Protein AF-0000000068008153 (afdb_homodimer)

Nearest PDB structures (foldseek):
  4gxq-assembly1_A  TM=8.523E-01  e=2.388E-39  Rhodopseudomonas palustris CGA009
  4fuq-assembly3_C  TM=7.699E-01  e=9.867E-41  Rhodopseudomonas palustris CGA009
  4fuq-assembly4_D  TM=7.633E-01  e=1.380E-40  Rhodopseudomonas palustris CGA009
  4wv3-assembly1_A  TM=8.985E-01  e=2.447E-36  Stigmatella aurantiaca
  3b7w-assembly1_A  TM=7.000E-01  e=1.532E-34  Homo sapiens

Sequence (1080 aa):
MSRYDPVERIWYGPIQPPLFNPQISIGQIMFSMLERTPERVTQIDGDTGREMTCEEFRLRAIRIVQNLQANYGLKKGEMVVVACRNCENVFPLVLALLAIGAQFVLMPIYFVLNEVKHSVRKYQPKYVFCDDANYGDLSKACKDDVIEDPTIFVLESGRDGVLKFETLLEETGKEHIFSAPYLGDARSTVAVILSTSGTTSMPKGVRLSHAQVVTWSNAYLKVNRGIVFNFSPLSWGTGFGNLYHSITNGTPRLFTRSAFDEDKFFDLLAKYPIRSVALQPSYSKSILCHARCASADFFSIQTWIVFGSISSDALRDKIETMIPNGRTLNVYGLSECGIILHDATGRKPGASGQVAQQVQVRIVDERGHPLGVGEHGELQVKKGEPFLGYFDEPEAMIGLITDEGWLRTGDCGYFDEMHYFHMSERKKDLLCYRNQLIIPGSVECVIEGIEGVMYACVVGVPEEGWEASDLLTAVVVKHKHCQLTEEQVMMMTNERVPDYKQLRGGVIFRDGLPLGGTGKVLRDKVRDYVYQIKGIKTGFMSRYDPVERIWYGPIQPPLFNPQISIGQIMFSMLERTPERVTQIDGDTGREMTCEEFRLRAIRIVQNLQANYGLKKGEMVVVACRNCENVFPLVLALLAIGAQFVLMPIYFVLNEVKHSVRKYQPKYVFCDDANYGDLSKACKDDVIEDPTIFVLESGRDGVLKFETLLEETGKEHIFSAPYLGDARSTVAVILSTSGTTSMPKGVRLSHAQVVTWSNAYLKVNRGIVFNFSPLSWGTGFGNLYHSITNGTPRLFTRSAFDEDKFFDLLAKYPIRSVALQPSYSKSILCHARCASADFFSIQTWIVFGSISSDALRDKIETMIPNGRTLNVYGLSECGIILHDATGRKPGASGQVAQQVQVRIVDERGHPLGVGEHGELQVKKGEPFLGYFDEPEAMIGLITDEGWLRTGDCGYFDEMHYFHMSERKKDLLCYRNQLIIPGSVECVIEGIEGVMYACVVGVPEEGWEASDLLTAVVVKHKHCQLTEEQVMMMTNERVPDYKQLRGGVIFRDGLPLGGTGKVLRDKVRDYVYQIKGIKTGF

InterPro domains:
  IPR000873 AMP-dependent synthetase/ligase domain [PF00501] (35-391)
  IPR025110 AMP-binding enzyme, C-terminal domain [PF13193] (443-520)
  IPR042099 ANL, N-terminal domain [G3DSA:3.40.50.12780] (17-429)
  IPR045851 AMP-binding enzyme domain superfamily [G3DSA:3.30.300.30] (430-533)

Radius of gyration: 34.3 Å; Cα contacts (8 Å, |Δi|>4): 2355; chains: 2; bounding box: 69×116×74 Å

Foldseek 3Di:
DWDADPVQQKIAAAADDFPDDLQFFLLQLLLVLLVVFQAAFLAAELVPRDTDGSVRLNLQLLLLLCCCCPVVNDAAAAEEEEAAFDDPNVLSVLSNCSLRNYEYEYDHNPDDLVLLLVVCLQR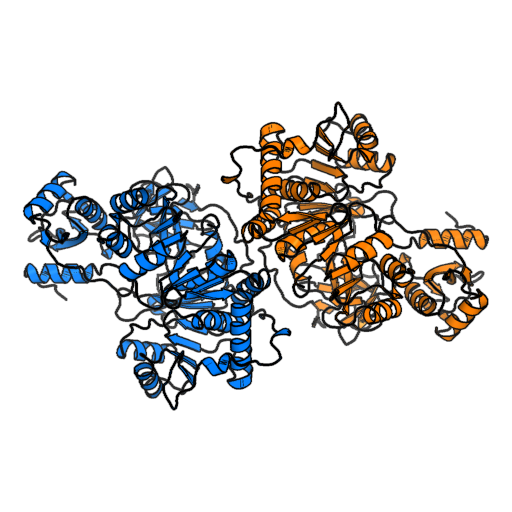QHQEYEYEPVCCVSNQVSQVPRHPDRHQYEYEPDPDPPHHHPCVSRDDDVCSVVDHRDGPGGQLQRFSYWAFDPPPDDHTWTFTDGSSLLSCLQQQDDDLPAEEEEEADGCSDPVNVSCSSNSSNSVYYYHYYRDHDDLVSVLVSQVVGLHAEYEDELLSLLVNLQDPCLVVGQQASYAEYEYEDDDHAPLSQVSVCVSHVNYHYKAFYDDPQRHTQAIASVHDDHQFRHAGGHQKMKFFAAPVRHTDHAPDKHWIWIAGPRAGNDTRPCPVVVVPQADPVGIGTPQWMFGAHPVRTTRTAARPVQWAAAQNDTHRQVVLQSQLCNDPFWSGKAWHFDDDPPDPRHGQIEIETEGRPPDPDDQVNSQVSSPVVDDPSSHNRLTYHYDNDADADPRRHGPNVVVNVVSCVVVVNDPDD/DWDADPVQQKIAAAADDFPDDLQFFLLQLLLVLLVVFQAAFLAAALVPRDTDGSVRLNLQLLLLLCCCCPVVNDAAAAEEEEAAFDDPNVLSVLSNCSLRNYEYEYDHNPDDLVLLLVVCLQRQHQEYEYEPVCCVSNQVSQVPRHPDRHQYEYEPDPDPPHHHPVVSRDDDVCSVVDHRDGPGGQLQRFSYWAFDPPPDDHTWTFTDGSSLLSCLQQQDDDLDAEEEEEADGCSDPVNVSCSSNSSNSVYYYHYYRDHDDLVSVLVSQVVGLHAEYEDELLSLLVNLQDPCLVVGQQASYAEYEYEDDDHAPLSQVSVCVSHVNYHYKAFYDDPQRHTQAIAPVHDDHQFRHAGGHQKMKFFAAPVRHTDHAPDKHWIWIAGPRAGNDTRPCPVVVVPQADPVGIGTPQWMFGAHPVRTTRTAARPVQWAAAQNDTHRQVVLQSQLCNDPFWRGKAWHFDDDPPDPRHTQIEIETEGRPPDPDDQVNSQVSSPVVDDPSNHNRLTYHYDNDADADPRRHGPNVVVNVVSCVVVVNDPPD

Solvent-accessible surface area (backbone atoms only — not comparable to full-atom values): 56676 Å² total; per-residue (Å²): 112,50,42,76,40,81,86,78,29,34,37,31,18,36,85,49,81,35,70,51,22,44,58,42,41,56,26,40,52,42,54,54,44,28,65,39,44,40,81,43,58,41,35,31,38,65,82,79,66,51,72,36,29,18,40,57,44,48,50,44,14,48,23,32,39,51,37,37,36,75,76,70,58,61,48,63,61,45,34,31,38,39,34,49,62,48,51,89,63,53,57,28,48,51,46,17,38,38,36,56,39,23,33,36,35,28,41,61,70,81,57,49,62,69,55,47,31,50,49,38,44,72,60,49,35,52,32,34,37,26,29,59,89,51,38,66,54,50,55,52,27,39,69,71,42,32,94,56,78,44,54,60,29,28,40,94,51,90,67,80,96,59,46,55,41,69,68,30,58,45,86,78,89,54,68,89,75,65,69,64,56,81,84,53,60,7,67,79,37,59,45,38,26,35,49,42,84,47,96,53,95,65,59,50,34,39,36,35,23,15,20,48,57,47,49,55,62,45,60,56,64,75,84,67,81,41,31,32,48,41,47,59,42,58,26,37,66,68,21,43,46,47,57,53,46,25,49,70,52,56,19,27,31,37,29,37,55,51,74,87,47,65,69,58,49,54,53,47,44,75,74,39,72,41,18,31,42,68,40,38,48,59,58,48,48,51,42,68,70,34,87,59,44,84,77,53,74,40,65,55,26,40,36,39,34,34,28,96,54,89,65,41,58,62,59,47,53,54,50,33,68,57,17,77,66,30,41,66,31,42,44,37,63,43,88,70,76,40,74,47,25,28,20,85,91,50,84,50,88,78,41,50,17,26,43,24,51,51,29,34,34,36,29,20,43,97,86,64,49,67,37,56,78,64,38,73,23,38,38,29,39,35,56,85,60,72,66,73,44,51,63,94,35,70,74,74,50,62,80,35,51,48,96,89,55,35,34,59,66,65,36,22,25,29,31,41,97,84,43,33,31,30,71,37,42,38,68,89,55,41,33,27,30,78,85,38,80,37,39,33,60,67,50,24,39,53,45,41,63,39,89,49,38,66,43,48,48,49,32,63,39,78,35,86,96,41,84,76,17,29,22,30,22,33,40,32,20,59,39,90,90,49,83,77,45,50,65,53,52,37,51,60,39,37,73,74,37,60,79,72,65,27,44,76,51,34,50,43,82,37,94,66,76,62,55,42,98,84,55,47,72,38,60,66,60,52,35,51,51,52,26,59,76,67,68,49,79,74,78,124,113,49,42,73,40,82,86,78,28,35,38,31,18,35,82,48,80,32,70,53,23,45,59,42,40,55,26,40,52,44,56,54,44,28,66,40,42,40,80,43,57,42,36,31,38,66,80,78,66,51,72,35,29,19,41,58,45,49,51,43,14,48,23,32,38,51,39,38,36,75,76,68,58,62,48,64,63,42,35,31,37,39,33,49,62,47,49,89,61,53,56,29,47,51,46,18,38,38,35,55,40,22,33,34,35,29,41,62,70,81,57,49,61,68,56,45,30,50,49,36,46,72,58,50,34,51,32,36,38,25,29,61,88,51,37,65,55,50,55,52,25,38,69,72,41,33,93,55,79,44,54,58,31,28,42,96,51,90,68,79,97,59,47,55,41,68,68,31,58,45,87,77,90,53,68,87,75,64,67,64,56,82,86,53,61,8,66,78,37,60,44,38,26,35,48,41,84,48,97,53,95,65,58,48,35,39,35,35,23,17,19,49,58,50,47,54,62,45,60,55,65,75,83,67,82,40,32,31,48,40,49,57,43,57,25,37,65,68,21,43,45,47,55,54,46,24,49,69,52,55,18,27,31,36,30,39,55,50,75,87,47,66,67,57,49,53,52,46,46,74,72,40,73,42,18,32,40,68,39,37,47,60,57,48,48,52,41,68,69,33,85,59,44,84,76,52,74,40,64,55,27,41,35,40,34,34,28,97,52,91,64,41,58,63,58,48,52,54,51,34,67,57,16,77,66,30,43,66,32,42,41,39,63,43,89,69,76,39,73,46,25,28,18,84,92,49,84,49,88,78,40,50,19,25,43,24,51,52,29,33,34,34,29,20,44,98,87,63,48,67,37,55,78,65,38,72,23,38,39,28,39,36,56,85,58,73,67,75,46,51,63,93,35,70,74,74,52,62,79,34,51,45,97,88,56,36,35,59,64,67,38,24,26,28,29,42,96,86,44,35,32,30,71,37,42,39,68,87,55,41,33,27,31,76,87,37,81,35,36,33,61,66,51,22,40,54,44,40,61,39,88,48,38,64,43,48,48,49,33,61,39,78,36,86,96,42,84,75,18,29,23,30,22,34,40,31,20,60,40,88,89,48,82,77,45,49,64,52,52,36,50,60,37,38,72,72,36,60,79,74,64,27,45,75,52,36,51,41,82,39,94,68,77,60,55,44,97,83,55,46,72,38,60,68,59,51,35,51,50,52,26,59,76,67,68,49,82,74,78,124

Secondary structure (DSSP, 8-state):
--EEETTTTEEE------SB-TTS-HHHHHHHHHHH-TTSEEEEETTT--EEEHHHHHHHHHHHHHHHHHHH---TT-EEEEE--S-TTHHHHHHHHHHHT-EEEE--TT--HHHHHHHHHHH--SEEEEEGGGHHHHHHHHHHH-SSPPEEEEET---TTSEEGGGGGS--S-GGG--PPP-S-TTTSEEEEEEE--SSSS-EEEEEEHHHHHTHHHHS-S---SEEEE---TTSHHHHHHHHHHHHHT--EEE-SSS--HHHHHHHHHHS-EEEEEE-HHHHHHHHHSGGGGG---TT--EEEEESSPPPHHHHHHHHHH-TT-EEEEEEEETTTEEEEE-TT---TT--BEEPTTEEEEEE-TT--B--TT--EEEEEEESSPP--BTT-HHHHTTTB-TTSPEEEEEEEEE-TT--EEEE--GGG-EEETTEEE-HHHHHHHHHTSTTEEEEEEEEEEPTTSTT-EEEEEEEEEPTT----HHHHHHHHHTTS-GGGS-TTEEEE-S---B-TTS-B-HHHHHHHHHHHHT-----/--EEETTTTEEE------SB-TTS-HHHHHHHHHHH-TTSEEEEETTT--EEEHHHHHHHHHHHHHHHHHHH---TT-EEEEE--S-TTHHHHHHHHHHHT-EEEE--TT--HHHHHHHHHHH--SEEEEEHHHHHHHHHHHHHH-SSPPEEEEET---TTSEEGGGGGS--S-GGG--PPP-S-TTTSEEEEEEE--SSSS-EEEEEEHHHHHTHHHHS-S---SEEEE---TTSHHHHHHHHHHHHHT--EEE-SSS--HHHHHHHHHHS-EEEEEE-HHHHHHHHHSTTGGG---TT--EEEEESSPPPHHHHHHHHHH-TT-EEEEEEEETTTEEEEE-TT---TT--BEEPTTEEEEEE-TTS-B--TT--EEEEEEESSPP--BTT-HHHHTTTB-TTSPEEEEEEEEE-TT--EEEE--GGG-EEETTEEE-HHHHHHHHHTSTTEEEEEEEEEEPTTSTT-EEEEEEEEEPTT----HHHHHHHHHTTS-GGGS-TTEEEE-S---B-TTS-B-HHHHHHHHHHHHT-----

Organism: Aedes aegypti (NCBI:txid7159)

Structure (mmCIF, N/CA/C/O backbone):
data_AF-0000000068008153-model_v1
#
loop_
_entity.id
_entity.type
_entity.pdbx_description
1 polymer 'AMP dependent ligase'
#
loop_
_atom_site.group_PDB
_atom_site.id
_atom_site.type_symbol
_atom_site.label_atom_id
_atom_site.label_alt_id
_atom_site.label_comp_id
_atom_site.label_asym_id
_atom_site.label_entity_id
_atom_site.label_seq_id
_atom_site.pdbx_PDB_ins_code
_atom_site.Cartn_x
_atom_site.Cartn_y
_atom_site.Cartn_z
_atom_site.occupancy
_atom_site.B_iso_or_equiv
_atom_site.auth_seq_id
_atom_site.auth_comp_id
_atom_site.auth_asym_id
_atom_site.auth_atom_id
_atom_site.pdbx_PDB_model_num
ATOM 1 N N . MET A 1 1 ? 16.312 -15.5 5.887 1 80.69 1 MET A N 1
ATOM 2 C CA . MET A 1 1 ? 16.359 -16.938 5.684 1 80.69 1 MET A CA 1
ATOM 3 C C . MET A 1 1 ? 15.383 -17.656 6.625 1 80.69 1 MET A C 1
ATOM 5 O O . MET A 1 1 ? 14.945 -17.078 7.625 1 80.69 1 MET A O 1
ATOM 9 N N . SER A 1 2 ? 15.031 -18.844 6.246 1 90.19 2 SER A N 1
ATOM 10 C CA . SER A 1 2 ? 14.156 -19.656 7.078 1 90.19 2 SER A CA 1
ATOM 11 C C . SER A 1 2 ? 14.789 -19.953 8.438 1 90.19 2 SER A C 1
ATOM 13 O O . SER A 1 2 ? 16.016 -20.062 8.547 1 90.19 2 SER A O 1
ATOM 15 N N . ARG A 1 3 ? 14.016 -19.969 9.469 1 93.06 3 ARG A N 1
ATOM 16 C CA . ARG A 1 3 ? 14.445 -20.328 10.812 1 93.06 3 ARG A CA 1
ATOM 17 C C . ARG A 1 3 ? 13.727 -21.578 11.289 1 93.06 3 ARG A C 1
ATOM 19 O O . ARG A 1 3 ? 12.594 -21.859 10.875 1 93.06 3 ARG A O 1
ATOM 26 N N . TYR A 1 4 ? 14.43 -22.375 12.102 1 96.56 4 TYR A N 1
ATOM 27 C CA . TYR A 1 4 ? 13.875 -23.609 12.641 1 96.56 4 TYR A CA 1
ATOM 28 C C . TYR A 1 4 ? 13.773 -23.547 14.164 1 96.56 4 TYR A C 1
ATOM 30 O O . TYR A 1 4 ? 14.727 -23.156 14.836 1 96.56 4 TYR A O 1
ATOM 38 N N . ASP A 1 5 ? 12.602 -23.781 14.703 1 96.38 5 ASP A N 1
ATOM 39 C CA . ASP A 1 5 ? 12.383 -23.938 16.141 1 96.38 5 ASP A CA 1
ATOM 40 C C . ASP A 1 5 ? 12.461 -25.406 16.547 1 96.38 5 ASP A C 1
ATOM 42 O O . ASP A 1 5 ? 11.539 -26.172 16.281 1 96.38 5 ASP A O 1
ATOM 46 N N . PRO A 1 6 ? 13.477 -25.812 17.25 1 94.31 6 PRO A N 1
ATOM 47 C CA . PRO A 1 6 ? 13.664 -27.219 17.562 1 94.31 6 PRO A CA 1
ATOM 48 C C . PRO A 1 6 ? 12.68 -27.734 18.609 1 94.31 6 PRO A C 1
ATOM 50 O O . PRO A 1 6 ? 12.484 -28.938 18.75 1 94.31 6 PRO A O 1
ATOM 53 N N . VAL A 1 7 ? 12.086 -26.844 19.391 1 94.75 7 VAL A N 1
ATOM 54 C CA . VAL A 1 7 ? 11.148 -27.234 20.438 1 94.75 7 VAL A CA 1
ATOM 55 C C . VAL A 1 7 ? 9.797 -27.578 19.812 1 94.75 7 VAL A C 1
ATOM 57 O O . VAL A 1 7 ? 9.273 -28.672 20.016 1 94.75 7 VAL A O 1
ATOM 60 N N . GLU A 1 8 ? 9.328 -26.719 18.953 1 94.31 8 GLU A N 1
ATOM 61 C CA . GLU A 1 8 ? 8.031 -26.922 18.312 1 94.31 8 GLU A CA 1
ATOM 62 C C . GLU A 1 8 ? 8.18 -27.703 17.016 1 94.31 8 GLU A C 1
ATOM 64 O O . GLU A 1 8 ? 7.188 -28.203 16.469 1 94.31 8 GLU A O 1
ATOM 69 N N . ARG A 1 9 ? 9.438 -27.812 16.5 1 97.12 9 ARG A N 1
ATOM 70 C CA . ARG A 1 9 ? 9.758 -28.453 15.234 1 97.12 9 ARG A CA 1
ATOM 71 C C . ARG A 1 9 ? 9 -27.812 14.078 1 97.12 9 ARG A C 1
ATOM 73 O O . ARG A 1 9 ? 8.344 -28.516 13.297 1 97.12 9 ARG A O 1
ATOM 80 N N . ILE A 1 10 ? 9.047 -26.531 14.062 1 98.06 10 ILE A N 1
ATOM 81 C CA . ILE A 1 10 ? 8.406 -25.719 13.039 1 98.06 10 ILE A CA 1
ATOM 82 C C . ILE A 1 10 ? 9.453 -24.859 12.336 1 98.06 10 ILE A C 1
ATOM 84 O O . ILE A 1 10 ? 10.344 -24.297 12.977 1 98.06 10 ILE A O 1
ATOM 88 N N . TRP A 1 11 ? 9.477 -24.906 11.023 1 98.19 11 TRP A N 1
ATOM 89 C CA . TRP A 1 11 ? 10.258 -23.953 10.242 1 98.19 11 TRP A CA 1
ATOM 90 C C . TRP A 1 11 ? 9.461 -22.672 9.977 1 98.19 11 TRP A C 1
ATOM 92 O O . TRP A 1 11 ? 8.266 -22.734 9.688 1 98.19 11 TRP A O 1
ATOM 102 N N . TYR A 1 12 ? 10.102 -21.531 10.094 1 96 12 TYR A N 1
ATOM 103 C CA . TYR A 1 12 ? 9.508 -20.219 9.883 1 96 12 TYR A CA 1
ATOM 104 C C . TYR A 1 12 ? 10.203 -19.484 8.75 1 96 12 TYR A C 1
ATOM 106 O O . TYR A 1 12 ? 11.438 -19.469 8.68 1 96 12 TYR A O 1
ATOM 114 N N . GLY A 1 13 ? 9.383 -18.922 7.812 1 93.25 13 GLY A N 1
ATOM 115 C CA . GLY A 1 13 ? 9.953 -17.938 6.898 1 93.25 13 GLY A CA 1
ATOM 116 C C . GLY A 1 13 ? 10.258 -16.609 7.559 1 93.25 13 GLY A C 1
ATOM 117 O O . GLY A 1 13 ? 9.922 -16.406 8.727 1 93.25 13 GLY A O 1
ATOM 118 N N . PRO A 1 14 ? 10.914 -15.758 6.828 1 89.62 14 PRO A N 1
ATOM 119 C CA . PRO A 1 14 ? 11.211 -14.43 7.379 1 89.62 14 PRO A CA 1
ATOM 120 C C . PRO A 1 14 ? 9.953 -13.656 7.77 1 89.62 14 PRO A C 1
ATOM 122 O O . PRO A 1 14 ? 8.914 -13.781 7.105 1 89.62 14 PRO A O 1
ATOM 125 N N . ILE A 1 15 ? 10.055 -12.906 8.828 1 88.69 15 ILE A N 1
ATOM 126 C CA . ILE A 1 15 ? 8.953 -12.039 9.242 1 88.69 15 ILE A CA 1
ATOM 127 C C . ILE A 1 15 ? 8.922 -10.789 8.359 1 88.69 15 ILE A C 1
ATOM 129 O O . ILE A 1 15 ? 9.805 -9.938 8.453 1 88.69 15 ILE A O 1
ATOM 133 N N . GLN A 1 16 ? 7.961 -10.734 7.539 1 88 16 GLN A N 1
ATOM 134 C CA . GLN A 1 16 ? 7.773 -9.602 6.633 1 88 16 GLN A CA 1
ATOM 135 C C . GLN A 1 16 ? 6.297 -9.375 6.332 1 88 16 GLN A C 1
ATOM 137 O O . GLN A 1 16 ? 5.785 -9.852 5.316 1 88 16 GLN A O 1
ATOM 142 N N . PRO A 1 17 ? 5.656 -8.609 7.211 1 90.69 17 PRO A N 1
ATOM 143 C CA . PRO A 1 17 ? 4.258 -8.297 6.91 1 90.69 17 PRO A CA 1
ATOM 144 C C . PRO A 1 17 ? 4.078 -7.676 5.523 1 90.69 17 PRO A C 1
ATOM 146 O O . PRO A 1 17 ? 5.004 -7.051 5 1 90.69 17 PRO A O 1
ATOM 149 N N . PRO A 1 18 ? 2.9 -7.914 4.934 1 91.44 18 PRO A N 1
ATOM 150 C CA . PRO A 1 18 ? 2.689 -7.379 3.586 1 91.44 18 PRO A CA 1
ATOM 151 C C . PRO A 1 18 ? 2.691 -5.852 3.551 1 91.44 18 PRO A C 1
ATOM 153 O O . PRO A 1 18 ? 2.389 -5.207 4.559 1 91.44 18 PRO A O 1
ATOM 156 N N . LEU A 1 19 ? 3.023 -5.309 2.41 1 92.12 19 LEU A N 1
ATOM 157 C CA . LEU A 1 19 ? 3.051 -3.865 2.209 1 92.12 19 LEU A CA 1
ATOM 158 C C . LEU A 1 19 ? 1.661 -3.264 2.387 1 92.12 19 LEU A C 1
ATOM 160 O O . LEU A 1 19 ? 1.503 -2.246 3.064 1 92.12 19 LEU A O 1
ATOM 164 N N . PHE A 1 20 ? 0.677 -3.904 1.763 1 93.75 20 PHE A N 1
ATOM 165 C CA . PHE A 1 20 ? -0.692 -3.404 1.808 1 93.75 20 PHE A CA 1
ATOM 166 C C . PHE A 1 20 ? -1.45 -4.008 2.982 1 93.75 20 PHE A C 1
ATOM 168 O O . PHE A 1 20 ? -1.102 -5.09 3.465 1 93.75 20 PHE A O 1
ATOM 175 N N . ASN A 1 21 ? -2.439 -3.307 3.451 1 93.44 21 ASN A N 1
ATOM 176 C CA . ASN A 1 21 ? -3.242 -3.691 4.609 1 93.44 21 ASN A CA 1
ATOM 177 C C . ASN A 1 21 ? -4.16 -4.867 4.289 1 93.44 21 ASN A C 1
ATOM 179 O O . ASN A 1 21 ? -5.023 -4.766 3.418 1 93.44 21 ASN A O 1
ATOM 183 N N . PRO A 1 22 ? -3.986 -6.004 4.965 1 93.56 22 PRO A N 1
ATOM 184 C CA . PRO A 1 22 ? -4.832 -7.168 4.68 1 93.56 22 PRO A CA 1
ATOM 185 C C . PRO A 1 22 ? -6.273 -6.977 5.145 1 93.56 22 PRO A C 1
ATOM 187 O O . PRO A 1 22 ? -7.121 -7.844 4.918 1 93.56 22 PRO A O 1
ATOM 190 N N . GLN A 1 23 ? -6.586 -5.816 5.672 1 92.81 23 GLN A N 1
ATOM 191 C CA . GLN A 1 23 ? -7.945 -5.523 6.117 1 92.81 23 GLN A CA 1
ATOM 192 C C . GLN A 1 23 ? -8.789 -4.961 4.977 1 92.81 23 GLN A C 1
ATOM 194 O O . GLN A 1 23 ? -10.008 -4.875 5.086 1 92.81 23 GLN A O 1
ATOM 199 N N . ILE A 1 24 ? -8.156 -4.574 3.928 1 93.19 24 ILE A N 1
ATOM 200 C CA . ILE A 1 24 ? -8.938 -3.982 2.846 1 93.19 24 ILE A CA 1
ATOM 201 C C . ILE A 1 24 ? -8.914 -4.906 1.63 1 93.19 24 ILE A C 1
ATOM 203 O O . ILE A 1 24 ? -8.094 -5.82 1.55 1 93.19 24 ILE A O 1
ATOM 207 N N . SER A 1 25 ? -9.812 -4.699 0.66 1 96.44 25 SER A N 1
ATOM 208 C CA . SER A 1 25 ? -9.961 -5.559 -0.51 1 96.44 25 SER A CA 1
ATOM 209 C C . SER A 1 25 ? -8.875 -5.277 -1.543 1 96.44 25 SER A C 1
ATOM 211 O O . SER A 1 25 ? -8.359 -4.156 -1.626 1 96.44 25 SER A O 1
ATOM 213 N N . ILE A 1 26 ? -8.562 -6.25 -2.309 1 96.88 26 ILE A N 1
ATOM 214 C CA . ILE A 1 26 ? -7.574 -6.059 -3.363 1 96.88 26 ILE A CA 1
ATOM 215 C C . ILE A 1 26 ? -8.141 -5.137 -4.441 1 96.88 26 ILE A C 1
ATOM 217 O O . ILE A 1 26 ? -7.391 -4.527 -5.203 1 96.88 26 ILE A O 1
ATOM 221 N N . GLY A 1 27 ? -9.539 -5.043 -4.527 1 97.38 27 GLY A N 1
ATOM 222 C CA . GLY A 1 27 ? -10.133 -4.031 -5.391 1 97.38 27 GLY A CA 1
ATOM 223 C C . GLY A 1 27 ? -9.742 -2.615 -5.004 1 97.38 27 GLY A C 1
ATOM 224 O O . GLY A 1 27 ? -9.352 -1.818 -5.859 1 97.38 27 GLY A O 1
ATOM 225 N N . GLN A 1 28 ? -9.781 -2.338 -3.701 1 95.44 28 GLN A N 1
ATOM 226 C CA . GLN A 1 28 ? -9.367 -1.033 -3.197 1 95.44 28 GLN A CA 1
ATOM 227 C C . GLN A 1 28 ? -7.887 -0.786 -3.461 1 95.44 28 GLN A C 1
ATOM 229 O O . GLN A 1 28 ? -7.5 0.304 -3.887 1 95.44 28 GLN A O 1
ATOM 234 N N . ILE A 1 29 ? -7.086 -1.79 -3.234 1 95.19 29 ILE A N 1
ATOM 235 C CA . ILE A 1 29 ? -5.641 -1.68 -3.406 1 95.19 29 ILE A CA 1
ATOM 236 C C . ILE A 1 29 ? -5.316 -1.39 -4.871 1 95.19 29 ILE A C 1
ATOM 238 O O . ILE A 1 29 ? -4.598 -0.436 -5.176 1 95.19 29 ILE A O 1
ATOM 242 N N . MET A 1 30 ? -5.883 -2.145 -5.766 1 96.69 30 MET A N 1
ATOM 243 C CA . MET A 1 30 ? -5.555 -2.016 -7.184 1 96.69 30 MET A CA 1
ATOM 244 C C . MET A 1 30 ? -6.035 -0.678 -7.734 1 96.69 30 MET A C 1
ATOM 246 O O . MET A 1 30 ? -5.309 -0.005 -8.469 1 96.69 30 MET A O 1
ATOM 250 N N . PHE A 1 31 ? -7.289 -0.275 -7.406 1 96.12 31 PHE A N 1
ATOM 251 C CA . PHE A 1 31 ? -7.77 1.026 -7.852 1 96.12 31 PHE A CA 1
ATOM 252 C C . PHE A 1 31 ? -6.863 2.143 -7.352 1 96.12 31 PHE A C 1
ATOM 254 O O . PHE A 1 31 ? -6.551 3.076 -8.094 1 96.12 31 PHE A O 1
ATOM 261 N N . SER A 1 32 ? -6.43 2.029 -6.109 1 92.5 32 SER A N 1
ATOM 262 C CA . SER A 1 32 ? -5.562 3.045 -5.523 1 92.5 32 SER A CA 1
ATOM 263 C C . SER A 1 32 ? -4.223 3.119 -6.254 1 92.5 32 SER A C 1
ATOM 265 O O . SER A 1 32 ? -3.725 4.211 -6.539 1 92.5 32 SER A O 1
ATOM 267 N N . MET A 1 33 ? -3.662 2.004 -6.57 1 92.69 33 MET A N 1
ATOM 268 C CA . MET A 1 33 ? -2.359 1.964 -7.227 1 92.69 33 MET A CA 1
ATOM 269 C C . MET A 1 33 ? -2.453 2.484 -8.656 1 92.69 33 MET A C 1
ATOM 271 O O . MET A 1 33 ? -1.565 3.203 -9.117 1 92.69 33 MET A O 1
ATOM 275 N N . LEU A 1 34 ? -3.535 2.164 -9.359 1 95.06 34 LEU A N 1
ATOM 276 C CA . LEU A 1 34 ? -3.74 2.658 -10.711 1 95.06 34 LEU A CA 1
ATOM 277 C C . LEU A 1 34 ? -3.875 4.176 -10.727 1 95.06 34 LEU A C 1
ATOM 279 O O . LEU A 1 34 ? -3.398 4.84 -11.648 1 95.06 34 LEU A O 1
ATOM 283 N N . GLU A 1 35 ? -4.469 4.668 -9.75 1 91.62 35 GLU A N 1
ATOM 284 C CA . GLU A 1 35 ? -4.738 6.102 -9.672 1 91.62 35 GLU A CA 1
ATOM 285 C C . GLU A 1 35 ? -3.449 6.898 -9.492 1 91.62 35 GLU A C 1
ATOM 287 O O . GLU A 1 35 ? -3.375 8.062 -9.875 1 91.62 35 GLU A O 1
ATOM 292 N N . ARG A 1 36 ? -2.43 6.328 -8.992 1 89.62 36 ARG A N 1
ATOM 293 C CA . ARG A 1 36 ? -1.209 7.02 -8.586 1 89.62 36 ARG A CA 1
ATOM 294 C C . ARG A 1 36 ? -0.291 7.254 -9.781 1 89.62 36 ARG A C 1
ATOM 296 O O . ARG A 1 36 ? 0.583 8.125 -9.734 1 89.62 36 ARG A O 1
ATOM 303 N N . THR A 1 37 ? -0.436 6.465 -10.82 1 88.94 37 THR A N 1
ATOM 304 C CA . THR A 1 37 ? 0.407 6.598 -12.008 1 88.94 37 THR A CA 1
ATOM 305 C C . THR A 1 37 ? -0.427 6.492 -13.281 1 88.94 37 THR A C 1
ATOM 307 O O . THR A 1 37 ? -0.23 5.578 -14.086 1 88.94 37 THR A O 1
ATOM 310 N N . PRO A 1 38 ? -1.211 7.48 -13.555 1 91.44 38 PRO A N 1
ATOM 311 C CA . PRO A 1 38 ? -2.207 7.398 -14.625 1 91.44 38 PRO A CA 1
ATOM 312 C C . PRO A 1 38 ? -1.578 7.199 -16 1 91.44 38 PRO A C 1
ATOM 314 O O . PRO A 1 38 ? -2.139 6.488 -16.844 1 91.44 38 PRO A O 1
ATOM 317 N N . GLU A 1 39 ? -0.38 7.691 -16.234 1 92.06 39 GLU A N 1
ATOM 318 C CA . GLU A 1 39 ? 0.194 7.688 -17.578 1 92.06 39 GLU A CA 1
ATOM 319 C C . GLU A 1 39 ? 1.029 6.434 -17.812 1 92.06 39 GLU A C 1
ATOM 321 O O . GLU A 1 39 ? 1.411 6.148 -18.953 1 92.06 39 GLU A O 1
ATOM 326 N N . ARG A 1 40 ? 1.285 5.703 -16.797 1 92.38 40 ARG A N 1
ATOM 327 C CA . ARG A 1 40 ? 2.105 4.504 -16.922 1 92.38 40 ARG A CA 1
ATOM 328 C C . ARG A 1 40 ? 1.35 3.402 -17.656 1 92.38 40 ARG A C 1
ATOM 330 O O . ARG A 1 40 ? 0.156 3.197 -17.422 1 92.38 40 ARG A O 1
ATOM 337 N N . VAL A 1 41 ? 2.029 2.699 -18.562 1 96 41 VAL A N 1
ATOM 338 C CA . VAL A 1 41 ? 1.447 1.534 -19.219 1 96 41 VAL A CA 1
ATOM 339 C C . VAL A 1 41 ? 1.363 0.372 -18.234 1 96 41 VAL A C 1
ATOM 341 O O . VAL A 1 41 ? 2.355 0.025 -17.578 1 96 41 VAL A O 1
ATOM 344 N N . THR A 1 42 ? 0.181 -0.238 -18.078 1 96.44 42 THR A N 1
ATOM 345 C CA . THR A 1 42 ? 0.005 -1.317 -17.125 1 96.44 42 THR A CA 1
ATOM 346 C C . THR A 1 42 ? -0.194 -2.652 -17.828 1 96.44 42 THR A C 1
ATOM 348 O O . THR A 1 42 ? 0.011 -3.715 -17.234 1 96.44 42 THR A O 1
ATOM 351 N N . GLN A 1 43 ? -0.61 -2.648 -19.047 1 97.62 43 GLN A N 1
ATOM 352 C CA . GLN A 1 43 ? -0.73 -3.916 -19.766 1 97.62 43 GLN A CA 1
ATOM 353 C C . GLN A 1 43 ? -0.51 -3.727 -21.266 1 97.62 43 GLN A C 1
ATOM 355 O O . GLN A 1 43 ? -0.801 -2.66 -21.812 1 97.62 43 GLN A O 1
ATOM 360 N N . ILE A 1 44 ? -0.004 -4.688 -21.922 1 98.31 44 ILE A N 1
ATOM 361 C CA . ILE A 1 44 ? 0.277 -4.773 -23.359 1 98.31 44 ILE A CA 1
ATOM 362 C C . ILE A 1 44 ? -0.307 -6.066 -23.922 1 98.31 44 ILE A C 1
ATOM 364 O O . ILE A 1 44 ? -0.004 -7.16 -23.438 1 98.31 44 ILE A O 1
ATOM 368 N N . ASP A 1 45 ? -1.186 -5.957 -24.891 1 98.12 45 ASP A N 1
ATOM 369 C CA . ASP A 1 45 ? -1.691 -7.121 -25.609 1 98.12 45 ASP A CA 1
ATOM 370 C C . ASP A 1 45 ? -0.681 -7.605 -26.641 1 98.12 45 ASP A C 1
ATOM 372 O O . ASP A 1 45 ? -0.493 -6.965 -27.688 1 98.12 45 ASP A O 1
ATOM 376 N N . GLY A 1 46 ? -0.098 -8.742 -26.375 1 97.56 46 GLY A N 1
ATOM 377 C CA . GLY A 1 46 ? 0.952 -9.266 -27.234 1 97.56 46 GLY A CA 1
ATOM 378 C C . GLY A 1 46 ? 0.45 -9.672 -28.594 1 97.56 46 GLY A C 1
ATOM 379 O O . GLY A 1 46 ? 1.237 -9.805 -29.547 1 97.56 46 GLY A O 1
ATOM 380 N N . ASP A 1 47 ? -0.794 -9.891 -28.75 1 96.12 47 ASP A N 1
ATOM 381 C CA . ASP A 1 47 ? -1.386 -10.297 -30.016 1 96.12 47 ASP A CA 1
ATOM 382 C C . ASP A 1 47 ? -1.687 -9.086 -30.891 1 96.12 47 ASP A C 1
ATOM 384 O O . ASP A 1 47 ? -1.506 -9.133 -32.125 1 96.12 47 ASP A O 1
ATOM 388 N N . THR A 1 48 ? -2.07 -7.977 -30.312 1 95.5 48 THR A N 1
ATOM 389 C CA . THR A 1 48 ? -2.5 -6.824 -31.094 1 95.5 48 THR A CA 1
ATOM 390 C C . THR A 1 48 ? -1.477 -5.695 -31 1 95.5 48 THR A C 1
ATOM 392 O O . THR A 1 48 ? -1.482 -4.773 -31.828 1 95.5 48 THR A O 1
ATOM 395 N N . GLY A 1 49 ? -0.677 -5.668 -29.953 1 96.81 49 GLY A N 1
ATOM 396 C CA . GLY A 1 49 ? 0.275 -4.594 -29.719 1 96.81 49 GLY A CA 1
ATOM 397 C C . GLY A 1 49 ? -0.318 -3.428 -28.953 1 96.81 49 GLY A C 1
ATOM 398 O O . GLY A 1 49 ? 0.387 -2.471 -28.625 1 96.81 49 GLY A O 1
ATOM 399 N N . ARG A 1 50 ? -1.536 -3.512 -28.625 1 96.94 50 ARG A N 1
ATOM 400 C CA . ARG A 1 50 ? -2.207 -2.416 -27.938 1 96.94 50 ARG A CA 1
ATOM 401 C C . ARG A 1 50 ? -1.688 -2.268 -26.5 1 96.94 50 ARG A C 1
ATOM 403 O O . ARG A 1 50 ? -1.577 -3.254 -25.781 1 96.94 50 ARG A O 1
ATOM 410 N N . GLU A 1 51 ? -1.314 -1.057 -26.172 1 98 51 GLU A N 1
ATOM 411 C CA . GLU A 1 51 ? -0.911 -0.702 -24.812 1 98 51 GLU A CA 1
ATOM 412 C C . GLU A 1 51 ? -2.031 0.028 -24.078 1 98 51 GLU A C 1
ATOM 414 O O . GLU A 1 51 ? -2.746 0.837 -24.672 1 98 51 GLU A O 1
ATOM 419 N N . MET A 1 52 ? -2.199 -0.302 -22.844 1 98.12 52 MET A N 1
ATOM 420 C CA . MET A 1 52 ? -3.193 0.357 -22 1 98.12 52 MET A CA 1
ATOM 421 C C . MET A 1 52 ? -2.535 1.019 -20.797 1 98.12 52 MET A C 1
ATOM 423 O O . MET A 1 52 ? -1.727 0.395 -20.109 1 98.12 52 MET A O 1
ATOM 427 N N . THR A 1 53 ? -2.855 2.307 -20.578 1 97.62 53 THR A N 1
ATOM 428 C CA . THR A 1 53 ? -2.33 3.035 -19.422 1 97.62 53 THR A CA 1
ATOM 429 C C . THR A 1 53 ? -3.129 2.709 -18.172 1 97.62 53 THR A C 1
ATOM 431 O O . THR A 1 53 ? -4.199 2.102 -18.25 1 97.62 53 THR A O 1
ATOM 434 N N . CYS A 1 54 ? -2.566 3.102 -17.047 1 96.62 54 CYS A N 1
ATOM 435 C CA . CYS A 1 54 ? -3.248 2.918 -15.766 1 96.62 54 CYS A CA 1
ATOM 436 C C . CYS A 1 54 ? -4.586 3.65 -15.75 1 96.62 54 CYS A C 1
ATOM 438 O O . CYS A 1 54 ? -5.586 3.113 -15.273 1 96.62 54 CYS A O 1
ATOM 440 N N . GLU A 1 55 ? -4.641 4.824 -16.312 1 96.5 55 GLU A N 1
ATOM 441 C CA . GLU A 1 55 ? -5.875 5.605 -16.344 1 96.5 55 GLU A CA 1
ATOM 442 C C . GLU A 1 55 ? -6.93 4.938 -17.219 1 96.5 55 GLU A C 1
ATOM 444 O O . GLU A 1 55 ? -8.102 4.863 -16.844 1 96.5 55 GLU A O 1
ATOM 449 N N . GLU A 1 56 ? -6.523 4.516 -18.359 1 98.06 56 GLU A N 1
ATOM 450 C CA . GLU A 1 56 ? -7.457 3.826 -19.25 1 98.06 56 GLU A CA 1
ATOM 451 C C . GLU A 1 56 ? -8.023 2.574 -18.594 1 98.06 56 GLU A C 1
ATOM 453 O O . GLU A 1 56 ? -9.234 2.33 -18.641 1 98.06 56 GLU A O 1
ATOM 458 N N . PHE A 1 57 ? -7.109 1.757 -18 1 98.5 57 PHE A N 1
ATOM 459 C CA . PHE A 1 57 ? -7.504 0.546 -17.297 1 98.5 57 PHE A CA 1
ATOM 460 C C . PHE A 1 57 ? -8.508 0.868 -16.188 1 98.5 57 PHE A C 1
ATOM 462 O O . PHE A 1 57 ? -9.562 0.242 -16.094 1 98.5 57 PHE A O 1
ATOM 469 N N . ARG A 1 58 ? -8.172 1.861 -15.414 1 97.88 58 ARG A N 1
ATOM 470 C CA . ARG A 1 58 ? -8.984 2.299 -14.281 1 97.88 58 ARG A CA 1
ATOM 471 C C . ARG A 1 58 ? -10.359 2.775 -14.75 1 97.88 58 ARG A C 1
ATOM 473 O O . ARG A 1 58 ? -11.383 2.389 -14.18 1 97.88 58 ARG A O 1
ATOM 480 N N . LEU A 1 59 ? -10.414 3.594 -15.789 1 98.25 59 LEU A N 1
ATOM 481 C CA . LEU A 1 59 ? -11.656 4.145 -16.312 1 98.25 59 LEU A CA 1
ATOM 482 C C . LEU A 1 59 ? -12.562 3.033 -16.844 1 98.25 59 LEU A C 1
ATOM 484 O O . LEU A 1 59 ? -13.773 3.047 -16.609 1 98.25 59 LEU A O 1
ATOM 488 N N . ARG A 1 60 ? -12.031 2.068 -17.562 1 98.5 60 ARG A N 1
ATOM 489 C CA . ARG A 1 60 ? -12.812 0.932 -18.031 1 98.5 60 ARG A CA 1
ATOM 490 C C . ARG A 1 60 ? -13.422 0.166 -16.859 1 98.5 60 ARG A C 1
ATOM 492 O O . ARG A 1 60 ? -14.609 -0.164 -16.891 1 98.5 60 ARG A O 1
ATOM 499 N N . ALA A 1 61 ? -12.617 -0.101 -15.844 1 98.75 61 ALA A N 1
ATOM 500 C CA . ALA A 1 61 ? -13.109 -0.824 -14.672 1 98.75 61 ALA A CA 1
ATOM 501 C C . ALA A 1 61 ? -14.234 -0.052 -13.984 1 98.75 61 ALA A C 1
ATOM 503 O O . ALA A 1 61 ? -15.242 -0.637 -13.586 1 98.75 61 ALA A O 1
ATOM 504 N N . ILE A 1 62 ? -14.047 1.304 -13.875 1 98.69 62 ILE A N 1
ATOM 505 C CA . ILE A 1 62 ? -15.047 2.154 -13.234 1 98.69 62 ILE A CA 1
ATOM 506 C C . ILE A 1 62 ? -16.359 2.074 -14.016 1 98.69 62 ILE A C 1
ATOM 508 O O . ILE A 1 62 ? -17.422 1.877 -13.422 1 98.69 62 ILE A O 1
ATOM 512 N N . ARG A 1 63 ? -16.297 2.201 -15.336 1 98.81 63 ARG A N 1
ATOM 513 C CA . ARG A 1 63 ? -17.484 2.15 -16.172 1 98.81 63 ARG A CA 1
ATOM 514 C C . ARG A 1 63 ? -18.188 0.795 -16.062 1 98.81 63 ARG A C 1
ATOM 516 O O . ARG A 1 63 ? -19.406 0.723 -15.984 1 98.81 63 ARG A O 1
ATOM 523 N N . ILE A 1 64 ? -17.406 -0.264 -16.047 1 98.75 64 ILE A N 1
ATOM 524 C CA . ILE A 1 64 ? -17.969 -1.599 -15.891 1 98.75 64 ILE A CA 1
ATOM 525 C C . ILE A 1 64 ? -18.703 -1.696 -14.562 1 98.75 64 ILE A C 1
ATOM 527 O O . ILE A 1 64 ? -19.844 -2.191 -14.508 1 98.75 64 ILE A O 1
ATOM 531 N N . VAL A 1 65 ? -18.078 -1.223 -13.414 1 98.75 65 VAL A N 1
ATOM 532 C CA . VAL A 1 65 ? -18.719 -1.231 -12.102 1 98.75 65 VAL A CA 1
ATOM 533 C C . VAL A 1 65 ? -20.062 -0.498 -12.172 1 98.75 65 VAL A C 1
ATOM 535 O O . VAL A 1 65 ? -21.094 -1.051 -11.812 1 98.75 65 VAL A O 1
ATOM 538 N N . GLN A 1 66 ? -19.984 0.713 -12.719 1 98.62 66 GLN A N 1
ATOM 539 C CA . GLN A 1 66 ? -21.141 1.598 -12.695 1 98.62 66 GLN A CA 1
ATOM 540 C C . GLN A 1 66 ? -22.266 1.065 -13.586 1 98.62 66 GLN A C 1
ATOM 542 O O . GLN A 1 66 ? -23.438 1.082 -13.203 1 98.62 66 GLN A O 1
ATOM 547 N N . ASN A 1 67 ? -21.938 0.571 -14.758 1 98.5 67 ASN A N 1
ATOM 548 C CA . ASN A 1 67 ? -22.953 0.041 -15.656 1 98.5 67 ASN A CA 1
ATOM 549 C C . ASN A 1 67 ? -23.531 -1.271 -15.133 1 98.5 67 ASN A C 1
ATOM 551 O O . ASN A 1 67 ? -24.734 -1.503 -15.234 1 98.5 67 ASN A O 1
ATOM 555 N N . LEU A 1 68 ? -22.688 -2.174 -14.562 1 98.44 68 LEU A N 1
ATOM 556 C CA . LEU A 1 68 ? -23.188 -3.428 -14.016 1 98.44 68 LEU A CA 1
ATOM 557 C C . LEU A 1 68 ? -24.156 -3.168 -12.867 1 98.44 68 LEU A C 1
ATOM 559 O O . LEU A 1 68 ? -25.188 -3.836 -12.758 1 98.44 68 LEU A O 1
ATOM 563 N N . GLN A 1 69 ? -23.828 -2.225 -12.016 1 97.62 69 GLN A N 1
ATOM 564 C CA . GLN A 1 69 ? -24.656 -1.949 -10.844 1 97.62 69 GLN A CA 1
ATOM 565 C C . GLN A 1 69 ? -25.906 -1.16 -11.234 1 97.62 69 GLN A C 1
ATOM 567 O O . GLN A 1 69 ? -27.016 -1.517 -10.844 1 97.62 69 GLN A O 1
ATOM 572 N N . ALA A 1 70 ? -25.812 -0.104 -12.023 1 96.81 70 ALA A N 1
ATOM 573 C CA . ALA A 1 70 ? -26.906 0.8 -12.336 1 96.81 70 ALA A CA 1
ATOM 574 C C . ALA A 1 70 ? -27.859 0.182 -13.359 1 96.81 70 ALA A C 1
ATOM 576 O O . ALA A 1 70 ? -29.078 0.27 -13.219 1 96.81 70 ALA A O 1
ATOM 577 N N . ASN A 1 71 ? -27.344 -0.494 -14.398 1 96.5 71 ASN A N 1
ATOM 578 C CA . ASN A 1 71 ? -28.156 -0.933 -15.531 1 96.5 71 ASN A CA 1
ATOM 579 C C . ASN A 1 71 ? -28.562 -2.4 -15.398 1 96.5 71 ASN A C 1
ATOM 581 O O . ASN A 1 71 ? -29.594 -2.82 -15.922 1 96.5 71 ASN A O 1
ATOM 585 N N . TYR A 1 72 ? -27.766 -3.195 -14.664 1 96.62 72 TYR A N 1
ATOM 586 C CA . TYR A 1 72 ? -28.031 -4.629 -14.641 1 96.62 72 TYR A CA 1
ATOM 587 C C . TYR A 1 72 ? -28.266 -5.113 -13.211 1 96.62 72 TYR A C 1
ATOM 589 O O . TYR A 1 72 ? -28.703 -6.242 -13 1 96.62 72 TYR A O 1
ATOM 597 N N . GLY A 1 73 ? -27.844 -4.297 -12.211 1 97.38 73 GLY A N 1
ATOM 598 C CA . GLY A 1 73 ? -28.266 -4.551 -10.844 1 97.38 73 GLY A CA 1
ATOM 599 C C . GLY A 1 73 ? -27.359 -5.527 -10.117 1 97.38 73 GLY A C 1
ATOM 600 O O . GLY A 1 73 ? -27.766 -6.125 -9.117 1 97.38 73 GLY A O 1
ATOM 601 N N . LEU A 1 74 ? -26.141 -5.773 -10.609 1 97.75 74 LEU A N 1
ATOM 602 C CA . LEU A 1 74 ? -25.219 -6.68 -9.922 1 97.75 74 LEU A CA 1
ATOM 603 C C . LEU A 1 74 ? -24.906 -6.168 -8.516 1 97.75 74 LEU A C 1
ATOM 605 O O . LEU A 1 74 ? -24.578 -4.996 -8.336 1 97.75 74 LEU A O 1
ATOM 609 N N . LYS A 1 75 ? -25.031 -7.031 -7.559 1 96.62 75 LYS A N 1
ATOM 610 C CA . LYS A 1 75 ? -24.828 -6.672 -6.156 1 96.62 75 LYS A CA 1
ATOM 611 C C . LYS A 1 75 ? -23.688 -7.465 -5.539 1 96.62 75 LYS A C 1
ATOM 613 O O . LYS A 1 75 ? -23.25 -8.477 -6.09 1 96.62 75 LYS A O 1
ATOM 618 N N . LYS A 1 76 ? -23.234 -6.945 -4.406 1 95.88 76 LYS A N 1
ATOM 619 C CA . LYS A 1 76 ? -22.234 -7.641 -3.598 1 95.88 76 LYS A CA 1
ATOM 620 C C . LYS A 1 76 ? -22.703 -9.055 -3.248 1 95.88 76 LYS A C 1
ATOM 622 O O . LYS A 1 76 ? -23.859 -9.258 -2.889 1 95.88 76 LYS A O 1
ATOM 627 N N . GLY A 1 77 ? -21.828 -9.969 -3.455 1 95.5 77 GLY A N 1
ATOM 628 C CA . GLY A 1 77 ? -22.078 -11.328 -3.027 1 95.5 77 GLY A CA 1
ATOM 629 C C . GLY A 1 77 ? -22.734 -12.18 -4.105 1 95.5 77 GLY A C 1
ATOM 630 O O . GLY A 1 77 ? -22.766 -13.406 -4 1 95.5 77 GLY A O 1
ATOM 631 N N . GLU A 1 78 ? -23.297 -11.609 -5.168 1 96.94 78 GLU A N 1
ATOM 632 C CA . GLU A 1 78 ? -23.938 -12.391 -6.234 1 96.94 78 GLU A CA 1
ATOM 633 C C . GLU A 1 78 ? -22.891 -13.125 -7.066 1 96.94 78 GLU A C 1
ATOM 635 O O . GLU A 1 78 ? -21.766 -12.633 -7.254 1 96.94 78 GLU A O 1
ATOM 640 N N . MET A 1 79 ? -23.266 -14.273 -7.586 1 97.44 79 MET A N 1
ATOM 641 C CA . MET A 1 79 ? -22.328 -15.18 -8.234 1 97.44 79 MET A CA 1
ATOM 642 C C . MET A 1 79 ? -22.188 -14.852 -9.719 1 97.44 79 MET A C 1
ATOM 644 O O . MET A 1 79 ? -23.188 -14.695 -10.422 1 97.44 79 MET A O 1
ATOM 648 N N . VAL A 1 80 ? -20.969 -14.727 -10.148 1 98.31 80 VAL A N 1
ATOM 649 C CA . VAL A 1 80 ? -20.625 -14.453 -11.539 1 98.31 80 VAL A CA 1
ATOM 650 C C . VAL A 1 80 ? -19.688 -15.531 -12.07 1 98.31 80 VAL A C 1
ATOM 652 O O . VAL A 1 80 ? -18.812 -16.016 -11.336 1 98.31 80 VAL A O 1
ATOM 655 N N . VAL A 1 81 ? -19.859 -15.984 -13.273 1 97.62 81 VAL A N 1
ATOM 656 C CA . VAL A 1 81 ? -18.906 -16.844 -13.969 1 97.62 81 VAL A CA 1
ATOM 657 C C . VAL A 1 81 ? -18.188 -16.047 -15.055 1 97.62 81 VAL A C 1
ATOM 659 O O . VAL A 1 81 ? -18.828 -15.375 -15.859 1 97.62 81 VAL A O 1
ATOM 662 N N . VAL A 1 82 ? -16.906 -16.062 -15.039 1 98 82 VAL A N 1
ATOM 663 C CA . VAL A 1 82 ? -16.078 -15.469 -16.078 1 98 82 VAL A CA 1
ATOM 664 C C . VAL A 1 82 ? -15.328 -16.562 -16.844 1 98 82 VAL A C 1
ATOM 666 O O . VAL A 1 82 ? -14.383 -17.141 -16.312 1 98 82 VAL A O 1
ATOM 669 N N . ALA A 1 83 ? -15.75 -16.859 -18.016 1 96.06 83 ALA A N 1
ATOM 670 C CA . ALA A 1 83 ? -15.148 -17.859 -18.891 1 96.06 83 ALA A CA 1
ATOM 671 C C . ALA A 1 83 ? -14.586 -17.219 -20.156 1 96.06 83 ALA A C 1
ATOM 673 O O . ALA A 1 83 ? -15.078 -17.469 -21.25 1 96.06 83 ALA A O 1
ATOM 674 N N . CYS A 1 84 ? -13.547 -16.453 -19.938 1 96.25 84 CYS A N 1
ATOM 675 C CA . CYS A 1 84 ? -12.977 -15.672 -21.031 1 96.25 84 CYS A CA 1
ATOM 676 C C . CYS A 1 84 ? -11.484 -15.938 -21.172 1 96.25 84 CYS A C 1
ATOM 678 O O . CYS A 1 84 ? -10.797 -16.172 -20.172 1 96.25 84 CYS A O 1
ATOM 680 N N . ARG A 1 85 ? -11.008 -15.875 -22.375 1 92.88 85 ARG A N 1
ATOM 681 C CA . ARG A 1 85 ? -9.57 -15.828 -22.609 1 92.88 85 ARG A CA 1
ATOM 682 C C . ARG A 1 85 ? -8.984 -14.492 -22.172 1 92.88 85 ARG A C 1
ATOM 684 O O . ARG A 1 85 ? -9.727 -13.516 -21.984 1 92.88 85 ARG A O 1
ATOM 691 N N . ASN A 1 86 ? -7.641 -14.484 -22.047 1 95.62 86 ASN A N 1
ATOM 692 C CA . ASN A 1 86 ? -7 -13.195 -21.812 1 95.62 86 ASN A CA 1
ATOM 693 C C . ASN A 1 86 ? -7.316 -12.203 -22.922 1 95.62 86 ASN A C 1
ATOM 695 O O . ASN A 1 86 ? -7.203 -12.531 -24.109 1 95.62 86 ASN A O 1
ATOM 699 N N . CYS A 1 87 ? -7.711 -11.133 -22.562 1 95.19 87 CYS A N 1
ATOM 700 C CA . CYS A 1 87 ? -7.891 -10.016 -23.484 1 95.19 87 CYS A CA 1
ATOM 701 C C . CYS A 1 87 ? -7.867 -8.688 -22.75 1 95.19 87 CYS A C 1
ATOM 703 O O . CYS A 1 87 ? -7.883 -8.656 -21.516 1 95.19 87 CYS A O 1
ATOM 705 N N . GLU A 1 88 ? -7.805 -7.621 -23.422 1 94.31 88 GLU A N 1
ATOM 706 C CA . GLU A 1 88 ? -7.559 -6.312 -22.828 1 94.31 88 GLU A CA 1
ATOM 707 C C . GLU A 1 88 ? -8.711 -5.898 -21.906 1 94.31 88 GLU A C 1
ATOM 709 O O . GLU A 1 88 ? -8.516 -5.137 -20.969 1 94.31 88 GLU A O 1
ATOM 714 N N . ASN A 1 89 ? -9.914 -6.457 -22.109 1 95.69 89 ASN A N 1
ATOM 715 C CA . ASN A 1 89 ? -11.07 -5.969 -21.359 1 95.69 89 ASN A CA 1
ATOM 716 C C . ASN A 1 89 ? -11.438 -6.91 -20.219 1 95.69 89 ASN A C 1
ATOM 718 O O . ASN A 1 89 ? -12.18 -6.531 -19.312 1 95.69 89 ASN A O 1
ATOM 722 N N . VAL A 1 90 ? -10.969 -8.141 -20.234 1 97.5 90 VAL A N 1
ATOM 723 C CA . VAL A 1 90 ? -11.336 -9.078 -19.188 1 97.5 90 VAL A CA 1
ATOM 724 C C . VAL A 1 90 ? -10.672 -8.664 -17.875 1 97.5 90 VAL A C 1
ATOM 726 O O . VAL A 1 90 ? -11.227 -8.883 -16.797 1 97.5 90 VAL A O 1
ATOM 729 N N . PHE A 1 91 ? -9.516 -8.047 -17.953 1 97.94 91 PHE A N 1
ATOM 730 C CA . PHE A 1 91 ? -8.773 -7.668 -16.75 1 97.94 91 PHE A CA 1
ATOM 731 C C . PHE A 1 91 ? -9.477 -6.527 -16.031 1 97.94 91 PHE A C 1
ATOM 733 O O . PHE A 1 91 ? -9.758 -6.633 -14.828 1 97.94 91 PHE A O 1
ATOM 740 N N . PRO A 1 92 ? -9.914 -5.453 -16.719 1 98.5 92 PRO A N 1
ATOM 741 C CA . PRO A 1 92 ? -10.742 -4.445 -16.062 1 98.5 92 PRO A CA 1
ATOM 742 C C . PRO A 1 92 ? -12.047 -5.02 -15.508 1 98.5 92 PRO A C 1
ATOM 744 O O . PRO A 1 92 ? -12.562 -4.547 -14.492 1 98.5 92 PRO A O 1
ATOM 747 N N . LEU A 1 93 ? -12.594 -6.031 -16.188 1 98.75 93 LEU A N 1
ATOM 748 C CA . LEU A 1 93 ? -13.797 -6.695 -15.695 1 98.75 93 LEU A CA 1
ATOM 749 C C . LEU A 1 93 ? -13.547 -7.332 -14.328 1 98.75 93 LEU A C 1
ATOM 751 O O . LEU A 1 93 ? -14.328 -7.141 -13.398 1 98.75 93 LEU A O 1
ATOM 755 N N . VAL A 1 94 ? -12.469 -8.031 -14.219 1 98.69 94 VAL A N 1
ATOM 756 C CA . VAL A 1 94 ? -12.133 -8.703 -12.969 1 98.69 94 VAL A CA 1
ATOM 757 C C . VAL A 1 94 ? -11.938 -7.668 -11.859 1 98.69 94 VAL A C 1
ATOM 759 O O . VAL A 1 94 ? -12.445 -7.84 -10.75 1 98.69 94 VAL A O 1
ATOM 762 N N . LEU A 1 95 ? -11.242 -6.582 -12.172 1 98.69 95 LEU A N 1
ATOM 763 C CA . LEU A 1 95 ? -11.078 -5.516 -11.188 1 98.69 95 LEU A CA 1
ATOM 764 C C . LEU A 1 95 ? -12.43 -4.953 -10.766 1 98.69 95 LEU A C 1
ATOM 766 O O . LEU A 1 95 ? -12.656 -4.672 -9.586 1 98.69 95 LEU A O 1
ATOM 770 N N . ALA A 1 96 ? -13.344 -4.758 -11.75 1 98.81 96 ALA A N 1
ATOM 771 C CA . ALA A 1 96 ? -14.68 -4.254 -11.453 1 98.81 96 ALA A CA 1
ATOM 772 C C . ALA A 1 96 ? -15.422 -5.188 -10.5 1 98.81 96 ALA A C 1
ATOM 774 O O . ALA A 1 96 ? -16.047 -4.73 -9.547 1 98.81 96 ALA A O 1
ATOM 775 N N . LEU A 1 97 ? -15.352 -6.488 -10.742 1 98.75 97 LEU A N 1
ATOM 776 C CA . LEU A 1 97 ? -16.031 -7.469 -9.898 1 98.75 97 LEU A CA 1
ATOM 777 C C . LEU A 1 97 ? -15.453 -7.453 -8.484 1 98.75 97 LEU A C 1
ATOM 779 O O . LEU A 1 97 ? -16.188 -7.586 -7.512 1 98.75 97 LEU A O 1
ATOM 783 N N . LEU A 1 98 ? -14.164 -7.285 -8.383 1 98.56 98 LEU A N 1
ATOM 784 C CA . LEU A 1 98 ? -13.5 -7.18 -7.09 1 98.56 98 LEU A CA 1
ATOM 785 C C . LEU A 1 98 ? -13.992 -5.957 -6.324 1 98.56 98 LEU A C 1
ATOM 787 O O . LEU A 1 98 ? -14.195 -6.02 -5.109 1 98.56 98 LEU A O 1
ATOM 791 N N . ALA A 1 99 ? -14.18 -4.859 -7.055 1 97.94 99 ALA A N 1
ATOM 792 C CA . ALA A 1 99 ? -14.633 -3.621 -6.43 1 97.94 99 ALA A CA 1
ATOM 793 C C . ALA A 1 99 ? -16.094 -3.732 -5.988 1 97.94 99 ALA A C 1
ATOM 795 O O . ALA A 1 99 ? -16.469 -3.205 -4.938 1 97.94 99 ALA A O 1
ATOM 796 N N . ILE A 1 100 ? -16.859 -4.391 -6.773 1 97.88 100 ILE A N 1
ATOM 797 C CA . ILE A 1 100 ? -18.281 -4.566 -6.461 1 97.88 100 ILE A CA 1
ATOM 798 C C . ILE A 1 100 ? -18.422 -5.5 -5.262 1 97.88 100 ILE A C 1
ATOM 800 O O . ILE A 1 100 ? -19.359 -5.359 -4.469 1 97.88 100 ILE A O 1
ATOM 804 N N . GLY A 1 101 ? -17.469 -6.418 -5.078 1 97.62 101 GLY A N 1
ATOM 805 C CA . GLY A 1 101 ? -17.578 -7.465 -4.074 1 97.62 101 GLY A CA 1
ATOM 806 C C . GLY A 1 101 ? -18.406 -8.648 -4.535 1 97.62 101 GLY A C 1
ATOM 807 O O . GLY A 1 101 ? -18.984 -9.367 -3.717 1 97.62 101 GLY A O 1
ATOM 808 N N . ALA A 1 102 ? -18.516 -8.805 -5.84 1 97.56 102 ALA A N 1
ATOM 809 C CA . ALA A 1 102 ? -19.172 -9.992 -6.383 1 97.56 102 ALA A CA 1
ATOM 810 C C . ALA A 1 102 ? -18.359 -11.25 -6.086 1 97.56 102 ALA A C 1
ATOM 812 O O . ALA A 1 102 ? -17.141 -11.172 -5.867 1 97.56 102 ALA A O 1
ATOM 813 N N . GLN A 1 103 ? -19.062 -12.32 -5.941 1 95.56 103 GLN A N 1
ATOM 814 C CA . GLN A 1 103 ? -18.375 -13.609 -5.973 1 95.56 103 GLN A CA 1
ATOM 815 C C . GLN A 1 103 ? -18.234 -14.125 -7.402 1 95.56 103 GLN A C 1
ATOM 817 O O . GLN A 1 103 ? -19.203 -14.148 -8.156 1 95.56 103 GLN A O 1
ATOM 822 N N . PHE A 1 104 ? -17.031 -14.445 -7.773 1 97.88 104 PHE A N 1
ATOM 823 C CA . PHE A 1 104 ? -16.922 -14.898 -9.156 1 97.88 104 PHE A CA 1
ATOM 824 C C . PHE A 1 104 ? -15.922 -16.047 -9.266 1 97.88 104 PHE A C 1
ATOM 826 O O . PHE A 1 104 ? -14.953 -16.109 -8.508 1 97.88 104 PHE A O 1
ATOM 833 N N . VAL A 1 105 ? -16.266 -16.922 -10.164 1 96.69 105 VAL A N 1
ATOM 834 C CA . VAL A 1 105 ? -15.383 -18.031 -10.516 1 96.69 105 VAL A CA 1
ATOM 835 C C . VAL A 1 105 ? -14.758 -17.766 -11.883 1 96.69 105 VAL A C 1
ATOM 837 O O . VAL A 1 105 ? -15.422 -17.281 -12.797 1 96.69 105 VAL A O 1
ATOM 840 N N . LEU A 1 106 ? -13.539 -17.922 -11.922 1 96 106 LEU A N 1
ATOM 841 C CA . LEU A 1 106 ? -12.82 -17.922 -13.195 1 96 106 LEU A CA 1
ATOM 842 C C . LEU A 1 106 ? -12.789 -19.328 -13.797 1 96 106 LEU A C 1
ATOM 844 O O . LEU A 1 106 ? -12.055 -20.188 -13.312 1 96 106 LEU A O 1
ATOM 848 N N . MET A 1 107 ? -13.555 -19.5 -14.812 1 92.38 107 MET A N 1
ATOM 849 C CA . MET A 1 107 ? -13.727 -20.828 -15.414 1 92.38 107 MET A CA 1
ATOM 850 C C . MET A 1 107 ? -12.781 -21.016 -16.594 1 92.38 107 MET A C 1
ATOM 852 O O . MET A 1 107 ? -12.68 -20.141 -17.469 1 92.38 107 MET A O 1
ATOM 856 N N . PRO A 1 108 ? -12.109 -22.156 -16.641 1 86.12 108 PRO A N 1
ATOM 857 C CA . PRO A 1 108 ? -11.25 -22.422 -17.797 1 86.12 108 PRO A CA 1
ATOM 858 C C . PRO A 1 108 ? -12.023 -22.469 -19.109 1 86.12 108 PRO A C 1
ATOM 860 O O . PRO A 1 108 ? -13.094 -23.078 -19.172 1 86.12 108 PRO A O 1
ATOM 863 N N . ILE A 1 109 ? -11.5 -21.891 -20.094 1 85.88 109 ILE A N 1
ATOM 864 C CA . ILE A 1 109 ? -12.195 -21.797 -21.375 1 85.88 109 ILE A CA 1
ATOM 865 C C . ILE A 1 109 ? -12.102 -23.125 -22.109 1 85.88 109 ILE A C 1
ATOM 867 O O . ILE A 1 109 ? -12.812 -23.344 -23.094 1 85.88 109 ILE A O 1
ATOM 871 N N . TYR A 1 110 ? -11.188 -24 -21.641 1 76.81 110 TYR A N 1
ATOM 872 C CA . TYR A 1 110 ? -11.008 -25.266 -22.328 1 76.81 110 TYR A CA 1
ATOM 873 C C . TYR A 1 110 ? -11.977 -26.328 -21.812 1 76.81 110 TYR A C 1
ATOM 875 O O . TYR A 1 110 ? -11.961 -27.469 -22.25 1 76.81 110 TYR A O 1
ATOM 883 N N . PHE A 1 111 ? -12.805 -25.984 -20.875 1 82.75 111 PHE A N 1
ATOM 884 C CA . PHE A 1 111 ? -13.805 -26.922 -20.359 1 82.75 111 PHE A CA 1
ATOM 885 C C . PHE A 1 111 ? -14.711 -27.406 -21.484 1 82.75 111 PHE A C 1
ATOM 887 O O . PHE A 1 111 ? -15.133 -26.609 -22.344 1 82.75 111 PHE A O 1
ATOM 894 N N . VAL A 1 112 ? -14.945 -28.672 -21.422 1 80 112 VAL A N 1
ATOM 895 C CA . VAL A 1 112 ? -15.914 -29.25 -22.359 1 80 112 VAL A CA 1
ATOM 896 C C . VAL A 1 112 ? -17.328 -29.094 -21.797 1 80 112 VAL A C 1
ATOM 898 O O . VAL A 1 112 ? -17.5 -28.703 -20.641 1 80 112 VAL A O 1
ATOM 901 N N . LEU A 1 113 ? -18.344 -29.391 -22.594 1 85.69 113 LEU A N 1
ATOM 902 C CA . LEU A 1 113 ? -19.734 -29.125 -22.266 1 85.69 113 LEU A CA 1
ATOM 903 C C . LEU A 1 113 ? -20.125 -29.703 -20.922 1 85.69 113 LEU A C 1
ATOM 905 O O . LEU A 1 113 ? -20.766 -29.031 -20.109 1 85.69 113 LEU A O 1
ATOM 909 N N . ASN A 1 114 ? -19.719 -30.938 -20.656 1 82.19 114 ASN A N 1
ATOM 910 C CA . ASN A 1 114 ? -20.078 -31.578 -19.391 1 82.19 114 ASN A CA 1
ATOM 911 C C . ASN A 1 114 ? -19.469 -30.844 -18.203 1 82.19 114 ASN A C 1
ATOM 913 O O . ASN A 1 114 ? -20.109 -30.734 -17.141 1 82.19 114 ASN A O 1
ATOM 917 N N . GLU A 1 115 ? -18.266 -30.391 -18.375 1 82.25 115 GLU A N 1
ATOM 918 C CA . GLU A 1 115 ? -17.609 -29.625 -17.312 1 82.25 115 GLU A CA 1
ATOM 919 C C . GLU A 1 115 ? -18.266 -28.266 -17.125 1 82.25 115 GLU A C 1
ATOM 921 O O . GLU A 1 115 ? -18.422 -27.797 -16 1 82.25 115 GLU A O 1
ATOM 926 N N . VAL A 1 116 ? -18.688 -27.688 -18.234 1 90 116 VAL A N 1
ATOM 927 C CA . VAL A 1 116 ? -19.391 -26.422 -18.188 1 90 116 VAL A CA 1
ATOM 928 C C . VAL A 1 116 ? -20.719 -26.594 -17.453 1 90 116 VAL A C 1
ATOM 930 O O . VAL A 1 116 ? -21.047 -25.812 -16.562 1 90 116 VAL A O 1
ATOM 933 N N . LYS A 1 117 ? -21.406 -27.625 -17.797 1 90.69 117 LYS A N 1
ATOM 934 C CA . LYS A 1 117 ? -22.688 -27.906 -17.156 1 90.69 117 LYS A CA 1
ATOM 935 C C . LYS A 1 117 ? -22.516 -28.125 -15.656 1 90.69 117 LYS A C 1
ATOM 937 O O . LYS A 1 117 ? -23.297 -27.594 -14.859 1 90.69 117 LYS A O 1
ATOM 942 N N . HIS A 1 118 ? -21.562 -28.906 -15.375 1 87.38 118 HIS A N 1
ATOM 943 C CA . HIS A 1 118 ? -21.281 -29.156 -13.969 1 87.38 118 HIS A CA 1
ATOM 944 C C . HIS A 1 118 ? -21 -27.859 -13.219 1 87.38 118 HIS A C 1
ATOM 946 O O . HIS A 1 118 ? -21.516 -27.656 -12.117 1 87.38 118 HIS A O 1
ATOM 952 N N . SER A 1 119 ? -20.203 -27.047 -13.75 1 90.38 119 SER A N 1
ATOM 953 C CA . SER A 1 119 ? -19.828 -25.781 -13.125 1 90.38 119 SER A CA 1
ATOM 954 C C . SER A 1 119 ? -21.031 -24.875 -12.961 1 90.38 119 SER A C 1
ATOM 956 O O . SER A 1 119 ? -21.25 -24.297 -11.891 1 90.38 119 SER A O 1
ATOM 958 N N . VAL A 1 120 ? -21.812 -24.75 -13.969 1 93.5 120 VAL A N 1
ATOM 959 C CA . VAL A 1 120 ? -22.984 -23.875 -13.953 1 93.5 120 VAL A CA 1
ATOM 960 C C . VAL A 1 120 ? -23.969 -24.375 -12.906 1 93.5 120 VAL A C 1
ATOM 962 O O . VAL A 1 120 ? -24.578 -23.578 -12.195 1 93.5 120 VAL A O 1
ATOM 965 N N . ARG A 1 121 ? -24.094 -25.656 -12.82 1 92.81 121 ARG A N 1
ATOM 966 C CA . ARG A 1 121 ? -24.984 -26.234 -11.82 1 92.81 121 ARG A CA 1
ATOM 967 C C . ARG A 1 121 ? -24.469 -25.953 -10.414 1 92.81 121 ARG A C 1
ATOM 969 O O . ARG A 1 121 ? -25.25 -25.703 -9.5 1 92.81 121 ARG A O 1
ATOM 976 N N . LYS A 1 122 ? -23.25 -26.062 -10.289 1 91.88 122 LYS A N 1
ATOM 977 C CA . LYS A 1 122 ? -22.609 -25.891 -8.992 1 91.88 122 LYS A CA 1
ATOM 978 C C . LYS A 1 122 ? -22.688 -24.438 -8.523 1 91.88 122 LYS A C 1
ATOM 980 O O . LYS A 1 122 ? -23.047 -24.172 -7.371 1 91.88 122 LYS A O 1
ATOM 985 N N . TYR A 1 123 ? -22.422 -23.484 -9.391 1 94.94 123 TYR A N 1
ATOM 986 C CA . TYR A 1 123 ? -22.219 -22.094 -8.984 1 94.94 123 TYR A CA 1
ATOM 987 C C . TYR A 1 123 ? -23.5 -21.281 -9.109 1 94.94 123 TYR A C 1
ATOM 989 O O . TYR A 1 123 ? -23.641 -20.234 -8.492 1 94.94 123 TYR A O 1
ATOM 997 N N . GLN A 1 124 ? -24.422 -21.75 -9.961 1 96.38 124 GLN A N 1
ATOM 998 C CA . GLN A 1 124 ? -25.688 -21.062 -10.141 1 96.38 124 GLN A CA 1
ATOM 999 C C . GLN A 1 124 ? -25.484 -19.562 -10.367 1 96.38 124 GLN A C 1
ATOM 1001 O O . GLN A 1 124 ? -25.969 -18.734 -9.578 1 96.38 124 GLN A O 1
ATOM 1006 N N . PRO A 1 125 ? -24.797 -19.219 -11.453 1 97.25 125 PRO A N 1
ATOM 1007 C CA . PRO A 1 125 ? -24.438 -17.812 -11.648 1 97.25 125 PRO A CA 1
ATOM 1008 C C . PRO A 1 125 ? -25.656 -16.938 -12.016 1 97.25 125 PRO A C 1
ATOM 1010 O O . PRO A 1 125 ? -26.562 -17.406 -12.703 1 97.25 125 PRO A O 1
ATOM 1013 N N . LYS A 1 126 ? -25.609 -15.711 -11.57 1 97 126 LYS A N 1
ATOM 1014 C CA . LYS A 1 126 ? -26.578 -14.703 -11.992 1 97 126 LYS A CA 1
ATOM 1015 C C . LYS A 1 126 ? -26.094 -13.977 -13.25 1 97 126 LYS A C 1
ATOM 1017 O O . LYS A 1 126 ? -26.906 -13.477 -14.031 1 97 126 LYS A O 1
ATOM 1022 N N . TYR A 1 127 ? -24.812 -13.914 -13.422 1 97.88 127 TYR A N 1
ATOM 1023 C CA . TYR A 1 127 ? -24.188 -13.312 -14.594 1 97.88 127 TYR A CA 1
ATOM 1024 C C . TYR A 1 127 ? -23.094 -14.219 -15.148 1 97.88 127 TYR A C 1
ATOM 1026 O O . TYR A 1 127 ? -22.406 -14.922 -14.398 1 97.88 127 TYR A O 1
ATOM 1034 N N . VAL A 1 128 ? -22.969 -14.219 -16.469 1 98.12 128 VAL A N 1
ATOM 1035 C CA . VAL A 1 128 ? -21.922 -14.969 -17.141 1 98.12 128 VAL A CA 1
ATOM 1036 C C . VAL A 1 128 ? -21.219 -14.062 -18.172 1 98.12 128 VAL A C 1
ATOM 1038 O O . VAL A 1 128 ? -21.891 -13.352 -18.922 1 98.12 128 VAL A O 1
ATOM 1041 N N . PHE A 1 129 ? -19.969 -14.016 -18.109 1 98.5 129 PHE A N 1
ATOM 1042 C CA . PHE A 1 129 ? -19.141 -13.398 -19.141 1 98.5 129 PHE A CA 1
ATOM 1043 C C . PHE A 1 129 ? -18.391 -14.453 -19.938 1 98.5 129 PHE A C 1
ATOM 1045 O O . PHE A 1 129 ? -17.719 -15.312 -19.359 1 98.5 129 PHE A O 1
ATOM 1052 N N . CYS A 1 130 ? -18.484 -14.477 -21.25 1 97.25 130 CYS A N 1
ATOM 1053 C CA . CYS A 1 130 ? -17.828 -15.508 -22.047 1 97.25 130 CYS A CA 1
ATOM 1054 C C . CYS A 1 130 ? -17.375 -14.945 -23.391 1 97.25 130 CYS A C 1
ATOM 1056 O O . CYS A 1 130 ? -17.641 -13.781 -23.703 1 97.25 130 CYS A O 1
ATOM 1058 N N . ASP A 1 131 ? -16.562 -15.711 -24.047 1 95.12 131 ASP A N 1
ATOM 1059 C CA . ASP A 1 131 ? -16.156 -15.422 -25.422 1 95.12 131 ASP A CA 1
ATOM 1060 C C . ASP A 1 131 ? -17.188 -15.938 -26.422 1 95.12 131 ASP A C 1
ATOM 1062 O O . ASP A 1 131 ? -18.062 -16.75 -26.062 1 95.12 131 ASP A O 1
ATOM 1066 N N . ASP A 1 132 ? -17.047 -15.414 -27.609 1 93.88 132 ASP A N 1
ATOM 1067 C CA . ASP A 1 132 ? -17.922 -15.891 -28.672 1 93.88 132 ASP A CA 1
ATOM 1068 C C . ASP A 1 132 ? -17.781 -17.391 -28.875 1 93.88 132 ASP A C 1
ATOM 1070 O O . ASP A 1 132 ? -18.766 -18.094 -29.078 1 93.88 132 ASP A O 1
ATOM 1074 N N . ALA A 1 133 ? -16.625 -17.922 -28.734 1 89.38 133 ALA A N 1
ATOM 1075 C CA . ALA A 1 133 ? -16.297 -19.312 -29.047 1 89.38 133 ALA A CA 1
ATOM 1076 C C . ALA A 1 133 ? -16.984 -20.25 -28.062 1 89.38 133 ALA A C 1
ATOM 1078 O O . ALA A 1 133 ? -17.312 -21.391 -28.422 1 89.38 133 ALA A O 1
ATOM 1079 N N . ASN A 1 134 ? -17.203 -19.859 -26.828 1 92.38 134 ASN A N 1
ATOM 1080 C CA . ASN A 1 134 ? -17.766 -20.781 -25.859 1 92.38 134 ASN A CA 1
ATOM 1081 C C . ASN A 1 134 ? -19.188 -20.359 -25.469 1 92.38 134 ASN A C 1
ATOM 1083 O O . ASN A 1 134 ? -19.766 -20.938 -24.531 1 92.38 134 ASN A O 1
ATOM 1087 N N . TYR A 1 135 ? -19.75 -19.375 -26.125 1 95.44 135 TYR A N 1
ATOM 1088 C CA . TYR A 1 135 ? -21.094 -18.891 -25.844 1 95.44 135 TYR A CA 1
ATOM 1089 C C . TYR A 1 135 ? -22.109 -20.016 -25.953 1 95.44 135 TYR A C 1
ATOM 1091 O O . TYR A 1 135 ? -23 -20.156 -25.125 1 95.44 135 TYR A O 1
ATOM 1099 N N . GLY A 1 136 ? -22.047 -20.797 -27.016 1 93 136 GLY A N 1
ATOM 1100 C CA . GLY A 1 136 ? -22.984 -21.875 -27.234 1 93 136 GLY A CA 1
ATOM 1101 C C . GLY A 1 136 ? -23.094 -22.844 -26.078 1 93 136 GLY A C 1
ATOM 1102 O O . GLY A 1 136 ? -24.188 -23.141 -25.594 1 93 136 GLY A O 1
ATOM 1103 N N . ASP A 1 137 ? -21.984 -23.328 -25.609 1 92 137 ASP A N 1
ATOM 1104 C CA . ASP A 1 137 ? -21.953 -24.281 -24.5 1 92 137 ASP A CA 1
ATOM 1105 C C . ASP A 1 137 ? -22.484 -23.656 -23.219 1 92 137 ASP A C 1
ATOM 1107 O O . ASP A 1 137 ? -23.25 -24.281 -22.484 1 92 137 ASP A O 1
ATOM 1111 N N . LEU A 1 138 ? -22.109 -22.453 -22.953 1 94.81 138 LEU A N 1
ATOM 1112 C CA . LEU A 1 138 ? -22.531 -21.781 -21.734 1 94.81 138 LEU A CA 1
ATOM 1113 C C . LEU A 1 138 ? -24.016 -21.469 -21.766 1 94.81 138 LEU A C 1
ATOM 1115 O O . LEU A 1 138 ? -24.719 -21.641 -20.766 1 94.81 138 LEU A O 1
ATOM 1119 N N . SER A 1 139 ? -24.469 -20.953 -22.906 1 94.94 139 SER A N 1
ATOM 1120 C CA . SER A 1 139 ? -25.891 -20.656 -23.062 1 94.94 139 SER A CA 1
ATOM 1121 C C . SER A 1 139 ? -26.734 -21.922 -22.859 1 94.94 139 SER A C 1
ATOM 1123 O O . SER A 1 139 ? -27.75 -21.875 -22.172 1 94.94 139 SER A O 1
ATOM 1125 N N . LYS A 1 140 ? -26.312 -22.984 -23.422 1 93.06 140 LYS A N 1
ATOM 1126 C CA . LYS A 1 140 ? -27.016 -24.266 -23.281 1 93.06 140 LYS A CA 1
ATOM 1127 C C . LYS A 1 140 ? -27.016 -24.734 -21.828 1 93.06 140 LYS A C 1
ATOM 1129 O O . LYS A 1 140 ? -28.062 -25.125 -21.297 1 93.06 140 LYS A O 1
ATOM 1134 N N . ALA A 1 141 ? -25.844 -24.703 -21.25 1 94 141 ALA A N 1
ATOM 1135 C CA . ALA A 1 141 ? -25.719 -25.141 -19.859 1 94 141 ALA A CA 1
ATOM 1136 C C . ALA A 1 141 ? -26.594 -24.297 -18.938 1 94 141 ALA A C 1
ATOM 1138 O O . ALA A 1 141 ? -27.203 -24.828 -18 1 94 141 ALA A O 1
ATOM 1139 N N . CYS A 1 142 ? -26.641 -23 -19.172 1 94.19 142 CYS A N 1
ATOM 1140 C CA . CYS A 1 142 ? -27.406 -22.094 -18.328 1 94.19 142 CYS A CA 1
ATOM 1141 C C . CYS A 1 142 ? -28.906 -22.344 -18.484 1 94.19 142 CYS A C 1
ATOM 1143 O O . CYS A 1 142 ? -29.672 -22.141 -17.531 1 94.19 142 CYS A O 1
ATOM 1145 N N . LYS A 1 143 ? -29.344 -22.703 -19.562 1 91.19 143 LYS A N 1
ATOM 1146 C CA . LYS A 1 143 ? -30.75 -23 -19.797 1 91.19 143 LYS A CA 1
ATOM 1147 C C . LYS A 1 143 ? -31.172 -24.281 -19.078 1 91.19 143 LYS A C 1
ATOM 1149 O O . LYS A 1 143 ? -32.25 -24.359 -18.516 1 91.19 143 LYS A O 1
ATOM 1154 N N . ASP A 1 144 ? -30.297 -25.188 -18.969 1 88.56 144 ASP A N 1
ATOM 1155 C CA . ASP A 1 144 ? -30.625 -26.516 -18.484 1 88.56 144 ASP A CA 1
ATOM 1156 C C . ASP A 1 144 ? -30.344 -26.672 -17 1 88.56 144 ASP A C 1
ATOM 1158 O O . ASP A 1 144 ? -30.984 -27.453 -16.312 1 88.56 144 ASP A O 1
ATOM 1162 N N . ASP A 1 145 ? -29.391 -25.953 -16.547 1 86.31 145 ASP A N 1
ATOM 1163 C CA . ASP A 1 145 ? -28.781 -26.391 -15.305 1 86.31 145 ASP A CA 1
ATOM 1164 C C . ASP A 1 145 ? -28.812 -25.281 -14.258 1 86.31 145 ASP A C 1
ATOM 1166 O O . ASP A 1 145 ? -28.141 -25.375 -13.227 1 86.31 145 ASP A O 1
ATOM 1170 N N . VAL A 1 146 ? -29.484 -24.219 -14.516 1 89.44 146 VAL A N 1
ATOM 1171 C CA . VAL A 1 146 ? -29.562 -23.141 -13.523 1 89.44 146 VAL A CA 1
ATOM 1172 C C . VAL A 1 146 ? -31.016 -22.922 -13.117 1 89.44 146 VAL A C 1
ATOM 1174 O O . VAL A 1 146 ? -31.938 -23.203 -13.898 1 89.44 146 VAL A O 1
ATOM 1177 N N . ILE A 1 147 ? -31.188 -22.438 -11.945 1 88.19 147 ILE A N 1
ATOM 1178 C CA . ILE A 1 147 ? -32.531 -22.172 -11.406 1 88.19 147 ILE A CA 1
ATOM 1179 C C . ILE A 1 147 ? -33.094 -20.891 -12.016 1 88.19 147 ILE A C 1
ATOM 1181 O O . ILE A 1 147 ? -34.25 -20.844 -12.43 1 88.19 147 ILE A O 1
ATOM 1185 N N . GLU A 1 148 ? -32.219 -19.844 -12.125 1 90.69 148 GLU A N 1
ATOM 1186 C CA . GLU A 1 148 ? -32.562 -18.578 -12.742 1 90.69 148 GLU A CA 1
ATOM 1187 C C . GLU A 1 148 ? -31.656 -18.281 -13.93 1 90.69 148 GLU A C 1
ATOM 1189 O O . GLU A 1 148 ? -30.438 -18.391 -13.82 1 90.69 148 GLU A O 1
ATOM 1194 N N . ASP A 1 149 ? -32.281 -17.922 -14.992 1 91.5 149 ASP A N 1
ATOM 1195 C CA . ASP A 1 149 ? -31.516 -17.625 -16.188 1 91.5 149 ASP A CA 1
ATOM 1196 C C . ASP A 1 149 ? -30.562 -16.453 -15.969 1 91.5 149 ASP A C 1
ATOM 1198 O O . ASP A 1 149 ? -31.016 -15.336 -15.656 1 91.5 149 ASP A O 1
ATOM 1202 N N . PRO A 1 150 ? -29.344 -16.672 -16.156 1 96.12 150 PRO A N 1
ATOM 1203 C CA . PRO A 1 150 ? -28.406 -15.578 -15.945 1 96.12 150 PRO A CA 1
ATOM 1204 C C . PRO A 1 150 ? -28.359 -14.594 -17.109 1 96.12 150 PRO A C 1
ATOM 1206 O O . PRO A 1 150 ? -28.766 -14.93 -18.219 1 96.12 150 PRO A O 1
ATOM 1209 N N . THR A 1 151 ? -27.953 -13.383 -16.828 1 96.88 151 THR A N 1
ATOM 1210 C CA . THR A 1 151 ? -27.547 -12.445 -17.891 1 96.88 151 THR A CA 1
ATOM 1211 C C . THR A 1 151 ? -26.188 -12.82 -18.453 1 96.88 151 THR A C 1
ATOM 1213 O O . THR A 1 151 ? -25.203 -12.914 -17.719 1 96.88 151 THR A O 1
ATOM 1216 N N . ILE A 1 152 ? -26.109 -13.117 -19.797 1 97.56 152 ILE A N 1
ATOM 1217 C CA . ILE A 1 152 ? -24.875 -13.562 -20.422 1 97.56 152 ILE A CA 1
ATOM 1218 C C . ILE A 1 152 ? -24.297 -12.445 -21.297 1 97.56 152 ILE A C 1
ATOM 1220 O O . ILE A 1 152 ? -24.953 -12 -22.25 1 97.56 152 ILE A O 1
ATOM 1224 N N . PHE A 1 153 ? -23.109 -11.969 -20.938 1 98.25 153 PHE A N 1
ATOM 1225 C CA . PHE A 1 153 ? -22.375 -11.008 -21.75 1 98.25 153 PHE A CA 1
ATOM 1226 C C . PHE A 1 153 ? -21.328 -11.711 -22.594 1 98.25 153 PHE A C 1
ATOM 1228 O O . PHE A 1 153 ? -20.594 -12.586 -22.109 1 98.25 153 PHE A O 1
ATOM 1235 N N . VAL A 1 154 ? -21.219 -11.383 -23.828 1 97.75 154 VAL A N 1
ATOM 1236 C CA . VAL A 1 154 ? -20.219 -11.961 -24.734 1 97.75 154 VAL A CA 1
ATOM 1237 C C . VAL A 1 154 ? -19.188 -10.914 -25.109 1 97.75 154 VAL A C 1
ATOM 1239 O O . VAL A 1 154 ? -19.531 -9.828 -25.594 1 97.75 154 VAL A O 1
ATOM 1242 N N . LEU A 1 155 ? -17.922 -11.242 -24.828 1 95.88 155 LEU A N 1
ATOM 1243 C CA . LEU A 1 155 ? -16.844 -10.305 -25.094 1 95.88 155 LEU A CA 1
ATOM 1244 C C . LEU A 1 155 ? -16.438 -10.352 -26.562 1 95.88 155 LEU A C 1
ATOM 1246 O O . LEU A 1 155 ? -16.344 -11.43 -27.156 1 95.88 155 LEU A O 1
ATOM 1250 N N . GLU A 1 156 ? -16.156 -9.172 -27.094 1 91 156 GLU A N 1
ATOM 1251 C CA . GLU A 1 156 ? -15.609 -8.984 -28.438 1 91 156 GLU A CA 1
ATOM 1252 C C . GLU A 1 156 ? -16.344 -9.844 -29.469 1 91 156 GLU A C 1
ATOM 1254 O O . GLU A 1 156 ? -15.719 -10.547 -30.25 1 91 156 GLU A O 1
ATOM 1259 N N . SER A 1 157 ? -17.594 -9.82 -29.438 1 91.38 157 SER A N 1
ATOM 1260 C CA . SER A 1 157 ? -18.391 -10.703 -30.297 1 91.38 157 SER A CA 1
ATOM 1261 C C . SER A 1 157 ? -19.094 -9.914 -31.391 1 91.38 157 SER A C 1
ATOM 1263 O O . SER A 1 157 ? -19.594 -8.805 -31.156 1 91.38 157 SER A O 1
ATOM 1265 N N . GLY A 1 158 ? -19.094 -10.562 -32.625 1 89.5 158 GLY A N 1
ATOM 1266 C CA . GLY A 1 158 ? -19.922 -10.047 -33.719 1 89.5 158 GLY A CA 1
ATOM 1267 C C . GLY A 1 158 ? -21.266 -10.719 -33.812 1 89.5 158 GLY A C 1
ATOM 1268 O O . GLY A 1 158 ? -22.047 -10.438 -34.719 1 89.5 158 GLY A O 1
ATOM 1269 N N . ARG A 1 159 ? -21.531 -11.641 -32.812 1 91.62 159 ARG A N 1
ATOM 1270 C CA . ARG A 1 159 ? -22.781 -12.398 -32.812 1 91.62 159 ARG A CA 1
ATOM 1271 C C . ARG A 1 159 ? -23.984 -11.484 -32.625 1 91.62 159 ARG A C 1
ATOM 1273 O O . ARG A 1 159 ? -23.938 -10.562 -31.797 1 91.62 159 ARG A O 1
ATOM 1280 N N . ASP A 1 160 ? -25.016 -11.75 -33.344 1 91.5 160 ASP A N 1
ATOM 1281 C CA . ASP A 1 160 ? -26.266 -11 -33.188 1 91.5 160 ASP A CA 1
ATOM 1282 C C . ASP A 1 160 ? -27.109 -11.602 -32.062 1 91.5 160 ASP A C 1
ATOM 1284 O O . ASP A 1 160 ? -27.016 -12.797 -31.766 1 91.5 160 ASP A O 1
ATOM 1288 N N . GLY A 1 161 ? -27.938 -10.812 -31.406 1 91.75 161 GLY A N 1
ATOM 1289 C CA . GLY A 1 161 ? -28.922 -11.297 -30.438 1 91.75 161 GLY A CA 1
ATOM 1290 C C . GLY A 1 161 ? -28.312 -11.602 -29.094 1 91.75 161 GLY A C 1
ATOM 1291 O O . GLY A 1 161 ? -28.938 -12.273 -28.266 1 91.75 161 GLY A O 1
ATOM 1292 N N . VAL A 1 162 ? -27.047 -11.305 -28.938 1 93.62 162 VAL A N 1
ATOM 1293 C CA . VAL A 1 162 ? -26.422 -11.523 -27.625 1 93.62 162 VAL A CA 1
ATOM 1294 C C . VAL A 1 162 ? -26.141 -10.18 -26.953 1 93.62 162 VAL A C 1
ATOM 1296 O O . VAL A 1 162 ? -26.078 -9.148 -27.625 1 93.62 162 VAL A O 1
ATOM 1299 N N . LEU A 1 163 ? -26.094 -10.156 -25.703 1 96.25 163 LEU A N 1
ATOM 1300 C CA . LEU A 1 163 ? -25.688 -8.969 -24.969 1 96.25 163 LEU A CA 1
ATOM 1301 C C . LEU A 1 163 ? -24.172 -8.773 -25.031 1 96.25 163 LEU A C 1
ATOM 1303 O O . LEU A 1 163 ? -23.406 -9.617 -24.562 1 96.25 163 LEU A O 1
ATOM 1307 N N . LYS A 1 164 ? -23.781 -7.664 -25.625 1 97.38 164 LYS A N 1
ATOM 1308 C CA . LYS A 1 164 ? -22.359 -7.383 -25.844 1 97.38 164 LYS A CA 1
ATOM 1309 C C . LYS A 1 164 ? -21.719 -6.793 -24.594 1 97.38 164 LYS A C 1
ATOM 1311 O O . LYS A 1 164 ? -22.281 -5.879 -23.969 1 97.38 164 LYS A O 1
ATOM 1316 N N . PHE A 1 165 ? -20.547 -7.27 -24.266 1 97.5 165 PHE A N 1
ATOM 1317 C CA . PHE A 1 165 ? -19.781 -6.773 -23.141 1 97.5 165 PHE A CA 1
ATOM 1318 C C . PHE A 1 165 ? -19.5 -5.281 -23.281 1 97.5 165 PHE A C 1
ATOM 1320 O O . PHE A 1 165 ? -19.484 -4.543 -22.297 1 97.5 165 PHE A O 1
ATOM 1327 N N . GLU A 1 166 ? -19.281 -4.82 -24.5 1 96.81 166 GLU A N 1
ATOM 1328 C CA . GLU A 1 166 ? -18.844 -3.467 -24.828 1 96.81 166 GLU A CA 1
ATOM 1329 C C . GLU A 1 166 ? -19.859 -2.43 -24.359 1 96.81 166 GLU A C 1
ATOM 1331 O O . GLU A 1 166 ? -19.531 -1.259 -24.172 1 96.81 166 GLU A O 1
ATOM 1336 N N . THR A 1 167 ? -21.125 -2.863 -24.094 1 97 167 THR A N 1
ATOM 1337 C CA . THR A 1 167 ? -22.125 -1.96 -23.547 1 97 167 THR A CA 1
ATOM 1338 C C . THR A 1 167 ? -21.734 -1.495 -22.156 1 97 167 THR A C 1
ATOM 1340 O O . THR A 1 167 ? -22.125 -0.408 -21.719 1 97 167 THR A O 1
ATOM 1343 N N . LEU A 1 168 ? -20.922 -2.299 -21.469 1 98.38 168 LEU A N 1
ATOM 1344 C CA . LEU A 1 168 ? -20.5 -1.993 -20.094 1 98.38 168 LEU A CA 1
ATOM 1345 C C . LEU A 1 168 ? -19.375 -0.959 -20.094 1 98.38 168 LEU A C 1
ATOM 1347 O O . LEU A 1 168 ? -19.031 -0.42 -19.047 1 98.38 168 LEU A O 1
ATOM 1351 N N . LEU A 1 169 ? -18.797 -0.644 -21.25 1 98.19 169 LEU A N 1
ATOM 1352 C CA . LEU A 1 169 ? -17.688 0.296 -21.344 1 98.19 169 LEU A CA 1
ATOM 1353 C C . LEU A 1 169 ? -18.188 1.7 -21.672 1 98.19 169 LEU A C 1
ATOM 1355 O O . LEU A 1 169 ? -17.406 2.652 -21.703 1 98.19 169 LEU A O 1
ATOM 1359 N N . GLU A 1 170 ? -19.453 1.827 -21.859 1 98 170 GLU A N 1
ATOM 1360 C CA . GLU A 1 170 ? -20.047 3.119 -22.219 1 98 170 GLU A CA 1
ATOM 1361 C C . GLU A 1 170 ? -19.891 4.121 -21.062 1 98 170 GLU A C 1
ATOM 1363 O O . GLU A 1 170 ? -19.938 3.74 -19.891 1 98 170 GLU A O 1
ATOM 1368 N N . GLU A 1 171 ? -19.734 5.383 -21.406 1 97.75 171 GLU A N 1
ATOM 1369 C CA . GLU A 1 171 ? -19.594 6.457 -20.422 1 97.75 171 GLU A CA 1
ATOM 1370 C C . GLU A 1 171 ? -20.844 6.578 -19.547 1 97.75 171 GLU A C 1
ATOM 1372 O O . GLU A 1 171 ? -21.969 6.453 -20.047 1 97.75 171 GLU A O 1
ATOM 1377 N N . THR A 1 172 ? -20.594 6.793 -18.266 1 97.31 172 THR A N 1
ATOM 1378 C CA . THR A 1 172 ? -21.703 6.895 -17.328 1 97.31 172 THR A CA 1
ATOM 1379 C C . THR A 1 172 ? -21.938 8.344 -16.922 1 97.31 172 THR A C 1
ATOM 1381 O O . THR A 1 172 ? -23 8.688 -16.391 1 97.31 172 THR A O 1
ATOM 1384 N N . GLY A 1 173 ? -20.953 9.234 -17.109 1 95.94 173 GLY A N 1
ATOM 1385 C CA . GLY A 1 173 ? -21.016 10.609 -16.656 1 95.94 173 GLY A CA 1
ATOM 1386 C C . GLY A 1 173 ? -20.719 10.773 -15.172 1 95.94 173 GLY A C 1
ATOM 1387 O O . GLY A 1 173 ? -20.672 11.891 -14.664 1 95.94 173 GLY A O 1
ATOM 1388 N N . LYS A 1 174 ? -20.484 9.711 -14.492 1 95.12 174 LYS A N 1
ATOM 1389 C CA . LYS A 1 174 ? -20.266 9.75 -13.047 1 95.12 174 LYS A CA 1
ATOM 1390 C C . LYS A 1 174 ? -18.938 9.078 -12.68 1 95.12 174 LYS A C 1
ATOM 1392 O O . LYS A 1 174 ? -18.75 8.672 -11.531 1 95.12 174 LYS A O 1
ATOM 1397 N N . GLU A 1 175 ? -18.062 8.914 -13.648 1 95.75 175 GLU A N 1
ATOM 1398 C CA . GLU A 1 175 ? -16.797 8.219 -13.406 1 95.75 175 GLU A CA 1
ATOM 1399 C C . GLU A 1 175 ? -15.961 8.953 -12.359 1 95.75 175 GLU A C 1
ATOM 1401 O O . GLU A 1 175 ? -15.273 8.32 -11.547 1 95.75 175 GLU A O 1
ATOM 1406 N N . HIS A 1 176 ? -16.062 10.266 -12.281 1 87.19 176 HIS A N 1
ATOM 1407 C CA . HIS A 1 176 ? -15.211 11.109 -11.453 1 87.19 176 HIS A CA 1
ATOM 1408 C C . HIS A 1 176 ? -15.547 10.945 -9.969 1 87.19 176 HIS A C 1
ATOM 1410 O O . HIS A 1 176 ? -14.742 11.281 -9.102 1 87.19 176 HIS A O 1
ATOM 1416 N N . ILE A 1 177 ? -16.688 10.422 -9.672 1 87.31 177 ILE A N 1
ATOM 1417 C CA . ILE A 1 177 ? -17.078 10.328 -8.273 1 87.31 177 ILE A CA 1
ATOM 1418 C C . ILE A 1 177 ? -16.875 8.906 -7.766 1 87.31 177 ILE A C 1
ATOM 1420 O O . ILE A 1 177 ? -17.156 8.602 -6.605 1 87.31 177 ILE A O 1
ATOM 1424 N N . PHE A 1 178 ? -16.328 8.062 -8.562 1 92.5 178 PHE A N 1
ATOM 1425 C CA . PHE A 1 178 ? -16.156 6.668 -8.18 1 92.5 178 PHE A CA 1
ATOM 1426 C C . PHE A 1 178 ? -15.016 6.523 -7.184 1 92.5 178 PHE A C 1
ATOM 1428 O O . PHE A 1 178 ? -13.953 7.137 -7.344 1 92.5 178 PHE A O 1
ATOM 1435 N N . SER A 1 179 ? -15.281 5.727 -6.168 1 89.19 179 SER A N 1
ATOM 1436 C CA . SER A 1 179 ? -14.289 5.195 -5.242 1 89.19 179 SER A CA 1
ATOM 1437 C C . SER A 1 179 ? -14.594 3.748 -4.875 1 89.19 179 SER A C 1
ATOM 1439 O O . SER A 1 179 ? -15.742 3.404 -4.59 1 89.19 179 SER A O 1
ATOM 1441 N N . ALA A 1 180 ? -13.547 2.939 -4.988 1 93.12 180 ALA A N 1
ATOM 1442 C CA . ALA A 1 180 ? -13.773 1.549 -4.605 1 93.12 180 ALA A CA 1
ATOM 1443 C C . ALA A 1 180 ? -14.242 1.445 -3.158 1 93.12 180 ALA A C 1
ATOM 1445 O O . ALA A 1 180 ? -13.57 1.934 -2.246 1 93.12 180 ALA A O 1
ATOM 1446 N N . PRO A 1 181 ? -15.32 0.813 -2.914 1 91.81 181 PRO A N 1
ATOM 1447 C CA . PRO A 1 181 ? -15.898 0.789 -1.567 1 91.81 181 PRO A CA 1
ATOM 1448 C C . PRO A 1 181 ? -15.172 -0.173 -0.633 1 91.81 181 PRO A C 1
ATOM 1450 O O . PRO A 1 181 ? -14.539 -1.13 -1.094 1 91.81 181 PRO A O 1
ATOM 1453 N N . TYR A 1 182 ? -15.25 0.099 0.65 1 91.81 182 TYR A N 1
ATOM 1454 C CA . TYR A 1 182 ? -14.867 -0.868 1.673 1 91.81 182 TYR A CA 1
ATOM 1455 C C . TYR A 1 182 ? -15.875 -2.01 1.747 1 91.81 182 TYR A C 1
ATOM 1457 O O . TYR A 1 182 ? -17.062 -1.78 1.98 1 91.81 182 TYR A O 1
ATOM 1465 N N . LEU A 1 183 ? -15.492 -3.213 1.565 1 94.5 183 LEU A N 1
ATOM 1466 C CA . LEU A 1 183 ? -16.391 -4.355 1.418 1 94.5 183 LEU A CA 1
ATOM 1467 C C . LEU A 1 183 ? -16.562 -5.086 2.746 1 94.5 183 LEU A C 1
ATOM 1469 O O . LEU A 1 183 ? -17.297 -6.066 2.828 1 94.5 183 LEU A O 1
ATOM 1473 N N . GLY A 1 184 ? -15.914 -4.641 3.795 1 91.56 184 GLY A N 1
ATOM 1474 C CA . GLY A 1 184 ? -15.875 -5.371 5.051 1 91.56 184 GLY A CA 1
ATOM 1475 C C . GLY A 1 184 ? -14.547 -6.062 5.301 1 91.56 184 GLY A C 1
ATOM 1476 O O . GLY A 1 184 ? -13.562 -5.785 4.617 1 91.56 184 GLY A O 1
ATOM 1477 N N . ASP A 1 185 ? -14.508 -6.949 6.246 1 88.88 185 ASP A N 1
ATOM 1478 C CA . ASP A 1 185 ? -13.273 -7.617 6.629 1 88.88 185 ASP A CA 1
ATOM 1479 C C . ASP A 1 185 ? -12.727 -8.469 5.488 1 88.88 185 ASP A C 1
ATOM 1481 O O . ASP A 1 185 ? -13.312 -9.5 5.148 1 88.88 185 ASP A O 1
ATOM 1485 N N . ALA A 1 186 ? -11.648 -8.086 4.898 1 94.06 186 ALA A N 1
ATOM 1486 C CA . ALA A 1 186 ? -11.016 -8.734 3.752 1 94.06 186 ALA A CA 1
ATOM 1487 C C . ALA A 1 186 ? -10.625 -10.172 4.078 1 94.06 186 ALA A C 1
ATOM 1489 O O . ALA A 1 186 ? -10.391 -10.977 3.176 1 94.06 186 ALA A O 1
ATOM 1490 N N . ARG A 1 187 ? -10.609 -10.578 5.355 1 90.88 187 ARG A N 1
ATOM 1491 C CA . ARG A 1 187 ? -10.227 -11.922 5.773 1 90.88 187 ARG A CA 1
ATOM 1492 C C . ARG A 1 187 ? -11.367 -12.906 5.562 1 90.88 187 ARG A C 1
ATOM 1494 O O . ARG A 1 187 ? -11.133 -14.102 5.379 1 90.88 187 ARG A O 1
ATOM 1501 N N . SER A 1 188 ? -12.531 -12.375 5.586 1 92 188 SER A N 1
ATOM 1502 C CA . SER A 1 188 ? -13.695 -13.258 5.5 1 92 188 SER A CA 1
ATOM 1503 C C . SER A 1 188 ? -14.422 -13.078 4.172 1 92 188 SER A C 1
ATOM 1505 O O . SER A 1 188 ? -15.359 -13.82 3.871 1 92 188 SER A O 1
ATOM 1507 N N . THR A 1 189 ? -14.016 -12.102 3.398 1 94.62 189 THR A N 1
ATOM 1508 C CA . THR A 1 189 ? -14.672 -11.844 2.121 1 94.62 189 THR A CA 1
ATOM 1509 C C . THR A 1 189 ? -13.93 -12.539 0.982 1 94.62 189 THR A C 1
ATOM 1511 O O . THR A 1 189 ? -12.719 -12.367 0.828 1 94.62 189 THR A O 1
ATOM 1514 N N . VAL A 1 190 ? -14.625 -13.344 0.162 1 96.31 190 VAL A N 1
ATOM 1515 C CA . VAL A 1 190 ? -14.031 -14.062 -0.959 1 96.31 190 VAL A CA 1
ATOM 1516 C C . VAL A 1 190 ? -13.672 -13.086 -2.072 1 96.31 190 VAL A C 1
ATOM 1518 O O . VAL A 1 190 ? -14.5 -12.266 -2.48 1 96.31 190 VAL A O 1
ATOM 1521 N N . ALA A 1 191 ? -12.484 -13.133 -2.512 1 96.75 191 ALA A N 1
ATOM 1522 C CA . ALA A 1 191 ? -12.031 -12.32 -3.639 1 96.75 191 ALA A CA 1
ATOM 1523 C C . ALA A 1 191 ? -12.305 -13.023 -4.965 1 96.75 191 ALA A C 1
ATOM 1525 O O . ALA A 1 191 ? -12.828 -12.414 -5.902 1 96.75 191 ALA A O 1
ATOM 1526 N N . VAL A 1 192 ? -12.008 -14.289 -4.977 1 97 192 VAL A N 1
ATOM 1527 C CA . VAL A 1 192 ? -12.086 -15.031 -6.23 1 97 192 VAL A CA 1
ATOM 1528 C C . VAL A 1 192 ? -12.18 -16.531 -5.938 1 97 192 VAL A C 1
ATOM 1530 O O . VAL A 1 192 ? -11.711 -17 -4.895 1 97 192 VAL A O 1
ATOM 1533 N N . ILE A 1 193 ? -12.852 -17.234 -6.777 1 96.56 193 ILE A N 1
ATOM 1534 C CA . ILE A 1 193 ? -12.875 -18.703 -6.781 1 96.56 193 ILE A CA 1
ATOM 1535 C C . ILE A 1 193 ? -12.086 -19.219 -7.977 1 96.56 193 ILE A C 1
ATOM 1537 O O . ILE A 1 193 ? -12.461 -18.984 -9.125 1 96.56 193 ILE A O 1
ATOM 1541 N N . LEU A 1 194 ? -10.984 -19.891 -7.715 1 92.5 194 LEU A N 1
ATOM 1542 C CA . LEU A 1 194 ? -10.148 -20.469 -8.758 1 92.5 194 LEU A CA 1
ATOM 1543 C C . LEU A 1 194 ? -10.461 -21.938 -8.953 1 92.5 194 LEU A C 1
ATOM 1545 O O . LEU A 1 194 ? -10.781 -22.641 -7.988 1 92.5 194 LEU A O 1
ATOM 1549 N N . SER A 1 195 ? -10.383 -22.359 -10.211 1 79.75 195 SER A N 1
ATOM 1550 C CA . SER A 1 195 ? -10.648 -23.766 -10.531 1 79.75 195 SER A CA 1
ATOM 1551 C C . SER A 1 195 ? -9.359 -24.578 -10.547 1 79.75 195 SER A C 1
ATOM 1553 O O . SER A 1 195 ? -8.398 -24.219 -11.234 1 79.75 195 SER A O 1
ATOM 1555 N N . THR A 1 196 ? -9.211 -25.531 -9.609 1 73.94 196 THR A N 1
ATOM 1556 C CA . THR A 1 196 ? -7.984 -26.328 -9.594 1 73.94 196 THR A CA 1
ATOM 1557 C C . THR A 1 196 ? -8.219 -27.688 -10.234 1 73.94 196 THR A C 1
ATOM 1559 O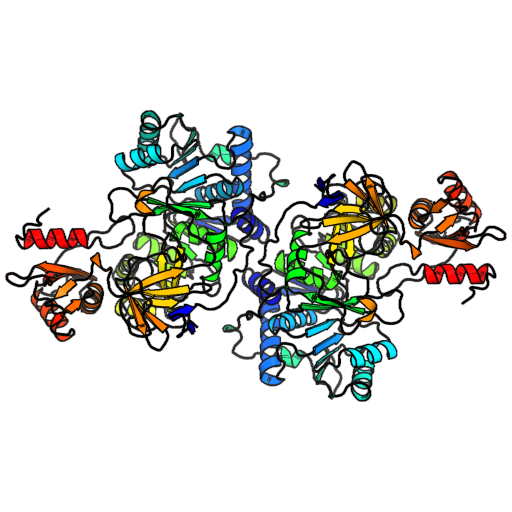 O . THR A 1 196 ? -9.328 -28.234 -10.18 1 73.94 196 THR A O 1
ATOM 1562 N N . SER A 1 197 ? -7.426 -28.172 -11.227 1 54.62 197 SER A N 1
ATOM 1563 C CA . SER A 1 197 ? -7.555 -29.438 -11.953 1 54.62 197 SER A CA 1
ATOM 1564 C C . SER A 1 197 ? -7.254 -30.625 -11.047 1 54.62 197 SER A C 1
ATOM 1566 O O . SER A 1 197 ? -6.109 -30.812 -10.617 1 54.62 197 SER A O 1
ATOM 1568 N N . GLY A 1 198 ? -7.945 -30.766 -9.906 1 48.94 198 GLY A N 1
ATOM 1569 C CA . GLY A 1 198 ? -7.605 -31.906 -9.07 1 48.94 198 GLY A CA 1
ATOM 1570 C C . GLY A 1 198 ? -7.652 -33.219 -9.82 1 48.94 198 GLY A C 1
ATOM 1571 O O . GLY A 1 198 ? -8.031 -33.281 -10.992 1 48.94 198 GLY A O 1
ATOM 1572 N N . THR A 1 199 ? -6.82 -34.219 -9.367 1 41.28 199 THR A N 1
ATOM 1573 C CA . THR A 1 199 ? -6.746 -35.594 -9.875 1 41.28 199 THR A CA 1
ATOM 1574 C C . THR A 1 199 ? -8.141 -36.188 -10.016 1 41.28 199 THR A C 1
ATOM 1576 O O . THR A 1 199 ? -8.312 -37.25 -10.648 1 41.28 199 THR A O 1
ATOM 1579 N N . THR A 1 200 ? -8.953 -35.531 -9.273 1 44.72 200 THR A N 1
ATOM 1580 C CA . THR A 1 200 ? -10.305 -36.094 -9.391 1 44.72 200 THR A CA 1
ATOM 1581 C C . THR A 1 200 ? -11.023 -35.5 -10.602 1 44.72 200 THR A C 1
ATOM 1583 O O . THR A 1 200 ? -10.555 -34.531 -11.188 1 44.72 200 THR A O 1
ATOM 1586 N N . SER A 1 201 ? -12.148 -36 -11.039 1 53.62 201 SER A N 1
ATOM 1587 C CA . SER A 1 201 ? -12.891 -35.812 -12.281 1 53.62 201 SER A CA 1
ATOM 1588 C C . SER A 1 201 ? -13.336 -34.344 -12.438 1 53.62 201 SER A C 1
ATOM 1590 O O . SER A 1 201 ? -13.273 -33.781 -13.539 1 53.62 201 SER A O 1
ATOM 1592 N N . MET A 1 202 ? -13.805 -33.656 -11.297 1 64.69 202 MET A N 1
ATOM 1593 C CA . MET A 1 202 ? -14.258 -32.281 -11.516 1 64.69 202 MET A CA 1
ATOM 1594 C C . MET A 1 202 ? -13.438 -31.297 -10.688 1 64.69 202 MET A C 1
ATOM 1596 O O . MET A 1 202 ? -13.148 -31.547 -9.523 1 64.69 202 MET A O 1
ATOM 1600 N N . PRO A 1 203 ? -13.008 -30.219 -11.328 1 74.56 203 PRO A N 1
ATOM 1601 C CA . PRO A 1 203 ? -12.18 -29.234 -10.617 1 74.56 203 PRO A CA 1
ATOM 1602 C C . PRO A 1 203 ? -12.883 -28.656 -9.391 1 74.56 203 PRO A C 1
ATOM 1604 O O . PRO A 1 203 ? -14.102 -28.469 -9.406 1 74.56 203 PRO A O 1
ATOM 1607 N N . LYS A 1 204 ? -12.141 -28.547 -8.258 1 84.62 204 LYS A N 1
ATOM 1608 C CA . LYS A 1 204 ? -12.641 -27.906 -7.043 1 84.62 204 LYS A CA 1
ATOM 1609 C C . LYS A 1 204 ? -12.547 -26.391 -7.148 1 84.62 204 LYS A C 1
ATOM 1611 O O . LYS A 1 204 ? -11.648 -25.859 -7.809 1 84.62 204 LYS A O 1
ATOM 1616 N N . GLY A 1 205 ? -13.531 -25.672 -6.59 1 92.69 205 GLY A N 1
ATOM 1617 C CA . GLY A 1 205 ? -13.5 -24.219 -6.516 1 92.69 205 GLY A CA 1
ATOM 1618 C C . GLY A 1 205 ? -12.797 -23.703 -5.273 1 92.69 205 GLY A C 1
ATOM 1619 O O . GLY A 1 205 ? -13.375 -23.688 -4.188 1 92.69 205 GLY A O 1
ATOM 1620 N N . VAL A 1 206 ? -11.547 -23.234 -5.395 1 94.5 206 VAL A N 1
ATOM 1621 C CA . VAL A 1 206 ? -10.742 -22.734 -4.289 1 94.5 206 VAL A CA 1
ATOM 1622 C C . VAL A 1 206 ? -11.164 -21.297 -3.959 1 94.5 206 VAL A C 1
ATOM 1624 O O . VAL A 1 206 ? -10.945 -20.391 -4.754 1 94.5 206 VAL A O 1
ATOM 1627 N N . ARG A 1 207 ? -11.758 -21.094 -2.783 1 96.12 207 ARG A N 1
ATOM 1628 C CA . ARG A 1 207 ? -12.156 -19.75 -2.359 1 96.12 207 ARG A CA 1
ATOM 1629 C C . ARG A 1 207 ? -10.992 -19.016 -1.716 1 96.12 207 ARG A C 1
ATOM 1631 O O . ARG A 1 207 ? -10.484 -19.438 -0.677 1 96.12 207 ARG A O 1
ATOM 1638 N N . LEU A 1 208 ? -10.602 -17.969 -2.35 1 95.94 208 LEU A N 1
ATOM 1639 C CA . LEU A 1 208 ? -9.531 -17.141 -1.813 1 95.94 208 LEU A CA 1
ATOM 1640 C C . LEU A 1 208 ? -10.094 -15.828 -1.268 1 95.94 208 LEU A C 1
ATOM 1642 O O . LEU A 1 208 ? -10.875 -15.148 -1.94 1 95.94 208 LEU A O 1
ATOM 1646 N N . SER A 1 209 ? -9.695 -15.5 -0.058 1 96.44 209 SER A N 1
ATOM 1647 C CA . SER A 1 209 ? -10.102 -14.219 0.517 1 96.44 209 SER A CA 1
ATOM 1648 C C . SER A 1 209 ? -9.266 -13.078 -0.037 1 96.44 209 SER A C 1
ATOM 1650 O O . SER A 1 209 ? -8.172 -13.297 -0.569 1 96.44 209 SER A O 1
ATOM 1652 N N . HIS A 1 210 ? -9.781 -11.852 0.071 1 97 210 HIS A N 1
ATOM 1653 C CA . HIS A 1 210 ? -8.992 -10.672 -0.273 1 97 210 HIS A CA 1
ATOM 1654 C C . HIS A 1 210 ? -7.688 -10.633 0.511 1 97 210 HIS A C 1
ATOM 1656 O O . HIS A 1 210 ? -6.621 -10.383 -0.059 1 97 210 HIS A O 1
ATOM 1662 N N . ALA A 1 211 ? -7.742 -10.938 1.774 1 96.06 211 ALA A N 1
ATOM 1663 C CA . ALA A 1 211 ? -6.57 -10.875 2.646 1 96.06 211 ALA A CA 1
ATOM 1664 C C . ALA A 1 211 ? -5.504 -11.875 2.205 1 96.06 211 ALA A C 1
ATOM 1666 O O . ALA A 1 211 ? -4.309 -11.57 2.232 1 96.06 211 ALA A O 1
ATOM 1667 N N . GLN A 1 212 ? -5.887 -13.047 1.81 1 94.25 212 GLN A N 1
ATOM 1668 C CA . GLN A 1 212 ? -4.934 -14.039 1.324 1 94.25 212 GLN A CA 1
ATOM 1669 C C . GLN A 1 212 ? -4.184 -13.523 0.097 1 94.25 212 GLN A C 1
ATOM 1671 O O . GLN A 1 212 ? -2.963 -13.672 0.005 1 94.25 212 GLN A O 1
ATOM 1676 N N . VAL A 1 213 ? -4.941 -12.938 -0.792 1 94.38 213 VAL A N 1
ATOM 1677 C CA . VAL A 1 213 ? -4.324 -12.461 -2.027 1 94.38 213 VAL A CA 1
ATOM 1678 C C . VAL A 1 213 ? -3.379 -11.305 -1.726 1 94.38 213 VAL A C 1
ATOM 1680 O O . VAL A 1 213 ? -2.324 -11.172 -2.354 1 94.38 213 VAL A O 1
ATOM 1683 N N . VAL A 1 214 ? -3.707 -10.461 -0.756 1 93.56 214 VAL A N 1
ATOM 1684 C CA . VAL A 1 214 ? -2.844 -9.359 -0.354 1 93.56 214 VAL A CA 1
ATOM 1685 C C . VAL A 1 214 ? -1.474 -9.891 0.057 1 93.56 214 VAL A C 1
ATOM 1687 O O . VAL A 1 214 ? -0.446 -9.273 -0.229 1 93.56 214 VAL A O 1
ATOM 1690 N N . THR A 1 215 ? -1.432 -11.023 0.663 1 88.81 215 THR A N 1
ATOM 1691 C CA . THR A 1 215 ? -0.198 -11.578 1.206 1 88.81 215 THR A CA 1
ATOM 1692 C C . THR A 1 215 ? 0.658 -12.18 0.098 1 88.81 215 THR A C 1
ATOM 1694 O O . THR A 1 215 ? 1.822 -12.523 0.319 1 88.81 215 THR A O 1
ATOM 1697 N N . TRP A 1 216 ? 0.016 -12.297 -1.113 1 83 216 TRP A N 1
ATOM 1698 C CA . TRP A 1 216 ? 0.789 -12.852 -2.223 1 83 216 TRP A CA 1
ATOM 1699 C C . TRP A 1 216 ? 1.924 -11.906 -2.613 1 83 216 TRP A C 1
ATOM 1701 O O . TRP A 1 216 ? 2.908 -12.336 -3.223 1 83 216 TRP A O 1
ATOM 1711 N N . SER A 1 217 ? 1.713 -10.609 -2.301 1 66.81 217 SER A N 1
ATOM 1712 C CA . SER A 1 217 ? 2.688 -9.594 -2.691 1 66.81 217 SER A CA 1
ATOM 1713 C C . SER A 1 217 ? 3.969 -9.719 -1.876 1 66.81 217 SER A C 1
ATOM 1715 O O . SER A 1 217 ? 5.016 -9.211 -2.277 1 66.81 217 SER A O 1
ATOM 1717 N N . ASN A 1 218 ? 3.939 -10.258 -0.684 1 60.22 218 ASN A N 1
ATOM 1718 C CA . ASN A 1 218 ? 5.094 -10.406 0.192 1 60.22 218 ASN A CA 1
ATOM 1719 C C . ASN A 1 218 ? 6.113 -11.383 -0.386 1 60.22 218 ASN A C 1
ATOM 1721 O O . ASN A 1 218 ? 7.301 -11.312 -0.071 1 60.22 218 ASN A O 1
ATOM 1725 N N . ALA A 1 219 ? 5.508 -12.328 -1.098 1 51.38 219 ALA A N 1
ATOM 1726 C CA . ALA A 1 219 ? 6.355 -13.445 -1.52 1 51.38 219 ALA A CA 1
ATOM 1727 C C . ALA A 1 219 ? 7.34 -13 -2.6 1 51.38 219 ALA A C 1
ATOM 1729 O O . ALA A 1 219 ? 8.43 -13.562 -2.719 1 51.38 219 ALA A O 1
ATOM 1730 N N . TYR A 1 220 ? 6.676 -12.039 -3.348 1 52.41 220 TYR A N 1
ATOM 1731 C CA . TYR A 1 220 ? 7.414 -11.781 -4.578 1 52.41 220 TYR A CA 1
ATOM 1732 C C . TYR A 1 220 ? 8.633 -10.906 -4.312 1 52.41 220 TYR A C 1
ATOM 1734 O O . TYR A 1 220 ? 8.633 -10.086 -3.389 1 52.41 220 TYR A O 1
ATOM 1742 N N . LEU A 1 221 ? 9.758 -11.383 -4.836 1 54.12 221 LEU A N 1
ATOM 1743 C CA . LEU A 1 221 ? 11.109 -10.906 -5.086 1 54.12 221 LEU A CA 1
ATOM 1744 C C . LEU A 1 221 ? 11.117 -9.406 -5.367 1 54.12 221 LEU A C 1
ATOM 1746 O O . LEU A 1 221 ? 10.07 -8.82 -5.664 1 54.12 221 LEU A O 1
ATOM 1750 N N . LYS A 1 222 ? 12.062 -8.883 -5.203 1 57.88 222 LYS A N 1
ATOM 1751 C CA . LYS A 1 222 ? 12.445 -7.539 -5.625 1 57.88 222 LYS A CA 1
ATOM 1752 C C . LYS A 1 222 ? 11.688 -7.125 -6.887 1 57.88 222 LYS A C 1
ATOM 1754 O O . LYS A 1 222 ? 11.523 -7.926 -7.809 1 57.88 222 LYS A O 1
ATOM 1759 N N . VAL A 1 223 ? 10.922 -6.094 -6.648 1 56.06 223 VAL A N 1
ATOM 1760 C CA . VAL A 1 223 ? 10.281 -5.512 -7.824 1 56.06 223 VAL A CA 1
ATOM 1761 C C . VAL A 1 223 ? 11.266 -5.516 -9 1 56.06 223 VAL A C 1
ATOM 1763 O O . VAL A 1 223 ? 12.32 -4.883 -8.938 1 56.06 223 VAL A O 1
ATOM 1766 N N . ASN A 1 224 ? 11.078 -6.512 -9.781 1 63.97 224 ASN A N 1
ATOM 1767 C CA . ASN A 1 224 ? 11.781 -6.422 -11.047 1 63.97 224 ASN A CA 1
ATOM 1768 C C . ASN A 1 224 ? 11.102 -5.445 -12 1 63.97 224 ASN A C 1
ATOM 1770 O O . ASN A 1 224 ? 10.039 -5.746 -12.555 1 63.97 224 ASN A O 1
ATOM 1774 N N . ARG A 1 225 ? 11.711 -4.348 -12.109 1 78.12 225 ARG A N 1
ATOM 1775 C CA . ARG A 1 225 ? 11.156 -3.289 -12.945 1 78.12 225 ARG A CA 1
ATOM 1776 C C . ARG A 1 225 ? 11.195 -3.686 -14.422 1 78.12 225 ARG A C 1
ATOM 1778 O O . ARG A 1 225 ? 12.18 -4.254 -14.891 1 78.12 225 ARG A O 1
ATOM 1785 N N . GLY A 1 226 ? 10.031 -3.725 -14.969 1 89.94 226 GLY A N 1
ATOM 1786 C CA . GLY A 1 226 ? 9.977 -4.012 -16.391 1 89.94 226 GLY A CA 1
ATOM 1787 C C . GLY A 1 226 ? 8.789 -4.879 -16.781 1 89.94 226 GLY A C 1
ATOM 1788 O O . GLY A 1 226 ? 7.953 -5.203 -15.938 1 89.94 226 GLY A O 1
ATOM 1789 N N . ILE A 1 227 ? 8.844 -5.273 -18 1 95.81 227 ILE A N 1
ATOM 1790 C CA . ILE A 1 227 ? 7.711 -5.984 -18.578 1 95.81 227 ILE A CA 1
ATOM 1791 C C . ILE A 1 227 ? 7.684 -7.422 -18.062 1 95.81 227 ILE A C 1
ATOM 1793 O O . ILE A 1 227 ? 8.703 -8.117 -18.094 1 95.81 227 ILE A O 1
ATOM 1797 N N . VAL A 1 228 ? 6.559 -7.848 -17.578 1 95.25 228 VAL A N 1
ATOM 1798 C CA . VAL A 1 228 ? 6.332 -9.219 -17.125 1 95.25 228 VAL A CA 1
ATOM 1799 C C . VAL A 1 228 ? 5.496 -9.969 -18.156 1 95.25 228 VAL A C 1
ATOM 1801 O O . VAL A 1 228 ? 4.383 -9.547 -18.484 1 95.25 228 VAL A O 1
ATOM 1804 N N . PHE A 1 229 ? 6.031 -11.062 -18.625 1 96.31 229 PHE A N 1
ATOM 1805 C CA . PHE A 1 229 ? 5.316 -11.867 -19.609 1 96.31 229 PHE A CA 1
ATOM 1806 C C . PHE A 1 229 ? 4.312 -12.789 -18.938 1 96.31 229 PHE A C 1
ATOM 1808 O O . PHE A 1 229 ? 4.645 -13.461 -17.953 1 96.31 229 PHE A O 1
ATOM 1815 N N . ASN A 1 230 ? 3.084 -12.773 -19.469 1 92.5 230 ASN A N 1
ATOM 1816 C CA . ASN A 1 230 ? 2.025 -13.609 -18.922 1 92.5 230 ASN A CA 1
ATOM 1817 C C . ASN A 1 230 ? 1.193 -14.258 -20.016 1 92.5 230 ASN A C 1
ATOM 1819 O O . ASN A 1 230 ? 0.461 -13.57 -20.734 1 92.5 230 ASN A O 1
ATOM 1823 N N . PHE A 1 231 ? 1.242 -15.555 -20.109 1 91.56 231 PHE A N 1
ATOM 1824 C CA . PHE A 1 231 ? 0.354 -16.281 -21 1 91.56 231 PHE A CA 1
ATOM 1825 C C . PHE A 1 231 ? -0.762 -16.969 -20.234 1 91.56 231 PHE A C 1
ATOM 1827 O O . PHE A 1 231 ? -1.747 -17.422 -20.812 1 91.56 231 PHE A O 1
ATOM 1834 N N . SER A 1 232 ? -0.604 -17.078 -18.875 1 90.88 232 SER A N 1
ATOM 1835 C CA . SER A 1 232 ? -1.512 -17.859 -18.031 1 90.88 232 SER A CA 1
ATOM 1836 C C . SER A 1 232 ? -2.908 -17.234 -18.016 1 90.88 232 SER A C 1
ATOM 1838 O O . SER A 1 232 ? -3.061 -16.031 -17.797 1 90.88 232 SER A O 1
ATOM 1840 N N . PRO A 1 233 ? -3.891 -18.078 -18.266 1 90.12 233 PRO A N 1
ATOM 1841 C CA . PRO A 1 233 ? -5.254 -17.562 -18.125 1 90.12 233 PRO A CA 1
ATOM 1842 C C . PRO A 1 233 ? -5.582 -17.141 -16.703 1 90.12 233 PRO A C 1
ATOM 1844 O O . PRO A 1 233 ? -4.898 -17.547 -15.758 1 90.12 233 PRO A O 1
ATOM 1847 N N . LEU A 1 234 ? -6.617 -16.359 -16.547 1 93.12 234 LEU A N 1
ATOM 1848 C CA . LEU A 1 234 ? -7.023 -15.859 -15.234 1 93.12 234 LEU A CA 1
ATOM 1849 C C . LEU A 1 234 ? -7.531 -17 -14.359 1 93.12 234 LEU A C 1
ATOM 1851 O O . LEU A 1 234 ? -7.57 -16.875 -13.133 1 93.12 234 LEU A O 1
ATOM 1855 N N . SER A 1 235 ? -7.938 -18.109 -14.969 1 89.56 235 SER A N 1
ATOM 1856 C CA . SER A 1 235 ? -8.461 -19.234 -14.203 1 89.56 235 SER A CA 1
ATOM 1857 C C . SER A 1 235 ? -7.355 -19.922 -13.414 1 89.56 235 SER A C 1
ATOM 1859 O O . SER A 1 235 ? -7.637 -20.734 -12.523 1 89.56 235 SER A O 1
ATOM 1861 N N . TRP A 1 236 ? -6.105 -19.625 -13.789 1 86.44 236 TRP A N 1
ATOM 1862 C CA . TRP A 1 236 ? -4.957 -20.125 -13.039 1 86.44 236 TRP A CA 1
ATOM 1863 C C . TRP A 1 236 ? -4.508 -19.109 -11.992 1 86.44 236 TRP A C 1
ATOM 1865 O O . TRP A 1 236 ? -4.574 -17.906 -12.211 1 86.44 236 TRP A O 1
ATOM 1875 N N . GLY A 1 237 ? -4.023 -19.641 -10.859 1 89.38 237 GLY A N 1
ATOM 1876 C CA . GLY A 1 237 ? -3.479 -18.766 -9.836 1 89.38 237 GLY A CA 1
ATOM 1877 C C . GLY A 1 237 ? -2.381 -17.844 -10.359 1 89.38 237 GLY A C 1
ATOM 1878 O O . GLY A 1 237 ? -2.27 -16.703 -9.93 1 89.38 237 GLY A O 1
ATOM 1879 N N . THR A 1 238 ? -1.58 -18.344 -11.305 1 87.88 238 THR A N 1
ATOM 1880 C CA . THR A 1 238 ? -0.485 -17.547 -11.859 1 87.88 238 THR A CA 1
ATOM 1881 C C . THR A 1 238 ? -1.021 -16.406 -12.711 1 87.88 238 THR A C 1
ATOM 1883 O O . THR A 1 238 ? -0.45 -15.305 -12.711 1 87.88 238 THR A O 1
ATOM 1886 N N . GLY A 1 239 ? -2.121 -16.656 -13.43 1 91.44 239 GLY A N 1
ATOM 1887 C CA . GLY A 1 239 ? -2.73 -15.602 -14.219 1 91.44 239 GLY A CA 1
ATOM 1888 C C . GLY A 1 239 ? -3.348 -14.508 -13.359 1 91.44 239 GLY A C 1
ATOM 1889 O O . GLY A 1 239 ? -3.076 -13.32 -13.57 1 91.44 239 GLY A O 1
ATOM 1890 N N . PHE A 1 240 ? -4.145 -14.953 -12.344 1 94.38 240 PHE A N 1
ATOM 1891 C CA . PHE A 1 240 ? -4.785 -14.008 -11.438 1 94.38 240 PHE A CA 1
ATOM 1892 C C . PHE A 1 240 ? -3.746 -13.266 -10.609 1 94.38 240 PHE A C 1
ATOM 1894 O O . PHE A 1 240 ? -3.832 -12.047 -10.438 1 94.38 240 PHE A O 1
ATOM 1901 N N . GLY A 1 241 ? -2.764 -13.969 -10.164 1 92.56 241 GLY A N 1
ATOM 1902 C CA . GLY A 1 241 ? -1.685 -13.367 -9.398 1 92.56 241 GLY A CA 1
ATOM 1903 C C . GLY A 1 241 ? -0.895 -12.344 -10.188 1 92.56 241 GLY A C 1
ATOM 1904 O O . GLY A 1 241 ? -0.503 -11.305 -9.648 1 92.56 241 GLY A O 1
ATOM 1905 N N . ASN A 1 242 ? -0.653 -12.633 -11.438 1 92 242 ASN A N 1
ATOM 1906 C CA . ASN A 1 242 ? 0.077 -11.695 -12.289 1 92 242 ASN A CA 1
ATOM 1907 C C . ASN A 1 242 ? -0.693 -10.398 -12.477 1 92 242 ASN A C 1
ATOM 1909 O O . ASN A 1 242 ? -0.096 -9.32 -12.523 1 92 242 ASN A O 1
ATOM 1913 N N . LEU A 1 243 ? -2.02 -10.547 -12.617 1 95 243 LEU A N 1
ATOM 1914 C CA . LEU A 1 243 ? -2.848 -9.352 -12.711 1 95 243 LEU A CA 1
ATOM 1915 C C . LEU A 1 243 ? -2.684 -8.484 -11.461 1 95 243 LEU A C 1
ATOM 1917 O O . LEU A 1 243 ? -2.4 -7.285 -11.57 1 95 243 LEU A O 1
ATOM 1921 N N . TYR A 1 244 ? -2.777 -9.062 -10.312 1 95.06 244 TYR A N 1
ATOM 1922 C CA . TYR A 1 244 ? -2.662 -8.359 -9.047 1 95.06 244 TYR A CA 1
ATOM 1923 C C . TYR A 1 244 ? -1.27 -7.758 -8.883 1 95.06 244 TYR A C 1
ATOM 1925 O O . TYR A 1 244 ? -1.13 -6.566 -8.594 1 95.06 244 TYR A O 1
ATOM 1933 N N . HIS A 1 245 ? -0.26 -8.523 -9.195 1 91.81 245 HIS A N 1
ATOM 1934 C CA . HIS A 1 245 ? 1.12 -8.117 -8.945 1 91.81 245 HIS A CA 1
ATOM 1935 C C . HIS A 1 245 ? 1.558 -7.027 -9.922 1 91.81 245 HIS A C 1
ATOM 1937 O O . HIS A 1 245 ? 2.305 -6.121 -9.547 1 91.81 245 HIS A O 1
ATOM 1943 N N . SER A 1 246 ? 1.185 -7.168 -11.156 1 92.19 246 SER A N 1
ATOM 1944 C CA . SER A 1 246 ? 1.597 -6.16 -12.133 1 92.19 246 SER A CA 1
ATOM 1945 C C . SER A 1 246 ? 1.07 -4.781 -11.758 1 92.19 246 SER A C 1
ATOM 1947 O O . SER A 1 246 ? 1.802 -3.791 -11.836 1 92.19 246 SER A O 1
ATOM 1949 N N . ILE A 1 247 ? -0.161 -4.758 -11.25 1 93.94 247 ILE A N 1
ATOM 1950 C CA . ILE A 1 247 ? -0.765 -3.48 -10.875 1 93.94 247 ILE A CA 1
ATOM 1951 C C . ILE A 1 247 ? -0.131 -2.965 -9.586 1 93.94 247 ILE A C 1
ATOM 1953 O O . ILE A 1 247 ? 0.275 -1.803 -9.516 1 93.94 247 ILE A O 1
ATOM 1957 N N . THR A 1 248 ? 0.042 -3.771 -8.609 1 92.56 248 THR A N 1
ATOM 1958 C CA . THR A 1 248 ? 0.503 -3.334 -7.297 1 92.56 248 THR A CA 1
ATOM 1959 C C . THR A 1 248 ? 1.994 -3.01 -7.328 1 92.56 248 THR A C 1
ATOM 1961 O O . THR A 1 248 ? 2.465 -2.162 -6.566 1 92.56 248 THR A O 1
ATOM 1964 N N . ASN A 1 249 ? 2.746 -3.639 -8.242 1 90.5 249 ASN A N 1
ATOM 1965 C CA . ASN A 1 249 ? 4.18 -3.393 -8.352 1 90.5 249 ASN A CA 1
ATOM 1966 C C . ASN A 1 249 ? 4.488 -2.309 -9.375 1 90.5 249 ASN A C 1
ATOM 1968 O O . ASN A 1 249 ? 5.637 -1.877 -9.508 1 90.5 249 ASN A O 1
ATOM 1972 N N . GLY A 1 250 ? 3.525 -1.936 -10.148 1 89.75 250 GLY A N 1
ATOM 1973 C CA . GLY A 1 250 ? 3.719 -0.891 -11.141 1 89.75 250 GLY A CA 1
ATOM 1974 C C . GLY A 1 250 ? 4.477 -1.364 -12.367 1 89.75 250 GLY A C 1
ATOM 1975 O O . GLY A 1 250 ? 5.285 -0.622 -12.93 1 89.75 250 GLY A O 1
ATOM 1976 N N . THR A 1 251 ? 4.309 -2.627 -12.766 1 91.25 251 THR A N 1
ATOM 1977 C CA . THR A 1 251 ? 4.992 -3.184 -13.922 1 91.25 251 THR A CA 1
ATOM 1978 C C . THR A 1 251 ? 4 -3.486 -15.047 1 91.25 251 THR A C 1
ATOM 1980 O O . THR A 1 251 ? 2.871 -3.904 -14.781 1 91.25 251 THR A O 1
ATOM 1983 N N . PRO A 1 252 ? 4.41 -3.277 -16.266 1 95 252 PRO A N 1
ATOM 1984 C CA . PRO A 1 252 ? 3.514 -3.637 -17.375 1 95 252 PRO A CA 1
ATOM 1985 C C . PRO A 1 252 ? 3.396 -5.145 -17.578 1 95 252 PRO A C 1
ATOM 1987 O O . PRO A 1 252 ? 4.402 -5.859 -17.531 1 95 252 PRO A O 1
ATOM 1990 N N . ARG A 1 253 ? 2.266 -5.586 -17.719 1 95.88 253 ARG A N 1
ATOM 1991 C CA . ARG A 1 253 ? 2.004 -6.984 -18.047 1 95.88 253 ARG A CA 1
ATOM 1992 C C . ARG A 1 253 ? 1.857 -7.18 -19.547 1 95.88 253 ARG A C 1
ATOM 1994 O O . ARG A 1 253 ? 1 -6.559 -20.172 1 95.88 253 ARG A O 1
ATOM 2001 N N . LEU A 1 254 ? 2.707 -7.93 -20.141 1 98 254 LEU A N 1
ATOM 2002 C CA . LEU A 1 254 ? 2.604 -8.383 -21.531 1 98 254 LEU A CA 1
ATOM 2003 C C . LEU A 1 254 ? 1.913 -9.742 -21.594 1 98 254 LEU A C 1
ATOM 2005 O O . LEU A 1 254 ? 2.48 -10.758 -21.188 1 98 254 LEU A O 1
ATOM 2009 N N . PHE A 1 255 ? 0.688 -9.75 -22.125 1 97.62 255 PHE A N 1
ATOM 2010 C CA . PHE A 1 255 ? -0.062 -11 -22.094 1 97.62 255 PHE A CA 1
ATOM 2011 C C . PHE A 1 255 ? -0.377 -11.484 -23.5 1 97.62 255 PHE A C 1
ATOM 2013 O O . PHE A 1 255 ? -0.284 -10.711 -24.469 1 97.62 255 PHE A O 1
ATOM 2020 N N . THR A 1 256 ? -0.634 -12.773 -23.641 1 96.69 256 THR A N 1
ATOM 2021 C CA . THR A 1 256 ? -1.145 -13.359 -24.875 1 96.69 256 THR A CA 1
ATOM 2022 C C . THR A 1 256 ? -2.578 -13.852 -24.688 1 96.69 256 THR A C 1
ATOM 2024 O O . THR A 1 256 ? -2.994 -14.156 -23.578 1 96.69 256 THR A O 1
ATOM 2027 N N . ARG A 1 257 ? -3.289 -13.961 -25.703 1 94.06 257 ARG A N 1
ATOM 2028 C CA . ARG A 1 257 ? -4.703 -14.32 -25.672 1 94.06 257 ARG A CA 1
ATOM 2029 C C . ARG A 1 257 ? -4.891 -15.828 -25.797 1 94.06 257 ARG A C 1
ATOM 2031 O O . ARG A 1 257 ? -5.949 -16.359 -25.469 1 94.06 257 ARG A O 1
ATOM 2038 N N . SER A 1 258 ? -3.842 -16.453 -26.359 1 87.44 258 SER A N 1
ATOM 2039 C CA . SER A 1 258 ? -3.904 -17.875 -26.625 1 87.44 258 SER A CA 1
ATOM 2040 C C . SER A 1 258 ? -3.049 -18.656 -25.641 1 87.44 258 SER A C 1
ATOM 2042 O O . SER A 1 258 ? -2.348 -18.078 -24.812 1 87.44 258 SER A O 1
ATOM 2044 N N . ALA A 1 259 ? -3.238 -20.016 -25.641 1 82.19 259 ALA A N 1
ATOM 2045 C CA . ALA A 1 259 ? -2.361 -20.891 -24.875 1 82.19 259 ALA A CA 1
ATOM 2046 C C . ALA A 1 259 ? -0.897 -20.656 -25.234 1 82.19 259 ALA A C 1
ATOM 2048 O O . ALA A 1 259 ? -0.594 -20.016 -26.234 1 82.19 259 ALA A O 1
ATOM 2049 N N . PHE A 1 260 ? -0.078 -21.141 -24.438 1 87.56 260 PHE A N 1
ATOM 2050 C CA . PHE A 1 260 ? 1.351 -20.922 -24.641 1 87.56 260 PHE A CA 1
ATOM 2051 C C . PHE A 1 260 ? 1.786 -21.453 -26 1 87.56 260 PHE A C 1
ATOM 2053 O O . PHE A 1 260 ? 1.399 -22.547 -26.406 1 87.56 260 PHE A O 1
ATOM 2060 N N . ASP A 1 261 ? 2.459 -20.625 -26.688 1 86 261 ASP A N 1
ATOM 2061 C CA . ASP A 1 261 ? 3.014 -20.906 -28.016 1 86 261 ASP A CA 1
ATOM 2062 C C . ASP A 1 261 ? 4.453 -20.406 -28.125 1 86 261 ASP A C 1
ATOM 2064 O O . ASP A 1 261 ? 4.723 -19.219 -27.922 1 86 261 ASP A O 1
ATOM 2068 N N . GLU A 1 262 ? 5.383 -21.359 -28.438 1 88.81 262 GLU A N 1
ATOM 2069 C CA . GLU A 1 262 ? 6.805 -21.031 -28.453 1 88.81 262 GLU A CA 1
ATOM 2070 C C . GLU A 1 262 ? 7.117 -19.938 -29.469 1 88.81 262 GLU A C 1
ATOM 2072 O O . GLU A 1 262 ? 7.867 -19 -29.188 1 88.81 262 GLU A O 1
ATOM 2077 N N . ASP A 1 263 ? 6.57 -20.125 -30.656 1 92.25 263 ASP A N 1
ATOM 2078 C CA . ASP A 1 263 ? 6.836 -19.141 -31.719 1 92.25 263 ASP A CA 1
ATOM 2079 C C . ASP A 1 263 ? 6.371 -17.75 -31.297 1 92.25 263 ASP A C 1
ATOM 2081 O O . ASP A 1 263 ? 7.082 -16.766 -31.5 1 92.25 263 ASP A O 1
ATOM 2085 N N . LYS A 1 264 ? 5.238 -17.703 -30.734 1 94.25 264 LYS A N 1
ATOM 2086 C CA . LYS A 1 264 ? 4.719 -16.422 -30.234 1 94.25 264 LYS A CA 1
ATOM 2087 C C . LYS A 1 264 ? 5.621 -15.844 -29.156 1 94.25 264 LYS A C 1
ATOM 2089 O O . LYS A 1 264 ? 5.871 -14.641 -29.125 1 94.25 264 LYS A O 1
ATOM 2094 N N . PHE A 1 265 ? 6.051 -16.641 -28.344 1 96.31 265 PHE A N 1
ATOM 2095 C CA . PHE A 1 265 ? 6.965 -16.203 -27.297 1 96.31 265 PHE A CA 1
ATOM 2096 C C . PHE A 1 265 ? 8.211 -15.562 -27.891 1 96.31 265 PHE A C 1
ATOM 2098 O O . PHE A 1 265 ? 8.617 -14.477 -27.5 1 96.31 265 PHE A O 1
ATOM 2105 N N . PHE A 1 266 ? 8.781 -16.25 -28.844 1 96.62 266 PHE A N 1
ATOM 2106 C CA . PHE A 1 266 ? 9.992 -15.734 -29.469 1 96.62 266 PHE A CA 1
ATOM 2107 C C . PHE A 1 266 ? 9.711 -14.438 -30.219 1 96.62 266 PHE A C 1
ATOM 2109 O O . PHE A 1 266 ? 10.547 -13.523 -30.234 1 96.62 266 PHE A O 1
ATOM 2116 N N . ASP A 1 267 ? 8.539 -14.328 -30.844 1 97.5 267 ASP A N 1
ATOM 2117 C CA . ASP A 1 267 ? 8.148 -13.078 -31.484 1 97.5 267 ASP A CA 1
ATOM 2118 C C . ASP A 1 267 ? 8.102 -11.93 -30.484 1 97.5 267 ASP A C 1
ATOM 2120 O O . ASP A 1 267 ? 8.609 -10.844 -30.75 1 97.5 267 ASP A O 1
ATOM 2124 N N . LEU A 1 268 ? 7.512 -12.172 -29.359 1 98.06 268 LEU A N 1
ATOM 2125 C CA . LEU A 1 268 ? 7.355 -11.148 -28.344 1 98.06 268 LEU A CA 1
ATOM 2126 C C . LEU A 1 268 ? 8.703 -10.805 -27.703 1 98.06 268 LEU A C 1
ATOM 2128 O O . LEU A 1 268 ? 8.961 -9.641 -27.391 1 98.06 268 LEU A O 1
ATOM 2132 N N . LEU A 1 269 ? 9.516 -11.812 -27.5 1 97.38 269 LEU A N 1
ATOM 2133 C CA . LEU A 1 269 ? 10.859 -11.602 -26.969 1 97.38 269 LEU A CA 1
ATOM 2134 C C . LEU A 1 269 ? 11.656 -10.656 -27.859 1 97.38 269 LEU A C 1
ATOM 2136 O O . LEU A 1 269 ? 12.438 -9.836 -27.375 1 97.38 269 LEU A O 1
ATOM 2140 N N . ALA A 1 270 ? 11.508 -10.766 -29.141 1 97.12 270 ALA A N 1
ATOM 2141 C CA . ALA A 1 270 ? 12.211 -9.93 -30.125 1 97.12 270 ALA A CA 1
ATOM 2142 C C . ALA A 1 270 ? 11.664 -8.508 -30.109 1 97.12 270 ALA A C 1
ATOM 2144 O O . ALA A 1 270 ? 12.406 -7.555 -30.375 1 97.12 270 ALA A O 1
ATOM 2145 N N . LYS A 1 271 ? 10.438 -8.375 -29.781 1 97.56 271 LYS A N 1
ATOM 2146 C CA . LYS A 1 271 ? 9.75 -7.098 -29.922 1 97.56 271 LYS A CA 1
ATOM 2147 C C . LYS A 1 271 ? 9.82 -6.293 -28.625 1 97.56 271 LYS A C 1
ATOM 2149 O O . LYS A 1 271 ? 9.836 -5.059 -28.656 1 97.56 271 LYS A O 1
ATOM 2154 N N . TYR A 1 272 ? 9.773 -6.934 -27.469 1 97.44 272 TYR A N 1
ATOM 2155 C CA . TYR A 1 272 ? 9.688 -6.262 -26.172 1 97.44 272 TYR A CA 1
ATOM 2156 C C . TYR A 1 272 ? 10.844 -6.664 -25.266 1 97.44 272 TYR A C 1
ATOM 2158 O O . TYR A 1 272 ? 11.266 -7.824 -25.266 1 97.44 272 TYR A O 1
ATOM 2166 N N . PRO A 1 273 ? 11.352 -5.75 -24.484 1 96.38 273 PRO A N 1
ATOM 2167 C CA . PRO A 1 273 ? 12.359 -6.102 -23.484 1 96.38 273 PRO A CA 1
ATOM 2168 C C . PRO A 1 273 ? 11.75 -6.773 -22.25 1 96.38 273 PRO A C 1
ATOM 2170 O O . PRO A 1 273 ? 11.664 -6.16 -21.188 1 96.38 273 PRO A O 1
ATOM 2173 N N . ILE A 1 274 ? 11.422 -8.031 -22.375 1 96.56 274 ILE A N 1
ATOM 2174 C CA . ILE A 1 274 ? 10.805 -8.805 -21.297 1 96.56 274 ILE A CA 1
ATOM 2175 C C . ILE A 1 274 ? 11.805 -8.984 -20.156 1 96.56 274 ILE A C 1
ATOM 2177 O O . ILE A 1 274 ? 12.945 -9.391 -20.391 1 96.56 274 ILE A O 1
ATOM 2181 N N . ARG A 1 275 ? 11.344 -8.625 -19 1 95.06 275 ARG A N 1
ATOM 2182 C CA . ARG A 1 275 ? 12.227 -8.664 -17.844 1 95.06 275 ARG A CA 1
ATOM 2183 C C . ARG A 1 275 ? 12.023 -9.945 -17.031 1 95.06 275 ARG A C 1
ATOM 2185 O O . ARG A 1 275 ? 12.977 -10.5 -16.484 1 95.06 275 ARG A O 1
ATOM 2192 N N . SER A 1 276 ? 10.797 -10.344 -16.938 1 94.31 276 SER A N 1
ATOM 2193 C CA . SER A 1 276 ? 10.453 -11.508 -16.141 1 94.31 276 SER A CA 1
ATOM 2194 C C . SER A 1 276 ? 9.523 -12.453 -16.891 1 94.31 276 SER A C 1
ATOM 2196 O O . SER A 1 276 ? 8.617 -12.008 -17.594 1 94.31 276 SER A O 1
ATOM 2198 N N . VAL A 1 277 ? 9.797 -13.742 -16.719 1 93.88 277 VAL A N 1
ATOM 2199 C CA . VAL A 1 277 ? 8.969 -14.797 -17.297 1 93.88 277 VAL A CA 1
ATOM 2200 C C . VAL A 1 277 ? 8.656 -15.852 -16.25 1 93.88 277 VAL A C 1
ATOM 2202 O O . VAL A 1 277 ? 9.484 -16.141 -15.375 1 93.88 277 VAL A O 1
ATOM 2205 N N . ALA A 1 278 ? 7.457 -16.312 -16.219 1 91.5 278 ALA A N 1
ATOM 2206 C CA . ALA A 1 278 ? 7.039 -17.422 -15.367 1 91.5 278 ALA A CA 1
ATOM 2207 C C . ALA A 1 278 ? 6.48 -18.578 -16.203 1 91.5 278 ALA A C 1
ATOM 2209 O O . ALA A 1 278 ? 5.43 -18.438 -16.844 1 91.5 278 ALA A O 1
ATOM 2210 N N . LEU A 1 279 ? 7.23 -19.688 -16.203 1 88.44 279 LEU A N 1
ATOM 2211 C CA . LEU A 1 279 ? 6.84 -20.828 -17.016 1 88.44 279 LEU A CA 1
ATOM 2212 C C . LEU A 1 279 ? 7.02 -22.125 -16.25 1 88.44 279 LEU A C 1
ATOM 2214 O O . LEU A 1 279 ? 7.992 -22.281 -15.508 1 88.44 279 LEU A O 1
ATOM 2218 N N . GLN A 1 280 ? 6.121 -22.969 -16.484 1 83.88 280 GLN A N 1
ATOM 2219 C CA . GLN A 1 280 ? 6.301 -24.328 -15.977 1 83.88 280 GLN A CA 1
ATOM 2220 C C . GLN A 1 280 ? 7.508 -25 -16.625 1 83.88 280 GLN A C 1
ATOM 2222 O O . GLN A 1 280 ? 7.934 -24.609 -17.719 1 83.88 280 GLN A O 1
ATOM 2227 N N . PRO A 1 281 ? 8.07 -26 -15.984 1 80.88 281 PRO A N 1
ATOM 2228 C CA . PRO A 1 281 ? 9.234 -26.703 -16.531 1 80.88 281 PRO A CA 1
ATOM 2229 C C . PRO A 1 281 ? 8.984 -27.234 -17.938 1 80.88 281 PRO A C 1
ATOM 2231 O O . PRO A 1 281 ? 9.859 -27.156 -18.797 1 80.88 281 PRO A O 1
ATOM 2234 N N . SER A 1 282 ? 7.758 -27.703 -18.203 1 74.38 282 SER A N 1
ATOM 2235 C CA . SER A 1 282 ? 7.445 -28.25 -19.516 1 74.38 282 SER A CA 1
ATOM 2236 C C . SER A 1 282 ? 7.535 -27.188 -20.594 1 74.38 282 SER A C 1
ATOM 2238 O O . SER A 1 282 ? 8.109 -27.422 -21.656 1 74.38 282 SER A O 1
ATOM 2240 N N . TYR A 1 283 ? 7.016 -26.016 -20.328 1 81.62 283 TYR A N 1
ATOM 2241 C CA . TYR A 1 283 ? 7.074 -24.922 -21.281 1 81.62 283 TYR A CA 1
ATOM 2242 C C . TYR A 1 283 ? 8.5 -24.391 -21.422 1 81.62 283 TYR A C 1
ATOM 2244 O O . TYR A 1 283 ? 8.93 -24.047 -22.516 1 81.62 283 TYR A O 1
ATOM 2252 N N . SER A 1 284 ? 9.227 -24.359 -20.359 1 87.06 284 SER A N 1
ATOM 2253 C CA . SER A 1 284 ? 10.617 -23.938 -20.391 1 87.06 284 SER A CA 1
ATOM 2254 C C . SER A 1 284 ? 11.461 -24.859 -21.266 1 87.06 284 SER A C 1
ATOM 2256 O O . SER A 1 284 ? 12.266 -24.406 -22.062 1 87.06 284 SER A O 1
ATOM 2258 N N . LYS A 1 285 ? 11.203 -26.078 -21.094 1 77.81 285 LYS A N 1
ATOM 2259 C CA . LYS A 1 285 ? 11.914 -27.078 -21.891 1 77.81 285 LYS A CA 1
ATOM 2260 C C . LYS A 1 285 ? 11.594 -26.922 -23.375 1 77.81 285 LYS A C 1
ATOM 2262 O O . LYS A 1 285 ? 12.477 -27.031 -24.234 1 77.81 285 LYS A O 1
ATOM 2267 N N . SER A 1 286 ? 10.32 -26.688 -23.625 1 78.25 286 SER A N 1
ATOM 2268 C CA . SER A 1 286 ? 9.898 -26.516 -25 1 78.25 286 SER A CA 1
ATOM 2269 C C . SER A 1 286 ? 10.602 -25.328 -25.656 1 78.25 286 SER A C 1
ATOM 2271 O O . SER A 1 286 ? 10.938 -25.359 -26.844 1 78.25 286 SER A O 1
ATOM 2273 N N . ILE A 1 287 ? 10.859 -24.297 -24.922 1 87.56 287 ILE A N 1
ATOM 2274 C CA . ILE A 1 287 ? 11.57 -23.125 -25.406 1 87.56 287 ILE A CA 1
ATOM 2275 C C . ILE A 1 287 ? 13.031 -23.484 -25.703 1 87.56 287 ILE A C 1
ATOM 2277 O O . ILE A 1 287 ? 13.562 -23.141 -26.766 1 87.56 287 ILE A O 1
ATOM 2281 N N . LEU A 1 288 ? 13.633 -24.203 -24.844 1 81.56 288 LEU A N 1
ATOM 2282 C CA . LEU A 1 288 ? 15.039 -24.562 -24.953 1 81.56 288 LEU A CA 1
ATOM 2283 C C . LEU A 1 288 ? 15.281 -25.453 -26.172 1 81.56 288 LEU A C 1
ATOM 2285 O O . LEU A 1 288 ? 16.344 -25.391 -26.797 1 81.56 288 LEU A O 1
ATOM 2289 N N . CYS A 1 289 ? 14.281 -26.203 -26.484 1 76.31 289 CYS A N 1
ATOM 2290 C CA . CYS A 1 289 ? 14.422 -27.172 -27.562 1 76.31 289 CYS A CA 1
ATOM 2291 C C . CYS A 1 289 ? 14 -26.562 -28.891 1 76.31 289 CYS A C 1
ATOM 2293 O O . CYS A 1 289 ? 14.195 -27.156 -29.953 1 76.31 289 CYS A O 1
ATOM 2295 N N . HIS A 1 290 ? 13.422 -25.453 -28.844 1 82.56 290 HIS A N 1
ATOM 2296 C CA . HIS A 1 290 ? 12.914 -24.812 -30.047 1 82.56 290 HIS A CA 1
ATOM 2297 C C . HIS A 1 290 ? 14.055 -24.312 -30.922 1 82.56 290 HIS A C 1
ATOM 2299 O O . HIS A 1 290 ? 15.062 -23.812 -30.406 1 82.56 290 HIS A O 1
ATOM 2305 N N . ALA A 1 291 ? 13.891 -24.359 -32.219 1 84.56 291 ALA A N 1
ATOM 2306 C CA . ALA A 1 291 ? 14.93 -24 -33.188 1 84.56 291 ALA A CA 1
ATOM 2307 C C . ALA A 1 291 ? 15.352 -22.547 -33.031 1 84.56 291 ALA A C 1
ATOM 2309 O O . ALA A 1 291 ? 16.516 -22.203 -33.25 1 84.56 291 ALA A O 1
ATOM 2310 N N . ARG A 1 292 ? 14.508 -21.766 -32.531 1 92.44 292 ARG A N 1
ATOM 2311 C CA . ARG A 1 292 ? 14.758 -20.328 -32.469 1 92.44 292 ARG A CA 1
ATOM 2312 C C . ARG A 1 292 ? 15.523 -19.969 -31.188 1 92.44 292 ARG A C 1
ATOM 2314 O O . ARG A 1 292 ? 16.016 -18.859 -31.047 1 92.44 292 ARG A O 1
ATOM 2321 N N . CYS A 1 293 ? 15.656 -20.875 -30.344 1 90.38 293 CYS A N 1
ATOM 2322 C CA . CYS A 1 293 ? 16.266 -20.625 -29.047 1 90.38 293 CYS A CA 1
ATOM 2323 C C . CYS A 1 293 ? 17.703 -20.156 -29.203 1 90.38 293 CYS A C 1
ATOM 2325 O O . CYS A 1 293 ? 18.109 -19.172 -28.562 1 90.38 293 CYS A O 1
ATOM 2327 N N . ALA A 1 294 ? 18.422 -20.734 -30.062 1 87 294 ALA A N 1
ATOM 2328 C CA . ALA A 1 294 ? 19.859 -20.484 -30.219 1 87 294 ALA A CA 1
ATOM 2329 C C . ALA A 1 294 ? 20.125 -19.078 -30.719 1 87 294 ALA A C 1
ATOM 2331 O O . ALA A 1 294 ? 21.172 -18.484 -30.438 1 87 294 ALA A O 1
ATOM 2332 N N . SER A 1 295 ? 19.219 -18.516 -31.438 1 92.62 295 SER A N 1
ATOM 2333 C CA . SER A 1 295 ? 19.453 -17.219 -32.062 1 92.62 295 SER A CA 1
ATOM 2334 C C . SER A 1 295 ? 18.656 -16.125 -31.328 1 92.62 295 SER A C 1
ATOM 2336 O O . SER A 1 295 ? 18.797 -14.945 -31.641 1 92.62 295 SER A O 1
ATOM 2338 N N . ALA A 1 296 ? 17.875 -16.484 -30.406 1 95.25 296 ALA A N 1
ATOM 2339 C CA . ALA A 1 296 ? 17.031 -15.516 -29.719 1 95.25 296 ALA A CA 1
ATOM 2340 C C . ALA A 1 296 ? 17.859 -14.695 -28.719 1 95.25 296 ALA A C 1
ATOM 2342 O O . ALA A 1 296 ? 18.891 -15.156 -28.219 1 95.25 296 ALA A O 1
ATOM 2343 N N . ASP A 1 297 ? 17.438 -13.461 -28.469 1 95.31 297 ASP A N 1
ATOM 2344 C CA . ASP A 1 297 ? 18.094 -12.562 -27.516 1 95.31 297 ASP A CA 1
ATOM 2345 C C . ASP A 1 297 ? 17.375 -12.57 -26.172 1 95.31 297 ASP A C 1
ATOM 2347 O O . ASP A 1 297 ? 16.359 -11.891 -26 1 95.31 297 ASP A O 1
ATOM 2351 N N . PHE A 1 298 ? 17.953 -13.211 -25.219 1 96.31 298 PHE A N 1
ATOM 2352 C CA . PHE A 1 298 ? 17.359 -13.336 -23.891 1 96.31 298 PHE A CA 1
ATOM 2353 C C . PHE A 1 298 ? 17.984 -12.32 -22.938 1 96.31 298 PHE A C 1
ATOM 2355 O O . PHE A 1 298 ? 17.781 -12.414 -21.719 1 96.31 298 PHE A O 1
ATOM 2362 N N . PHE A 1 299 ? 18.672 -11.328 -23.359 1 94.12 299 PHE A N 1
ATOM 2363 C CA . PHE A 1 299 ? 19.516 -10.445 -22.562 1 94.12 299 PHE A CA 1
ATOM 2364 C C . PHE A 1 299 ? 18.688 -9.664 -21.547 1 94.12 299 PHE A C 1
ATOM 2366 O O . PHE A 1 299 ? 19.156 -9.391 -20.438 1 94.12 299 PHE A O 1
ATOM 2373 N N . SER A 1 300 ? 17.453 -9.305 -21.906 1 94.75 300 SER A N 1
ATOM 2374 C CA . SER A 1 300 ? 16.641 -8.438 -21.078 1 94.75 300 SER A CA 1
ATOM 2375 C C . SER A 1 300 ? 16.047 -9.211 -19.891 1 94.75 300 SER A C 1
ATOM 2377 O O . SER A 1 300 ? 15.57 -8.617 -18.922 1 94.75 300 SER A O 1
ATOM 2379 N N . ILE A 1 301 ? 16.016 -10.516 -19.938 1 95.5 301 ILE A N 1
ATOM 2380 C CA . ILE A 1 301 ? 15.367 -11.328 -18.906 1 95.5 301 ILE A CA 1
ATOM 2381 C C . ILE A 1 301 ? 16.266 -11.391 -17.672 1 95.5 301 ILE A C 1
ATOM 2383 O O . ILE A 1 301 ? 17.406 -11.844 -17.75 1 95.5 301 ILE A O 1
ATOM 2387 N N . GLN A 1 302 ? 15.734 -10.961 -16.578 1 92.56 302 GLN A N 1
ATOM 2388 C CA . GLN A 1 302 ? 16.484 -10.961 -15.32 1 92.56 302 GLN A CA 1
ATOM 2389 C C . GLN A 1 302 ? 15.969 -12.055 -14.391 1 92.56 302 GLN A C 1
ATOM 2391 O O . GLN A 1 302 ? 16.688 -12.508 -13.5 1 92.56 302 GLN A O 1
ATOM 2396 N N . THR A 1 303 ? 14.727 -12.438 -14.586 1 93.19 303 THR A N 1
ATOM 2397 C CA . THR A 1 303 ? 14.141 -13.453 -13.711 1 93.19 303 THR A CA 1
ATOM 2398 C C . THR A 1 303 ? 13.305 -14.445 -14.516 1 93.19 303 THR A C 1
ATOM 2400 O O . THR A 1 303 ? 12.414 -14.039 -15.266 1 93.19 303 THR A O 1
ATOM 2403 N N . TRP A 1 304 ? 13.586 -15.672 -14.367 1 94.38 304 TRP A N 1
ATOM 2404 C CA . TRP A 1 304 ? 12.812 -16.766 -14.945 1 94.38 304 TRP A CA 1
ATOM 2405 C C . TRP A 1 304 ? 12.234 -17.656 -13.852 1 94.38 304 TRP A C 1
ATOM 2407 O O . TRP A 1 304 ? 12.945 -18.484 -13.273 1 94.38 304 TRP A O 1
ATOM 2417 N N . ILE A 1 305 ? 11 -17.516 -13.633 1 92.75 305 ILE A N 1
ATOM 2418 C CA . ILE A 1 305 ? 10.344 -18.25 -12.547 1 92.75 305 ILE A CA 1
ATOM 2419 C C . ILE A 1 305 ? 9.859 -19.609 -13.062 1 92.75 305 ILE A C 1
ATOM 2421 O O . ILE A 1 305 ? 9.164 -19.672 -14.078 1 92.75 305 ILE A O 1
ATOM 2425 N N . VAL A 1 306 ? 10.25 -20.609 -12.422 1 89.69 306 VAL A N 1
ATOM 2426 C CA . VAL A 1 306 ? 9.75 -21.953 -12.68 1 89.69 306 VAL A CA 1
ATOM 2427 C C . VAL A 1 306 ? 8.828 -22.391 -11.539 1 89.69 306 VAL A C 1
ATOM 2429 O O . VAL A 1 306 ? 9.156 -22.219 -10.367 1 89.69 306 VAL A O 1
ATOM 2432 N N . PHE A 1 307 ? 7.68 -22.906 -11.922 1 85.06 307 PHE A N 1
ATOM 2433 C CA . PHE A 1 307 ? 6.684 -23.281 -10.922 1 85.06 307 PHE A CA 1
ATOM 2434 C C . PHE A 1 307 ? 5.805 -24.422 -11.43 1 85.06 307 PHE A C 1
ATOM 2436 O O . PHE A 1 307 ? 5.945 -24.859 -12.57 1 85.06 307 PHE A O 1
ATOM 2443 N N . GLY A 1 308 ? 4.91 -24.891 -10.555 1 78.62 308 GLY A N 1
ATOM 2444 C CA . GLY A 1 308 ? 3.873 -25.828 -10.969 1 78.62 308 GLY A CA 1
ATOM 2445 C C . GLY A 1 308 ? 4.281 -27.266 -10.805 1 78.62 308 GLY A C 1
ATOM 2446 O O . GLY A 1 308 ? 3.453 -28.125 -10.477 1 78.62 308 GLY A O 1
ATOM 2447 N N . SER A 1 309 ? 5.516 -27.562 -11.219 1 75.06 309 SER A N 1
ATOM 2448 C CA . SER A 1 309 ? 6.09 -28.891 -11.039 1 75.06 309 SER A CA 1
ATOM 2449 C C . SER A 1 309 ? 7.57 -28.812 -10.688 1 75.06 309 SER A C 1
ATOM 2451 O O . SER A 1 309 ? 8.172 -27.734 -10.734 1 75.06 309 SER A O 1
ATOM 2453 N N . ILE A 1 310 ? 8.07 -29.922 -10.258 1 73.88 310 ILE A N 1
ATOM 2454 C CA . ILE A 1 310 ? 9.477 -29.969 -9.875 1 73.88 310 ILE A CA 1
ATOM 2455 C C . ILE A 1 310 ? 10.352 -29.703 -11.094 1 73.88 310 ILE A C 1
ATOM 2457 O O . ILE A 1 310 ? 10.133 -30.281 -12.164 1 73.88 310 ILE A O 1
ATOM 2461 N N . SER A 1 311 ? 11.195 -28.766 -10.953 1 77.12 311 SER A N 1
ATOM 2462 C CA . SER A 1 311 ? 12.156 -28.438 -12.008 1 77.12 311 SER A CA 1
ATOM 2463 C C . SER A 1 311 ? 13.508 -29.094 -11.727 1 77.12 311 SER A C 1
ATOM 2465 O O . SER A 1 311 ? 14.023 -29.016 -10.609 1 77.12 311 SER A O 1
ATOM 2467 N N . SER A 1 312 ? 14.031 -29.719 -12.758 1 75.12 312 SER A N 1
ATOM 2468 C CA . SER A 1 312 ? 15.367 -30.297 -12.602 1 75.12 312 SER A CA 1
ATOM 2469 C C . SER A 1 312 ? 16.438 -29.219 -12.578 1 75.12 312 SER A C 1
ATOM 2471 O O . SER A 1 312 ? 16.266 -28.141 -13.164 1 75.12 312 SER A O 1
ATOM 2473 N N . ASP A 1 313 ? 17.5 -29.516 -11.891 1 81.38 313 ASP A N 1
ATOM 2474 C CA . ASP A 1 313 ? 18.641 -28.609 -11.875 1 81.38 313 ASP A CA 1
ATOM 2475 C C . ASP A 1 313 ? 19.219 -28.406 -13.281 1 81.38 313 ASP A C 1
ATOM 2477 O O . ASP A 1 313 ? 19.641 -27.312 -13.641 1 81.38 313 ASP A O 1
ATOM 2481 N N . ALA A 1 314 ? 19.156 -29.469 -14.039 1 78.62 314 ALA A N 1
ATOM 2482 C CA . ALA A 1 314 ? 19.672 -29.406 -15.406 1 78.62 314 ALA A CA 1
ATOM 2483 C C . ALA A 1 314 ? 18.891 -28.391 -16.234 1 78.62 314 ALA A C 1
ATOM 2485 O O . ALA A 1 314 ? 19.469 -27.625 -17 1 78.62 314 ALA A O 1
ATOM 2486 N N . LEU A 1 315 ? 17.594 -28.484 -16.094 1 81.81 315 LEU A N 1
ATOM 2487 C CA . LEU A 1 315 ? 16.75 -27.531 -16.797 1 81.81 315 LEU A CA 1
ATOM 2488 C C . LEU A 1 315 ? 17.094 -26.094 -16.391 1 81.81 315 LEU A C 1
ATOM 2490 O O . LEU A 1 315 ? 17.266 -25.219 -17.234 1 81.81 315 LEU A O 1
ATOM 2494 N N . ARG A 1 316 ? 17.219 -25.859 -15.141 1 91.56 316 ARG A N 1
ATOM 2495 C CA . ARG A 1 316 ? 17.469 -24.516 -14.625 1 91.56 316 ARG A CA 1
ATOM 2496 C C . ARG A 1 316 ? 18.859 -24.031 -15.039 1 91.56 316 ARG A C 1
ATOM 2498 O O . ARG A 1 316 ? 19.031 -22.859 -15.375 1 91.56 316 ARG A O 1
ATOM 2505 N N . ASP A 1 317 ? 19.859 -24.938 -15.031 1 89.25 317 ASP A N 1
ATOM 2506 C CA . ASP A 1 317 ? 21.203 -24.594 -15.5 1 89.25 317 ASP A CA 1
ATOM 2507 C C . ASP A 1 317 ? 21.172 -24.125 -16.953 1 89.25 317 ASP A C 1
ATOM 2509 O O . ASP A 1 317 ? 21.797 -23.109 -17.297 1 89.25 317 ASP A O 1
ATOM 2513 N N . LYS A 1 318 ? 20.469 -24.875 -17.734 1 87.38 318 LYS A N 1
ATOM 2514 C CA . LYS A 1 318 ? 20.359 -24.531 -19.156 1 87.38 318 LYS A CA 1
ATOM 2515 C C . LYS A 1 318 ? 19.688 -23.188 -19.344 1 87.38 318 LYS A C 1
ATOM 2517 O O . LYS A 1 318 ? 20.125 -22.375 -20.156 1 87.38 318 LYS A O 1
ATOM 2522 N N . ILE A 1 319 ? 18.625 -22.938 -18.609 1 94.06 319 ILE A N 1
ATOM 2523 C CA . ILE A 1 319 ? 17.953 -21.656 -18.688 1 94.06 319 ILE A CA 1
ATOM 2524 C C . ILE A 1 319 ? 18.906 -20.531 -18.312 1 94.06 319 ILE A C 1
ATOM 2526 O O . ILE A 1 319 ? 18.984 -19.516 -19.016 1 94.06 319 ILE A O 1
ATOM 2530 N N . GLU A 1 320 ? 19.641 -20.688 -17.266 1 94.62 320 GLU A N 1
ATOM 2531 C CA . GLU A 1 320 ? 20.531 -19.656 -16.75 1 94.62 320 GLU A CA 1
ATOM 2532 C C . GLU A 1 320 ? 21.656 -19.359 -17.734 1 94.62 320 GLU A C 1
ATOM 2534 O O . GLU A 1 320 ? 22.156 -18.234 -17.812 1 94.62 320 GLU A O 1
ATOM 2539 N N . THR A 1 321 ? 22.062 -20.344 -18.5 1 92.81 321 THR A N 1
ATOM 2540 C CA . THR A 1 321 ? 23.047 -20.125 -19.547 1 92.81 321 THR A CA 1
ATOM 2541 C C . THR A 1 321 ? 22.5 -19.203 -20.625 1 92.81 321 THR A C 1
ATOM 2543 O O . THR A 1 321 ? 23.25 -18.406 -21.219 1 92.81 321 THR A O 1
ATOM 2546 N N . MET A 1 322 ? 21.234 -19.312 -20.812 1 92.5 322 MET A N 1
ATOM 2547 C CA . MET A 1 322 ? 20.578 -18.547 -21.875 1 92.5 322 MET A CA 1
ATOM 2548 C C . MET A 1 322 ? 20.312 -17.125 -21.422 1 92.5 322 MET A C 1
ATOM 2550 O O . MET A 1 322 ? 20.203 -16.219 -22.25 1 92.5 322 MET A O 1
ATOM 2554 N N . ILE A 1 323 ? 20.156 -16.906 -20.125 1 94.44 323 ILE A N 1
ATOM 2555 C CA . ILE A 1 323 ? 19.828 -15.57 -19.625 1 94.44 323 ILE A CA 1
ATOM 2556 C C . ILE A 1 323 ? 21.016 -15.016 -18.828 1 94.44 323 ILE A C 1
ATOM 2558 O O . ILE A 1 323 ? 20.938 -14.914 -17.594 1 94.44 323 ILE A O 1
ATOM 2562 N N . PRO A 1 324 ? 22 -14.508 -19.484 1 90.06 324 PRO A N 1
ATOM 2563 C CA . PRO A 1 324 ? 23.266 -14.141 -18.844 1 90.06 324 PRO A CA 1
ATOM 2564 C C . PRO A 1 324 ? 23.094 -13.062 -17.781 1 90.06 324 PRO A C 1
ATOM 2566 O O . PRO A 1 324 ? 23.906 -12.977 -16.844 1 90.06 324 PRO A O 1
ATOM 2569 N N . ASN A 1 325 ? 22.094 -12.289 -17.797 1 89.94 325 ASN A N 1
ATOM 2570 C CA . ASN A 1 325 ? 21.891 -11.211 -16.828 1 89.94 325 ASN A CA 1
ATOM 2571 C C . ASN A 1 325 ? 20.844 -11.586 -15.781 1 89.94 325 ASN A C 1
ATOM 2573 O O . ASN A 1 325 ? 20.375 -10.719 -15.047 1 89.94 325 ASN A O 1
ATOM 2577 N N . GLY A 1 326 ? 20.453 -12.812 -15.828 1 91.94 326 GLY A N 1
ATOM 2578 C CA . GLY A 1 326 ? 19.344 -13.203 -14.953 1 91.94 326 GLY A CA 1
ATOM 2579 C C . GLY A 1 326 ? 19.594 -14.516 -14.234 1 91.94 326 GLY A C 1
ATOM 2580 O O . GLY A 1 326 ? 20.719 -15.031 -14.25 1 91.94 326 GLY A O 1
ATOM 2581 N N . ARG A 1 327 ? 18.531 -14.898 -13.516 1 92.88 327 ARG A N 1
ATOM 2582 C CA . ARG A 1 327 ? 18.578 -16.172 -12.812 1 92.88 327 ARG A CA 1
ATOM 2583 C C . ARG A 1 327 ? 17.203 -16.844 -12.781 1 92.88 327 ARG A C 1
ATOM 2585 O O . ARG A 1 327 ? 16.188 -16.172 -13.016 1 92.88 327 ARG A O 1
ATOM 2592 N N . THR A 1 328 ? 17.234 -18.125 -12.531 1 93.62 328 THR A N 1
ATOM 2593 C CA . THR A 1 328 ? 15.984 -18.828 -12.328 1 93.62 328 THR A CA 1
ATOM 2594 C C . THR A 1 328 ? 15.531 -18.719 -10.875 1 93.62 328 THR A C 1
ATOM 2596 O O . THR A 1 328 ? 16.344 -18.516 -9.977 1 93.62 328 THR A O 1
ATOM 2599 N N . LEU A 1 329 ? 14.297 -18.75 -10.711 1 92.75 329 LEU A N 1
ATOM 2600 C CA . LEU A 1 329 ? 13.672 -18.797 -9.398 1 92.75 329 LEU A CA 1
ATOM 2601 C C . LEU A 1 329 ? 12.648 -19.922 -9.32 1 92.75 329 LEU A C 1
ATOM 2603 O O . LEU A 1 329 ? 11.719 -19.984 -10.125 1 92.75 329 LEU A O 1
ATOM 2607 N N . ASN A 1 330 ? 12.836 -20.797 -8.406 1 91.94 330 ASN A N 1
ATOM 2608 C CA . ASN A 1 330 ? 11.859 -21.859 -8.164 1 91.94 330 ASN A CA 1
ATOM 2609 C C . ASN A 1 330 ? 10.82 -21.438 -7.125 1 91.94 330 ASN A C 1
ATOM 2611 O O . ASN A 1 330 ? 11.172 -20.875 -6.082 1 91.94 330 ASN A O 1
ATOM 2615 N N . VAL A 1 331 ? 9.594 -21.703 -7.488 1 91.31 331 VAL A N 1
ATOM 2616 C CA . VAL A 1 331 ? 8.508 -21.359 -6.574 1 91.31 331 VAL A CA 1
ATOM 2617 C C . VAL A 1 331 ? 7.582 -22.562 -6.402 1 91.31 331 VAL A C 1
ATOM 2619 O O . VAL A 1 331 ? 7.16 -23.172 -7.383 1 91.31 331 VAL A O 1
ATOM 2622 N N . TYR A 1 332 ? 7.371 -22.938 -5.125 1 90.69 332 TYR A N 1
ATOM 2623 C CA . TYR A 1 332 ? 6.402 -23.969 -4.766 1 90.69 332 TYR A CA 1
ATOM 2624 C C . TYR A 1 332 ? 5.242 -23.359 -3.979 1 90.69 332 TYR A C 1
ATOM 2626 O O . TYR A 1 332 ? 5.453 -22.594 -3.039 1 90.69 332 TYR A O 1
ATOM 2634 N N . GLY A 1 333 ? 4.094 -23.656 -4.434 1 90.75 333 GLY A N 1
ATOM 2635 C CA . GLY A 1 333 ? 2.893 -23.188 -3.764 1 90.75 333 GLY A CA 1
ATOM 2636 C C . GLY A 1 333 ? 1.65 -23.969 -4.145 1 90.75 333 GLY A C 1
ATOM 2637 O O . GLY A 1 333 ? 1.719 -24.891 -4.965 1 90.75 333 GLY A O 1
ATOM 2638 N N . LEU A 1 334 ? 0.572 -23.672 -3.494 1 88.5 334 LEU A N 1
ATOM 2639 C CA . LEU A 1 334 ? -0.742 -24.25 -3.74 1 88.5 334 LEU A CA 1
ATOM 2640 C C . LEU A 1 334 ? -1.782 -23.156 -3.982 1 88.5 334 LEU A C 1
ATOM 2642 O O . LEU A 1 334 ? -1.655 -22.047 -3.467 1 88.5 334 LEU A O 1
ATOM 2646 N N . SER A 1 335 ? -2.771 -23.484 -4.793 1 87.69 335 SER A N 1
ATOM 2647 C CA . SER A 1 335 ? -3.859 -22.531 -5.004 1 87.69 335 SER A CA 1
ATOM 2648 C C . SER A 1 335 ? -4.539 -22.188 -3.686 1 87.69 335 SER A C 1
ATOM 2650 O O . SER A 1 335 ? -5.02 -21.062 -3.512 1 87.69 335 SER A O 1
ATOM 2652 N N . GLU A 1 336 ? -4.539 -23.156 -2.727 1 90.38 336 GLU A N 1
ATOM 2653 C CA . GLU A 1 336 ? -5.242 -23.016 -1.456 1 90.38 336 GLU A CA 1
ATOM 2654 C C . GLU A 1 336 ? -4.57 -21.969 -0.562 1 90.38 336 GLU A C 1
ATOM 2656 O O . GLU A 1 336 ? -5.23 -21.344 0.265 1 90.38 336 GLU A O 1
ATOM 2661 N N . CYS A 1 337 ? -3.219 -21.797 -0.778 1 89.38 337 CYS A N 1
ATOM 2662 C CA . CYS A 1 337 ? -2.615 -20.922 0.216 1 89.38 337 CYS A CA 1
ATOM 2663 C C . CYS A 1 337 ? -1.523 -20.047 -0.408 1 89.38 337 CYS A C 1
ATOM 2665 O O . CYS A 1 337 ? -0.975 -19.172 0.248 1 89.38 337 CYS A O 1
ATOM 2667 N N . GLY A 1 338 ? -1.23 -20.281 -1.645 1 89.81 338 GLY A N 1
ATOM 2668 C CA . GLY A 1 338 ? -0.226 -19.453 -2.287 1 89.81 338 GLY A CA 1
ATOM 2669 C C . GLY A 1 338 ? 1.18 -20 -2.16 1 89.81 338 GLY A C 1
ATOM 2670 O O . GLY A 1 338 ? 1.365 -21.219 -2.049 1 89.81 338 GLY A O 1
ATOM 2671 N N . ILE A 1 339 ? 2.184 -19.172 -2.197 1 91.5 339 ILE A N 1
ATOM 2672 C CA . ILE A 1 339 ? 3.588 -19.562 -2.229 1 91.5 339 ILE A CA 1
ATOM 2673 C C . ILE A 1 339 ? 4.008 -20.078 -0.857 1 91.5 339 ILE A C 1
ATOM 2675 O O . ILE A 1 339 ? 3.73 -19.453 0.166 1 91.5 339 ILE A O 1
ATOM 2679 N N . ILE A 1 340 ? 4.676 -21.172 -0.839 1 93.62 340 ILE A N 1
ATOM 2680 C CA . ILE A 1 340 ? 5.137 -21.812 0.389 1 93.62 340 ILE A CA 1
ATOM 2681 C C . ILE A 1 340 ? 6.66 -21.766 0.453 1 93.62 340 ILE A C 1
ATOM 2683 O O . ILE A 1 340 ? 7.238 -21.469 1.502 1 93.62 340 ILE A O 1
ATOM 2687 N N . LEU A 1 341 ? 7.289 -22.094 -0.705 1 93.38 341 LEU A N 1
ATOM 2688 C CA . LEU A 1 341 ? 8.742 -22.141 -0.8 1 93.38 341 LEU A CA 1
ATOM 2689 C C . LEU A 1 341 ? 9.234 -21.375 -2.021 1 93.38 341 LEU A C 1
ATOM 2691 O O . LEU A 1 341 ? 8.539 -21.297 -3.035 1 93.38 341 LEU A O 1
ATOM 2695 N N . HIS A 1 342 ? 10.375 -20.812 -1.867 1 91.69 342 HIS A N 1
ATOM 2696 C CA . HIS A 1 342 ? 11.086 -20.266 -3.016 1 91.69 342 HIS A CA 1
ATOM 2697 C C . HIS A 1 342 ? 12.586 -20.25 -2.779 1 91.69 342 HIS A C 1
ATOM 2699 O O . HIS A 1 342 ? 13.047 -20.438 -1.648 1 91.69 342 HIS A O 1
ATOM 2705 N N . ASP A 1 343 ? 13.359 -20.094 -3.768 1 91.44 343 ASP A N 1
ATOM 2706 C CA . ASP A 1 343 ? 14.805 -20.062 -3.588 1 91.44 343 ASP A CA 1
ATOM 2707 C C . ASP A 1 343 ? 15.383 -18.703 -3.994 1 91.44 343 ASP A C 1
ATOM 2709 O O . ASP A 1 343 ? 16.484 -18.625 -4.551 1 91.44 343 ASP A O 1
ATOM 2713 N N . ALA A 1 344 ? 14.625 -17.656 -3.795 1 85.81 344 ALA A N 1
ATOM 2714 C CA . ALA A 1 344 ? 15.07 -16.297 -4.082 1 85.81 344 ALA A CA 1
ATOM 2715 C C . ALA A 1 344 ? 16.328 -15.953 -3.289 1 85.81 344 ALA A C 1
ATOM 2717 O O . ALA A 1 344 ? 17.156 -15.141 -3.73 1 85.81 344 ALA A O 1
ATOM 2718 N N . THR A 1 345 ? 16.484 -16.531 -2.15 1 81.88 345 THR A N 1
ATOM 2719 C CA . THR A 1 345 ? 17.625 -16.266 -1.29 1 81.88 345 THR A CA 1
ATOM 2720 C C . THR A 1 345 ? 18.859 -17.031 -1.778 1 81.88 345 THR A C 1
ATOM 2722 O O . THR A 1 345 ? 19.984 -16.734 -1.352 1 81.88 345 THR A O 1
ATOM 2725 N N . GLY A 1 346 ? 18.641 -17.984 -2.58 1 87.94 346 GLY A N 1
ATOM 2726 C CA . GLY A 1 346 ? 19.719 -18.812 -3.117 1 87.94 346 GLY A CA 1
ATOM 2727 C C . GLY A 1 346 ? 19.25 -20.156 -3.621 1 87.94 346 GLY A C 1
ATOM 2728 O O . GLY A 1 346 ? 18.375 -20.781 -3.016 1 87.94 346 GLY A O 1
ATOM 2729 N N . ARG A 1 347 ? 19.812 -20.5 -4.652 1 91 347 ARG A N 1
ATOM 2730 C CA . ARG A 1 347 ? 19.516 -21.812 -5.223 1 91 347 ARG A CA 1
ATOM 2731 C C . ARG A 1 347 ? 20.406 -22.891 -4.605 1 91 347 ARG A C 1
ATOM 2733 O O . ARG A 1 347 ? 21.609 -22.688 -4.43 1 91 347 ARG A O 1
ATOM 2740 N N . LYS A 1 348 ? 19.766 -24 -4.219 1 89.69 348 LYS A N 1
ATOM 2741 C CA . LYS A 1 348 ? 20.469 -25.219 -3.805 1 89.69 348 LYS A CA 1
ATOM 2742 C C . LYS A 1 348 ? 20.047 -26.406 -4.656 1 89.69 348 LYS A C 1
ATOM 2744 O O . LYS A 1 348 ? 18.875 -26.75 -4.715 1 89.69 348 LYS A O 1
ATOM 2749 N N . PRO A 1 349 ? 21.047 -26.938 -5.324 1 83.31 349 PRO A N 1
ATOM 2750 C CA . PRO A 1 349 ? 20.703 -28.078 -6.188 1 83.31 349 PRO A CA 1
ATOM 2751 C C . PRO A 1 349 ? 19.891 -29.141 -5.465 1 83.31 349 PRO A C 1
ATOM 2753 O O . PRO A 1 349 ? 20.203 -29.5 -4.328 1 83.31 349 PRO A O 1
ATOM 2756 N N . GLY A 1 350 ? 18.812 -29.531 -6.129 1 79.38 350 GLY A N 1
ATOM 2757 C CA . GLY A 1 350 ? 17.969 -30.594 -5.609 1 79.38 350 GLY A CA 1
ATOM 2758 C C . GLY A 1 350 ? 16.875 -30.094 -4.676 1 79.38 350 GLY A C 1
ATOM 2759 O O . GLY A 1 350 ? 15.953 -30.844 -4.344 1 79.38 350 GLY A O 1
ATOM 2760 N N . ALA A 1 351 ? 17.031 -28.891 -4.23 1 89.62 351 ALA A N 1
ATOM 2761 C CA . ALA A 1 351 ? 16.078 -28.359 -3.252 1 89.62 351 ALA A CA 1
ATOM 2762 C C . ALA A 1 351 ? 15.016 -27.5 -3.928 1 89.62 351 ALA A C 1
ATOM 2764 O O . ALA A 1 351 ? 15.258 -26.938 -4.996 1 89.62 351 ALA A O 1
ATOM 2765 N N . SER A 1 352 ? 13.891 -27.484 -3.301 1 91.62 352 SER A N 1
ATOM 2766 C CA . SER A 1 352 ? 12.781 -26.672 -3.803 1 91.62 352 SER A CA 1
ATOM 2767 C C . SER A 1 352 ? 12.875 -25.234 -3.285 1 91.62 352 SER A C 1
ATOM 2769 O O . SER A 1 352 ? 12.227 -24.328 -3.822 1 91.62 352 SER A O 1
ATOM 2771 N N . GLY A 1 353 ? 13.625 -24.984 -2.279 1 93.94 353 GLY A N 1
ATOM 2772 C CA . GLY A 1 353 ? 13.797 -23.641 -1.738 1 93.94 353 GLY A CA 1
ATOM 2773 C C . GLY A 1 353 ? 13.633 -23.578 -0.232 1 93.94 353 GLY A C 1
ATOM 2774 O O . GLY A 1 353 ? 13.703 -24.609 0.449 1 93.94 353 GLY A O 1
ATOM 2775 N N . GLN A 1 354 ? 13.578 -22.406 0.263 1 95.31 354 GLN A N 1
ATOM 2776 C CA . GLN A 1 354 ? 13.359 -22.141 1.679 1 95.31 354 GLN A CA 1
ATOM 2777 C C . GLN A 1 354 ? 11.945 -21.625 1.924 1 95.31 354 GLN A C 1
ATOM 2779 O O . GLN A 1 354 ? 11.219 -21.297 0.977 1 95.31 354 GLN A O 1
ATOM 2784 N N . VAL A 1 355 ? 11.555 -21.609 3.189 1 95.31 355 VAL A N 1
ATOM 2785 C CA . VAL A 1 355 ? 10.203 -21.203 3.564 1 95.31 355 VAL A CA 1
ATOM 2786 C C . VAL A 1 355 ? 9.992 -19.734 3.221 1 95.31 355 VAL A C 1
ATOM 2788 O O . VAL A 1 355 ? 10.836 -18.891 3.533 1 95.31 355 VAL A O 1
ATOM 2791 N N . ALA A 1 356 ? 8.914 -19.438 2.512 1 92.62 356 ALA A N 1
ATOM 2792 C CA . ALA A 1 356 ? 8.594 -18.078 2.078 1 92.62 356 ALA A CA 1
ATOM 2793 C C . ALA A 1 356 ? 8.258 -17.188 3.27 1 92.62 356 ALA A C 1
ATOM 2795 O O . ALA A 1 356 ? 8.094 -17.672 4.391 1 92.62 356 ALA A O 1
ATOM 2796 N N . GLN A 1 357 ? 8.148 -15.93 3 1 89.25 357 GLN A N 1
ATOM 2797 C CA . GLN A 1 357 ? 7.887 -14.93 4.035 1 89.25 357 GLN A CA 1
ATOM 2798 C C . GLN A 1 357 ? 6.523 -15.156 4.684 1 89.25 357 GLN A C 1
ATOM 2800 O O . GLN A 1 357 ? 5.539 -15.43 3.996 1 89.25 357 GLN A O 1
ATOM 2805 N N . GLN A 1 358 ? 6.496 -15.07 5.941 1 89.81 358 GLN A N 1
ATOM 2806 C CA . GLN A 1 358 ? 5.277 -15.125 6.738 1 89.81 358 GLN A CA 1
ATOM 2807 C C . GLN A 1 358 ? 4.605 -16.484 6.633 1 89.81 358 GLN A C 1
ATOM 2809 O O . GLN A 1 358 ? 3.381 -16.594 6.699 1 89.81 358 GLN A O 1
ATOM 2814 N N . VAL A 1 359 ? 5.414 -17.531 6.391 1 94.12 359 VAL A N 1
ATOM 2815 C CA . VAL A 1 359 ? 4.906 -18.891 6.266 1 94.12 359 VAL A CA 1
ATOM 2816 C C . VAL A 1 359 ? 5.527 -19.781 7.34 1 94.12 359 VAL A C 1
ATOM 2818 O O . VAL A 1 359 ? 6.707 -19.641 7.664 1 94.12 359 VAL A O 1
ATOM 2821 N N . GLN A 1 360 ? 4.734 -20.609 7.934 1 96.88 360 GLN A N 1
ATOM 2822 C CA . GLN A 1 360 ? 5.184 -21.688 8.82 1 96.88 360 GLN A CA 1
ATOM 2823 C C . GLN A 1 360 ? 4.98 -23.047 8.172 1 96.88 360 GLN A C 1
ATOM 2825 O O . GLN A 1 360 ? 3.963 -23.281 7.516 1 96.88 360 GLN A O 1
ATOM 2830 N N . VAL A 1 361 ? 5.965 -23.828 8.336 1 98.06 361 VAL A N 1
ATOM 2831 C CA . VAL A 1 361 ? 5.809 -25.188 7.82 1 98.06 361 VAL A CA 1
ATOM 2832 C C . VAL A 1 361 ? 6.332 -26.188 8.844 1 98.06 361 VAL A C 1
ATOM 2834 O O . VAL A 1 361 ? 7.125 -25.844 9.719 1 98.06 361 VAL A O 1
ATOM 2837 N N . ARG A 1 362 ? 5.844 -27.375 8.75 1 98.25 362 ARG A N 1
ATOM 2838 C CA . ARG A 1 362 ? 6.375 -28.5 9.516 1 98.25 362 ARG A CA 1
ATOM 2839 C C . ARG A 1 362 ? 6.316 -29.797 8.711 1 98.25 362 ARG A C 1
ATOM 2841 O O . ARG A 1 362 ? 5.598 -29.875 7.719 1 98.25 362 ARG A O 1
ATOM 2848 N N . ILE A 1 363 ? 7.18 -30.688 9.047 1 97.38 363 ILE A N 1
ATOM 2849 C CA . ILE A 1 363 ? 7.172 -32.031 8.508 1 97.38 363 ILE A CA 1
ATOM 2850 C C . ILE A 1 363 ? 6.574 -33 9.531 1 97.38 363 ILE A C 1
ATOM 2852 O O . ILE A 1 363 ? 6.945 -32.969 10.711 1 97.38 363 ILE A O 1
ATOM 2856 N N . VAL A 1 364 ? 5.652 -33.812 9.07 1 97 364 VAL A N 1
ATOM 2857 C CA . VAL A 1 364 ? 5.016 -34.719 10.023 1 97 364 VAL A CA 1
ATOM 2858 C C . VAL A 1 364 ? 5.105 -36.156 9.516 1 97 364 VAL A C 1
ATOM 2860 O O . VAL A 1 364 ? 5.164 -36.406 8.305 1 97 364 VAL A O 1
ATOM 2863 N N . ASP A 1 365 ? 5.059 -37.062 10.438 1 93.5 365 ASP A N 1
ATOM 2864 C CA . ASP A 1 365 ? 5.02 -38.469 10.07 1 93.5 365 ASP A CA 1
ATOM 2865 C C . ASP A 1 365 ? 3.586 -38.938 9.836 1 93.5 365 ASP A C 1
ATOM 2867 O O . ASP A 1 365 ? 2.662 -38.125 9.789 1 93.5 365 ASP A O 1
ATOM 2871 N N . GLU A 1 366 ? 3.359 -40.188 9.633 1 86.38 366 GLU A N 1
ATOM 2872 C CA . GLU A 1 366 ? 2.059 -40.75 9.305 1 86.38 366 GLU A CA 1
ATOM 2873 C C . GLU A 1 366 ? 1.068 -40.562 10.453 1 86.38 366 GLU A C 1
ATOM 2875 O O . GLU A 1 366 ? -0.146 -40.562 10.242 1 86.38 366 GLU A O 1
ATOM 2880 N N . ARG A 1 367 ? 1.605 -40.438 11.695 1 91.06 367 ARG A N 1
ATOM 2881 C CA . ARG A 1 367 ? 0.761 -40.281 12.875 1 91.06 367 ARG A CA 1
ATOM 2882 C C . ARG A 1 367 ? 0.505 -38.781 13.172 1 91.06 367 ARG A C 1
ATOM 2884 O O . ARG A 1 367 ? -0.171 -38.469 14.148 1 91.06 367 ARG A O 1
ATOM 2891 N N . GLY A 1 368 ? 1.11 -37.938 12.352 1 92.38 368 GLY A N 1
ATOM 2892 C CA . GLY A 1 368 ? 0.882 -36.5 12.539 1 92.38 368 GLY A CA 1
ATOM 2893 C C . GLY A 1 368 ? 1.884 -35.844 13.477 1 92.38 368 GLY A C 1
ATOM 2894 O O . GLY A 1 368 ? 1.729 -34.688 13.852 1 92.38 368 GLY A O 1
ATOM 2895 N N . HIS A 1 369 ? 2.863 -36.594 13.938 1 94.75 369 HIS A N 1
ATOM 2896 C CA . HIS A 1 369 ? 3.867 -36.031 14.836 1 94.75 369 HIS A CA 1
ATOM 2897 C C . HIS A 1 369 ? 4.91 -35.219 14.062 1 94.75 369 HIS A C 1
ATOM 2899 O O . HIS A 1 369 ? 5.438 -35.688 13.047 1 94.75 369 HIS A O 1
ATOM 2905 N N . PRO A 1 370 ? 5.219 -34.031 14.57 1 97.31 370 PRO A N 1
ATOM 2906 C CA . PRO A 1 370 ? 6.23 -33.219 13.898 1 97.31 370 PRO A CA 1
ATOM 2907 C C . PRO A 1 370 ? 7.609 -33.875 13.898 1 97.31 370 PRO A C 1
ATOM 2909 O O . PRO A 1 370 ? 8 -34.5 14.883 1 97.31 370 PRO A O 1
ATOM 2912 N N . LEU A 1 371 ? 8.312 -33.781 12.82 1 96.44 371 LEU A N 1
ATOM 2913 C CA . LEU A 1 371 ? 9.641 -34.344 12.625 1 96.44 371 LEU A CA 1
ATOM 2914 C C . LEU A 1 371 ? 10.703 -33.25 12.578 1 96.44 371 LEU A C 1
ATOM 2916 O O . LEU A 1 371 ? 10.375 -32.062 12.445 1 96.44 371 LEU A O 1
ATOM 2920 N N . GLY A 1 372 ? 11.992 -33.656 12.711 1 95.12 372 GLY A N 1
ATOM 2921 C CA . GLY A 1 372 ? 13.094 -32.719 12.75 1 95.12 372 GLY A CA 1
ATOM 2922 C C . GLY A 1 372 ? 13.836 -32.594 11.43 1 95.12 372 GLY A C 1
ATOM 2923 O O . GLY A 1 372 ? 13.375 -33.125 10.414 1 95.12 372 GLY A O 1
ATOM 2924 N N . VAL A 1 373 ? 14.961 -31.891 11.508 1 95.38 373 VAL A N 1
ATOM 2925 C CA . VAL A 1 373 ? 15.82 -31.656 10.359 1 95.38 373 VAL A CA 1
ATOM 2926 C C . VAL A 1 373 ? 16.297 -33 9.789 1 95.38 373 VAL A C 1
ATOM 2928 O O . VAL A 1 373 ? 16.719 -33.875 10.539 1 95.38 373 VAL A O 1
ATOM 2931 N N . GLY A 1 374 ? 16.109 -33.156 8.477 1 92.06 374 GLY A N 1
ATOM 2932 C CA . GLY A 1 374 ? 16.594 -34.375 7.805 1 92.06 374 GLY A CA 1
ATOM 2933 C C . GLY A 1 374 ? 15.578 -35.5 7.793 1 92.06 374 GLY A C 1
ATOM 2934 O O . GLY A 1 374 ? 15.758 -36.469 7.09 1 92.06 374 GLY A O 1
ATOM 2935 N N . GLU A 1 375 ? 14.516 -35.344 8.492 1 92 375 GLU A N 1
ATOM 2936 C CA . GLU A 1 375 ? 13.516 -36.406 8.602 1 92 375 GLU A CA 1
ATOM 2937 C C . GLU A 1 375 ? 12.43 -36.25 7.547 1 92 375 GLU A C 1
ATOM 2939 O O . GLU A 1 375 ? 11.953 -35.125 7.297 1 92 375 GLU A O 1
ATOM 2944 N N . HIS A 1 376 ? 12.062 -37.344 6.957 1 88.94 376 HIS A N 1
ATOM 2945 C CA . HIS A 1 376 ? 11.164 -37.375 5.809 1 88.94 376 HIS A CA 1
ATOM 2946 C C . HIS A 1 376 ? 9.711 -37.531 6.25 1 88.94 376 HIS A C 1
ATOM 2948 O O . HIS A 1 376 ? 9.406 -38.406 7.086 1 88.94 376 HIS A O 1
ATOM 2954 N N . GLY A 1 377 ? 8.859 -36.719 5.711 1 93 377 GLY A N 1
ATOM 2955 C CA . GLY A 1 377 ? 7.438 -36.781 6 1 93 377 GLY A CA 1
ATOM 2956 C C . GLY A 1 377 ? 6.621 -35.812 5.156 1 93 377 GLY A C 1
ATOM 2957 O O . GLY A 1 377 ? 7.086 -35.344 4.113 1 93 377 GLY A O 1
ATOM 2958 N N . GLU A 1 378 ? 5.348 -35.625 5.516 1 94.38 378 GLU A N 1
ATOM 2959 C CA . GLU A 1 378 ? 4.449 -34.75 4.789 1 94.38 378 GLU A CA 1
ATOM 2960 C C . GLU A 1 378 ? 4.688 -33.281 5.176 1 94.38 378 GLU A C 1
ATOM 2962 O O . GLU A 1 378 ? 4.859 -32.969 6.355 1 94.38 378 GLU A O 1
ATOM 2967 N N . LEU A 1 379 ? 4.719 -32.469 4.172 1 96.56 379 LEU A N 1
ATOM 2968 C CA . LEU A 1 379 ? 4.812 -31.031 4.391 1 96.56 379 LEU A CA 1
ATOM 2969 C C . LEU A 1 379 ? 3.449 -30.453 4.746 1 96.56 379 LEU A C 1
ATOM 2971 O O . LEU A 1 379 ? 2.477 -30.641 4.012 1 96.56 379 LEU A O 1
ATOM 2975 N N . GLN A 1 380 ? 3.33 -29.844 5.918 1 97.56 380 GLN A N 1
ATOM 2976 C CA . GLN A 1 380 ? 2.148 -29.078 6.305 1 97.56 380 GLN A CA 1
ATOM 2977 C C . GLN A 1 380 ? 2.467 -27.594 6.41 1 97.56 380 GLN A C 1
ATOM 2979 O O . GLN A 1 380 ? 3.596 -27.219 6.734 1 97.56 380 GLN A O 1
ATOM 2984 N N . VAL A 1 381 ? 1.527 -26.797 6.105 1 97.31 381 VAL A N 1
ATOM 2985 C CA . VAL A 1 381 ? 1.786 -25.375 6.016 1 97.31 381 VAL A CA 1
ATOM 2986 C C . VAL A 1 381 ? 0.729 -24.609 6.809 1 97.31 381 VAL A C 1
ATOM 2988 O O . VAL A 1 381 ? -0.429 -25.016 6.875 1 97.31 381 VAL A O 1
ATOM 2991 N N . LYS A 1 382 ? 1.109 -23.625 7.477 1 96.06 382 LYS A N 1
ATOM 2992 C CA . LYS A 1 382 ? 0.237 -22.688 8.172 1 96.06 382 LYS A CA 1
ATOM 2993 C C . LYS A 1 382 ? 0.604 -21.234 7.844 1 96.06 382 LYS A C 1
ATOM 2995 O O . LYS A 1 382 ? 1.766 -20.844 7.965 1 96.06 382 LYS A O 1
ATOM 3000 N N . LYS A 1 383 ? -0.32 -20.469 7.348 1 92.75 383 LYS A N 1
ATOM 3001 C CA . LYS A 1 383 ? -0.128 -19.062 7.008 1 92.75 383 LYS A CA 1
ATOM 3002 C C . LYS A 1 383 ? -1.002 -18.172 7.875 1 92.75 383 LYS A C 1
ATOM 3004 O O . LYS A 1 383 ? -1.831 -18.656 8.648 1 92.75 383 LYS A O 1
ATOM 3009 N N . GLY A 1 384 ? -0.722 -16.891 7.82 1 87 384 GLY A N 1
ATOM 3010 C CA . GLY A 1 384 ? -1.435 -15.914 8.633 1 87 384 GLY A CA 1
ATOM 3011 C C . GLY A 1 384 ? -2.912 -15.828 8.297 1 87 384 GLY A C 1
ATOM 3012 O O . GLY A 1 384 ? -3.75 -15.711 9.195 1 87 384 GLY A O 1
ATOM 3013 N N . GLU A 1 385 ? -3.238 -15.875 7.008 1 90.69 385 GLU A N 1
ATOM 3014 C CA . GLU A 1 385 ? -4.633 -15.828 6.574 1 90.69 385 GLU A CA 1
ATOM 3015 C C . GLU A 1 385 ? -5.172 -17.234 6.297 1 90.69 385 GLU A C 1
ATOM 3017 O O . GLU A 1 385 ? -4.57 -17.984 5.539 1 90.69 385 GLU A O 1
ATOM 3022 N N . PRO A 1 386 ? -6.258 -17.562 6.848 1 87 386 PRO A N 1
ATOM 3023 C CA . PRO A 1 386 ? -6.789 -18.922 6.711 1 87 386 PRO A CA 1
ATOM 3024 C C . PRO A 1 386 ? -7.398 -19.188 5.336 1 87 386 PRO A C 1
ATOM 3026 O O . PRO A 1 386 ? -7.922 -18.266 4.703 1 87 386 PRO A O 1
ATOM 3029 N N . PHE A 1 387 ? -7.312 -20.453 4.926 1 92.44 387 PHE A N 1
ATOM 3030 C CA . PHE A 1 387 ? -8.008 -20.922 3.736 1 92.44 387 PHE A CA 1
ATOM 3031 C C . PHE A 1 387 ? -9.516 -20.953 3.973 1 92.44 387 PHE A C 1
ATOM 3033 O O . PHE A 1 387 ? -9.977 -21.531 4.957 1 92.44 387 PHE A O 1
ATOM 3040 N N . LEU A 1 388 ? -10.312 -20.312 3.084 1 93.5 388 LEU A N 1
ATOM 3041 C CA . LEU A 1 388 ? -11.75 -20.188 3.275 1 93.5 388 LEU A CA 1
ATOM 3042 C C . LEU A 1 388 ? -12.469 -21.469 2.869 1 93.5 388 LEU A C 1
ATOM 3044 O O . LEU A 1 388 ? -13.68 -21.594 3.08 1 93.5 388 LEU A O 1
ATOM 3048 N N . GLY A 1 389 ? -11.758 -22.422 2.262 1 94.25 389 GLY A N 1
ATOM 3049 C CA . GLY A 1 389 ? -12.352 -23.688 1.881 1 94.25 389 GLY A CA 1
ATOM 3050 C C . GLY A 1 389 ? -12.742 -23.75 0.417 1 94.25 389 GLY A C 1
ATOM 3051 O O . GLY A 1 389 ? -12.586 -22.766 -0.315 1 94.25 389 GLY A O 1
ATOM 3052 N N . TYR A 1 390 ? -13.188 -24.984 0.012 1 94.12 390 TYR A N 1
ATOM 3053 C CA . TYR A 1 390 ? -13.688 -25.188 -1.341 1 94.12 390 TYR A CA 1
ATOM 3054 C C . TYR A 1 390 ? -15.164 -24.812 -1.442 1 94.12 390 TYR A C 1
ATOM 3056 O O . TYR A 1 390 ? -15.922 -25 -0.489 1 94.12 390 TYR A O 1
ATOM 3064 N N . PHE A 1 391 ? -15.508 -24.266 -2.559 1 94.56 391 PHE A N 1
ATOM 3065 C CA . PHE A 1 391 ? -16.906 -23.922 -2.779 1 94.56 391 PHE A CA 1
ATOM 3066 C C . PHE A 1 391 ? -17.766 -25.172 -2.846 1 94.56 391 PHE A C 1
ATOM 3068 O O . PHE A 1 391 ? -17.578 -26.016 -3.725 1 94.56 391 PHE A O 1
ATOM 3075 N N . ASP A 1 392 ? -18.656 -25.406 -1.933 1 91.25 392 ASP A N 1
ATOM 3076 C CA . ASP A 1 392 ? -19.688 -26.438 -1.905 1 91.25 392 ASP A CA 1
ATOM 3077 C C . ASP A 1 392 ? -19.062 -27.828 -1.99 1 91.25 392 ASP A C 1
ATOM 3079 O O . ASP A 1 392 ? -19.5 -28.672 -2.771 1 91.25 392 ASP A O 1
ATOM 3083 N N . GLU A 1 393 ? -17.922 -28.031 -1.297 1 88.81 393 GLU A N 1
ATOM 3084 C CA . GLU A 1 393 ? -17.234 -29.328 -1.235 1 88.81 393 GLU A CA 1
ATOM 3085 C C . GLU A 1 393 ? -16.859 -29.688 0.2 1 88.81 393 GLU A C 1
ATOM 3087 O O . GLU A 1 393 ? -15.68 -29.812 0.52 1 88.81 393 GLU A O 1
ATOM 3092 N N . PRO A 1 394 ? -17.875 -29.969 0.965 1 90.38 394 PRO A N 1
ATOM 3093 C CA . PRO A 1 394 ? -17.578 -30.25 2.373 1 90.38 394 PRO A CA 1
ATOM 3094 C C . PRO A 1 394 ? -16.734 -31.5 2.557 1 90.38 394 PRO A C 1
ATOM 3096 O O . PRO A 1 394 ? -15.898 -31.562 3.463 1 90.38 394 PRO A O 1
ATOM 3099 N N . GLU A 1 395 ? -16.969 -32.438 1.73 1 89.69 395 GLU A N 1
ATOM 3100 C CA . GLU A 1 395 ? -16.219 -33.719 1.859 1 89.69 395 GLU A CA 1
ATOM 3101 C C . GLU A 1 395 ? -14.742 -33.5 1.585 1 89.69 395 GLU A C 1
ATOM 3103 O O . GLU A 1 395 ? -13.891 -34.094 2.258 1 89.69 395 GLU A O 1
ATOM 3108 N N . ALA A 1 396 ? -14.438 -32.656 0.625 1 86.88 396 ALA A N 1
ATOM 3109 C CA . ALA A 1 396 ? -13.047 -32.375 0.271 1 86.88 396 ALA A CA 1
ATOM 3110 C C . ALA A 1 396 ? -12.328 -31.641 1.4 1 86.88 396 ALA A C 1
ATOM 3112 O O . ALA A 1 396 ? -11.094 -31.625 1.456 1 86.88 396 ALA A O 1
ATOM 3113 N N . MET A 1 397 ? -13.086 -31.062 2.328 1 91.25 397 MET A N 1
ATOM 3114 C CA . MET A 1 397 ? -12.5 -30.281 3.422 1 91.25 397 MET A CA 1
ATOM 3115 C C . MET A 1 397 ? -12.117 -31.188 4.586 1 91.25 397 MET A C 1
ATOM 3117 O O . MET A 1 397 ? -11.32 -30.812 5.441 1 91.25 397 MET A O 1
ATOM 3121 N N . ILE A 1 398 ? -12.719 -32.344 4.559 1 90.75 398 ILE A N 1
ATOM 3122 C CA . ILE A 1 398 ? -12.5 -33.25 5.684 1 90.75 398 ILE A CA 1
ATOM 3123 C C . ILE A 1 398 ? -11.031 -33.688 5.723 1 90.75 398 ILE A C 1
ATOM 3125 O O . ILE A 1 398 ? -10.516 -34.25 4.754 1 90.75 398 ILE A O 1
ATOM 3129 N N . GLY A 1 399 ? -10.359 -33.375 6.789 1 91.44 399 GLY A N 1
ATOM 3130 C CA . GLY A 1 399 ? -8.984 -33.812 7 1 91.44 399 GLY A CA 1
ATOM 3131 C C . GLY A 1 399 ? -7.973 -32.906 6.324 1 91.44 399 GLY A C 1
ATOM 3132 O O . GLY A 1 399 ? -6.766 -33.125 6.465 1 91.44 399 GLY A O 1
ATOM 3133 N N . LEU A 1 400 ? -8.414 -31.984 5.57 1 92.75 400 LEU A N 1
ATOM 3134 C CA . LEU A 1 400 ? -7.52 -31.094 4.828 1 92.75 400 LEU A CA 1
ATOM 3135 C C . LEU A 1 400 ? -6.746 -30.188 5.777 1 92.75 400 LEU A C 1
ATOM 3137 O O . LEU A 1 400 ? -5.555 -29.938 5.574 1 92.75 400 LEU A O 1
ATOM 3141 N N . ILE A 1 401 ? -7.387 -29.672 6.812 1 95.31 401 ILE A N 1
ATOM 3142 C CA . ILE A 1 401 ? -6.793 -28.781 7.805 1 95.31 401 ILE A CA 1
ATOM 3143 C C . ILE A 1 401 ? -6.859 -29.422 9.188 1 95.31 401 ILE A C 1
ATOM 3145 O O . ILE A 1 401 ? -7.914 -29.922 9.594 1 95.31 401 ILE A O 1
ATOM 3149 N N . THR A 1 402 ? -5.77 -29.453 9.852 1 95.25 402 THR A N 1
ATOM 3150 C CA . THR A 1 402 ? -5.738 -30.062 11.188 1 95.25 402 THR A CA 1
ATOM 3151 C C . THR A 1 402 ? -6.441 -29.156 12.195 1 95.25 402 THR A C 1
ATOM 3153 O O . THR A 1 402 ? -6.754 -28 11.898 1 95.25 402 THR A O 1
ATOM 3156 N N . ASP A 1 403 ? -6.633 -29.641 13.336 1 93.25 403 ASP A N 1
ATOM 3157 C CA . ASP A 1 403 ? -7.27 -28.891 14.414 1 93.25 403 ASP A CA 1
ATOM 3158 C C . ASP A 1 403 ? -6.414 -27.688 14.828 1 93.25 403 ASP A C 1
ATOM 3160 O O . ASP A 1 403 ? -6.938 -26.688 15.297 1 93.25 403 ASP A O 1
ATOM 3164 N N . GLU A 1 404 ? -5.133 -27.844 14.578 1 93.69 404 GLU A N 1
ATOM 3165 C CA . GLU A 1 404 ? -4.219 -26.766 14.953 1 93.69 404 GLU A CA 1
ATOM 3166 C C . GLU A 1 404 ? -4.074 -25.75 13.82 1 93.69 404 GLU A C 1
ATOM 3168 O O . GLU A 1 404 ? -3.332 -24.781 13.945 1 93.69 404 GLU A O 1
ATOM 3173 N N . GLY A 1 405 ? -4.723 -26.016 12.688 1 94.25 405 GLY A N 1
ATOM 3174 C CA . GLY A 1 405 ? -4.762 -25.031 11.617 1 94.25 405 GLY A CA 1
ATOM 3175 C C . GLY A 1 405 ? -3.729 -25.281 10.539 1 94.25 405 GLY A C 1
ATOM 3176 O O . GLY A 1 405 ? -3.455 -24.406 9.719 1 94.25 405 GLY A O 1
ATOM 3177 N N . TRP A 1 406 ? -3.121 -26.469 10.523 1 96.81 406 TRP A N 1
ATOM 3178 C CA . TRP A 1 406 ? -2.139 -26.812 9.5 1 96.81 406 TRP A CA 1
ATOM 3179 C C . TRP A 1 406 ? -2.822 -27.375 8.258 1 96.81 406 TRP A C 1
ATOM 3181 O O . TRP A 1 406 ? -3.611 -28.312 8.352 1 96.81 406 TRP A O 1
ATOM 3191 N N . LEU A 1 407 ? -2.568 -26.828 7.117 1 96.62 407 LEU A N 1
ATOM 3192 C CA . LEU A 1 407 ? -3.025 -27.375 5.844 1 96.62 407 LEU A CA 1
ATOM 3193 C C . LEU A 1 407 ? -2.148 -28.547 5.406 1 96.62 407 LEU A C 1
ATOM 3195 O O . LEU A 1 407 ? -0.924 -28.406 5.332 1 96.62 407 LEU A O 1
ATOM 3199 N N . ARG A 1 408 ? -2.75 -29.625 5.152 1 94.62 408 ARG A N 1
ATOM 3200 C CA . ARG A 1 408 ? -2.045 -30.781 4.609 1 94.62 408 ARG A CA 1
ATOM 3201 C C . ARG A 1 408 ? -1.828 -30.625 3.107 1 94.62 408 ARG A C 1
ATOM 3203 O O . ARG A 1 408 ? -2.789 -30.547 2.342 1 94.62 408 ARG A O 1
ATOM 3210 N N . THR A 1 409 ? -0.582 -30.625 2.691 1 92.62 409 THR A N 1
ATOM 3211 C CA . THR A 1 409 ? -0.289 -30.359 1.286 1 92.62 409 THR A CA 1
ATOM 3212 C C . THR A 1 409 ? -0.362 -31.656 0.468 1 92.62 409 THR A C 1
ATOM 3214 O O . THR A 1 409 ? -0.548 -31.609 -0.75 1 92.62 409 THR A O 1
ATOM 3217 N N . GLY A 1 410 ? -0.173 -32.75 1.12 1 88.12 410 GLY A N 1
ATOM 3218 C CA . GLY A 1 410 ? -0.055 -34.031 0.422 1 88.12 410 GLY A CA 1
ATOM 3219 C C . GLY A 1 410 ? 1.319 -34.25 -0.178 1 88.12 410 GLY A C 1
ATOM 3220 O O . GLY A 1 410 ? 1.626 -35.344 -0.645 1 88.12 410 GLY A O 1
ATOM 3221 N N . ASP A 1 411 ? 2.199 -33.25 -0.128 1 87.38 411 ASP A N 1
ATOM 3222 C CA . ASP A 1 411 ? 3.562 -33.375 -0.639 1 87.38 411 ASP A CA 1
ATOM 3223 C C . ASP A 1 411 ? 4.535 -33.75 0.468 1 87.38 411 ASP A C 1
ATOM 3225 O O . ASP A 1 411 ? 4.402 -33.312 1.609 1 87.38 411 ASP A O 1
ATOM 3229 N N . CYS A 1 412 ? 5.477 -34.594 0.069 1 88.5 412 CYS A N 1
ATOM 3230 C CA . CYS A 1 412 ? 6.402 -35.094 1.069 1 88.5 412 CYS A CA 1
ATOM 3231 C C . CYS A 1 412 ? 7.832 -34.688 0.756 1 88.5 412 CYS A C 1
ATOM 3233 O O . CYS A 1 412 ? 8.156 -34.375 -0.39 1 88.5 412 CYS A O 1
ATOM 3235 N N . GLY A 1 413 ? 8.609 -34.625 1.81 1 92.31 413 GLY A N 1
ATOM 3236 C CA . GLY A 1 413 ? 10.016 -34.281 1.704 1 92.31 413 GLY A CA 1
ATOM 3237 C C . GLY A 1 413 ? 10.68 -34.094 3.051 1 92.31 413 GLY A C 1
ATOM 3238 O O . GLY A 1 413 ? 10.266 -34.656 4.055 1 92.31 413 GLY A O 1
ATOM 3239 N N . TYR A 1 414 ? 11.797 -33.406 3.037 1 93.12 414 TYR A N 1
ATOM 3240 C CA . TYR A 1 414 ? 12.531 -33.094 4.258 1 93.12 414 TYR A CA 1
ATOM 3241 C C . TYR A 1 414 ? 13.273 -31.75 4.125 1 93.12 414 TYR A C 1
ATOM 3243 O O . TYR A 1 414 ? 13.477 -31.266 3.012 1 93.12 414 TYR A O 1
ATOM 3251 N N . PHE A 1 415 ? 13.57 -31.141 5.246 1 96.25 415 PHE A N 1
ATOM 3252 C CA . PHE A 1 415 ? 14.438 -29.969 5.293 1 96.25 415 PHE A CA 1
ATOM 3253 C C . PHE A 1 415 ? 15.859 -30.359 5.668 1 96.25 415 PHE A C 1
ATOM 3255 O O . PHE A 1 415 ? 16.062 -31.188 6.566 1 96.25 415 PHE A O 1
ATOM 3262 N N . ASP A 1 416 ? 16.828 -29.828 4.965 1 94 416 ASP A N 1
ATOM 3263 C CA . ASP A 1 416 ? 18.219 -30.125 5.289 1 94 416 ASP A CA 1
ATOM 3264 C C . ASP A 1 416 ? 18.734 -29.188 6.371 1 94 416 ASP A C 1
ATOM 3266 O O . ASP A 1 416 ? 17.984 -28.422 6.957 1 94 416 ASP A O 1
ATOM 3270 N N . GLU A 1 417 ? 20.031 -29.219 6.691 1 93.69 417 GLU A N 1
ATOM 3271 C CA . GLU A 1 417 ? 20.641 -28.484 7.785 1 93.69 417 GLU A CA 1
ATOM 3272 C C . GLU A 1 417 ? 20.609 -26.969 7.52 1 93.69 417 GLU A C 1
ATOM 3274 O O . GLU A 1 417 ? 20.688 -26.172 8.453 1 93.69 417 GLU A O 1
ATOM 3279 N N . MET A 1 418 ? 20.516 -26.672 6.246 1 93.88 418 MET A N 1
ATOM 3280 C CA . MET A 1 418 ? 20.453 -25.266 5.879 1 93.88 418 MET A CA 1
ATOM 3281 C C . MET A 1 418 ? 19.016 -24.812 5.668 1 93.88 418 MET A C 1
ATOM 3283 O O . MET A 1 418 ? 18.781 -23.703 5.172 1 93.88 418 MET A O 1
ATOM 3287 N N . HIS A 1 419 ? 18.016 -25.672 5.93 1 95.75 419 HIS A N 1
ATOM 3288 C CA . HIS A 1 419 ? 16.578 -25.406 5.941 1 95.75 419 HIS A CA 1
ATOM 3289 C C . HIS A 1 419 ? 16.047 -25.219 4.527 1 95.75 419 HIS A C 1
ATOM 3291 O O . HIS A 1 419 ? 15.156 -24.391 4.297 1 95.75 419 HIS A O 1
ATOM 3297 N N . TYR A 1 420 ? 16.766 -25.891 3.604 1 95.25 420 TYR A N 1
ATOM 3298 C CA . TYR A 1 420 ? 16.188 -26.062 2.275 1 95.25 420 TYR A CA 1
ATOM 3299 C C . TYR A 1 420 ? 15.281 -27.297 2.23 1 95.25 420 TYR A C 1
ATOM 3301 O O . TYR A 1 420 ? 15.625 -28.344 2.783 1 95.25 420 TYR A O 1
ATOM 3309 N N . PHE A 1 421 ? 14.156 -27.141 1.604 1 95.69 421 PHE A N 1
ATOM 3310 C CA . PHE A 1 421 ? 13.219 -28.25 1.467 1 95.69 421 PHE A CA 1
ATOM 3311 C C . PHE A 1 421 ? 13.531 -29.062 0.222 1 95.69 421 PHE A C 1
ATOM 3313 O O . PHE A 1 421 ? 13.695 -28.516 -0.869 1 95.69 421 PHE A O 1
ATOM 3320 N N . HIS A 1 422 ? 13.688 -30.281 0.447 1 89.75 422 HIS A N 1
ATOM 3321 C CA . HIS A 1 422 ? 13.859 -31.234 -0.635 1 89.75 422 HIS A CA 1
ATOM 3322 C C . HIS A 1 422 ? 12.609 -32.094 -0.834 1 89.75 422 HIS A C 1
ATOM 3324 O O . HIS A 1 422 ? 12.273 -32.906 0.009 1 89.75 422 HIS A O 1
ATOM 3330 N N . MET A 1 423 ? 11.891 -31.734 -1.89 1 87.12 423 MET A N 1
ATOM 3331 C CA . MET A 1 423 ? 10.633 -32.406 -2.168 1 87.12 423 MET A CA 1
ATOM 3332 C C . MET A 1 423 ? 10.891 -33.844 -2.662 1 87.12 423 MET A C 1
ATOM 3334 O O . MET A 1 423 ? 11.773 -34.062 -3.498 1 87.12 423 MET A O 1
ATOM 3338 N N . SER A 1 424 ? 10.211 -34.594 -1.973 1 70 424 SER A N 1
ATOM 3339 C CA . SER A 1 424 ? 10.203 -35.969 -2.449 1 70 424 SER A CA 1
ATOM 3340 C C . SER A 1 424 ? 8.891 -36.312 -3.158 1 70 424 SER A C 1
ATOM 3342 O O . SER A 1 424 ? 7.91 -35.562 -3.037 1 70 424 SER A O 1
ATOM 3344 N N . GLU A 1 425 ? 8.742 -36.812 -4.332 1 57.34 425 GLU A N 1
ATOM 3345 C CA . GLU A 1 425 ? 7.516 -37.031 -5.09 1 57.34 425 GLU A CA 1
ATOM 3346 C C . GLU A 1 425 ? 6.316 -37.219 -4.16 1 57.34 425 GLU A C 1
ATOM 3348 O O . GLU A 1 425 ? 6.484 -37.375 -2.947 1 57.34 425 GLU A O 1
ATOM 3353 N N . ARG A 1 426 ? 4.977 -36.75 -4.656 1 55.22 426 ARG A N 1
ATOM 3354 C CA . ARG A 1 426 ? 3.715 -37 -3.977 1 55.22 426 ARG A CA 1
ATOM 3355 C C . ARG A 1 426 ? 3.652 -38.469 -3.488 1 55.22 426 ARG A C 1
ATOM 3357 O O . ARG A 1 426 ? 4.148 -39.375 -4.156 1 55.22 426 ARG A O 1
ATOM 3364 N N . LYS A 1 427 ? 3.244 -38.5 -2.205 1 50.47 427 LYS A N 1
ATOM 3365 C CA . LYS A 1 427 ? 3.072 -39.844 -1.663 1 50.47 427 LYS A CA 1
ATOM 3366 C C . LYS A 1 427 ? 2.48 -40.781 -2.707 1 50.47 427 LYS A C 1
ATOM 3368 O O . LYS A 1 427 ? 2.916 -41.938 -2.832 1 50.47 427 LYS A O 1
ATOM 3373 N N . LYS A 1 428 ? 1.535 -40.25 -3.516 1 52.41 428 LYS A N 1
ATOM 3374 C CA . LYS A 1 428 ? 0.827 -41.094 -4.465 1 52.41 428 LYS A CA 1
ATOM 3375 C C . LYS A 1 428 ? 1.687 -41.406 -5.691 1 52.41 428 LYS A C 1
ATOM 3377 O O . LYS A 1 428 ? 1.444 -42.375 -6.41 1 52.41 428 LYS A O 1
ATOM 3382 N N . ASP A 1 429 ? 2.76 -40.594 -5.824 1 60.75 429 ASP A N 1
ATOM 3383 C CA . ASP A 1 429 ? 3.568 -40.75 -7.027 1 60.75 429 ASP A CA 1
ATOM 3384 C C . ASP A 1 429 ? 4.914 -41.375 -6.703 1 60.75 429 ASP A C 1
ATOM 3386 O O . ASP A 1 429 ? 5.711 -41.656 -7.605 1 60.75 429 ASP A O 1
ATOM 3390 N N . LEU A 1 430 ? 4.941 -41.594 -5.441 1 65.5 430 LEU A N 1
ATOM 3391 C CA . LEU A 1 430 ? 6.195 -42.219 -5.047 1 65.5 430 LEU A CA 1
ATOM 3392 C C . LEU A 1 430 ? 6.242 -43.688 -5.531 1 65.5 430 LEU A C 1
ATOM 3394 O O . LEU A 1 430 ? 5.215 -44.344 -5.578 1 65.5 430 LEU A O 1
ATOM 3398 N N . LEU A 1 431 ? 7.344 -44.031 -6.113 1 75.25 431 LEU A N 1
ATOM 3399 C CA . LEU A 1 431 ? 7.578 -45.438 -6.496 1 75.25 431 LEU A CA 1
ATOM 3400 C C . LEU A 1 431 ? 8.383 -46.156 -5.426 1 75.25 431 LEU A C 1
ATOM 3402 O O . LEU A 1 431 ? 8.977 -45.531 -4.551 1 75.25 431 LEU A O 1
ATOM 3406 N N . CYS A 1 432 ? 8.133 -47.375 -5.262 1 75.19 432 CYS A N 1
ATOM 3407 C CA . CYS A 1 432 ? 8.867 -48.219 -4.312 1 75.19 432 CYS A CA 1
ATOM 3408 C C . CYS A 1 432 ? 9.516 -49.406 -5.016 1 75.19 432 CYS A C 1
ATOM 3410 O O . CYS A 1 432 ? 8.844 -50.156 -5.734 1 75.19 432 CYS A O 1
ATOM 3412 N N . TYR A 1 433 ? 10.828 -49.5 -4.969 1 79.88 433 TYR A N 1
ATOM 3413 C CA . TYR A 1 433 ? 11.531 -50.719 -5.434 1 79.88 433 TYR A CA 1
ATOM 3414 C C . TYR A 1 433 ? 12.133 -51.469 -4.266 1 79.88 433 TYR A C 1
ATOM 3416 O O . TYR A 1 433 ? 13.141 -51.062 -3.689 1 79.88 433 TYR A O 1
ATOM 3424 N N . ARG A 1 434 ? 11.5 -52.531 -3.863 1 71.75 434 ARG A N 1
ATOM 3425 C CA . ARG A 1 434 ? 11.945 -53.438 -2.807 1 71.75 434 ARG A CA 1
ATOM 3426 C C . ARG A 1 434 ? 12.242 -52.656 -1.521 1 71.75 434 ARG A C 1
ATOM 3428 O O . ARG A 1 434 ? 13.336 -52.781 -0.96 1 71.75 434 ARG A O 1
ATOM 3435 N N . ASN A 1 435 ? 11.312 -51.938 -1.045 1 62.5 435 ASN A N 1
ATOM 3436 C CA . ASN A 1 435 ? 11.242 -51.25 0.226 1 62.5 435 ASN A CA 1
ATOM 3437 C C . ASN A 1 435 ? 12.039 -49.938 0.182 1 62.5 435 ASN A C 1
ATOM 3439 O O . ASN A 1 435 ? 12.336 -49.344 1.226 1 62.5 435 ASN A O 1
ATOM 3443 N N . GLN A 1 436 ? 12.523 -49.562 -1.034 1 66.56 436 GLN A N 1
ATOM 3444 C CA . GLN A 1 436 ? 13.18 -48.281 -1.221 1 66.56 436 GLN A CA 1
ATOM 3445 C C . GLN A 1 436 ? 12.266 -47.281 -1.952 1 66.56 436 GLN A C 1
ATOM 3447 O O . GLN A 1 436 ? 11.828 -47.562 -3.076 1 66.56 436 GLN A O 1
ATOM 3452 N N . LEU A 1 437 ? 12 -46.281 -1.245 1 64.5 437 LEU A N 1
ATOM 3453 C CA . LEU A 1 437 ? 11.141 -45.25 -1.829 1 64.5 437 LEU A CA 1
ATOM 3454 C C . LEU A 1 437 ? 11.891 -44.438 -2.873 1 64.5 437 LEU A C 1
ATOM 3456 O O . LEU A 1 437 ? 13.055 -44.094 -2.678 1 64.5 437 LEU A O 1
ATOM 3460 N N . ILE A 1 438 ? 11.227 -44.312 -4.059 1 71.44 438 ILE A N 1
ATOM 3461 C CA . ILE A 1 438 ? 11.844 -43.594 -5.172 1 71.44 438 ILE A CA 1
ATOM 3462 C C . ILE A 1 438 ? 10.945 -42.438 -5.617 1 71.44 438 ILE A C 1
ATOM 3464 O O . ILE A 1 438 ? 9.742 -42.625 -5.816 1 71.44 438 ILE A O 1
ATOM 3468 N N . ILE A 1 439 ? 11.516 -41.344 -5.629 1 69.19 439 ILE A N 1
ATOM 3469 C CA . ILE A 1 439 ? 10.859 -40.188 -6.234 1 69.19 439 ILE A CA 1
ATOM 3470 C C . ILE A 1 439 ? 11.086 -40.188 -7.746 1 69.19 439 ILE A C 1
ATOM 3472 O O . ILE A 1 439 ? 12.211 -40 -8.211 1 69.19 439 ILE A O 1
ATOM 3476 N N . PRO A 1 440 ? 10.023 -40.406 -8.531 1 79.69 440 PRO A N 1
ATOM 3477 C CA . PRO A 1 440 ? 10.219 -40.531 -9.977 1 79.69 440 PRO A CA 1
ATOM 3478 C C . PRO A 1 440 ? 10.93 -39.344 -10.594 1 79.69 440 PRO A C 1
ATOM 3480 O O . PRO A 1 440 ? 11.758 -39.5 -11.492 1 79.69 440 PRO A O 1
ATOM 3483 N N . GLY A 1 441 ? 10.648 -38.219 -10.07 1 74.44 441 GLY A N 1
ATOM 3484 C CA . GLY A 1 441 ? 11.234 -37 -10.617 1 74.44 441 GLY A CA 1
ATOM 3485 C C . GLY A 1 441 ? 12.75 -37 -10.555 1 74.44 441 GLY A C 1
ATOM 3486 O O . GLY A 1 441 ? 13.406 -36.469 -11.453 1 74.44 441 GLY A O 1
ATOM 3487 N N . SER A 1 442 ? 13.289 -37.531 -9.5 1 71.88 442 SER A N 1
ATOM 3488 C CA . SER A 1 442 ? 14.742 -37.594 -9.359 1 71.88 442 SER A CA 1
ATOM 3489 C C . SER A 1 442 ? 15.375 -38.406 -10.477 1 71.88 442 SER A C 1
ATOM 3491 O O . SER A 1 442 ? 16.469 -38.094 -10.93 1 71.88 442 SER A O 1
ATOM 3493 N N . VAL A 1 443 ? 14.695 -39.406 -10.891 1 81.5 443 VAL A N 1
ATOM 3494 C CA . VAL A 1 443 ? 15.18 -40.219 -11.992 1 81.5 443 VAL A CA 1
ATOM 3495 C C . VAL A 1 443 ? 14.961 -39.5 -13.32 1 81.5 443 VAL A C 1
ATOM 3497 O O . VAL A 1 443 ? 15.82 -39.531 -14.203 1 81.5 443 VAL A O 1
ATOM 3500 N N . GLU A 1 444 ? 13.812 -38.844 -13.312 1 85 444 GLU A N 1
ATOM 3501 C CA . GLU A 1 444 ? 13.484 -38.094 -14.531 1 85 444 GLU A CA 1
ATOM 3502 C C . GLU A 1 444 ? 14.531 -37.031 -14.812 1 85 444 GLU A C 1
ATOM 3504 O O . GLU A 1 444 ? 14.938 -36.844 -15.961 1 85 444 GLU A O 1
ATOM 3509 N N . CYS A 1 445 ? 14.977 -36.469 -13.766 1 76.12 445 CYS A N 1
ATOM 3510 C CA . CYS A 1 445 ? 16 -35.438 -13.891 1 76.12 445 CYS A CA 1
ATOM 3511 C C . CYS A 1 445 ? 17.266 -36 -14.508 1 76.12 445 CYS A C 1
ATOM 3513 O O . CYS A 1 445 ? 17.906 -35.344 -15.336 1 76.12 445 CYS A O 1
ATOM 3515 N N . VAL A 1 446 ? 17.656 -37.125 -14.125 1 79.38 446 VAL A N 1
ATOM 3516 C CA . VAL A 1 446 ? 18.859 -37.812 -14.633 1 79.38 446 VAL A CA 1
ATOM 3517 C C . VAL A 1 446 ? 18.656 -38.125 -16.109 1 79.38 446 VAL A C 1
ATOM 3519 O O . VAL A 1 446 ? 19.547 -37.906 -16.938 1 79.38 446 VAL A O 1
ATOM 3522 N N . ILE A 1 447 ? 17.5 -38.594 -16.406 1 88.31 447 ILE A N 1
ATOM 3523 C CA . ILE A 1 447 ? 17.203 -38.969 -17.766 1 88.31 447 ILE A CA 1
ATOM 3524 C C . ILE A 1 447 ? 17.234 -37.75 -18.688 1 88.31 447 ILE A C 1
ATOM 3526 O O . ILE A 1 447 ? 17.797 -37.812 -19.766 1 88.31 447 ILE A O 1
ATOM 3530 N N . GLU A 1 448 ? 16.688 -36.719 -18.141 1 83.69 448 GLU A N 1
ATOM 3531 C CA . GLU A 1 448 ? 16.562 -35.531 -18.938 1 83.69 448 GLU A CA 1
ATOM 3532 C C . GLU A 1 448 ? 17.906 -34.844 -19.125 1 83.69 448 GLU A C 1
ATOM 3534 O O . GLU A 1 448 ? 18.062 -33.969 -20 1 83.69 448 GLU A O 1
ATOM 3539 N N . GLY A 1 449 ? 18.875 -35.219 -18.359 1 79.25 449 GLY A N 1
ATOM 3540 C CA . GLY A 1 449 ? 20.25 -34.75 -18.531 1 79.25 449 GLY A CA 1
ATOM 3541 C C . GLY A 1 449 ? 20.969 -35.438 -19.688 1 79.25 449 GLY A C 1
ATOM 3542 O O . GLY A 1 449 ? 22.016 -34.969 -20.109 1 79.25 449 GLY A O 1
ATOM 3543 N N . ILE A 1 450 ? 20.438 -36.5 -20.219 1 84.62 450 ILE A N 1
ATOM 3544 C CA . ILE A 1 450 ? 21.016 -37.25 -21.328 1 84.62 450 ILE A CA 1
ATOM 3545 C C . ILE A 1 450 ? 20.797 -36.469 -22.625 1 84.62 450 ILE A C 1
ATOM 3547 O O . ILE A 1 450 ? 19.672 -36.031 -22.922 1 84.62 450 ILE A O 1
ATOM 3551 N N . GLU A 1 451 ? 21.891 -36.188 -23.266 1 84.5 451 GLU A N 1
ATOM 3552 C CA . GLU A 1 451 ? 21.797 -35.469 -24.547 1 84.5 451 GLU A CA 1
ATOM 3553 C C . GLU A 1 451 ? 20.812 -36.156 -25.484 1 84.5 451 GLU A C 1
ATOM 3555 O O . GLU A 1 451 ? 20.875 -37.375 -25.672 1 84.5 451 GLU A O 1
ATOM 3560 N N . GLY A 1 452 ? 19.922 -35.438 -26.016 1 85.88 452 GLY A N 1
ATOM 3561 C CA . GLY A 1 452 ? 18.938 -35.969 -26.969 1 85.88 452 GLY A CA 1
ATOM 3562 C C . GLY A 1 452 ? 17.578 -36.219 -26.344 1 85.88 452 GLY A C 1
ATOM 3563 O O . GLY A 1 452 ? 16.609 -36.438 -27.047 1 85.88 452 GLY A O 1
ATOM 3564 N N . VAL A 1 453 ? 17.5 -36.25 -25.016 1 87.44 453 VAL A N 1
ATOM 3565 C CA . VAL A 1 453 ? 16.234 -36.469 -24.328 1 87.44 453 VAL A CA 1
ATOM 3566 C C . VAL A 1 453 ? 15.539 -35.125 -24.078 1 87.44 453 VAL A C 1
ATOM 3568 O O . VAL A 1 453 ? 16.156 -34.188 -23.578 1 87.44 453 VAL A O 1
ATOM 3571 N N . MET A 1 454 ? 14.305 -35.062 -24.5 1 80.62 454 MET A N 1
ATOM 3572 C CA . MET A 1 454 ? 13.516 -33.844 -24.281 1 80.62 454 MET A CA 1
ATOM 3573 C C . MET A 1 454 ? 12.766 -33.906 -22.953 1 80.62 454 MET A C 1
ATOM 3575 O O . MET A 1 454 ? 12.844 -33 -22.156 1 80.62 454 MET A O 1
ATOM 3579 N N . TYR A 1 455 ? 11.938 -35.031 -22.812 1 83.38 455 TYR A N 1
ATOM 3580 C CA . TYR A 1 455 ? 11.141 -35.25 -21.609 1 83.38 455 TYR A CA 1
ATOM 3581 C C . TYR A 1 455 ? 11.203 -36.688 -21.156 1 83.38 455 TYR A C 1
ATOM 3583 O O . TYR A 1 455 ? 11.453 -37.594 -21.969 1 83.38 455 TYR A O 1
ATOM 3591 N N . ALA A 1 456 ? 11.125 -36.844 -19.922 1 88.06 456 ALA A N 1
ATOM 3592 C CA . ALA A 1 456 ? 10.992 -38.188 -19.391 1 88.06 456 ALA A CA 1
ATOM 3593 C C . ALA A 1 456 ? 9.945 -38.25 -18.297 1 88.06 456 ALA A C 1
ATOM 3595 O O . ALA A 1 456 ? 9.781 -37.281 -17.531 1 88.06 456 ALA A O 1
ATOM 3596 N N . CYS A 1 457 ? 9.195 -39.156 -18.297 1 88.81 457 CYS A N 1
ATOM 3597 C CA . CYS A 1 457 ? 8.281 -39.469 -17.219 1 88.81 457 CYS A CA 1
ATOM 3598 C C . CYS A 1 457 ? 8.516 -40.906 -16.719 1 88.81 457 CYS A C 1
ATOM 3600 O O . CYS A 1 457 ? 8.484 -41.844 -17.5 1 88.81 457 CYS A O 1
ATOM 3602 N N . VAL A 1 458 ? 8.836 -41.031 -15.484 1 89.12 458 VAL A N 1
ATOM 3603 C CA . VAL A 1 458 ? 9.109 -42.344 -14.914 1 89.12 458 VAL A CA 1
ATOM 3604 C C . VAL A 1 458 ? 7.883 -42.844 -14.156 1 89.12 458 VAL A C 1
ATOM 3606 O O . VAL A 1 458 ? 7.293 -42.125 -13.359 1 89.12 458 VAL A O 1
ATOM 3609 N N . VAL A 1 459 ? 7.504 -44 -14.516 1 89.19 459 VAL A N 1
ATOM 3610 C CA . VAL A 1 459 ? 6.383 -44.625 -13.844 1 89.19 459 VAL A CA 1
ATOM 3611 C C . VAL A 1 459 ? 6.816 -46 -13.305 1 89.19 459 VAL A C 1
ATOM 3613 O O . VAL A 1 459 ? 7.883 -46.5 -13.672 1 89.19 459 VAL A O 1
ATOM 3616 N N . GLY A 1 460 ? 6.02 -46.469 -12.391 1 87.06 460 GLY A N 1
ATOM 3617 C CA . GLY A 1 460 ? 6.312 -47.781 -11.82 1 87.06 460 GLY A CA 1
ATOM 3618 C C . GLY A 1 460 ? 5.477 -48.906 -12.422 1 87.06 460 GLY A C 1
ATOM 3619 O O . GLY A 1 460 ? 4.254 -48.781 -12.531 1 87.06 460 GLY A O 1
ATOM 3620 N N . VAL A 1 461 ? 6.156 -49.938 -12.906 1 87.31 461 VAL A N 1
ATOM 3621 C CA . VAL A 1 461 ? 5.512 -51.188 -13.281 1 87.31 461 VAL A CA 1
ATOM 3622 C C . VAL A 1 461 ? 5.668 -52.219 -12.164 1 87.31 461 VAL A C 1
ATOM 3624 O O . VAL A 1 461 ? 6.77 -52.438 -11.648 1 87.31 461 VAL A O 1
ATOM 3627 N N . PRO A 1 462 ? 4.543 -52.812 -11.75 1 86.12 462 PRO A N 1
ATOM 3628 C CA . PRO A 1 462 ? 4.656 -53.781 -10.656 1 86.12 462 PRO A CA 1
ATOM 3629 C C . PRO A 1 462 ? 5.621 -54.938 -10.977 1 86.12 462 PRO A C 1
ATOM 3631 O O . PRO A 1 462 ? 5.586 -55.469 -12.078 1 86.12 462 PRO A O 1
ATOM 3634 N N . GLU A 1 463 ? 6.5 -55.219 -10 1 80.88 463 GLU A N 1
ATOM 3635 C CA . GLU A 1 463 ? 7.43 -56.312 -10.133 1 80.88 463 GLU A CA 1
ATOM 3636 C C . GLU A 1 463 ? 6.742 -57.656 -9.836 1 80.88 463 GLU A C 1
ATOM 3638 O O . GLU A 1 463 ? 6.156 -57.844 -8.766 1 80.88 463 GLU A O 1
ATOM 3643 N N . GLU A 1 464 ? 6.805 -58.469 -10.797 1 77.38 464 GLU A N 1
ATOM 3644 C CA . GLU A 1 464 ? 6.207 -59.781 -10.586 1 77.38 464 GLU A CA 1
ATOM 3645 C C . GLU A 1 464 ? 6.895 -60.531 -9.453 1 77.38 464 GLU A C 1
ATOM 3647 O O . GLU A 1 464 ? 8.125 -60.562 -9.391 1 77.38 464 GLU A O 1
ATOM 3652 N N . GLY A 1 465 ? 6.156 -61.031 -8.453 1 69.44 465 GLY A N 1
ATOM 3653 C CA . GLY A 1 465 ? 6.68 -61.844 -7.367 1 69.44 465 GLY A CA 1
ATOM 3654 C C . GLY A 1 465 ? 7.137 -61.031 -6.172 1 69.44 465 GLY A C 1
ATOM 3655 O O . GLY A 1 465 ? 7.676 -61.594 -5.211 1 69.44 465 GLY A O 1
ATOM 3656 N N . TRP A 1 466 ? 7.168 -59.781 -6.367 1 67.19 466 TRP A N 1
ATOM 3657 C CA . TRP A 1 466 ? 7.543 -58.906 -5.25 1 67.19 466 TRP A CA 1
ATOM 3658 C C . TRP A 1 466 ? 6.402 -57.969 -4.883 1 67.19 466 TRP A C 1
ATOM 3660 O O . TRP A 1 466 ? 5.871 -57.281 -5.742 1 67.19 466 TRP A O 1
ATOM 3670 N N . GLU A 1 467 ? 5.992 -58.125 -3.625 1 63.78 467 GLU A N 1
ATOM 3671 C CA . GLU A 1 467 ? 4.898 -57.281 -3.162 1 63.78 467 GLU A CA 1
ATOM 3672 C C . GLU A 1 467 ? 5.359 -55.812 -2.992 1 63.78 467 GLU A C 1
ATOM 3674 O O . GLU A 1 467 ? 6.449 -55.562 -2.484 1 63.78 467 GLU A O 1
ATOM 3679 N N . ALA A 1 468 ? 4.738 -54.875 -3.551 1 66.69 468 ALA A N 1
ATOM 3680 C CA . ALA A 1 468 ? 4.918 -53.438 -3.344 1 66.69 468 ALA A CA 1
ATOM 3681 C C . ALA A 1 468 ? 6.23 -52.969 -3.955 1 66.69 468 ALA A C 1
ATOM 3683 O O . ALA A 1 468 ? 6.98 -52.219 -3.324 1 66.69 468 ALA A O 1
ATOM 3684 N N . SER A 1 469 ? 6.715 -53.594 -5.027 1 78.69 469 SER A N 1
ATOM 3685 C CA . SER A 1 469 ? 7.914 -53.156 -5.723 1 78.69 469 SER A CA 1
ATOM 3686 C C . SER A 1 469 ? 7.59 -52.688 -7.137 1 78.69 469 SER A C 1
ATOM 3688 O O . SER A 1 469 ? 6.836 -53.344 -7.859 1 78.69 469 SER A O 1
ATOM 3690 N N . ASP A 1 470 ? 8.094 -51.562 -7.48 1 86.25 470 ASP A N 1
ATOM 3691 C CA . ASP A 1 470 ? 7.906 -50.938 -8.797 1 86.25 470 ASP A CA 1
ATOM 3692 C C . ASP A 1 470 ? 9.164 -51.062 -9.648 1 86.25 470 ASP A C 1
ATOM 3694 O O . ASP A 1 470 ? 10.266 -50.75 -9.18 1 86.25 470 ASP A O 1
ATOM 3698 N N . LEU A 1 471 ? 8.969 -51.688 -10.797 1 89.75 471 LEU A N 1
ATOM 3699 C CA . LEU A 1 471 ? 10.023 -51.594 -11.797 1 89.75 471 LEU A CA 1
ATOM 3700 C C . LEU A 1 471 ? 9.93 -50.25 -12.539 1 89.75 471 LEU A C 1
ATOM 3702 O O . LEU A 1 471 ? 8.953 -50 -13.25 1 89.75 471 LEU A O 1
ATOM 3706 N N . LEU A 1 472 ? 10.914 -49.438 -12.32 1 92.06 472 LEU A N 1
ATOM 3707 C CA . LEU A 1 472 ? 10.898 -48.094 -12.922 1 92.06 472 LEU A CA 1
ATOM 3708 C C . LEU A 1 472 ? 10.953 -48.188 -14.438 1 92.06 472 LEU A C 1
ATOM 3710 O O . LEU A 1 472 ? 11.836 -48.844 -14.992 1 92.06 472 LEU A O 1
ATOM 3714 N N . THR A 1 473 ? 10.016 -47.625 -15.023 1 93.62 473 THR A N 1
ATOM 3715 C CA . THR A 1 473 ? 9.906 -47.531 -16.469 1 93.62 473 THR A CA 1
ATOM 3716 C C . THR A 1 473 ? 9.867 -46.094 -16.922 1 93.62 473 THR A C 1
ATOM 3718 O O . THR A 1 473 ? 9.078 -45.281 -16.406 1 93.62 473 THR A O 1
ATOM 3721 N N . ALA A 1 474 ? 10.734 -45.75 -17.797 1 93.75 474 ALA A N 1
ATOM 3722 C CA . ALA A 1 474 ? 10.781 -44.375 -18.281 1 93.75 474 ALA A CA 1
ATOM 3723 C C . ALA A 1 474 ? 10.102 -44.25 -19.641 1 93.75 474 ALA A C 1
ATOM 3725 O O . ALA A 1 474 ? 10.359 -45.031 -20.547 1 93.75 474 ALA A O 1
ATOM 3726 N N . VAL A 1 475 ? 9.258 -43.375 -19.703 1 93.62 475 VAL A N 1
ATOM 3727 C CA . VAL A 1 475 ? 8.75 -42.938 -21 1 93.62 475 VAL A CA 1
ATOM 3728 C C . VAL A 1 475 ? 9.469 -41.656 -21.422 1 93.62 475 VAL A C 1
ATOM 3730 O O . VAL A 1 475 ? 9.422 -40.656 -20.719 1 93.62 475 VAL A O 1
ATOM 3733 N N . VAL A 1 476 ? 10.164 -41.75 -22.531 1 92.56 476 VAL A N 1
ATOM 3734 C CA . VAL A 1 476 ? 11.094 -40.719 -22.906 1 92.56 476 VAL A CA 1
ATOM 3735 C C . VAL A 1 476 ? 10.688 -40.125 -24.266 1 92.56 476 VAL A C 1
ATOM 3737 O O . VAL A 1 476 ? 10.32 -40.844 -25.188 1 92.56 476 VAL A O 1
ATOM 3740 N N . VAL A 1 477 ? 10.641 -38.812 -24.266 1 88.19 477 VAL A N 1
ATOM 3741 C CA . VAL A 1 477 ? 10.5 -38.094 -25.531 1 88.19 477 VAL A CA 1
ATOM 3742 C C . VAL A 1 477 ? 11.867 -37.594 -26 1 88.19 477 VAL A C 1
ATOM 3744 O O . VAL A 1 477 ? 12.531 -36.844 -25.281 1 88.19 477 VAL A O 1
ATOM 3747 N N . LYS A 1 478 ? 12.344 -38.094 -27.125 1 87.88 478 LYS A N 1
ATOM 3748 C CA . LYS A 1 478 ? 13.656 -37.688 -27.641 1 87.88 478 LYS A CA 1
ATOM 3749 C C . LYS A 1 478 ? 13.531 -36.562 -28.625 1 87.88 478 LYS A C 1
ATOM 3751 O O . LYS A 1 478 ? 12.461 -36.312 -29.203 1 87.88 478 LYS A O 1
ATOM 3756 N N . HIS A 1 479 ? 14.609 -35.688 -28.672 1 82.12 479 HIS A N 1
ATOM 3757 C CA . HIS A 1 479 ? 14.68 -34.688 -29.719 1 82.12 479 HIS A CA 1
ATOM 3758 C C . HIS A 1 479 ? 14.547 -35.312 -31.109 1 82.12 479 HIS A C 1
ATOM 3760 O O . HIS A 1 479 ? 14.922 -36.469 -31.297 1 82.12 479 HIS A O 1
ATOM 3766 N N . LYS A 1 480 ? 14.039 -34.438 -31.984 1 76.88 480 LYS A N 1
ATOM 3767 C CA . LYS A 1 480 ? 13.906 -34.938 -33.344 1 76.88 480 LYS A CA 1
ATOM 3768 C C . LYS A 1 480 ? 15.266 -35.344 -33.938 1 76.88 480 LYS A C 1
ATOM 3770 O O . LYS A 1 480 ? 16.266 -34.656 -33.719 1 76.88 480 LYS A O 1
ATOM 3775 N N . HIS A 1 481 ? 15.453 -36.469 -34.531 1 78.25 481 HIS A N 1
ATOM 3776 C CA . HIS A 1 481 ? 16.609 -37 -35.25 1 78.25 481 HIS A CA 1
ATOM 3777 C C . HIS A 1 481 ? 17.656 -37.562 -34.312 1 78.25 481 HIS A C 1
ATOM 3779 O O . HIS A 1 481 ? 18.781 -37.844 -34.719 1 78.25 481 HIS A O 1
ATOM 3785 N N . CYS A 1 482 ? 17.266 -37.531 -32.969 1 81.06 482 CYS A N 1
ATOM 3786 C CA . CYS A 1 482 ? 18.203 -38.125 -32.031 1 81.06 482 CYS A CA 1
ATOM 3787 C C . CYS A 1 482 ? 18.234 -39.625 -32.156 1 81.06 482 CYS A C 1
ATOM 3789 O O . CYS A 1 482 ? 17.188 -40.281 -32.344 1 81.06 482 CYS A O 1
ATOM 3791 N N . GLN A 1 483 ? 19.422 -40.25 -32.281 1 86.81 483 GLN A N 1
ATOM 3792 C CA . GLN A 1 483 ? 19.594 -41.688 -32.5 1 86.81 483 GLN A CA 1
ATOM 3793 C C . GLN A 1 483 ? 19.703 -42.438 -31.188 1 86.81 483 GLN A C 1
ATOM 3795 O O . GLN A 1 483 ? 20.078 -43.625 -31.172 1 86.81 483 GLN A O 1
ATOM 3800 N N . LEU A 1 484 ? 19.25 -41.844 -30.219 1 89.44 484 LEU A N 1
ATOM 3801 C CA . LEU A 1 484 ? 19.297 -42.469 -28.906 1 89.44 484 LEU A CA 1
ATOM 3802 C C . LEU A 1 484 ? 18.391 -43.688 -28.859 1 89.44 484 LEU A C 1
ATOM 3804 O O . LEU A 1 484 ? 17.266 -43.656 -29.359 1 89.44 484 LEU A O 1
ATOM 3808 N N . THR A 1 485 ? 18.922 -44.875 -28.438 1 92.62 485 THR A N 1
ATOM 3809 C CA . THR A 1 485 ? 18.094 -46.062 -28.281 1 92.62 485 THR A CA 1
ATOM 3810 C C . THR A 1 485 ? 17.625 -46.219 -26.828 1 92.62 485 THR A C 1
ATOM 3812 O O . THR A 1 485 ? 18.203 -45.594 -25.922 1 92.62 485 THR A O 1
ATOM 3815 N N . GLU A 1 486 ? 16.562 -47 -26.656 1 94.31 486 GLU A N 1
ATOM 3816 C CA . GLU A 1 486 ? 16.047 -47.25 -25.312 1 94.31 486 GLU A CA 1
ATOM 3817 C C . GLU A 1 486 ? 17.125 -47.844 -24.422 1 94.31 486 GLU A C 1
ATOM 3819 O O . GLU A 1 486 ? 17.25 -47.469 -23.25 1 94.31 486 GLU A O 1
ATOM 3824 N N . GLU A 1 487 ? 17.938 -48.688 -25.016 1 93.62 487 GLU A N 1
ATOM 3825 C CA . GLU A 1 487 ? 19 -49.344 -24.266 1 93.62 487 GLU A CA 1
ATOM 3826 C C . GLU A 1 487 ? 20.062 -48.344 -23.828 1 93.62 487 GLU A C 1
ATOM 3828 O O . GLU A 1 487 ? 20.594 -48.438 -22.719 1 93.62 487 GLU A O 1
ATOM 3833 N N . GLN A 1 488 ? 20.281 -47.469 -24.672 1 93.62 488 GLN A N 1
ATOM 3834 C CA . GLN A 1 488 ? 21.281 -46.438 -24.328 1 93.62 488 GLN A CA 1
ATOM 3835 C C . GLN A 1 488 ? 20.797 -45.562 -23.172 1 93.62 488 GLN A C 1
ATOM 3837 O O . GLN A 1 488 ? 21.562 -45.281 -22.25 1 93.62 488 GLN A O 1
ATOM 3842 N N . VAL A 1 489 ? 19.562 -45.156 -23.25 1 94.19 489 VAL A N 1
ATOM 3843 C CA . VAL A 1 489 ? 19.016 -44.344 -22.188 1 94.19 489 VAL A CA 1
ATOM 3844 C C . VAL A 1 489 ? 19.047 -45.094 -20.875 1 94.19 489 VAL A C 1
ATOM 3846 O O . VAL A 1 489 ? 19.422 -44.531 -19.844 1 94.19 489 VAL A O 1
ATOM 3849 N N . MET A 1 490 ? 18.625 -46.344 -21 1 94.75 490 MET A N 1
ATOM 3850 C CA . MET A 1 490 ? 18.609 -47.188 -19.812 1 94.75 490 MET A CA 1
ATOM 3851 C C . MET A 1 490 ? 20 -47.312 -19.203 1 94.75 490 MET A C 1
ATOM 3853 O O . MET A 1 490 ? 20.188 -47.125 -18 1 94.75 490 MET A O 1
ATOM 3857 N N . MET A 1 491 ? 20.938 -47.594 -20.016 1 93.19 491 MET A N 1
ATOM 3858 C CA . MET A 1 491 ? 22.312 -47.781 -19.562 1 93.19 491 MET A CA 1
ATOM 3859 C C . MET A 1 491 ? 22.875 -46.469 -18.969 1 93.19 491 MET A C 1
ATOM 3861 O O . MET A 1 491 ? 23.453 -46.5 -17.875 1 93.19 491 MET A O 1
ATOM 3865 N N . MET A 1 492 ? 22.703 -45.438 -19.656 1 92.75 492 MET A N 1
ATOM 3866 C CA . MET A 1 492 ? 23.219 -44.156 -19.219 1 92.75 492 MET A CA 1
ATOM 3867 C C . MET A 1 492 ? 22.594 -43.719 -17.906 1 92.75 492 MET A C 1
ATOM 3869 O O . MET A 1 492 ? 23.25 -43.125 -17.062 1 92.75 492 MET A O 1
ATOM 3873 N N . THR A 1 493 ? 21.297 -44 -17.797 1 92.69 493 THR A N 1
ATOM 3874 C CA . THR A 1 493 ? 20.594 -43.656 -16.562 1 92.69 493 THR A CA 1
ATOM 3875 C C . THR A 1 493 ? 21.062 -44.531 -15.414 1 92.69 493 THR A C 1
ATOM 3877 O O . THR A 1 493 ? 21.391 -44.062 -14.336 1 92.69 493 THR A O 1
ATOM 3880 N N . ASN A 1 494 ? 21.125 -45.844 -15.68 1 90.62 494 ASN A N 1
ATOM 3881 C CA . ASN A 1 494 ? 21.453 -46.812 -14.648 1 90.62 494 ASN A CA 1
ATOM 3882 C C . ASN A 1 494 ? 22.859 -46.625 -14.102 1 90.62 494 ASN A C 1
ATOM 3884 O O . ASN A 1 494 ? 23.141 -46.906 -12.938 1 90.62 494 ASN A O 1
ATOM 3888 N N . GLU A 1 495 ? 23.641 -46 -14.867 1 85.88 495 GLU A N 1
ATOM 3889 C CA . GLU A 1 495 ? 25.016 -45.719 -14.445 1 85.88 495 GLU A CA 1
ATOM 3890 C C . GLU A 1 495 ? 25.062 -44.5 -13.5 1 85.88 495 GLU A C 1
ATOM 3892 O O . GLU A 1 495 ? 26.016 -44.344 -12.734 1 85.88 495 GLU A O 1
ATOM 3897 N N . ARG A 1 496 ? 24.078 -43.781 -13.492 1 84.25 496 ARG A N 1
ATOM 3898 C CA . ARG A 1 496 ? 24.094 -42.5 -12.773 1 84.25 496 ARG A CA 1
ATOM 3899 C C . ARG A 1 496 ? 23.203 -42.562 -11.547 1 84.25 496 ARG A C 1
ATOM 3901 O O . ARG A 1 496 ? 23.125 -41.562 -10.789 1 84.25 496 ARG A O 1
ATOM 3908 N N . VAL A 1 497 ? 22.516 -43.688 -11.461 1 82.19 497 VAL A N 1
ATOM 3909 C CA . VAL A 1 497 ? 21.594 -43.781 -10.336 1 82.19 497 VAL A CA 1
ATOM 3910 C C . VAL A 1 497 ? 21.891 -45.031 -9.508 1 82.19 497 VAL A C 1
ATOM 3912 O O . VAL A 1 497 ? 22.469 -46 -10.016 1 82.19 497 VAL A O 1
ATOM 3915 N N . PRO A 1 498 ? 21.609 -44.938 -8.242 1 77.75 498 PRO A N 1
ATOM 3916 C CA . PRO A 1 498 ? 21.781 -46.156 -7.441 1 77.75 498 PRO A CA 1
ATOM 3917 C C . PRO A 1 498 ? 20.891 -47.312 -7.918 1 77.75 498 PRO A C 1
ATOM 3919 O O . PRO A 1 498 ? 19.953 -47.094 -8.688 1 77.75 498 PRO A O 1
ATOM 3922 N N . ASP A 1 499 ? 21.188 -48.5 -7.473 1 81.38 499 ASP A N 1
ATOM 3923 C CA . ASP A 1 499 ? 20.547 -49.719 -7.902 1 81.38 499 ASP A CA 1
ATOM 3924 C C . ASP A 1 499 ? 19.031 -49.625 -7.805 1 81.38 499 ASP A C 1
ATOM 3926 O O . ASP A 1 499 ? 18.312 -50 -8.734 1 81.38 499 ASP A O 1
ATOM 3930 N N . TYR A 1 500 ? 18.562 -49.062 -6.73 1 78.88 500 TYR A N 1
ATOM 3931 C CA . TYR A 1 500 ? 17.125 -49.094 -6.473 1 78.88 500 TYR A CA 1
ATOM 3932 C C . TYR A 1 500 ? 16.391 -48.094 -7.367 1 78.88 500 TYR A C 1
ATOM 3934 O O . TYR A 1 500 ? 15.164 -48.125 -7.457 1 78.88 500 TYR A O 1
ATOM 3942 N N . LYS A 1 501 ? 17.078 -47.25 -8.141 1 83.88 501 LYS A N 1
ATOM 3943 C CA . LYS A 1 501 ? 16.484 -46.25 -9.023 1 83.88 501 LYS A CA 1
ATOM 3944 C C . LYS A 1 501 ? 16.656 -46.625 -10.484 1 83.88 501 LYS A C 1
ATOM 3946 O O . LYS A 1 501 ? 16.281 -45.875 -11.383 1 83.88 501 LYS A O 1
ATOM 3951 N N . GLN A 1 502 ? 17.266 -47.781 -10.688 1 89.5 502 GLN A N 1
ATOM 3952 C CA . GLN A 1 502 ? 17.562 -48.188 -12.062 1 89.5 502 GLN A CA 1
ATOM 3953 C C . GLN A 1 502 ? 16.281 -48.5 -12.836 1 89.5 502 GLN A C 1
ATOM 3955 O O . GLN A 1 502 ? 15.32 -49 -12.266 1 89.5 502 GLN A O 1
ATOM 3960 N N . LEU A 1 503 ? 16.281 -48.25 -14.133 1 94.06 503 LEU A N 1
ATOM 3961 C CA . LEU A 1 503 ? 15.133 -48.406 -15.023 1 94.06 503 LEU A CA 1
ATOM 3962 C C . LEU A 1 503 ? 14.922 -49.875 -15.391 1 94.06 503 LEU A C 1
ATOM 3964 O O . LEU A 1 503 ? 14.938 -50.219 -16.578 1 94.06 503 LEU A O 1
ATOM 3968 N N . ARG A 1 504 ? 14.523 -50.688 -14.367 1 91.19 504 ARG A N 1
ATOM 3969 C CA . ARG A 1 504 ? 14.352 -52.125 -14.555 1 91.19 504 ARG A CA 1
ATOM 3970 C C . ARG A 1 504 ? 13.109 -52.406 -15.383 1 91.19 504 ARG A C 1
ATOM 3972 O O . ARG A 1 504 ? 12.977 -53.531 -15.922 1 91.19 504 ARG A O 1
ATOM 3979 N N . GLY A 1 505 ? 12.172 -51.438 -15.422 1 92.06 505 GLY A N 1
ATOM 3980 C CA . GLY A 1 505 ? 10.992 -51.594 -16.266 1 92.06 505 GLY A CA 1
ATOM 3981 C C . GLY A 1 505 ? 11.234 -51.188 -17.703 1 92.06 505 GLY A C 1
ATOM 3982 O O . GLY A 1 505 ? 10.352 -51.344 -18.547 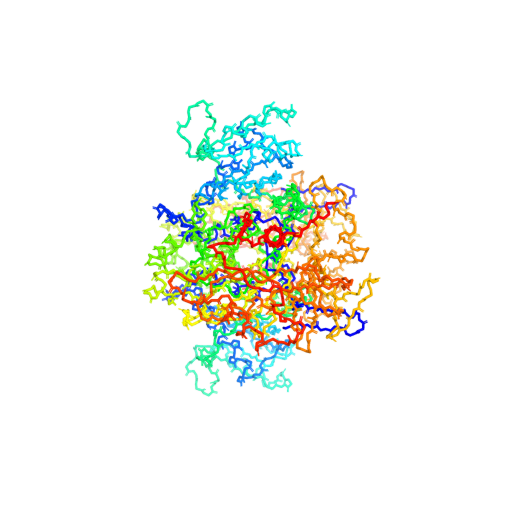1 92.06 505 GLY A O 1
ATOM 3983 N N . GLY A 1 506 ? 12.391 -50.656 -17.953 1 93.5 506 GLY A N 1
ATOM 3984 C CA . GLY A 1 506 ? 12.766 -50.312 -19.328 1 93.5 506 GLY A CA 1
ATOM 3985 C C . GLY A 1 506 ? 12.484 -48.875 -19.672 1 93.5 506 GLY A C 1
ATOM 3986 O O . GLY A 1 506 ? 12.188 -48.062 -18.797 1 93.5 506 GLY A O 1
ATOM 3987 N N . VAL A 1 507 ? 12.781 -48.594 -20.938 1 94.81 507 VAL A N 1
ATOM 3988 C CA . VAL A 1 507 ? 12.562 -47.281 -21.516 1 94.81 507 VAL A CA 1
ATOM 3989 C C . VAL A 1 507 ? 11.648 -47.375 -22.75 1 94.81 507 VAL A C 1
ATOM 3991 O O . VAL A 1 507 ? 11.789 -48.312 -23.547 1 94.81 507 VAL A O 1
ATOM 3994 N N . ILE A 1 508 ? 10.672 -46.562 -22.781 1 94.06 508 ILE A N 1
ATOM 3995 C CA . ILE A 1 508 ? 9.766 -46.5 -23.906 1 94.06 508 ILE A CA 1
ATOM 3996 C C . ILE A 1 508 ? 9.828 -45.094 -24.547 1 94.06 508 ILE A C 1
ATOM 3998 O O . ILE A 1 508 ? 9.68 -44.094 -23.859 1 94.06 508 ILE A O 1
ATOM 4002 N N . PHE A 1 509 ? 10.133 -45 -25.828 1 93.06 509 PHE A N 1
ATOM 4003 C CA . PHE A 1 509 ? 10.141 -43.719 -26.516 1 93.06 509 PHE A CA 1
ATOM 4004 C C . PHE A 1 509 ? 8.742 -43.375 -27.016 1 93.06 509 PHE A C 1
ATOM 4006 O O . PHE A 1 509 ? 8.008 -44.25 -27.484 1 93.06 509 PHE A O 1
ATOM 4013 N N . ARG A 1 510 ? 8.43 -42.125 -26.719 1 89.81 510 ARG A N 1
ATOM 4014 C CA . ARG A 1 510 ? 7.184 -41.562 -27.25 1 89.81 510 ARG A CA 1
ATOM 4015 C C . ARG A 1 510 ? 7.418 -40.188 -27.859 1 89.81 510 ARG A C 1
ATOM 4017 O O . ARG A 1 510 ? 8.398 -39.531 -27.531 1 89.81 510 ARG A O 1
ATOM 4024 N N . ASP A 1 511 ? 6.512 -39.812 -28.734 1 86.69 511 ASP A N 1
ATOM 4025 C CA . ASP A 1 511 ? 6.629 -38.5 -29.391 1 86.69 511 ASP A CA 1
ATOM 4026 C C . ASP A 1 511 ? 6.203 -37.375 -28.469 1 86.69 511 ASP A C 1
ATOM 4028 O O . ASP A 1 511 ? 6.609 -36.219 -28.641 1 86.69 511 ASP A O 1
ATOM 4032 N N . GLY A 1 512 ? 5.461 -37.688 -27.469 1 86.5 512 GLY A N 1
ATOM 4033 C CA . GLY A 1 512 ? 4.988 -36.688 -26.516 1 86.5 512 GLY A CA 1
ATOM 4034 C C . GLY A 1 512 ? 4.418 -37.312 -25.25 1 86.5 512 GLY A C 1
ATOM 4035 O O . GLY A 1 512 ? 4.16 -38.5 -25.203 1 86.5 512 GLY A O 1
ATOM 4036 N N . LEU A 1 513 ? 4.332 -36.5 -24.219 1 85.12 513 LEU A N 1
ATOM 4037 C CA . LEU A 1 513 ? 3.723 -36.906 -22.969 1 85.12 513 LEU A CA 1
ATOM 4038 C C . LEU A 1 513 ? 2.371 -36.25 -22.766 1 85.12 513 LEU A C 1
ATOM 4040 O O . LEU A 1 513 ? 2.176 -35.094 -23.188 1 85.12 513 LEU A O 1
ATOM 4044 N N . PRO A 1 514 ? 1.451 -36.969 -22.188 1 80.5 514 PRO A N 1
ATOM 4045 C CA . PRO A 1 514 ? 0.153 -36.375 -21.906 1 80.5 514 PRO A CA 1
ATOM 4046 C C . PRO A 1 514 ? 0.246 -35.219 -20.875 1 80.5 514 PRO A C 1
ATOM 4048 O O . PRO A 1 514 ? 0.805 -35.406 -19.797 1 80.5 514 PRO A O 1
ATOM 4051 N N . LEU A 1 515 ? -0.236 -34.094 -21.297 1 74.31 515 LEU A N 1
ATOM 4052 C CA . LEU A 1 515 ? -0.231 -32.938 -20.422 1 74.31 515 LEU A CA 1
ATOM 4053 C C . LEU A 1 515 ? -1.644 -32.594 -19.953 1 74.31 515 LEU A C 1
ATOM 4055 O O . LEU A 1 515 ? -2.605 -32.781 -20.703 1 74.31 515 LEU A O 1
ATOM 4059 N N . GLY A 1 516 ? -1.712 -32.219 -18.75 1 66.12 516 GLY A N 1
ATOM 4060 C CA . GLY A 1 516 ? -2.977 -31.688 -18.25 1 66.12 516 GLY A CA 1
ATOM 4061 C C . GLY A 1 516 ? -3.254 -30.281 -18.719 1 66.12 516 GLY A C 1
ATOM 4062 O O . GLY A 1 516 ? -2.484 -29.719 -19.5 1 66.12 516 GLY A O 1
ATOM 4063 N N . GLY A 1 517 ? -4.387 -29.766 -18.281 1 58.62 517 GLY A N 1
ATOM 4064 C CA . GLY A 1 517 ? -4.812 -28.422 -18.672 1 58.62 517 GLY A CA 1
ATOM 4065 C C . GLY A 1 517 ? -3.818 -27.344 -18.281 1 58.62 517 GLY A C 1
ATOM 4066 O O . GLY A 1 517 ? -3.732 -26.312 -18.938 1 58.62 517 GLY A O 1
ATOM 4067 N N . THR A 1 518 ? -3.055 -27.719 -17.266 1 56.72 518 THR A N 1
ATOM 4068 C CA . THR A 1 518 ? -2.105 -26.719 -16.781 1 56.72 518 THR A CA 1
ATOM 4069 C C . THR A 1 518 ? -0.715 -26.969 -17.359 1 56.72 518 THR A C 1
ATOM 4071 O O . THR A 1 518 ? 0.256 -26.328 -16.953 1 56.72 518 THR A O 1
ATOM 4074 N N . GLY A 1 519 ? -0.569 -27.984 -18.188 1 58.88 519 GLY A N 1
ATOM 4075 C CA . GLY A 1 519 ? 0.717 -28.266 -18.797 1 58.88 519 GLY A CA 1
ATOM 4076 C C . GLY A 1 519 ? 1.547 -29.266 -18 1 58.88 519 GLY A C 1
ATOM 4077 O O . GLY A 1 519 ? 2.684 -29.562 -18.375 1 58.88 519 GLY A O 1
ATOM 4078 N N . LYS A 1 520 ? 1.02 -29.703 -16.938 1 67.88 520 LYS A N 1
ATOM 4079 C CA . LYS A 1 520 ? 1.732 -30.703 -16.156 1 67.88 520 LYS A CA 1
ATOM 4080 C C . LYS A 1 520 ? 1.577 -32.094 -16.75 1 67.88 520 LYS A C 1
ATOM 4082 O O . LYS A 1 520 ? 0.507 -32.438 -17.25 1 67.88 520 LYS A O 1
ATOM 4087 N N . VAL A 1 521 ? 2.613 -32.875 -16.766 1 72.12 521 VAL A N 1
ATOM 4088 C CA . VAL A 1 521 ? 2.564 -34.25 -17.234 1 72.12 521 VAL A CA 1
ATOM 4089 C C . VAL A 1 521 ? 1.588 -35.062 -16.391 1 72.12 521 VAL A C 1
ATOM 4091 O O . VAL A 1 521 ? 1.616 -34.969 -15.164 1 72.12 521 VAL A O 1
ATOM 4094 N N . LEU A 1 522 ? 0.643 -35.656 -17.016 1 76.75 522 LEU A N 1
ATOM 4095 C CA . LEU A 1 522 ? -0.286 -36.562 -16.344 1 76.75 522 LEU A CA 1
ATOM 4096 C C . LEU A 1 522 ? 0.342 -37.938 -16.156 1 76.75 522 LEU A C 1
ATOM 4098 O O . LEU A 1 522 ? 0.189 -38.812 -17 1 76.75 522 LEU A O 1
ATOM 4102 N N . ARG A 1 523 ? 1.029 -38.156 -15.016 1 81.19 523 ARG A N 1
ATOM 4103 C CA . ARG A 1 523 ? 1.806 -39.344 -14.766 1 81.19 523 ARG A CA 1
ATOM 4104 C C . ARG A 1 523 ? 0.909 -40.594 -14.742 1 81.19 523 ARG A C 1
ATOM 4106 O O . ARG A 1 523 ? 1.32 -41.656 -15.172 1 81.19 523 ARG A O 1
ATOM 4113 N N . ASP A 1 524 ? -0.339 -40.406 -14.312 1 80 524 ASP A N 1
ATOM 4114 C CA . ASP A 1 524 ? -1.267 -41.531 -14.266 1 80 524 ASP A CA 1
ATOM 4115 C C . ASP A 1 524 ? -1.559 -42.062 -15.664 1 80 524 ASP A C 1
ATOM 4117 O O . ASP A 1 524 ? -1.604 -43.281 -15.875 1 80 524 ASP A O 1
ATOM 4121 N N . LYS A 1 525 ? -1.699 -41.094 -16.469 1 84.62 525 LYS A N 1
ATOM 4122 C CA . LYS A 1 525 ? -1.957 -41.5 -17.844 1 84.62 525 LYS A CA 1
ATOM 4123 C C . LYS A 1 525 ? -0.73 -42.188 -18.469 1 84.62 525 LYS A C 1
ATOM 4125 O O . LYS A 1 525 ? -0.858 -43.125 -19.266 1 84.62 525 LYS A O 1
ATOM 4130 N N . VAL A 1 526 ? 0.403 -41.719 -18.141 1 88.44 526 VAL A N 1
ATOM 4131 C CA . VAL A 1 526 ? 1.638 -42.312 -18.625 1 88.44 526 VAL A CA 1
ATOM 4132 C C . VAL A 1 526 ? 1.756 -43.75 -18.078 1 88.44 526 VAL A C 1
A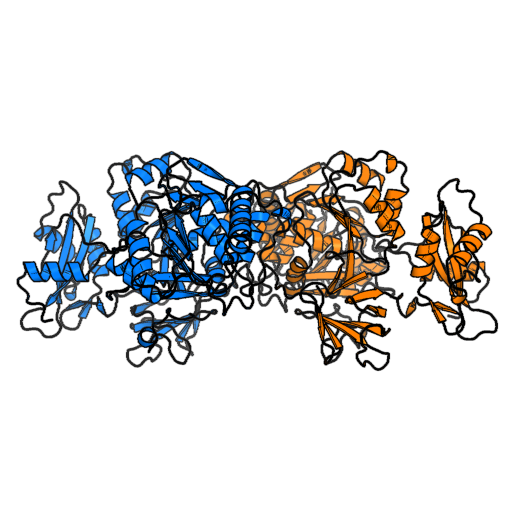TOM 4134 O O . VAL A 1 526 ? 2.113 -44.656 -18.812 1 88.44 526 VAL A O 1
ATOM 4137 N N . ARG A 1 527 ? 1.438 -43.875 -16.844 1 86.94 527 ARG A N 1
ATOM 4138 C CA . ARG A 1 527 ? 1.468 -45.188 -16.219 1 86.94 527 ARG A CA 1
ATOM 4139 C C . ARG A 1 527 ? 0.527 -46.156 -16.922 1 86.94 527 ARG A C 1
ATOM 4141 O O . ARG A 1 527 ? 0.913 -47.281 -17.25 1 86.94 527 ARG A O 1
ATOM 4148 N N . ASP A 1 528 ? -0.708 -45.625 -17.188 1 86.75 528 ASP A N 1
ATOM 4149 C CA . ASP A 1 528 ? -1.688 -46.469 -17.875 1 86.75 528 ASP A CA 1
ATOM 4150 C C . ASP A 1 528 ? -1.171 -46.906 -19.25 1 86.75 528 ASP A C 1
ATOM 4152 O O . ASP A 1 528 ? -1.35 -48.062 -19.641 1 86.75 528 ASP A O 1
ATOM 4156 N N . TYR A 1 529 ? -0.63 -46.031 -19.875 1 88.81 529 TYR A N 1
ATOM 4157 C CA . TYR A 1 529 ? -0.041 -46.344 -21.172 1 88.81 529 TYR A CA 1
ATOM 4158 C C . TYR A 1 529 ? 1.026 -47.406 -21.047 1 88.81 529 TYR A C 1
ATOM 4160 O O . TYR A 1 529 ? 1.049 -48.375 -21.844 1 88.81 529 TYR A O 1
ATOM 4168 N N . VAL A 1 530 ? 1.903 -47.312 -20.109 1 91.25 530 VAL A N 1
ATOM 4169 C CA . VAL A 1 530 ? 2.979 -48.281 -19.906 1 91.25 530 VAL A CA 1
ATOM 4170 C C . VAL A 1 530 ? 2.391 -49.625 -19.547 1 91.25 530 VAL A C 1
ATOM 4172 O O . VAL A 1 530 ? 2.863 -50.656 -20.031 1 91.25 530 VAL A O 1
ATOM 4175 N N . TYR A 1 531 ? 1.329 -49.594 -18.781 1 87.38 531 TYR A N 1
ATOM 4176 C CA . TYR A 1 531 ? 0.669 -50.844 -18.422 1 87.38 531 TYR A CA 1
ATOM 4177 C C . TYR A 1 531 ? 0.083 -51.531 -19.656 1 87.38 531 TYR A C 1
ATOM 4179 O O . TYR A 1 531 ? 0.189 -52.75 -19.797 1 87.38 531 TYR A O 1
ATOM 4187 N N . GLN A 1 532 ? -0.502 -50.719 -20.469 1 87.12 532 GLN A N 1
ATOM 4188 C CA . GLN A 1 532 ? -1.071 -51.281 -21.703 1 87.12 532 GLN A CA 1
ATOM 4189 C C . GLN A 1 532 ? 0.007 -51.906 -22.578 1 87.12 532 GLN A C 1
ATOM 4191 O O . GLN A 1 532 ? -0.171 -53 -23.094 1 87.12 532 GLN A O 1
ATOM 4196 N N . ILE A 1 533 ? 1.041 -51.25 -22.719 1 86.69 533 ILE A N 1
ATOM 4197 C CA . ILE A 1 533 ? 2.133 -51.719 -23.578 1 86.69 533 ILE A CA 1
ATOM 4198 C C . ILE A 1 533 ? 2.744 -52.969 -22.984 1 86.69 533 ILE A C 1
ATOM 4200 O O . ILE A 1 533 ? 3.123 -53.906 -23.703 1 86.69 533 ILE A O 1
ATOM 4204 N N . LYS A 1 534 ? 2.725 -53 -21.656 1 86.12 534 LYS A N 1
ATOM 4205 C CA . LYS A 1 534 ? 3.383 -54.125 -20.984 1 86.12 534 LYS A CA 1
ATOM 4206 C C . LYS A 1 534 ? 2.383 -55.25 -20.656 1 86.12 534 LYS A C 1
ATOM 4208 O O . LYS A 1 534 ? 2.748 -56.25 -20.062 1 86.12 534 LYS A O 1
ATOM 4213 N N . GLY A 1 535 ? 1.149 -55.031 -20.984 1 79.75 535 GLY A N 1
ATOM 4214 C CA . GLY A 1 535 ? 0.122 -56.031 -20.766 1 79.75 535 GLY A CA 1
ATOM 4215 C C . GLY A 1 535 ? -0.257 -56.188 -19.312 1 79.75 535 GLY A C 1
ATOM 4216 O O . GLY A 1 535 ? -0.579 -57.281 -18.859 1 79.75 535 GLY A O 1
ATOM 4217 N N . ILE A 1 536 ? 0.004 -55.156 -18.531 1 76.12 536 ILE A N 1
ATOM 4218 C CA . ILE A 1 536 ? -0.334 -55.188 -17.109 1 76.12 536 ILE A CA 1
ATOM 4219 C C . ILE A 1 536 ? -1.79 -54.781 -16.922 1 76.12 536 ILE A C 1
ATOM 4221 O O . ILE A 1 536 ? -2.229 -53.75 -17.469 1 76.12 536 ILE A O 1
ATOM 4225 N N . LYS A 1 537 ? -2.674 -55.75 -16.375 1 63.84 537 LYS A N 1
ATOM 4226 C CA . LYS A 1 537 ? -4.09 -55.5 -16.109 1 63.84 537 LYS A CA 1
ATOM 4227 C C . LYS A 1 537 ? -4.273 -54.625 -14.891 1 63.84 537 LYS A C 1
ATOM 4229 O O . LYS A 1 537 ? -3.648 -54.844 -13.852 1 63.84 537 LYS A O 1
ATOM 4234 N N . THR A 1 538 ? -4.477 -53.312 -14.984 1 55.09 538 THR A N 1
ATOM 4235 C CA . THR A 1 538 ? -4.77 -52.375 -13.906 1 55.09 538 THR A CA 1
ATOM 4236 C C . THR A 1 538 ? -6.031 -52.781 -13.148 1 55.09 538 THR A C 1
ATOM 4238 O O . THR A 1 538 ? -7.051 -53.094 -13.766 1 55.09 538 THR A O 1
ATOM 4241 N N . GLY A 1 539 ? -5.918 -53.688 -12.258 1 38.41 539 GLY A N 1
ATOM 4242 C CA . GLY A 1 539 ? -7.133 -53.969 -11.508 1 38.41 539 GLY A CA 1
ATOM 4243 C C . GLY A 1 539 ? -7.844 -52.719 -11.031 1 38.41 539 GLY A C 1
ATOM 4244 O O . GLY A 1 539 ? -7.238 -51.875 -10.375 1 38.41 539 GLY A O 1
ATOM 4245 N N . PHE A 1 540 ? -8.734 -52.281 -11.828 1 34.22 540 PHE A N 1
ATOM 4246 C CA . PHE A 1 540 ? -9.656 -51.375 -11.172 1 34.22 540 PHE A CA 1
ATOM 4247 C C . PHE A 1 540 ? -10.141 -51.938 -9.844 1 34.22 540 PHE A C 1
ATOM 4249 O O . PHE A 1 540 ? -10.312 -53.156 -9.703 1 34.22 540 PHE A O 1
ATOM 4256 N N . MET B 1 1 ? -19.891 9.211 5.918 1 80.88 1 MET B N 1
ATOM 4257 C CA . MET B 1 1 ? -20.219 10.273 6.867 1 80.88 1 MET B CA 1
ATOM 4258 C C . MET B 1 1 ? -20.078 9.781 8.305 1 80.88 1 MET B C 1
ATOM 4260 O O . MET B 1 1 ? -20.062 8.57 8.547 1 80.88 1 MET B O 1
ATOM 4264 N N . SER B 1 2 ? -19.906 10.711 9.203 1 90.38 2 SER B N 1
ATOM 4265 C CA . SER B 1 2 ? -19.812 10.383 10.617 1 90.38 2 SER B CA 1
ATOM 4266 C C . SER B 1 2 ? -21.094 9.711 11.117 1 90.38 2 SER B C 1
ATOM 4268 O O . SER B 1 2 ? -22.188 10.008 10.633 1 90.38 2 SER B O 1
ATOM 4270 N N . ARG B 1 3 ? -20.984 8.758 11.969 1 93.19 3 ARG B N 1
ATOM 4271 C CA . ARG B 1 3 ? -22.109 8.094 12.625 1 93.19 3 ARG B CA 1
ATOM 4272 C C . ARG B 1 3 ? -22.078 8.336 14.133 1 93.19 3 ARG B C 1
ATOM 4274 O O . ARG B 1 3 ? -21.016 8.539 14.719 1 93.19 3 ARG B O 1
ATOM 4281 N N . TYR B 1 4 ? -23.266 8.398 14.719 1 96.62 4 TYR B N 1
ATOM 4282 C CA . TYR B 1 4 ? -23.391 8.625 16.156 1 96.62 4 TYR B CA 1
ATOM 4283 C C . TYR B 1 4 ? -24.062 7.434 16.828 1 96.62 4 TYR B C 1
ATOM 4285 O O . TYR B 1 4 ? -25.078 6.934 16.359 1 96.62 4 TYR B O 1
ATOM 4293 N N . ASP B 1 5 ? -23.438 6.887 17.844 1 96.44 5 ASP B N 1
ATOM 4294 C CA . ASP B 1 5 ? -24.016 5.867 18.719 1 96.44 5 ASP B CA 1
ATOM 4295 C C . ASP B 1 5 ? -24.656 6.504 19.938 1 96.44 5 ASP B C 1
ATOM 4297 O O . ASP B 1 5 ? -23.969 6.945 20.859 1 96.44 5 ASP B O 1
ATOM 4301 N N . PRO B 1 6 ? -25.953 6.484 20.047 1 94.38 6 PRO B N 1
ATOM 4302 C CA . PRO B 1 6 ? -26.625 7.184 21.141 1 94.38 6 PRO B CA 1
ATOM 4303 C C . PRO B 1 6 ? -26.484 6.465 22.469 1 94.38 6 PRO B C 1
ATOM 4305 O O . PRO B 1 6 ? -26.703 7.062 23.531 1 94.38 6 PRO B O 1
ATOM 4308 N N . VAL B 1 7 ? -26.172 5.184 22.453 1 94.81 7 VAL B N 1
ATOM 4309 C CA . VAL B 1 7 ? -26.016 4.418 23.688 1 94.81 7 VAL B CA 1
ATOM 4310 C C . VAL B 1 7 ? -24.688 4.742 24.344 1 94.81 7 VAL B C 1
ATOM 4312 O O . VAL B 1 7 ? -24.641 5.133 25.516 1 94.81 7 VAL B O 1
ATOM 4315 N N . GLU B 1 8 ? -23.641 4.703 23.562 1 94.38 8 GLU B N 1
ATOM 4316 C CA . GLU B 1 8 ? -22.297 4.965 24.078 1 94.38 8 GLU B CA 1
ATOM 4317 C C . GLU B 1 8 ? -21.969 6.453 24.016 1 94.38 8 GLU B C 1
ATOM 4319 O O . GLU B 1 8 ? -21.016 6.91 24.641 1 94.38 8 GLU B O 1
ATOM 4324 N N . ARG B 1 9 ? -22.766 7.227 23.219 1 97.12 9 ARG B N 1
ATOM 4325 C CA . ARG B 1 9 ? -22.562 8.656 22.984 1 97.12 9 ARG B CA 1
ATOM 4326 C C . ARG B 1 9 ? -21.188 8.914 22.375 1 97.12 9 ARG B C 1
ATOM 4328 O O . ARG B 1 9 ? -20.438 9.75 22.875 1 97.12 9 ARG B O 1
ATOM 4335 N N . ILE B 1 10 ? -20.891 8.141 21.406 1 98.06 10 ILE B N 1
ATOM 4336 C CA . ILE B 1 10 ? -19.641 8.219 20.656 1 98.06 10 ILE B CA 1
ATOM 4337 C C . ILE B 1 10 ? -19.922 8.484 19.188 1 98.06 10 ILE B C 1
ATOM 4339 O O . ILE B 1 10 ? -20.844 7.887 18.609 1 98.06 10 ILE B O 1
ATOM 4343 N N . TRP B 1 11 ? -19.297 9.484 18.625 1 98.19 11 TRP B N 1
ATOM 4344 C CA . TRP B 1 11 ? -19.297 9.68 17.172 1 98.19 11 TRP B CA 1
ATOM 4345 C C . TRP B 1 11 ? -18.188 8.875 16.516 1 98.19 11 TRP B C 1
ATOM 4347 O O . TRP B 1 11 ? -17.062 8.812 17.031 1 98.19 11 TRP B O 1
ATOM 4357 N N . TYR B 1 12 ? -18.469 8.266 15.391 1 96.06 12 TYR B N 1
ATOM 4358 C CA . TYR B 1 12 ? -17.531 7.453 14.625 1 96.06 12 TYR B CA 1
ATOM 4359 C C . TYR B 1 12 ? -17.344 8.008 13.219 1 96.06 12 TYR B C 1
ATOM 4361 O O . TYR B 1 12 ? -18.328 8.375 12.555 1 96.06 12 TYR B O 1
ATOM 4369 N N . GLY B 1 13 ? -16.062 8.156 12.805 1 93.38 13 GLY B N 1
ATOM 4370 C CA . GLY B 1 13 ? -15.812 8.375 11.383 1 93.38 13 GLY B CA 1
ATOM 4371 C C . GLY B 1 13 ? -16.062 7.133 10.539 1 93.38 13 GLY B C 1
ATOM 4372 O O . GLY B 1 13 ? -16.297 6.051 11.078 1 93.38 13 GLY B O 1
ATOM 4373 N N . PRO B 1 14 ? -16.016 7.312 9.25 1 89.75 14 PRO B N 1
ATOM 4374 C CA . PRO B 1 14 ? -16.188 6.156 8.367 1 89.75 14 PRO B CA 1
ATOM 4375 C C . PRO B 1 14 ? -15.141 5.07 8.594 1 89.75 14 PRO B C 1
ATOM 4377 O O . PRO B 1 14 ? -13.992 5.375 8.906 1 89.75 14 PRO B O 1
ATOM 4380 N N . ILE B 1 15 ? -15.555 3.838 8.469 1 88.75 15 ILE B N 1
ATOM 4381 C CA . ILE B 1 15 ? -14.625 2.715 8.562 1 88.75 15 ILE B CA 1
ATOM 4382 C C . ILE B 1 15 ? -13.828 2.598 7.266 1 88.75 15 ILE B C 1
ATOM 4384 O O . ILE B 1 15 ? -14.383 2.236 6.219 1 88.75 15 ILE B O 1
ATOM 4388 N N . GLN B 1 16 ? -12.609 2.906 7.344 1 88 16 GLN B N 1
ATOM 4389 C CA . GLN B 1 16 ? -11.703 2.836 6.203 1 88 16 GLN B CA 1
ATOM 4390 C C . GLN B 1 16 ? -10.281 2.529 6.648 1 88 16 GLN B C 1
ATOM 4392 O O . GLN B 1 16 ? -9.461 3.439 6.801 1 88 16 GLN B O 1
ATOM 4397 N N . PRO B 1 17 ? -10 1.247 6.793 1 90.75 17 PRO B N 1
ATOM 4398 C CA . PRO B 1 17 ? -8.617 0.91 7.125 1 90.75 17 PRO B CA 1
ATOM 4399 C C . PRO B 1 17 ? -7.609 1.501 6.141 1 90.75 17 PRO B C 1
ATOM 4401 O O . PRO B 1 17 ? -7.945 1.734 4.977 1 90.75 17 PRO B O 1
ATOM 4404 N N . PRO B 1 18 ? -6.402 1.779 6.648 1 91.5 18 PRO B N 1
ATOM 4405 C CA . PRO B 1 18 ? -5.414 2.389 5.758 1 91.5 18 PRO B CA 1
ATOM 4406 C C . PRO B 1 18 ? -5.004 1.467 4.609 1 91.5 18 PRO B C 1
ATOM 4408 O O . PRO B 1 18 ? -5.09 0.242 4.738 1 91.5 18 PRO B O 1
ATOM 4411 N N . LEU B 1 19 ? -4.562 2.064 3.529 1 92.19 19 LEU B N 1
ATOM 4412 C CA . LEU B 1 19 ? -4.109 1.326 2.355 1 92.19 19 LEU B CA 1
ATOM 4413 C C . LEU B 1 19 ? -2.9 0.46 2.691 1 92.19 19 LEU B C 1
ATOM 4415 O O . LEU B 1 19 ? -2.85 -0.714 2.318 1 92.19 19 LEU B O 1
ATOM 4419 N N . PHE B 1 20 ? -1.936 1.066 3.383 1 93.81 20 PHE B N 1
ATOM 4420 C CA . PHE B 1 20 ? -0.702 0.368 3.725 1 93.81 20 PHE B CA 1
ATOM 4421 C C . PHE B 1 20 ? -0.828 -0.322 5.078 1 93.81 20 PHE B C 1
ATOM 4423 O O . PHE B 1 20 ? -1.633 0.088 5.918 1 93.81 20 PHE B O 1
ATOM 4430 N N . ASN B 1 21 ? -0.075 -1.368 5.273 1 93.44 21 ASN B N 1
ATOM 4431 C CA . ASN B 1 21 ? -0.099 -2.189 6.48 1 93.44 21 ASN B CA 1
ATOM 4432 C C . ASN B 1 21 ? 0.514 -1.456 7.672 1 93.44 21 ASN B C 1
ATOM 4434 O O . ASN B 1 21 ? 1.693 -1.099 7.645 1 93.44 21 ASN B O 1
ATOM 4438 N N . PRO B 1 22 ? -0.264 -1.2 8.719 1 93.62 22 PRO B N 1
ATOM 4439 C CA . PRO B 1 22 ? 0.273 -0.481 9.875 1 93.62 22 PRO B CA 1
ATOM 4440 C C . PRO B 1 22 ? 1.276 -1.312 10.672 1 93.62 22 PRO B C 1
ATOM 4442 O O . PRO B 1 22 ? 1.862 -0.817 11.641 1 93.62 22 PRO B O 1
ATOM 4445 N N . GLN B 1 23 ? 1.569 -2.5 10.211 1 92.88 23 GLN B N 1
ATOM 4446 C CA . GLN B 1 23 ? 2.541 -3.357 10.883 1 92.88 23 GLN B CA 1
ATOM 4447 C C . GLN B 1 23 ? 3.957 -3.078 10.383 1 92.88 23 GLN B C 1
ATOM 4449 O O . GLN B 1 23 ? 4.934 -3.523 10.992 1 92.88 23 GLN B O 1
ATOM 4454 N N . ILE B 1 24 ? 4.07 -2.387 9.312 1 93.19 24 ILE B N 1
ATOM 4455 C CA . ILE B 1 24 ? 5.41 -2.156 8.781 1 93.19 24 ILE B CA 1
ATOM 4456 C C . ILE B 1 24 ? 5.77 -0.678 8.914 1 93.19 24 ILE B C 1
ATOM 4458 O O . ILE B 1 24 ? 4.895 0.163 9.141 1 93.19 24 ILE B O 1
ATOM 4462 N N . SER B 1 25 ? 7.047 -0.312 8.781 1 96.38 25 SER B N 1
ATOM 4463 C CA . SER B 1 25 ? 7.535 1.05 8.969 1 96.38 25 SER B CA 1
ATOM 4464 C C . SER B 1 25 ? 7.23 1.92 7.75 1 96.38 25 SER B C 1
ATOM 4466 O O . SER B 1 25 ? 7.145 1.419 6.629 1 96.38 25 SER B O 1
ATOM 4468 N N . ILE B 1 26 ? 7.113 3.162 7.977 1 96.88 26 ILE B N 1
ATOM 4469 C CA . ILE B 1 26 ? 6.879 4.078 6.867 1 96.88 26 ILE B CA 1
ATOM 4470 C C . ILE B 1 26 ? 8.125 4.16 5.992 1 96.88 26 ILE B C 1
ATOM 4472 O O . ILE B 1 26 ? 8.047 4.543 4.824 1 96.88 26 ILE B O 1
ATOM 4476 N N . GLY B 1 27 ? 9.344 3.816 6.594 1 97.44 27 GLY B N 1
ATOM 4477 C CA . GLY B 1 27 ? 10.523 3.676 5.758 1 97.44 27 GLY B CA 1
ATOM 4478 C C . GLY B 1 27 ? 10.375 2.611 4.688 1 97.44 27 GLY B C 1
ATOM 4479 O O . GLY B 1 27 ? 10.688 2.852 3.518 1 97.44 27 GLY B O 1
ATOM 4480 N N . GLN B 1 28 ? 9.836 1.458 5.086 1 95.5 28 GLN B N 1
ATOM 4481 C CA . GLN B 1 28 ? 9.578 0.382 4.133 1 95.5 28 GLN B CA 1
ATOM 4482 C C . GLN B 1 28 ? 8.555 0.806 3.084 1 95.5 28 GLN B C 1
ATOM 4484 O O . GLN B 1 28 ? 8.734 0.546 1.893 1 95.5 28 GLN B O 1
ATOM 4489 N N . ILE B 1 29 ? 7.516 1.468 3.518 1 95.25 29 ILE B N 1
ATOM 4490 C CA . ILE B 1 29 ? 6.441 1.898 2.631 1 95.25 29 ILE B CA 1
ATOM 4491 C C . ILE B 1 29 ? 6.984 2.887 1.603 1 95.25 29 ILE B C 1
ATOM 4493 O O . ILE B 1 29 ? 6.793 2.707 0.398 1 95.25 29 ILE B O 1
ATOM 4497 N N . MET B 1 30 ? 7.699 3.875 2.053 1 96.69 30 MET B N 1
ATOM 4498 C CA . MET B 1 30 ? 8.18 4.93 1.164 1 96.69 30 MET B CA 1
ATOM 4499 C C . MET B 1 30 ? 9.195 4.383 0.171 1 96.69 30 MET B C 1
ATOM 4501 O O . MET B 1 30 ? 9.141 4.699 -1.019 1 96.69 30 MET B O 1
ATOM 4505 N N . PHE B 1 31 ? 10.164 3.568 0.653 1 96.12 31 PHE B N 1
ATOM 4506 C CA . PHE B 1 31 ? 11.125 2.969 -0.265 1 96.12 31 PHE B CA 1
ATOM 4507 C C . PHE B 1 31 ? 10.414 2.139 -1.326 1 96.12 31 PHE B C 1
ATOM 4509 O O . PHE B 1 31 ? 10.773 2.189 -2.506 1 96.12 31 PHE B O 1
ATOM 4516 N N . SER B 1 32 ? 9.406 1.4 -0.917 1 92.44 32 SER B N 1
ATOM 4517 C CA . SER B 1 32 ? 8.656 0.562 -1.851 1 92.44 32 SER B CA 1
ATOM 4518 C C . SER B 1 32 ? 7.945 1.404 -2.902 1 92.44 32 SER B C 1
ATOM 4520 O O . SER B 1 32 ? 7.961 1.07 -4.09 1 92.44 32 SER B O 1
ATOM 4522 N N . MET B 1 33 ? 7.348 2.479 -2.498 1 92.62 33 MET B N 1
ATOM 4523 C CA . MET B 1 33 ? 6.594 3.328 -3.416 1 92.62 33 MET B CA 1
ATOM 4524 C C . MET B 1 33 ? 7.527 4.039 -4.391 1 92.62 33 MET B C 1
ATOM 4526 O O . MET B 1 33 ? 7.215 4.168 -5.574 1 92.62 33 MET B O 1
ATOM 4530 N N . LEU B 1 34 ? 8.688 4.477 -3.91 1 95 34 LEU B N 1
ATOM 4531 C CA . LEU B 1 34 ? 9.664 5.125 -4.777 1 95 34 LEU B CA 1
ATOM 4532 C C . LEU B 1 34 ? 10.18 4.156 -5.84 1 95 34 LEU B C 1
ATOM 4534 O O . LEU B 1 34 ? 10.422 4.555 -6.98 1 95 34 LEU B O 1
ATOM 4538 N N . GLU B 1 35 ? 10.305 2.973 -5.477 1 91.62 35 GLU B N 1
ATOM 4539 C CA . GLU B 1 35 ? 10.859 1.955 -6.363 1 91.62 35 GLU B CA 1
ATOM 4540 C C . GLU B 1 35 ? 9.922 1.658 -7.523 1 91.62 35 GLU B C 1
ATOM 4542 O O . GLU B 1 35 ? 10.359 1.24 -8.594 1 91.62 35 GLU B O 1
ATOM 4547 N N . ARG B 1 36 ? 8.688 1.9 -7.402 1 89.19 36 ARG B N 1
ATOM 4548 C CA . ARG B 1 36 ? 7.66 1.486 -8.352 1 89.19 36 ARG B CA 1
ATOM 4549 C C . ARG B 1 36 ? 7.578 2.455 -9.523 1 89.19 36 ARG B C 1
ATOM 4551 O O . ARG B 1 36 ? 7.082 2.1 -10.594 1 89.19 36 ARG B O 1
ATOM 4558 N N . THR B 1 37 ? 7.992 3.689 -9.336 1 88.75 37 THR B N 1
ATOM 4559 C CA . THR B 1 37 ? 7.938 4.695 -10.391 1 88.75 37 THR B CA 1
ATOM 4560 C C . THR B 1 37 ? 9.242 5.492 -10.445 1 88.75 37 THR B C 1
ATOM 4562 O O . THR B 1 37 ? 9.242 6.703 -10.227 1 88.75 37 THR B O 1
ATOM 4565 N N . PRO B 1 38 ? 10.281 4.883 -10.898 1 91.38 38 PRO B N 1
ATOM 4566 C CA . PRO B 1 38 ? 11.617 5.473 -10.805 1 91.38 38 PRO B CA 1
ATOM 4567 C C . PRO B 1 38 ? 11.742 6.781 -11.578 1 91.38 38 PRO B C 1
ATOM 4569 O O . PRO B 1 38 ? 12.445 7.699 -11.148 1 91.38 38 PRO B O 1
ATOM 4572 N N . GLU B 1 39 ? 10.992 6.957 -12.648 1 92.12 39 GLU B N 1
ATOM 4573 C CA . GLU B 1 39 ? 11.195 8.102 -13.531 1 92.12 39 GLU B CA 1
ATOM 4574 C C . GLU B 1 39 ? 10.297 9.273 -13.133 1 92.12 39 GLU B C 1
ATOM 4576 O O . GLU B 1 39 ? 10.484 10.391 -13.609 1 92.12 39 GLU B O 1
ATOM 4581 N N . ARG B 1 40 ? 9.383 9.031 -12.273 1 92.38 40 ARG B N 1
ATOM 4582 C CA . ARG B 1 40 ? 8.461 10.078 -11.859 1 92.38 40 ARG B CA 1
ATOM 4583 C C . ARG B 1 40 ? 9.164 11.109 -10.984 1 92.38 40 ARG B C 1
ATOM 4585 O O . ARG B 1 40 ? 9.984 10.758 -10.133 1 92.38 40 ARG B O 1
ATOM 4592 N N . VAL B 1 41 ? 8.875 12.391 -11.203 1 96.06 41 VAL B N 1
ATOM 4593 C CA . VAL B 1 41 ? 9.383 13.445 -10.336 1 96.06 41 VAL B CA 1
ATOM 4594 C C . VAL B 1 41 ? 8.656 13.414 -8.992 1 96.06 41 VAL B C 1
ATOM 4596 O O . VAL B 1 41 ? 7.426 13.398 -8.945 1 96.06 41 VAL B O 1
ATOM 4599 N N . THR B 1 42 ? 9.406 13.391 -7.879 1 96.5 42 THR B N 1
ATOM 4600 C CA . THR B 1 42 ? 8.781 13.289 -6.562 1 96.5 42 THR B CA 1
ATOM 4601 C C . THR B 1 42 ? 8.961 14.594 -5.785 1 96.5 42 THR B C 1
ATOM 4603 O O . THR B 1 42 ? 8.219 14.867 -4.84 1 96.5 42 THR B O 1
ATOM 4606 N N . GLN B 1 43 ? 9.922 15.391 -6.121 1 97.69 43 GLN B N 1
ATOM 4607 C CA . GLN B 1 43 ? 10.047 16.672 -5.441 1 97.69 43 GLN B CA 1
ATOM 4608 C C . GLN B 1 43 ? 10.672 17.734 -6.359 1 97.69 43 GLN B C 1
ATOM 4610 O O . GLN B 1 43 ? 11.461 17.391 -7.242 1 97.69 43 GLN B O 1
ATOM 4615 N N . ILE B 1 44 ? 10.336 18.938 -6.188 1 98.38 44 ILE B N 1
ATOM 4616 C CA . ILE B 1 44 ? 10.797 20.125 -6.902 1 98.38 44 ILE B CA 1
ATOM 4617 C C . ILE B 1 44 ? 11.227 21.203 -5.902 1 98.38 44 ILE B C 1
ATOM 4619 O O . ILE B 1 44 ? 10.445 21.594 -5.031 1 98.38 44 ILE B O 1
ATOM 4623 N N . ASP B 1 45 ? 12.461 21.625 -5.977 1 98.12 45 ASP B N 1
ATOM 4624 C CA . ASP B 1 45 ? 12.93 22.75 -5.184 1 98.12 45 ASP B CA 1
ATOM 4625 C C . ASP B 1 45 ? 12.5 24.078 -5.805 1 98.12 45 ASP B C 1
ATOM 4627 O O . ASP B 1 45 ? 13.039 24.5 -6.828 1 98.12 45 ASP B O 1
ATOM 4631 N N . GLY B 1 46 ? 11.57 24.734 -5.141 1 97.5 46 GLY B N 1
ATOM 4632 C CA . GLY B 1 46 ? 11.008 25.953 -5.676 1 97.5 46 GLY B CA 1
ATOM 4633 C C . GLY B 1 46 ? 12.008 27.094 -5.734 1 97.5 46 GLY B C 1
ATOM 4634 O O . GLY B 1 46 ? 11.797 28.078 -6.457 1 97.5 46 GLY B O 1
ATOM 4635 N N . ASP B 1 47 ? 13.047 27.031 -4.992 1 96 47 ASP B N 1
ATOM 4636 C CA . ASP B 1 47 ? 14.07 28.078 -4.957 1 96 47 ASP B CA 1
ATOM 4637 C C . ASP B 1 47 ? 15.078 27.891 -6.09 1 96 47 ASP B C 1
ATOM 4639 O O . ASP B 1 47 ? 15.523 28.875 -6.688 1 96 47 ASP B O 1
ATOM 4643 N N . THR B 1 48 ? 15.391 26.672 -6.449 1 95.5 48 THR B N 1
ATOM 4644 C CA . THR B 1 48 ? 16.438 26.422 -7.434 1 95.5 48 THR B CA 1
ATOM 4645 C C . THR B 1 48 ? 15.844 25.922 -8.742 1 95.5 48 THR B C 1
ATOM 4647 O O . THR B 1 48 ? 16.5 25.938 -9.781 1 95.5 48 THR B O 1
ATOM 4650 N N . GLY B 1 49 ? 14.68 25.328 -8.703 1 96.81 49 GLY B N 1
ATOM 4651 C CA . GLY B 1 49 ? 14.055 24.734 -9.875 1 96.81 49 GLY B CA 1
ATOM 4652 C C . GLY B 1 49 ? 14.461 23.297 -10.094 1 96.81 49 GLY B C 1
ATOM 4653 O O . GLY B 1 49 ? 13.961 22.641 -11.008 1 96.81 49 GLY B O 1
ATOM 4654 N N . ARG B 1 50 ? 15.258 22.797 -9.266 1 96.94 50 ARG B N 1
ATOM 4655 C CA . ARG B 1 50 ? 15.75 21.422 -9.43 1 96.94 50 ARG B CA 1
ATOM 4656 C C . ARG B 1 50 ? 14.641 20.406 -9.164 1 96.94 50 ARG B C 1
ATOM 4658 O O . ARG B 1 50 ? 13.922 20.516 -8.172 1 96.94 50 ARG B O 1
ATOM 4665 N N . GLU B 1 51 ? 14.492 19.5 -10.102 1 98.06 51 GLU B N 1
ATOM 4666 C CA . GLU B 1 51 ? 13.562 18.375 -9.969 1 98.06 51 GLU B CA 1
ATOM 4667 C C . GLU B 1 51 ? 14.305 17.094 -9.609 1 98.06 51 GLU B C 1
ATOM 4669 O O . GLU B 1 51 ? 15.406 16.844 -10.109 1 98.06 51 GLU B O 1
ATOM 4674 N N . MET B 1 52 ? 13.742 16.344 -8.742 1 98.12 52 MET B N 1
ATOM 4675 C CA . MET B 1 52 ? 14.312 15.055 -8.352 1 98.12 52 MET B CA 1
ATOM 4676 C C . MET B 1 52 ? 13.336 13.922 -8.648 1 98.12 52 MET B C 1
ATOM 4678 O O . MET B 1 52 ? 12.156 14 -8.289 1 98.12 52 MET B O 1
ATOM 4682 N N . THR B 1 53 ? 13.812 12.875 -9.344 1 97.69 53 THR B N 1
ATOM 4683 C CA . THR B 1 53 ? 12.992 11.711 -9.641 1 97.69 53 THR B CA 1
ATOM 4684 C C . THR B 1 53 ? 12.93 10.773 -8.438 1 97.69 53 THR B C 1
ATOM 4686 O O . THR B 1 53 ? 13.695 10.93 -7.48 1 97.69 53 THR B O 1
ATOM 4689 N N . CYS B 1 54 ? 12.016 9.836 -8.516 1 96.62 54 CYS B N 1
ATOM 4690 C CA . CYS B 1 54 ? 11.883 8.82 -7.469 1 96.62 54 CYS B CA 1
ATOM 4691 C C . CYS B 1 54 ? 13.172 8.016 -7.332 1 96.62 54 CYS B C 1
ATOM 4693 O O . CYS B 1 54 ? 13.617 7.734 -6.219 1 96.62 54 CYS B O 1
ATOM 4695 N N . GLU B 1 55 ? 13.805 7.691 -8.422 1 96.56 55 GLU B N 1
ATOM 4696 C CA . GLU B 1 55 ? 15.039 6.91 -8.391 1 96.56 55 GLU B CA 1
ATOM 4697 C C . GLU B 1 55 ? 16.172 7.703 -7.75 1 96.56 55 GLU B C 1
ATOM 4699 O O . GLU B 1 55 ? 16.938 7.168 -6.941 1 96.56 55 GLU B O 1
ATOM 4704 N N . GLU B 1 56 ? 16.312 8.914 -8.156 1 98.06 56 GLU B N 1
ATOM 4705 C CA . GLU B 1 56 ? 17.344 9.758 -7.57 1 98.06 56 GLU B CA 1
ATOM 4706 C C . GLU B 1 56 ? 17.156 9.898 -6.062 1 98.06 56 GLU B C 1
ATOM 4708 O O . GLU B 1 56 ? 18.109 9.781 -5.293 1 98.06 56 GLU B O 1
ATOM 4713 N N . PHE B 1 57 ? 15.891 10.211 -5.664 1 98.44 57 PHE B N 1
ATOM 4714 C CA . PHE B 1 57 ? 15.539 10.336 -4.254 1 98.44 57 PHE B CA 1
ATOM 4715 C C . PHE B 1 57 ? 15.898 9.062 -3.492 1 98.44 57 PHE B C 1
ATOM 4717 O O . PHE B 1 57 ? 16.562 9.117 -2.453 1 98.44 57 PHE B O 1
ATOM 4724 N N . A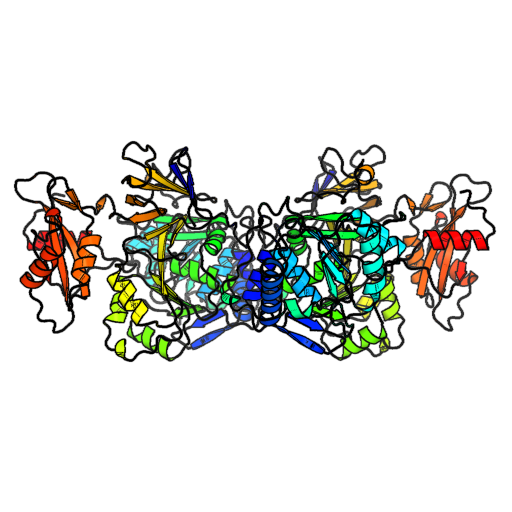RG B 1 58 ? 15.492 7.957 -4.047 1 97.94 58 ARG B N 1
ATOM 4725 C CA . ARG B 1 58 ? 15.703 6.641 -3.457 1 97.94 58 ARG B CA 1
ATOM 4726 C C . ARG B 1 58 ? 17.188 6.336 -3.324 1 97.94 58 ARG B C 1
ATOM 4728 O O . ARG B 1 58 ? 17.641 5.883 -2.27 1 97.94 58 ARG B O 1
ATOM 4735 N N . LEU B 1 59 ? 17.969 6.59 -4.355 1 98.25 59 LEU B N 1
ATOM 4736 C CA . LEU B 1 59 ? 19.406 6.316 -4.367 1 98.25 59 LEU B CA 1
ATOM 4737 C C . LEU B 1 59 ? 20.125 7.16 -3.324 1 98.25 59 LEU B C 1
ATOM 4739 O O . LEU B 1 59 ? 21.016 6.664 -2.619 1 98.25 59 LEU B O 1
ATOM 4743 N N . ARG B 1 60 ? 19.797 8.422 -3.203 1 98.5 60 ARG B N 1
ATOM 4744 C CA . ARG B 1 60 ? 20.375 9.273 -2.176 1 98.5 60 ARG B CA 1
ATOM 4745 C C . ARG B 1 60 ? 20.094 8.727 -0.781 1 98.5 60 ARG B C 1
ATOM 4747 O O . ARG B 1 60 ? 21 8.648 0.053 1 98.5 60 ARG B O 1
ATOM 4754 N N . ALA B 1 61 ? 18.859 8.344 -0.54 1 98.75 61 ALA B N 1
ATOM 4755 C CA . ALA B 1 61 ? 18.484 7.801 0.764 1 98.75 61 ALA B CA 1
ATOM 4756 C C . ALA B 1 61 ? 19.266 6.523 1.064 1 98.75 61 ALA B C 1
ATOM 4758 O O . ALA B 1 61 ? 19.734 6.332 2.186 1 98.75 61 ALA B O 1
ATOM 4759 N N . ILE B 1 62 ? 19.406 5.652 0.025 1 98.69 62 ILE B N 1
ATOM 4760 C CA . ILE B 1 62 ? 20.125 4.395 0.182 1 98.69 62 ILE B CA 1
ATOM 4761 C C . ILE B 1 62 ? 21.578 4.684 0.558 1 98.69 62 ILE B C 1
ATOM 4763 O O . ILE B 1 62 ? 22.109 4.094 1.503 1 98.69 62 ILE B O 1
ATOM 4767 N N . ARG B 1 63 ? 22.234 5.594 -0.157 1 98.81 63 ARG B N 1
ATOM 4768 C CA . ARG B 1 63 ? 23.625 5.941 0.11 1 98.81 63 ARG B CA 1
ATOM 4769 C C . ARG B 1 63 ? 23.781 6.52 1.513 1 98.81 63 ARG B C 1
ATOM 4771 O O . ARG B 1 63 ? 24.734 6.191 2.221 1 98.81 63 ARG B O 1
ATOM 4778 N N . ILE B 1 64 ? 22.859 7.363 1.902 1 98.75 64 ILE B N 1
ATOM 4779 C CA . ILE B 1 64 ? 22.906 7.93 3.246 1 98.75 64 ILE B CA 1
ATOM 4780 C C . ILE B 1 64 ? 22.812 6.812 4.281 1 98.75 64 ILE B C 1
ATOM 4782 O O . ILE B 1 64 ? 23.594 6.789 5.242 1 98.75 64 ILE B O 1
ATOM 4786 N N . VAL B 1 65 ? 21.844 5.836 4.125 1 98.75 65 VAL B N 1
ATOM 4787 C CA . VAL B 1 65 ? 21.703 4.703 5.039 1 98.75 65 VAL B CA 1
ATOM 4788 C C . VAL B 1 65 ? 23.047 3.959 5.137 1 98.75 65 VAL B C 1
ATOM 4790 O O . VAL B 1 65 ? 23.562 3.762 6.234 1 98.75 65 VAL B O 1
ATOM 4793 N N . GLN B 1 66 ? 23.562 3.633 3.971 1 98.62 66 GLN B N 1
ATOM 4794 C CA . GLN B 1 66 ? 24.75 2.768 3.914 1 98.62 66 GLN B CA 1
ATOM 4795 C C . GLN B 1 66 ? 25.969 3.473 4.477 1 98.62 66 GLN B C 1
ATOM 4797 O O . GLN B 1 66 ? 26.75 2.877 5.227 1 98.62 66 GLN B O 1
ATOM 4802 N N . ASN B 1 67 ? 26.156 4.727 4.152 1 98.5 67 ASN B N 1
ATOM 4803 C CA . ASN B 1 67 ? 27.312 5.461 4.656 1 98.5 67 ASN B CA 1
ATOM 4804 C C . ASN B 1 67 ? 27.188 5.746 6.152 1 98.5 67 ASN B C 1
ATOM 4806 O O . ASN B 1 67 ? 28.172 5.656 6.887 1 98.5 67 ASN B O 1
ATOM 4810 N N . LEU B 1 68 ? 25.984 6.098 6.645 1 98.44 68 LEU B N 1
ATOM 4811 C CA . LEU B 1 68 ? 25.781 6.336 8.07 1 98.44 68 LEU B CA 1
ATOM 4812 C C . LEU B 1 68 ? 26.078 5.078 8.883 1 98.44 68 LEU B C 1
ATOM 4814 O O . LEU B 1 68 ? 26.703 5.145 9.945 1 98.44 68 LEU B O 1
ATOM 4818 N N . GLN B 1 69 ? 25.609 3.945 8.398 1 97.62 69 GLN B N 1
ATOM 4819 C CA . GLN B 1 69 ? 25.781 2.697 9.133 1 97.62 69 GLN B CA 1
ATOM 4820 C C . GLN B 1 69 ? 27.219 2.176 9.008 1 97.62 69 GLN B C 1
ATOM 4822 O O . GLN B 1 69 ? 27.844 1.819 10.008 1 97.62 69 GLN B O 1
ATOM 4827 N N . ALA B 1 70 ? 27.812 2.135 7.82 1 96.88 70 ALA B N 1
ATOM 4828 C CA . ALA B 1 70 ? 29.109 1.516 7.574 1 96.88 70 ALA B CA 1
ATOM 4829 C C . ALA B 1 70 ? 30.25 2.416 8.055 1 96.88 70 ALA B C 1
ATOM 4831 O O . ALA B 1 70 ? 31.203 1.941 8.664 1 96.88 70 ALA B O 1
ATOM 4832 N N . ASN B 1 71 ? 30.172 3.738 7.836 1 96.44 71 ASN B N 1
ATOM 4833 C CA . ASN B 1 71 ? 31.297 4.637 8.07 1 96.44 71 ASN B CA 1
ATOM 4834 C C . ASN B 1 71 ? 31.172 5.348 9.422 1 96.44 71 ASN B C 1
ATOM 4836 O O . ASN B 1 71 ? 32.188 5.73 10.016 1 96.44 71 ASN B O 1
ATOM 4840 N N . TYR B 1 72 ? 29.938 5.508 9.914 1 96.56 72 TYR B N 1
ATOM 4841 C CA . TYR B 1 72 ? 29.781 6.305 11.117 1 96.56 72 TYR B CA 1
ATOM 4842 C C . TYR B 1 72 ? 29.125 5.492 12.227 1 96.56 72 TYR B C 1
ATOM 4844 O O . TYR B 1 72 ? 29.094 5.926 13.383 1 96.56 72 TYR B O 1
ATOM 4852 N N . GLY B 1 73 ? 28.5 4.348 11.867 1 97.31 73 GLY B N 1
ATOM 4853 C CA . GLY B 1 73 ? 28.094 3.385 12.875 1 97.31 73 GLY B CA 1
ATOM 4854 C C . GLY B 1 73 ? 26.719 3.682 13.469 1 97.31 73 GLY B C 1
ATOM 4855 O O . GLY B 1 73 ? 26.391 3.205 14.555 1 97.31 73 GLY B O 1
ATOM 4856 N N . LEU B 1 74 ? 25.891 4.512 12.805 1 97.69 74 LEU B N 1
ATOM 4857 C CA . LEU B 1 74 ? 24.562 4.793 13.32 1 97.69 74 LEU B CA 1
ATOM 4858 C C . LEU B 1 74 ? 23.734 3.516 13.406 1 97.69 74 LEU B C 1
ATOM 4860 O O . LEU B 1 74 ? 23.672 2.744 12.445 1 97.69 74 LEU B O 1
ATOM 4864 N N . LYS B 1 75 ? 23.125 3.307 14.531 1 96.62 75 LYS B N 1
ATOM 4865 C CA . LYS B 1 75 ? 22.359 2.094 14.789 1 96.62 75 LYS B CA 1
ATOM 4866 C C . LYS B 1 75 ? 20.891 2.418 15.078 1 96.62 75 LYS B C 1
ATOM 4868 O O . LYS B 1 75 ? 20.547 3.568 15.359 1 96.62 75 LYS B O 1
ATOM 4873 N N . LYS B 1 76 ? 20.078 1.367 14.961 1 95.88 76 LYS B N 1
ATOM 4874 C CA . LYS B 1 76 ? 18.672 1.455 15.328 1 95.88 76 LYS B CA 1
ATOM 4875 C C . LYS B 1 76 ? 18.5 1.955 16.766 1 95.88 76 LYS B C 1
ATOM 4877 O O . LYS B 1 76 ? 19.219 1.518 17.656 1 95.88 76 LYS B O 1
ATOM 4882 N N . GLY B 1 77 ? 17.656 2.91 16.906 1 95.56 77 GLY B N 1
ATOM 4883 C CA . GLY B 1 77 ? 17.297 3.373 18.234 1 95.56 77 GLY B CA 1
ATOM 4884 C C . GLY B 1 77 ? 18.156 4.531 18.703 1 95.56 77 GLY B C 1
ATOM 4885 O O . GLY B 1 77 ? 17.812 5.207 19.688 1 95.56 77 GLY B O 1
ATOM 4886 N N . GLU B 1 78 ? 19.312 4.82 18.109 1 97 78 GLU B N 1
ATOM 4887 C CA . GLU B 1 78 ? 20.156 5.93 18.516 1 97 78 GLU B CA 1
ATOM 4888 C C . GLU B 1 78 ? 19.531 7.273 18.172 1 97 78 GLU B C 1
ATOM 4890 O O . GLU B 1 78 ? 18.844 7.398 17.156 1 97 78 GLU B O 1
ATOM 4895 N N . MET B 1 79 ? 19.812 8.266 18.984 1 97.44 79 MET B N 1
ATOM 4896 C CA . MET B 1 79 ? 19.125 9.555 18.891 1 97.44 79 MET B CA 1
ATOM 4897 C C . MET B 1 79 ? 19.844 10.484 17.922 1 97.44 79 MET B C 1
ATOM 4899 O O . MET B 1 79 ? 21.062 10.648 17.984 1 97.44 79 MET B O 1
ATOM 4903 N N . VAL B 1 80 ? 19.078 11.039 17.031 1 98.31 80 VAL B N 1
ATOM 4904 C CA . VAL B 1 80 ? 19.562 11.984 16.031 1 98.31 80 VAL B CA 1
ATOM 4905 C C . VAL B 1 80 ? 18.766 13.289 16.125 1 98.31 80 VAL B C 1
ATOM 4907 O O . VAL B 1 80 ? 17.562 13.273 16.375 1 98.31 80 VAL B O 1
ATOM 4910 N N . VAL B 1 81 ? 19.406 14.43 16.016 1 97.62 81 VAL B N 1
ATOM 4911 C CA . VAL B 1 81 ? 18.75 15.719 15.859 1 97.62 81 VAL B CA 1
ATOM 4912 C C . VAL B 1 81 ? 18.906 16.219 14.43 1 97.62 81 VAL B C 1
ATOM 4914 O O . VAL B 1 81 ? 20.016 16.234 13.883 1 97.62 81 VAL B O 1
ATOM 4917 N N . VAL B 1 82 ? 17.844 16.547 13.797 1 98.06 82 VAL B N 1
ATOM 4918 C CA . VAL B 1 82 ? 17.844 17.156 12.477 1 98.06 82 VAL B CA 1
ATOM 4919 C C . VAL B 1 82 ? 17.312 18.594 12.57 1 98.06 82 VAL B C 1
ATOM 4921 O O . VAL B 1 82 ? 16.125 18.812 12.758 1 98.06 82 VAL B O 1
ATOM 4924 N N . ALA B 1 83 ? 18.188 19.531 12.484 1 96.06 83 ALA B N 1
ATOM 4925 C CA . ALA B 1 83 ? 17.859 20.969 12.531 1 96.06 83 ALA B CA 1
ATOM 4926 C C . ALA B 1 83 ? 18.203 21.641 11.203 1 96.06 83 ALA B C 1
ATOM 4928 O O . ALA B 1 83 ? 19.109 22.484 11.148 1 96.06 83 ALA B O 1
ATOM 4929 N N . CYS B 1 84 ? 17.438 21.281 10.219 1 96.31 84 CYS B N 1
ATOM 4930 C CA . CYS B 1 84 ? 17.719 21.75 8.867 1 96.31 84 CYS B CA 1
ATOM 4931 C C . CYS B 1 84 ? 16.484 22.406 8.242 1 96.31 84 CYS B C 1
ATOM 4933 O O . CYS B 1 84 ? 15.359 21.984 8.523 1 96.31 84 CYS B O 1
ATOM 4935 N N . ARG B 1 85 ? 16.734 23.391 7.426 1 92.81 85 ARG B N 1
ATOM 4936 C CA . ARG B 1 85 ? 15.68 23.906 6.566 1 92.81 85 ARG B CA 1
ATOM 4937 C C . ARG B 1 85 ? 15.32 22.891 5.477 1 92.81 85 ARG B C 1
ATOM 4939 O O . ARG B 1 85 ? 16.078 21.969 5.211 1 92.81 85 ARG B O 1
ATOM 4946 N N . ASN B 1 86 ? 14.133 23.141 4.852 1 95.62 86 ASN B N 1
ATOM 4947 C CA . ASN B 1 86 ? 13.82 22.328 3.678 1 95.62 86 ASN B CA 1
ATOM 4948 C C . ASN B 1 86 ? 14.898 22.469 2.605 1 95.62 86 ASN B C 1
ATOM 4950 O O . ASN B 1 86 ? 15.312 23.578 2.27 1 95.62 86 ASN B O 1
ATOM 4954 N N . CYS B 1 87 ? 15.328 21.438 2.182 1 95.31 87 CYS B N 1
ATOM 4955 C CA . CYS B 1 87 ? 16.234 21.375 1.036 1 95.31 87 CYS B CA 1
ATOM 4956 C C . CYS B 1 87 ? 16.188 20.016 0.367 1 95.31 87 CYS B C 1
ATOM 4958 O O . CYS B 1 87 ? 15.586 19.078 0.901 1 95.31 87 CYS B O 1
ATOM 4960 N N . GLU B 1 88 ? 16.734 19.859 -0.76 1 94.5 88 GLU B N 1
ATOM 4961 C CA . GLU B 1 88 ? 16.578 18.672 -1.585 1 94.5 88 GLU B CA 1
ATOM 4962 C C . GLU B 1 88 ? 17.172 17.438 -0.904 1 94.5 88 GLU B C 1
ATOM 4964 O O . GLU B 1 88 ? 16.719 16.312 -1.144 1 94.5 88 GLU B O 1
ATOM 4969 N N . ASN B 1 89 ? 18.109 17.625 0.024 1 95.75 89 ASN B N 1
ATOM 4970 C CA . ASN B 1 89 ? 18.828 16.484 0.578 1 95.75 89 ASN B CA 1
ATOM 4971 C C . ASN B 1 89 ? 18.297 16.109 1.968 1 95.75 89 ASN B C 1
ATOM 4973 O O . ASN B 1 89 ? 18.562 15.023 2.467 1 95.75 89 ASN B O 1
ATOM 4977 N N . VAL B 1 90 ? 17.609 17.016 2.631 1 97.56 90 VAL B N 1
ATOM 4978 C CA . VAL B 1 90 ? 17.141 16.719 3.979 1 97.56 90 VAL B CA 1
ATOM 4979 C C . VAL B 1 90 ? 16.047 15.656 3.92 1 97.56 90 VAL B C 1
ATOM 4981 O O . VAL B 1 90 ? 15.898 14.852 4.84 1 97.56 90 VAL B O 1
ATOM 4984 N N . PHE B 1 91 ? 15.289 15.617 2.842 1 97.94 91 PHE B N 1
ATOM 4985 C CA . PHE B 1 91 ? 14.18 14.688 2.717 1 97.94 91 PHE B CA 1
ATOM 4986 C C . PHE B 1 91 ? 14.688 13.258 2.553 1 97.94 91 PHE B C 1
ATOM 4988 O O . PHE B 1 91 ? 14.289 12.359 3.301 1 97.94 91 PHE B O 1
ATOM 4995 N N . PRO B 1 92 ? 15.672 13 1.663 1 98.5 92 PRO B N 1
ATOM 4996 C CA . PRO B 1 92 ? 16.297 11.672 1.632 1 98.5 92 PRO B CA 1
ATOM 4997 C C . PRO B 1 92 ? 16.938 11.289 2.961 1 98.5 92 PRO B C 1
ATOM 4999 O O . PRO B 1 92 ? 16.969 10.109 3.322 1 98.5 92 PRO B O 1
ATOM 5002 N N . LEU B 1 93 ? 17.469 12.273 3.684 1 98.75 93 LEU B N 1
ATOM 5003 C CA . LEU B 1 93 ? 18.047 12.016 5 1 98.75 93 LEU B CA 1
ATOM 5004 C C . LEU B 1 93 ? 16.984 11.461 5.949 1 98.75 93 LEU B C 1
ATOM 5006 O O . LEU B 1 93 ? 17.219 10.453 6.621 1 98.75 93 LEU B O 1
ATOM 5010 N N . VAL B 1 94 ? 15.859 12.094 5.977 1 98.69 94 VAL B N 1
ATOM 5011 C CA . VAL B 1 94 ? 14.773 11.672 6.855 1 98.69 94 VAL B CA 1
ATOM 5012 C C . VAL B 1 94 ? 14.328 10.258 6.484 1 98.69 94 VAL B C 1
ATOM 5014 O O . VAL B 1 94 ? 14.141 9.406 7.359 1 98.69 94 VAL B O 1
ATOM 5017 N N . LEU B 1 95 ? 14.188 9.992 5.199 1 98.69 95 LEU B N 1
ATOM 5018 C CA . LEU B 1 95 ? 13.836 8.648 4.766 1 98.69 95 LEU B CA 1
ATOM 5019 C C . LEU B 1 95 ? 14.891 7.641 5.215 1 98.69 95 LEU B C 1
ATOM 5021 O O . LEU B 1 95 ? 14.547 6.535 5.645 1 98.69 95 LEU B O 1
ATOM 5025 N N . ALA B 1 96 ? 16.188 8.008 5.098 1 98.81 96 ALA B N 1
ATOM 5026 C CA . ALA B 1 96 ? 17.281 7.133 5.531 1 98.81 96 ALA B CA 1
ATOM 5027 C C . ALA B 1 96 ? 17.172 6.812 7.02 1 98.81 96 ALA B C 1
ATOM 5029 O O . ALA B 1 96 ? 17.328 5.656 7.426 1 98.81 96 ALA B O 1
ATOM 5030 N N . LEU B 1 97 ? 16.891 7.816 7.836 1 98.75 97 LEU B N 1
ATOM 5031 C CA . LEU B 1 97 ? 16.766 7.629 9.273 1 98.75 97 LEU B CA 1
ATOM 5032 C C . LEU B 1 97 ? 15.578 6.719 9.602 1 98.75 97 LEU B C 1
ATOM 5034 O O . LEU B 1 97 ? 15.664 5.887 10.508 1 98.75 97 LEU B O 1
ATOM 5038 N N . LEU B 1 98 ? 14.516 6.867 8.867 1 98.56 98 LEU B N 1
ATOM 5039 C CA . LEU B 1 98 ? 13.344 6.012 9.031 1 98.56 98 LEU B CA 1
ATOM 5040 C C . LEU B 1 98 ? 13.68 4.559 8.711 1 98.56 98 LEU B C 1
ATOM 5042 O O . LEU B 1 98 ? 13.219 3.646 9.398 1 98.56 98 LEU B O 1
ATOM 5046 N N . ALA B 1 99 ? 14.484 4.379 7.672 1 97.94 99 ALA B N 1
ATOM 5047 C CA . ALA B 1 99 ? 14.867 3.029 7.262 1 97.94 99 ALA B CA 1
ATOM 5048 C C . ALA B 1 99 ? 15.82 2.396 8.273 1 97.94 99 ALA B C 1
ATOM 5050 O O . ALA B 1 99 ? 15.734 1.195 8.539 1 97.94 99 ALA B O 1
ATOM 5051 N N . ILE B 1 100 ? 16.688 3.182 8.805 1 97.88 100 ILE B N 1
ATOM 5052 C CA . ILE B 1 100 ? 17.641 2.695 9.789 1 97.88 100 ILE B CA 1
ATOM 5053 C C . ILE B 1 100 ? 16.922 2.348 11.086 1 97.88 100 ILE B C 1
ATOM 5055 O O . ILE B 1 100 ? 17.328 1.434 11.805 1 97.88 100 ILE B O 1
ATOM 5059 N N . GLY B 1 101 ? 15.797 3.029 11.359 1 97.69 101 GLY B N 1
ATOM 5060 C CA . GLY B 1 101 ? 15.117 2.908 12.641 1 97.69 101 GLY B CA 1
ATOM 5061 C C . GLY B 1 101 ? 15.727 3.768 13.727 1 97.69 101 GLY B C 1
ATOM 5062 O O . GLY B 1 101 ? 15.602 3.461 14.914 1 97.69 101 GLY B O 1
ATOM 5063 N N . ALA B 1 102 ? 16.438 4.809 13.32 1 97.62 102 ALA B N 1
ATOM 5064 C CA . ALA B 1 102 ? 16.938 5.777 14.289 1 97.62 102 ALA B CA 1
ATOM 5065 C C . ALA B 1 102 ? 15.789 6.547 14.938 1 97.62 102 ALA B C 1
ATOM 5067 O O . ALA B 1 102 ? 14.703 6.648 14.367 1 97.62 102 ALA B O 1
ATOM 5068 N N . GLN B 1 103 ? 16.016 6.922 16.141 1 95.5 103 GLN B N 1
ATOM 5069 C CA . GLN B 1 103 ? 15.125 7.918 16.734 1 95.5 103 GLN B CA 1
ATOM 5070 C C . GLN B 1 103 ? 15.594 9.336 16.422 1 95.5 103 GLN B C 1
ATOM 5072 O O . GLN B 1 103 ? 16.781 9.656 16.594 1 95.5 103 GLN B O 1
ATOM 5077 N N . PHE B 1 104 ? 14.719 10.109 15.875 1 97.88 104 PHE B N 1
ATOM 5078 C CA . PHE B 1 104 ? 15.203 11.445 15.547 1 97.88 104 PHE B CA 1
ATOM 5079 C C . PHE B 1 104 ? 14.141 12.5 15.844 1 97.88 104 PHE B C 1
ATOM 5081 O O . PHE B 1 104 ? 12.945 12.227 15.734 1 97.88 104 PHE B O 1
ATOM 5088 N N . VAL B 1 105 ? 14.641 13.617 16.266 1 96.75 105 VAL B N 1
ATOM 5089 C CA . VAL B 1 105 ? 13.805 14.797 16.484 1 96.75 105 VAL B CA 1
ATOM 5090 C C . VAL B 1 105 ? 14.047 15.812 15.375 1 96.75 105 VAL B C 1
ATOM 5092 O O . VAL B 1 105 ? 15.18 16.016 14.945 1 96.75 105 VAL B O 1
ATOM 5095 N N . LEU B 1 106 ? 13.016 16.25 14.852 1 96 106 LEU B N 1
ATOM 5096 C CA . LEU B 1 106 ? 13.062 17.375 13.93 1 96 106 LEU B CA 1
ATOM 5097 C C . LEU B 1 106 ? 12.977 18.703 14.688 1 96 106 LEU B C 1
ATOM 5099 O O . LEU B 1 106 ? 11.898 19.078 15.164 1 96 106 LEU B O 1
ATOM 5103 N N . MET B 1 107 ? 14.07 19.375 14.75 1 92.38 107 MET B N 1
ATOM 5104 C CA . MET B 1 107 ? 14.172 20.594 15.555 1 92.38 107 MET B CA 1
ATOM 5105 C C . MET B 1 107 ? 13.93 21.828 14.695 1 92.38 107 MET B C 1
ATOM 5107 O O . MET B 1 107 ? 14.508 21.953 13.609 1 92.38 107 MET B O 1
ATOM 5111 N N . PRO B 1 108 ? 13.109 22.734 15.172 1 86.19 108 PRO B N 1
ATOM 5112 C CA . PRO B 1 108 ? 12.914 23.984 14.43 1 86.19 108 PRO B CA 1
ATOM 5113 C C . PRO B 1 108 ? 14.195 24.781 14.273 1 86.19 108 PRO B C 1
ATOM 5115 O O . PRO B 1 108 ? 14.953 24.938 15.234 1 86.19 108 PRO B O 1
ATOM 5118 N N . ILE B 1 109 ? 14.406 25.297 13.148 1 85.81 109 ILE B N 1
ATOM 5119 C CA . ILE B 1 109 ? 15.648 26 12.859 1 85.81 109 ILE B CA 1
ATOM 5120 C C . ILE B 1 109 ? 15.609 27.391 13.461 1 85.81 109 ILE B C 1
ATOM 5122 O O . ILE B 1 109 ? 16.625 28.078 13.547 1 85.81 109 ILE B O 1
ATOM 5126 N N . TYR B 1 110 ? 14.391 27.828 13.867 1 76.62 110 TYR B N 1
ATOM 5127 C CA . TYR B 1 110 ? 14.266 29.172 14.406 1 76.62 110 TYR B CA 1
ATOM 5128 C C . TYR B 1 110 ? 14.516 29.188 15.914 1 76.62 110 TYR B C 1
ATOM 5130 O O . TYR B 1 110 ? 14.422 30.234 16.562 1 76.62 110 TYR B O 1
ATOM 5138 N N . PHE B 1 111 ? 14.812 28.062 16.5 1 82.69 111 PHE B N 1
ATOM 5139 C CA . PHE B 1 111 ? 15.141 28.016 17.922 1 82.69 111 PHE B CA 1
ATOM 5140 C C . PHE B 1 111 ? 16.328 28.922 18.234 1 82.69 111 PHE B C 1
ATOM 5142 O O . PHE B 1 111 ? 17.312 28.953 17.484 1 82.69 111 PHE B O 1
ATOM 5149 N N . VAL B 1 112 ? 16.156 29.609 19.312 1 79.69 112 VAL B N 1
ATOM 5150 C CA . VAL B 1 112 ? 17.266 30.406 19.812 1 79.69 112 VAL B CA 1
ATOM 5151 C C . VAL B 1 112 ? 18.203 29.531 20.656 1 79.69 112 VAL B C 1
ATOM 5153 O O . VAL B 1 112 ? 17.859 28.391 20.969 1 79.69 112 VAL B O 1
ATOM 5156 N N . LEU B 1 113 ? 19.344 30.031 21.047 1 85.56 113 LEU B N 1
ATOM 5157 C CA . LEU B 1 113 ? 20.422 29.266 21.672 1 85.56 113 LEU B CA 1
ATOM 5158 C C . LEU B 1 113 ? 19.906 28.531 22.906 1 85.56 113 LEU B C 1
ATOM 5160 O O . LEU B 1 113 ? 20.203 27.344 23.094 1 85.56 113 LEU B O 1
ATOM 5164 N N . ASN B 1 114 ? 19.109 29.203 23.734 1 81.81 114 ASN B N 1
ATOM 5165 C CA . ASN B 1 114 ? 18.609 28.562 24.938 1 81.81 114 ASN B CA 1
ATOM 5166 C C . ASN B 1 114 ? 17.703 27.391 24.625 1 81.81 114 ASN B C 1
ATOM 5168 O O . ASN B 1 114 ? 17.719 26.375 25.328 1 81.81 114 ASN B O 1
ATOM 5172 N N . GLU B 1 115 ? 16.906 27.547 23.609 1 82.12 115 GLU B N 1
ATOM 5173 C CA . GLU B 1 115 ? 16.047 26.469 23.172 1 82.12 115 GLU B CA 1
ATOM 5174 C C . GLU B 1 115 ? 16.844 25.312 22.594 1 82.12 115 GLU B C 1
ATOM 5176 O O . GLU B 1 115 ? 16.516 24.141 22.812 1 82.12 115 GLU B O 1
ATOM 5181 N N . VAL B 1 116 ? 17.891 25.656 21.891 1 90 116 VAL B N 1
ATOM 5182 C CA . VAL B 1 116 ? 18.781 24.656 21.312 1 90 116 VAL B CA 1
ATOM 5183 C C . VAL B 1 116 ? 19.469 23.875 22.438 1 90 116 VAL B C 1
ATOM 5185 O O . VAL B 1 116 ? 19.5 22.641 22.406 1 90 116 VAL B O 1
ATOM 5188 N N . LYS B 1 117 ? 19.938 24.594 23.391 1 90.62 117 LYS B N 1
ATOM 5189 C CA . LYS B 1 117 ? 20.609 23.969 24.531 1 90.62 117 LYS B CA 1
ATOM 5190 C C . LYS B 1 117 ? 19.656 23.031 25.281 1 90.62 117 LYS B C 1
ATOM 5192 O O . LYS B 1 117 ? 20.031 21.906 25.625 1 90.62 117 LYS B O 1
ATOM 5197 N N . HIS B 1 118 ? 18.516 23.562 25.5 1 87.31 118 HIS B N 1
ATOM 5198 C CA . HIS B 1 118 ? 17.516 22.734 26.172 1 87.31 118 HIS B CA 1
ATOM 5199 C C . HIS B 1 118 ? 17.25 21.453 25.406 1 87.31 118 HIS B C 1
ATOM 5201 O O . HIS B 1 118 ? 17.172 20.375 26 1 87.31 118 HIS B O 1
ATOM 5207 N N . SER B 1 119 ? 17.062 21.547 24.156 1 90.31 119 SER B N 1
ATOM 5208 C CA . SER B 1 119 ? 16.766 20.391 23.297 1 90.31 119 SER B CA 1
ATOM 5209 C C . SER B 1 119 ? 17.922 19.391 23.312 1 90.31 119 SER B C 1
ATOM 5211 O O . SER B 1 119 ? 17.703 18.188 23.453 1 90.31 119 SER B O 1
ATOM 5213 N N . VAL B 1 120 ? 19.094 19.875 23.156 1 93.62 120 VAL B N 1
ATOM 5214 C CA . VAL B 1 120 ? 20.281 19.031 23.125 1 93.62 120 VAL B CA 1
ATOM 5215 C C . VAL B 1 120 ? 20.438 18.297 24.453 1 93.62 120 VAL B C 1
ATOM 5217 O O . VAL B 1 120 ? 20.781 17.125 24.484 1 93.62 120 VAL B O 1
ATOM 5220 N N . ARG B 1 121 ? 20.188 18.984 25.5 1 92.75 121 ARG B N 1
ATOM 5221 C CA . ARG B 1 121 ? 20.25 18.391 26.828 1 92.75 121 ARG B CA 1
ATOM 5222 C C . ARG B 1 121 ? 19.188 17.297 26.984 1 92.75 121 ARG B C 1
ATOM 5224 O O . ARG B 1 121 ? 19.438 16.266 27.609 1 92.75 121 ARG B O 1
ATOM 5231 N N . LYS B 1 122 ? 18.094 17.578 26.5 1 91.81 122 LYS B N 1
ATOM 5232 C CA . LYS B 1 122 ? 16.953 16.688 26.625 1 91.81 122 LYS B CA 1
ATOM 5233 C C . LYS B 1 122 ? 17.156 15.414 25.797 1 91.81 122 LYS B C 1
ATOM 5235 O O . LYS B 1 122 ? 16.938 14.305 26.281 1 91.81 122 LYS B O 1
ATOM 5240 N N . TYR B 1 123 ? 17.641 15.547 24.578 1 95.06 123 TYR B N 1
ATOM 5241 C CA . TYR B 1 123 ? 17.609 14.438 23.625 1 95.06 123 TYR B CA 1
ATOM 5242 C C . TYR B 1 123 ? 18.953 13.703 23.609 1 95.06 123 TYR B C 1
ATOM 5244 O O . TYR B 1 123 ? 19.031 12.555 23.156 1 95.06 123 TYR B O 1
ATOM 5252 N N . GLN B 1 124 ? 20.016 14.375 24.047 1 96.38 124 GLN B N 1
ATOM 5253 C CA . GLN B 1 124 ? 21.328 13.758 24.094 1 96.38 124 GLN B CA 1
ATOM 5254 C C . GLN B 1 124 ? 21.656 13.047 22.781 1 96.38 124 GLN B C 1
ATOM 5256 O O . GLN B 1 124 ? 21.875 11.836 22.766 1 96.38 124 GLN B O 1
ATOM 5261 N N . PRO B 1 125 ? 21.719 13.82 21.688 1 97.25 125 PRO B N 1
ATOM 5262 C CA . PRO B 1 125 ? 21.891 13.18 20.391 1 97.25 125 PRO B CA 1
ATOM 5263 C C . PRO B 1 125 ? 23.297 12.609 20.188 1 97.25 125 PRO B C 1
ATOM 5265 O O . PRO B 1 125 ? 24.281 13.172 20.688 1 97.25 125 PRO B O 1
ATOM 5268 N N . LYS B 1 126 ? 23.359 11.523 19.469 1 97 126 LYS B N 1
ATOM 5269 C CA . LYS B 1 126 ? 24.625 10.969 19.016 1 97 126 LYS B CA 1
ATOM 5270 C C . LYS B 1 126 ? 25.047 11.562 17.688 1 97 126 LYS B C 1
ATOM 5272 O O . LYS B 1 126 ? 26.25 11.625 17.375 1 97 126 LYS B O 1
ATOM 5277 N N . TYR B 1 127 ? 24.094 11.984 16.906 1 97.94 127 TYR B N 1
ATOM 5278 C CA . TYR B 1 127 ? 24.328 12.633 15.617 1 97.94 127 TYR B CA 1
ATOM 5279 C C . TYR B 1 127 ? 23.469 13.891 15.492 1 97.94 127 TYR B C 1
ATOM 5281 O O . TYR B 1 127 ? 22.344 13.938 16 1 97.94 127 TYR B O 1
ATOM 5289 N N . VAL B 1 128 ? 24.031 14.898 14.852 1 98.12 128 VAL B N 1
ATOM 5290 C CA . VAL B 1 128 ? 23.312 16.141 14.57 1 98.12 128 VAL B CA 1
ATOM 5291 C C . VAL B 1 128 ? 23.484 16.516 13.102 1 98.12 128 VAL B C 1
ATOM 5293 O O . VAL B 1 128 ? 24.594 16.453 12.57 1 98.12 128 VAL B O 1
ATOM 5296 N N . PHE B 1 129 ? 22.438 16.766 12.453 1 98.5 129 PHE B N 1
ATOM 5297 C CA . PHE B 1 129 ? 22.438 17.359 11.117 1 98.5 129 PHE B CA 1
ATOM 5298 C C . PHE B 1 129 ? 21.938 18.797 11.164 1 98.5 129 PHE B C 1
ATOM 5300 O O . PHE B 1 129 ? 20.875 19.078 11.719 1 98.5 129 PHE B O 1
ATOM 5307 N N . CYS B 1 130 ? 22.672 19.75 10.641 1 97.25 130 CYS B N 1
ATOM 5308 C CA . CYS B 1 130 ? 22.266 21.156 10.719 1 97.25 130 CYS B CA 1
ATOM 5309 C C . CYS B 1 130 ? 22.719 21.922 9.477 1 97.25 130 CYS B C 1
ATOM 5311 O O . CYS B 1 130 ? 23.391 21.359 8.609 1 97.25 130 CYS B O 1
ATOM 5313 N N . ASP B 1 131 ? 22.188 23.094 9.344 1 95.19 131 ASP B N 1
ATOM 5314 C CA . ASP B 1 131 ? 22.625 24.031 8.32 1 95.19 131 ASP B CA 1
ATOM 5315 C C . ASP B 1 131 ? 23.844 24.828 8.781 1 95.19 131 ASP B C 1
ATOM 5317 O O . ASP B 1 131 ? 24.156 24.844 9.969 1 95.19 131 ASP B O 1
ATOM 5321 N N . ASP B 1 132 ? 24.453 25.438 7.805 1 93.88 132 ASP B N 1
ATOM 5322 C CA . ASP B 1 132 ? 25.594 26.297 8.133 1 93.88 132 ASP B CA 1
ATOM 5323 C C . ASP B 1 132 ? 25.172 27.422 9.086 1 93.88 132 ASP B C 1
ATOM 5325 O O . ASP B 1 132 ? 25.906 27.75 10.023 1 93.88 132 ASP B O 1
ATOM 5329 N N . ALA B 1 133 ? 24.016 27.922 8.938 1 89.44 133 ALA B N 1
ATOM 5330 C CA . ALA B 1 133 ? 23.531 29.094 9.672 1 89.44 133 ALA B CA 1
ATOM 5331 C C . ALA B 1 133 ? 23.359 28.781 11.156 1 89.44 133 ALA B C 1
ATOM 5333 O O . ALA B 1 133 ? 23.5 29.656 12 1 89.44 133 ALA B O 1
ATOM 5334 N N . ASN B 1 134 ? 23.031 27.547 11.516 1 92.38 134 ASN B N 1
ATOM 5335 C CA . ASN B 1 134 ? 22.766 27.25 12.914 1 92.38 134 ASN B CA 1
ATOM 5336 C C . ASN B 1 134 ? 23.844 26.344 13.508 1 92.38 134 ASN B C 1
ATOM 5338 O O . ASN B 1 134 ? 23.703 25.844 14.625 1 92.38 134 ASN B O 1
ATOM 5342 N N . TYR B 1 135 ? 24.891 26.078 12.75 1 95.5 135 TYR B N 1
ATOM 5343 C CA . TYR B 1 135 ? 25.984 25.219 13.203 1 95.5 135 TYR B CA 1
ATOM 5344 C C . TYR B 1 135 ? 26.594 25.75 14.5 1 95.5 135 TYR B C 1
ATOM 5346 O O . TYR B 1 135 ? 26.859 24.984 15.422 1 95.5 135 TYR B O 1
ATOM 5354 N N . GLY B 1 136 ? 26.859 27.031 14.57 1 92.88 136 GLY B N 1
ATOM 5355 C CA . GLY B 1 136 ? 27.484 27.625 15.742 1 92.88 136 GLY B CA 1
ATOM 5356 C C . GLY B 1 136 ? 26.719 27.328 17.031 1 92.88 136 GLY B C 1
ATOM 5357 O O . GLY B 1 136 ? 27.312 26.875 18.016 1 92.88 136 GLY B O 1
ATOM 5358 N N . ASP B 1 137 ? 25.453 27.562 17.047 1 91.94 137 ASP B N 1
ATOM 5359 C CA . ASP B 1 137 ? 24.609 27.344 18.219 1 91.94 137 ASP B CA 1
ATOM 5360 C C . ASP B 1 137 ? 24.578 25.859 18.594 1 91.94 137 ASP B C 1
ATOM 5362 O O . ASP B 1 137 ? 24.672 25.516 19.766 1 91.94 137 ASP B O 1
ATOM 5366 N N . LEU B 1 138 ? 24.453 25.031 17.625 1 94.81 138 LEU B N 1
ATOM 5367 C CA . LEU B 1 138 ? 24.359 23.594 17.875 1 94.81 138 LEU B CA 1
ATOM 5368 C C . LEU B 1 138 ? 25.688 23.047 18.391 1 94.81 138 LEU B C 1
ATOM 5370 O O . LEU B 1 138 ? 25.719 22.234 19.312 1 94.81 138 LEU B O 1
ATOM 5374 N N . SER B 1 139 ? 26.766 23.453 17.734 1 94.94 139 SER B N 1
ATOM 5375 C CA . SER B 1 139 ? 28.078 23.031 18.172 1 94.94 139 SER B CA 1
ATOM 5376 C C . SER B 1 139 ? 28.344 23.438 19.609 1 94.94 139 SER B C 1
ATOM 5378 O O . SER B 1 139 ? 28.859 22.641 20.406 1 94.94 139 SER B O 1
ATOM 5380 N N . LYS B 1 140 ? 28.016 24.625 19.953 1 92.94 140 LYS B N 1
ATOM 5381 C CA . LYS B 1 140 ? 28.188 25.125 21.297 1 92.94 140 LYS B CA 1
ATOM 5382 C C . LYS B 1 140 ? 27.328 24.344 22.297 1 92.94 140 LYS B C 1
ATOM 5384 O O . LYS B 1 140 ? 27.812 23.938 23.344 1 92.94 140 LYS B O 1
ATOM 5389 N N . ALA B 1 141 ? 26.078 24.188 21.938 1 93.88 141 ALA B N 1
ATOM 5390 C CA . ALA B 1 141 ? 25.156 23.469 22.812 1 93.88 141 ALA B CA 1
ATOM 5391 C C . ALA B 1 141 ? 25.641 22.031 23.047 1 93.88 141 ALA B C 1
ATOM 5393 O O . ALA B 1 141 ? 25.531 21.516 24.156 1 93.88 141 ALA B O 1
ATOM 5394 N N . CYS B 1 142 ? 26.141 21.406 22 1 94.12 142 CYS B N 1
ATOM 5395 C CA . CYS B 1 142 ? 26.578 20.016 22.094 1 94.12 142 CYS B CA 1
ATOM 5396 C C . CYS B 1 142 ? 27.828 19.906 22.969 1 94.12 142 CYS B C 1
ATOM 5398 O O . CYS B 1 142 ? 28.031 18.891 23.641 1 94.12 142 CYS B O 1
ATOM 5400 N N . LYS B 1 143 ? 28.641 20.812 22.969 1 91 143 LYS B N 1
ATOM 5401 C CA . LYS B 1 143 ? 29.844 20.812 23.797 1 91 143 LYS B CA 1
ATOM 5402 C C . LYS B 1 143 ? 29.484 20.953 25.281 1 91 143 LYS B C 1
ATOM 5404 O O . LYS B 1 143 ? 30.094 20.297 26.125 1 91 143 LYS B O 1
ATOM 5409 N N . ASP B 1 144 ? 28.484 21.656 25.547 1 88.5 144 ASP B N 1
ATOM 5410 C CA . ASP B 1 144 ? 28.172 22.047 26.922 1 88.5 144 ASP B CA 1
ATOM 5411 C C . ASP B 1 144 ? 27.156 21.109 27.531 1 88.5 144 ASP B C 1
ATOM 5413 O O . ASP B 1 144 ? 27.141 20.906 28.75 1 88.5 144 ASP B O 1
ATOM 5417 N N . ASP B 1 145 ? 26.328 20.578 26.75 1 86.25 145 ASP B N 1
ATOM 5418 C CA . ASP B 1 145 ? 25.078 20.062 27.328 1 86.25 145 ASP B CA 1
ATOM 5419 C C . ASP B 1 145 ? 24.875 18.594 26.984 1 86.25 145 ASP B C 1
ATOM 5421 O O . ASP B 1 145 ? 23.781 18.062 27.172 1 86.25 145 ASP B O 1
ATOM 5425 N N . VAL B 1 146 ? 25.828 17.969 26.391 1 89 146 VAL B N 1
ATOM 5426 C CA . VAL B 1 146 ? 25.688 16.547 26.078 1 89 146 VAL B CA 1
ATOM 5427 C C . VAL B 1 146 ? 26.734 15.734 26.828 1 89 146 VAL B C 1
ATOM 5429 O O . VAL B 1 146 ? 27.812 16.25 27.156 1 89 146 VAL B O 1
ATOM 5432 N N . ILE B 1 147 ? 26.406 14.523 27.078 1 88 147 ILE B N 1
ATOM 5433 C CA . ILE B 1 147 ? 27.312 13.609 27.797 1 88 147 ILE B CA 1
ATOM 5434 C C . ILE B 1 147 ? 28.406 13.125 26.859 1 88 147 ILE B C 1
ATOM 5436 O O . ILE B 1 147 ? 29.578 13.102 27.219 1 88 147 ILE B O 1
ATOM 5440 N N . GLU B 1 148 ? 28.031 12.789 25.625 1 90.56 148 GLU B N 1
ATOM 5441 C CA . GLU B 1 148 ? 28.953 12.367 24.578 1 90.56 148 GLU B CA 1
ATOM 5442 C C . GLU B 1 148 ? 28.875 13.289 23.359 1 90.56 148 GLU B C 1
ATOM 5444 O O . GLU B 1 148 ? 27.781 13.594 22.875 1 90.56 148 GLU B O 1
ATOM 5449 N N . ASP B 1 149 ? 30.016 13.703 22.938 1 91.38 149 ASP B N 1
ATOM 5450 C CA . ASP B 1 149 ? 30.047 14.609 21.797 1 91.38 149 ASP B CA 1
ATOM 5451 C C . ASP B 1 149 ? 29.469 13.953 20.547 1 91.38 149 ASP B C 1
ATOM 5453 O O . ASP B 1 149 ? 29.969 12.922 20.094 1 91.38 149 ASP B O 1
ATOM 5457 N N . PRO B 1 150 ? 28.5 14.547 20.016 1 96.06 150 PRO B N 1
ATOM 5458 C CA . PRO B 1 150 ? 27.891 13.953 18.828 1 96.06 150 PRO B CA 1
ATOM 5459 C C . PRO B 1 150 ? 28.688 14.219 17.547 1 96.06 150 PRO B C 1
ATOM 5461 O O . PRO B 1 150 ? 29.516 15.141 17.516 1 96.06 150 PRO B O 1
ATOM 5464 N N . THR B 1 151 ? 28.531 13.375 16.578 1 96.81 151 THR B N 1
ATOM 5465 C CA . THR B 1 151 ? 28.984 13.672 15.219 1 96.81 151 THR B CA 1
ATOM 5466 C C . THR B 1 151 ? 28.047 14.68 14.555 1 96.81 151 THR B C 1
ATOM 5468 O O . THR B 1 151 ? 26.844 14.438 14.445 1 96.81 151 THR B O 1
ATOM 5471 N N . ILE B 1 152 ? 28.578 15.875 14.141 1 97.56 152 ILE B N 1
ATOM 5472 C CA . ILE B 1 152 ? 27.75 16.938 13.562 1 97.56 152 ILE B CA 1
ATOM 5473 C C . ILE B 1 152 ? 28.016 17.031 12.062 1 97.56 152 ILE B C 1
ATOM 5475 O O . ILE B 1 152 ? 29.141 17.297 11.641 1 97.56 152 ILE B O 1
ATOM 5479 N N . PHE B 1 153 ? 26.969 16.781 11.266 1 98.25 153 PHE B N 1
ATOM 5480 C CA . PHE B 1 153 ? 27.016 16.969 9.828 1 98.25 153 PHE B CA 1
ATOM 5481 C C . PHE B 1 153 ? 26.406 18.312 9.438 1 98.25 153 PHE B C 1
ATOM 5483 O O . PHE B 1 153 ? 25.344 18.672 9.938 1 98.25 153 PHE B O 1
ATOM 5490 N N . VAL B 1 154 ? 27.031 19.047 8.594 1 97.81 154 VAL B N 1
ATOM 5491 C CA . VAL B 1 154 ? 26.516 20.328 8.125 1 97.81 154 VAL B CA 1
ATOM 5492 C C . VAL B 1 154 ? 26.125 20.219 6.652 1 97.81 154 VAL B C 1
ATOM 5494 O O . VAL B 1 154 ? 26.922 19.812 5.812 1 97.81 154 VAL B O 1
ATOM 5497 N N . LEU B 1 155 ? 24.844 20.547 6.391 1 95.94 155 LEU B N 1
ATOM 5498 C CA . LEU B 1 155 ? 24.328 20.422 5.031 1 95.94 155 LEU B CA 1
ATOM 5499 C C . LEU B 1 155 ? 24.719 21.641 4.191 1 95.94 155 LEU B C 1
ATOM 5501 O O . LEU B 1 155 ? 24.672 22.766 4.672 1 95.94 155 LEU B O 1
ATOM 5505 N N . GLU B 1 156 ? 25.062 21.359 2.951 1 91.31 156 GLU B N 1
ATOM 5506 C CA . GLU B 1 156 ? 25.344 22.375 1.929 1 91.31 156 GLU B CA 1
ATOM 5507 C C . GLU B 1 156 ? 26.234 23.484 2.469 1 91.31 156 GLU B C 1
ATOM 5509 O O . GLU B 1 156 ? 25.938 24.672 2.309 1 91.31 156 GLU B O 1
ATOM 5514 N N . SER B 1 157 ? 27.266 23.141 3.102 1 91.5 157 SER B N 1
ATOM 5515 C CA . SER B 1 157 ? 28.109 24.125 3.762 1 91.5 157 SER B CA 1
ATOM 5516 C C . SER B 1 157 ? 29.453 24.266 3.049 1 91.5 157 SER B C 1
ATOM 5518 O O . SER B 1 157 ? 30.031 23.281 2.592 1 91.5 157 SER B O 1
ATOM 5520 N N . GLY B 1 158 ? 29.906 25.578 2.979 1 89.5 158 GLY B N 1
ATOM 5521 C CA . GLY B 1 158 ? 31.25 25.875 2.531 1 89.5 158 GLY B CA 1
ATOM 5522 C C . GLY B 1 158 ? 32.25 26.016 3.674 1 89.5 158 GLY B C 1
ATOM 5523 O O . GLY B 1 158 ? 33.406 26.312 3.453 1 89.5 158 GLY B O 1
ATOM 5524 N N . ARG B 1 159 ? 31.719 25.797 4.918 1 91.56 159 ARG B N 1
ATOM 5525 C CA . ARG B 1 159 ? 32.562 25.953 6.105 1 91.56 159 ARG B CA 1
ATOM 5526 C C . ARG B 1 159 ? 33.688 24.922 6.125 1 91.56 159 ARG B C 1
ATOM 5528 O O . ARG B 1 159 ? 33.469 23.75 5.801 1 91.56 159 ARG B O 1
ATOM 5535 N N . ASP B 1 160 ? 34.844 25.375 6.539 1 91.56 160 ASP B N 1
ATOM 5536 C CA . ASP B 1 160 ? 35.969 24.453 6.688 1 91.56 160 ASP B CA 1
ATOM 5537 C C . ASP B 1 160 ? 35.938 23.781 8.055 1 91.56 160 ASP B C 1
ATOM 5539 O O . ASP B 1 160 ? 35.406 24.328 9.023 1 91.56 160 ASP B O 1
ATOM 5543 N N . GLY B 1 161 ? 36.531 22.609 8.18 1 91.75 161 GLY B N 1
ATOM 5544 C CA . GLY B 1 161 ? 36.719 21.938 9.453 1 91.75 161 GLY B CA 1
ATOM 5545 C C . GLY B 1 161 ? 35.438 21.266 9.977 1 91.75 161 GLY B C 1
ATOM 5546 O O . GLY B 1 161 ? 35.375 20.906 11.156 1 91.75 161 GLY B O 1
ATOM 5547 N N . VAL B 1 162 ? 34.406 21.312 9.195 1 93.62 162 VAL B N 1
ATOM 5548 C CA . VAL B 1 162 ? 33.188 20.641 9.625 1 93.62 162 VAL B CA 1
ATOM 5549 C C . VAL B 1 162 ? 32.969 19.375 8.789 1 93.62 162 VAL B C 1
ATOM 5551 O O . VAL B 1 162 ? 33.5 19.25 7.695 1 93.62 162 VAL B O 1
ATOM 5554 N N . LEU B 1 163 ? 32.312 18.438 9.312 1 96.25 163 LEU B N 1
ATOM 5555 C CA . LEU B 1 163 ? 31.906 17.25 8.562 1 96.25 163 LEU B CA 1
ATOM 5556 C C . LEU B 1 163 ? 30.75 17.562 7.621 1 96.25 163 LEU B C 1
ATOM 5558 O O . LEU B 1 163 ? 29.656 17.938 8.07 1 96.25 163 LEU B O 1
ATOM 5562 N N . LYS B 1 164 ? 31 17.406 6.355 1 97.38 164 LYS B N 1
ATOM 5563 C CA . LYS B 1 164 ? 30.016 17.75 5.332 1 97.38 164 LYS B CA 1
ATOM 5564 C C . LYS B 1 164 ? 29.016 16.625 5.129 1 97.38 164 LYS B C 1
ATOM 5566 O O . LYS B 1 164 ? 29.391 15.461 5.012 1 97.38 164 LYS B O 1
ATOM 5571 N N . PHE B 1 165 ? 27.766 16.984 5.027 1 97.5 165 PHE B N 1
ATOM 5572 C CA . PHE B 1 165 ? 26.688 16.031 4.773 1 97.5 165 PHE B CA 1
ATOM 5573 C C . PHE B 1 165 ? 26.922 15.297 3.459 1 97.5 165 PHE B C 1
ATOM 5575 O O . PHE B 1 165 ? 26.594 14.109 3.344 1 97.5 165 PHE B O 1
ATOM 5582 N N . GLU B 1 166 ? 27.484 15.961 2.465 1 96.75 166 GLU B N 1
ATOM 5583 C CA . GLU B 1 166 ? 27.641 15.477 1.098 1 96.75 166 GLU B CA 1
ATOM 5584 C C . GLU B 1 166 ? 28.5 14.219 1.054 1 96.75 166 GLU B C 1
ATOM 5586 O O . GLU B 1 166 ? 28.438 13.445 0.097 1 96.75 166 GLU B O 1
ATOM 5591 N N . THR B 1 167 ? 29.297 13.984 2.121 1 97 167 THR B N 1
ATOM 5592 C CA . THR B 1 167 ? 30.078 12.758 2.205 1 97 167 THR B CA 1
ATOM 5593 C C . THR B 1 167 ? 29.172 11.539 2.289 1 97 167 THR B C 1
ATOM 5595 O O . THR B 1 167 ? 29.562 10.438 1.875 1 97 167 THR B O 1
ATOM 5598 N N . LEU B 1 168 ? 27.953 11.727 2.779 1 98.38 168 LEU B N 1
ATOM 5599 C CA . LEU B 1 168 ? 26.984 10.641 2.949 1 98.38 168 LEU B CA 1
ATOM 5600 C C . LEU B 1 168 ? 26.328 10.281 1.622 1 98.38 168 LEU B C 1
ATOM 5602 O O . LEU B 1 168 ? 25.656 9.258 1.516 1 98.38 168 LEU B O 1
ATOM 5606 N N . LEU B 1 169 ? 26.516 11.086 0.579 1 98.19 169 LEU B N 1
ATOM 5607 C CA . LEU B 1 169 ? 25.891 10.875 -0.725 1 98.19 169 LEU B CA 1
ATOM 5608 C C . LEU B 1 169 ? 26.828 10.102 -1.649 1 98.19 169 LEU B C 1
ATOM 5610 O O . LEU B 1 169 ? 26.453 9.742 -2.766 1 98.19 169 LEU B O 1
ATOM 5614 N N . GLU B 1 170 ? 28 9.844 -1.192 1 98 170 GLU B N 1
ATOM 5615 C CA . GLU B 1 170 ? 29 9.148 -2.01 1 98 170 GLU B CA 1
ATOM 5616 C C . GLU B 1 170 ? 28.562 7.723 -2.314 1 98 170 GLU B C 1
ATOM 5618 O O . GLU B 1 170 ? 27.906 7.074 -1.489 1 98 170 GLU B O 1
ATOM 5623 N N . GLU B 1 171 ? 28.922 7.219 -3.477 1 97.75 171 GLU B N 1
ATOM 5624 C CA . GLU B 1 171 ? 28.594 5.863 -3.906 1 97.75 171 GLU B CA 1
ATOM 5625 C C . GLU B 1 171 ? 29.219 4.82 -2.979 1 97.75 171 GLU B C 1
ATOM 5627 O O . GLU B 1 171 ? 30.359 4.977 -2.539 1 97.75 171 GLU B O 1
ATOM 5632 N N . THR B 1 172 ? 28.422 3.803 -2.701 1 97.31 172 THR B N 1
ATOM 5633 C CA . THR B 1 172 ? 28.891 2.76 -1.794 1 97.31 172 THR B CA 1
ATOM 5634 C C . THR B 1 172 ? 29.266 1.496 -2.566 1 97.31 172 THR B C 1
ATOM 5636 O O . THR B 1 172 ? 29.953 0.624 -2.045 1 97.31 172 THR B O 1
ATOM 5639 N N . GLY B 1 173 ? 28.781 1.327 -3.793 1 95.81 173 GLY B N 1
ATOM 5640 C CA . GLY B 1 173 ? 28.969 0.12 -4.582 1 95.81 173 GLY B CA 1
ATOM 5641 C C . GLY B 1 173 ? 28.016 -0.997 -4.195 1 95.81 173 GLY B C 1
ATOM 5642 O O . GLY B 1 173 ? 28.016 -2.061 -4.816 1 95.81 173 GLY B O 1
ATOM 5643 N N . LYS B 1 174 ? 27.203 -0.777 -3.221 1 95 174 LYS B N 1
ATOM 5644 C CA . LYS B 1 174 ? 26.297 -1.813 -2.723 1 95 174 LYS B CA 1
ATOM 5645 C C . LYS B 1 174 ? 24.844 -1.336 -2.732 1 95 174 LYS B C 1
ATOM 5647 O O . LYS B 1 174 ? 24 -1.876 -2.014 1 95 174 LYS B O 1
ATOM 5652 N N . GLU B 1 175 ? 24.562 -0.284 -3.494 1 95.69 175 GLU B N 1
ATOM 5653 C CA . GLU B 1 175 ? 23.219 0.292 -3.516 1 95.69 175 GLU B CA 1
ATOM 5654 C C . GLU B 1 175 ? 22.188 -0.721 -4.012 1 95.69 175 GLU B C 1
ATOM 5656 O O . GLU B 1 175 ? 21.047 -0.748 -3.531 1 95.69 175 GLU B O 1
ATOM 5661 N N . HIS B 1 176 ? 22.578 -1.618 -4.898 1 87.19 176 HIS B N 1
ATOM 5662 C CA . HIS B 1 176 ? 21.672 -2.541 -5.582 1 87.19 176 HIS B CA 1
ATOM 5663 C C . HIS B 1 176 ? 21.156 -3.619 -4.629 1 87.19 176 HIS B C 1
ATOM 5665 O O . HIS B 1 176 ? 20.141 -4.262 -4.898 1 87.19 176 HIS B O 1
ATOM 5671 N N . ILE B 1 177 ? 21.812 -3.812 -3.535 1 87.31 177 ILE B N 1
ATOM 5672 C CA . ILE B 1 177 ? 21.422 -4.895 -2.643 1 87.31 177 ILE B CA 1
ATOM 5673 C C . ILE B 1 177 ? 20.609 -4.332 -1.474 1 87.31 177 ILE B C 1
ATOM 5675 O O . ILE B 1 177 ? 20.172 -5.078 -0.594 1 87.31 177 ILE B O 1
ATOM 5679 N N . PHE B 1 178 ? 20.359 -3.076 -1.48 1 92.38 178 PHE B N 1
ATOM 5680 C CA . PHE B 1 178 ? 19.656 -2.449 -0.364 1 92.38 178 PHE B CA 1
ATOM 5681 C C . PHE B 1 178 ? 18.172 -2.799 -0.389 1 92.38 178 PHE B C 1
ATOM 5683 O O . PHE B 1 178 ? 17.547 -2.783 -1.448 1 92.38 178 PHE B O 1
ATOM 5690 N N . SER B 1 179 ? 17.672 -3.133 0.785 1 89.12 179 SER B N 1
ATOM 5691 C CA . SER B 1 179 ? 16.25 -3.225 1.089 1 89.12 179 SER B CA 1
ATOM 5692 C C . SER B 1 179 ? 15.945 -2.682 2.482 1 89.12 179 SER B C 1
ATOM 5694 O O . SER B 1 179 ? 16.656 -2.98 3.439 1 89.12 179 SER B O 1
ATOM 5696 N N . ALA B 1 180 ? 14.938 -1.821 2.498 1 93.12 180 ALA B N 1
ATOM 5697 C CA . ALA B 1 180 ? 14.578 -1.301 3.814 1 93.12 180 ALA B CA 1
ATOM 5698 C C . ALA B 1 180 ? 14.203 -2.432 4.77 1 93.12 180 ALA B C 1
ATOM 5700 O O . ALA B 1 180 ? 13.312 -3.232 4.473 1 93.12 180 ALA B O 1
ATOM 5701 N N . PRO B 1 181 ? 14.805 -2.502 5.887 1 91.75 181 PRO B N 1
ATOM 5702 C CA . PRO B 1 181 ? 14.594 -3.637 6.789 1 91.75 181 PRO B CA 1
ATOM 5703 C C . PRO B 1 181 ? 13.273 -3.541 7.551 1 91.75 181 PRO B C 1
ATOM 5705 O O . PRO B 1 181 ? 12.742 -2.443 7.742 1 91.75 181 PRO B O 1
ATOM 5708 N N . TYR B 1 182 ? 12.758 -4.691 7.961 1 91.88 182 TYR B N 1
ATOM 5709 C CA . TYR B 1 182 ? 11.68 -4.75 8.945 1 91.88 182 TYR B CA 1
ATOM 5710 C C . TYR B 1 182 ? 12.18 -4.359 10.328 1 91.88 182 TYR B C 1
ATOM 5712 O O . TYR B 1 182 ? 13.102 -4.984 10.859 1 91.88 182 TYR B O 1
ATOM 5720 N N . LEU B 1 183 ? 11.648 -3.375 10.945 1 94.62 183 LEU B N 1
ATOM 5721 C CA . LEU B 1 183 ? 12.164 -2.789 12.18 1 94.62 183 LEU B CA 1
ATOM 5722 C C . LEU B 1 183 ? 11.453 -3.363 13.391 1 94.62 183 LEU B C 1
ATOM 5724 O O . LEU B 1 183 ? 11.766 -3.006 14.531 1 94.62 183 LEU B O 1
ATOM 5728 N N . GLY B 1 184 ? 10.5 -4.258 13.203 1 91.81 184 GLY B N 1
ATOM 5729 C CA . GLY B 1 184 ? 9.648 -4.727 14.281 1 91.81 184 GLY B CA 1
ATOM 5730 C C . GLY B 1 184 ? 8.258 -4.137 14.242 1 91.81 184 GLY B C 1
ATOM 5731 O O . GLY B 1 184 ? 7.855 -3.547 13.234 1 91.81 184 GLY B O 1
ATOM 5732 N N . ASP B 1 185 ? 7.512 -4.27 15.305 1 89.31 185 ASP B N 1
ATOM 5733 C CA . ASP B 1 185 ? 6.125 -3.822 15.359 1 89.31 185 ASP B CA 1
ATOM 5734 C C . ASP B 1 185 ? 6.031 -2.305 15.203 1 89.31 185 ASP B C 1
ATOM 5736 O O . ASP B 1 185 ? 6.41 -1.562 16.109 1 89.31 185 ASP B O 1
ATOM 5740 N N . ALA B 1 186 ? 5.535 -1.831 14.109 1 94.12 186 ALA B N 1
ATOM 5741 C CA . ALA B 1 186 ? 5.426 -0.417 13.758 1 94.12 186 ALA B CA 1
ATOM 5742 C C . ALA B 1 186 ? 4.566 0.335 14.766 1 94.12 186 ALA B C 1
ATOM 5744 O O . ALA B 1 186 ? 4.621 1.565 14.844 1 94.12 186 ALA B O 1
ATOM 5745 N N . ARG B 1 187 ? 3.801 -0.348 15.617 1 90.88 187 ARG B N 1
ATOM 5746 C CA . ARG B 1 187 ? 2.926 0.275 16.609 1 90.88 187 ARG B CA 1
ATOM 5747 C C . ARG B 1 187 ? 3.719 0.751 17.812 1 90.88 187 ARG B C 1
ATOM 5749 O O . ARG B 1 187 ? 3.316 1.697 18.5 1 90.88 187 ARG B O 1
ATOM 5756 N N . SER B 1 188 ? 4.812 0.101 18.031 1 92.06 188 SER B N 1
ATOM 5757 C CA . SER B 1 188 ? 5.582 0.415 19.219 1 92.06 188 SER B CA 1
ATOM 5758 C C . SER B 1 188 ? 6.898 1.095 18.875 1 92.06 188 SER B C 1
ATOM 5760 O O . SER B 1 188 ? 7.641 1.525 19.766 1 92.06 188 SER B O 1
ATOM 5762 N N . THR B 1 189 ? 7.203 1.175 17.594 1 94.75 189 THR B N 1
ATOM 5763 C CA . THR B 1 189 ? 8.453 1.786 17.156 1 94.75 189 THR B CA 1
ATOM 5764 C C . THR B 1 189 ? 8.242 3.252 16.797 1 94.75 189 THR B C 1
ATOM 5766 O O . THR B 1 189 ? 7.367 3.572 15.984 1 94.75 189 THR B O 1
ATOM 5769 N N . VAL B 1 190 ? 9.023 4.176 17.391 1 96.38 190 VAL B N 1
ATOM 5770 C CA . VAL B 1 190 ? 8.914 5.609 17.125 1 96.38 190 VAL B CA 1
ATOM 5771 C C . VAL B 1 190 ? 9.43 5.914 15.719 1 96.38 190 VAL B C 1
ATOM 5773 O O . VAL B 1 190 ? 10.531 5.496 15.352 1 96.38 190 VAL B O 1
ATOM 5776 N N . ALA B 1 191 ? 8.664 6.578 14.961 1 96.75 191 ALA B N 1
ATOM 5777 C CA . ALA B 1 1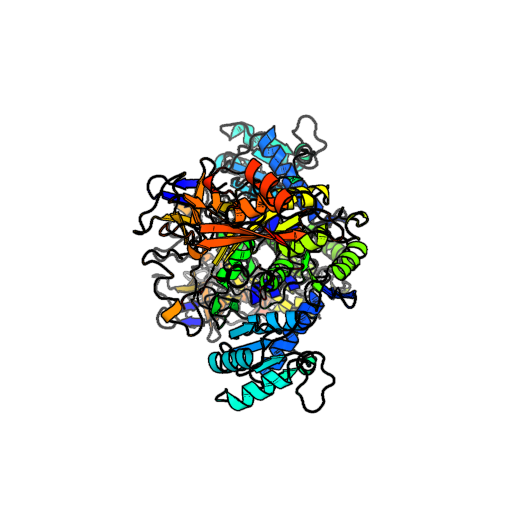91 ? 9.078 7.027 13.633 1 96.75 191 ALA B CA 1
ATOM 5778 C C . ALA B 1 191 ? 9.789 8.375 13.703 1 96.75 191 ALA B C 1
ATOM 5780 O O . ALA B 1 191 ? 10.852 8.555 13.109 1 96.75 191 ALA B O 1
ATOM 5781 N N . VAL B 1 192 ? 9.211 9.242 14.477 1 97 192 VAL B N 1
ATOM 5782 C CA . VAL B 1 192 ? 9.711 10.617 14.516 1 97 192 VAL B CA 1
ATOM 5783 C C . VAL B 1 192 ? 9.258 11.297 15.797 1 97 192 VAL B C 1
ATOM 5785 O O . VAL B 1 192 ? 8.219 10.938 16.375 1 97 192 VAL B O 1
ATOM 5788 N N . ILE B 1 193 ? 10.055 12.188 16.297 1 96.62 193 ILE B N 1
ATOM 5789 C CA . ILE B 1 193 ? 9.695 13.094 17.375 1 96.62 193 ILE B CA 1
ATOM 5790 C C . ILE B 1 193 ? 9.516 14.508 16.844 1 96.62 193 ILE B C 1
ATOM 5792 O O . ILE B 1 193 ? 10.461 15.117 16.344 1 96.62 193 ILE B O 1
ATOM 5796 N N . LEU B 1 194 ? 8.297 15 16.891 1 92.56 194 LEU B N 1
ATOM 5797 C CA . LEU B 1 194 ? 7.98 16.344 16.438 1 92.56 194 LEU B CA 1
ATOM 5798 C C . LEU B 1 194 ? 7.953 17.328 17.609 1 92.56 194 LEU B C 1
ATOM 5800 O O . LEU B 1 194 ? 7.543 16.969 18.703 1 92.56 194 LEU B O 1
ATOM 5804 N N . SER B 1 195 ? 8.414 18.547 17.312 1 79.88 195 SER B N 1
ATOM 5805 C CA . SER B 1 195 ? 8.43 19.578 18.344 1 79.88 195 SER B CA 1
ATOM 5806 C C . SER B 1 195 ? 7.16 20.438 18.281 1 79.88 195 SER B C 1
ATOM 5808 O O . SER B 1 195 ? 6.805 20.953 17.219 1 79.88 195 SER B O 1
ATOM 5810 N N . THR B 1 196 ? 6.316 20.375 19.328 1 73.69 196 THR B N 1
ATOM 5811 C CA . THR B 1 196 ? 5.094 21.172 19.312 1 73.69 196 THR B CA 1
ATOM 5812 C C . THR B 1 196 ? 5.266 22.438 20.156 1 73.69 196 THR B C 1
ATOM 5814 O O . THR B 1 196 ? 6.02 22.453 21.125 1 73.69 196 THR B O 1
ATOM 5817 N N . SER B 1 197 ? 4.984 23.672 19.656 1 54.56 197 SER B N 1
ATOM 5818 C CA . SER B 1 197 ? 5.129 24.953 20.344 1 54.56 197 SER B CA 1
ATOM 5819 C C . SER B 1 197 ? 4.109 25.109 21.469 1 54.56 197 SER B C 1
ATOM 5821 O O . SER B 1 197 ? 2.91 25.234 21.203 1 54.56 197 SER B O 1
ATOM 5823 N N . GLY B 1 198 ? 4.047 24.172 22.406 1 49.03 198 GLY B N 1
ATOM 5824 C CA . GLY B 1 198 ? 3.039 24.344 23.438 1 49.03 198 GLY B CA 1
ATOM 5825 C C . GLY B 1 198 ? 3.115 25.703 24.125 1 49.03 198 GLY B C 1
ATOM 5826 O O . GLY B 1 198 ? 4.012 26.5 23.828 1 49.03 198 GLY B O 1
ATOM 5827 N N . THR B 1 199 ? 1.947 26.188 24.625 1 40.94 199 THR B N 1
ATOM 5828 C CA . THR B 1 199 ? 1.782 27.422 25.391 1 40.94 199 THR B CA 1
ATOM 5829 C C . THR B 1 199 ? 2.84 27.547 26.484 1 40.94 199 THR B C 1
ATOM 5831 O O . THR B 1 199 ? 3.031 28.609 27.062 1 40.94 199 THR B O 1
ATOM 5834 N N . THR B 1 200 ? 3.312 26.375 26.734 1 44.59 200 THR B N 1
ATOM 5835 C CA . THR B 1 200 ? 4.336 26.453 27.766 1 44.59 200 THR B CA 1
ATOM 5836 C C . THR B 1 200 ? 5.691 26.812 27.172 1 44.59 200 THR B C 1
ATOM 5838 O O . THR B 1 200 ? 5.863 26.781 25.953 1 44.59 200 THR B O 1
ATOM 5841 N N . SER B 1 201 ? 6.688 27.141 27.938 1 53.66 201 SER B N 1
ATOM 5842 C CA . SER B 1 201 ? 7.973 27.766 27.625 1 53.66 201 SER B CA 1
ATOM 5843 C C . SER B 1 201 ? 8.812 26.875 26.719 1 53.66 201 SER B C 1
ATOM 5845 O O . SER B 1 201 ? 9.461 27.359 25.797 1 53.66 201 SER B O 1
ATOM 5847 N N . MET B 1 202 ? 8.82 25.469 26.938 1 64.69 202 MET B N 1
ATOM 5848 C CA . MET B 1 202 ? 9.672 24.672 26.062 1 64.69 202 MET B CA 1
ATOM 5849 C C . MET B 1 202 ? 8.852 23.656 25.281 1 64.69 202 MET B C 1
ATOM 5851 O O . MET B 1 202 ? 7.949 23.016 25.828 1 64.69 202 MET B O 1
ATOM 5855 N N . PRO B 1 203 ? 9.102 23.578 23.984 1 74.5 203 PRO B N 1
ATOM 5856 C CA . PRO B 1 203 ? 8.328 22.656 23.156 1 74.5 203 PRO B CA 1
ATOM 5857 C C . PRO B 1 203 ? 8.438 21.203 23.609 1 74.5 203 PRO B C 1
ATOM 5859 O O . PRO B 1 203 ? 9.492 20.781 24.094 1 74.5 203 PRO B O 1
ATOM 5862 N N . LYS B 1 204 ? 7.285 20.5 23.656 1 84.56 204 LYS B N 1
ATOM 5863 C CA . LYS B 1 204 ? 7.246 19.078 23.969 1 84.56 204 LYS B CA 1
ATOM 5864 C C . LYS B 1 204 ? 7.613 18.234 22.75 1 84.56 204 LYS B C 1
ATOM 5866 O O . LYS B 1 204 ? 7.344 18.641 21.609 1 84.56 204 LYS B O 1
ATOM 5871 N N . GLY B 1 205 ? 8.328 17.109 22.953 1 92.81 205 GLY B N 1
ATOM 5872 C CA . GLY B 1 205 ? 8.641 16.172 21.891 1 92.81 205 GLY B CA 1
ATOM 5873 C C . GLY B 1 205 ? 7.566 15.109 21.703 1 92.81 205 GLY B C 1
ATOM 5874 O O . GLY B 1 205 ? 7.504 14.141 22.469 1 92.81 205 GLY B O 1
ATOM 5875 N N . VAL B 1 206 ? 6.719 15.227 20.688 1 94.62 206 VAL B N 1
ATOM 5876 C CA . VAL B 1 206 ? 5.633 14.297 20.391 1 94.62 206 VAL B CA 1
ATOM 5877 C C . VAL B 1 206 ? 6.188 13.055 19.688 1 94.62 206 VAL B C 1
ATOM 5879 O O . VAL B 1 206 ? 6.645 13.133 18.547 1 94.62 206 VAL B O 1
ATOM 5882 N N . ARG B 1 207 ? 6.133 11.906 20.375 1 96.25 207 ARG B N 1
ATOM 5883 C CA . ARG B 1 207 ? 6.594 10.664 19.766 1 96.25 207 ARG B CA 1
ATOM 5884 C C . ARG B 1 207 ? 5.5 10.023 18.922 1 96.25 207 ARG B C 1
ATOM 5886 O O . ARG B 1 207 ? 4.449 9.641 19.438 1 96.25 207 ARG B O 1
ATOM 5893 N N . LEU B 1 208 ? 5.777 9.953 17.672 1 95.94 208 LEU B N 1
ATOM 5894 C CA . LEU B 1 208 ? 4.844 9.312 16.75 1 95.94 208 LEU B CA 1
ATOM 5895 C C . LEU B 1 208 ? 5.367 7.949 16.297 1 95.94 208 LEU B C 1
ATOM 5897 O O . LEU B 1 208 ? 6.527 7.828 15.891 1 95.94 208 LEU B O 1
ATOM 5901 N N . SER B 1 209 ? 4.52 6.953 16.406 1 96.44 209 SER B N 1
ATOM 5902 C CA . SER B 1 209 ? 4.895 5.629 15.914 1 96.44 209 SER B CA 1
ATOM 5903 C C . SER B 1 209 ? 4.777 5.543 14.398 1 96.44 209 SER B C 1
ATOM 5905 O O . SER B 1 209 ? 4.086 6.352 13.773 1 96.44 209 SER B O 1
ATOM 5907 N N . HIS B 1 210 ? 5.473 4.566 13.797 1 97.06 210 HIS B N 1
ATOM 5908 C CA . HIS B 1 210 ? 5.301 4.293 12.375 1 97.06 210 HIS B CA 1
ATOM 5909 C C . HIS B 1 210 ? 3.84 4.023 12.031 1 97.06 210 HIS B C 1
ATOM 5911 O O . HIS B 1 210 ? 3.314 4.562 11.055 1 97.06 210 HIS B O 1
ATOM 5917 N N . ALA B 1 211 ? 3.166 3.264 12.852 1 96.12 211 ALA B N 1
ATOM 5918 C CA . ALA B 1 211 ? 1.779 2.879 12.602 1 96.12 211 ALA B CA 1
ATOM 5919 C C . ALA B 1 211 ? 0.864 4.098 12.602 1 96.12 211 ALA B C 1
ATOM 5921 O O . ALA B 1 211 ? -0.055 4.195 11.781 1 96.12 211 ALA B O 1
ATOM 5922 N N . GLN B 1 212 ? 1.074 5.023 13.484 1 94.25 212 GLN B N 1
ATOM 5923 C CA . GLN B 1 212 ? 0.275 6.242 13.523 1 94.25 212 GLN B CA 1
ATOM 5924 C C . GLN B 1 212 ? 0.406 7.023 12.219 1 94.25 212 GLN B C 1
ATOM 5926 O O . GLN B 1 212 ? -0.591 7.496 11.672 1 94.25 212 GLN B O 1
ATOM 5931 N N . VAL B 1 213 ? 1.632 7.125 11.766 1 94.38 213 VAL B N 1
ATOM 5932 C CA . VAL B 1 213 ? 1.868 7.906 10.555 1 94.38 213 VAL B CA 1
ATOM 5933 C C . VAL B 1 213 ? 1.237 7.207 9.359 1 94.38 213 VAL B C 1
ATOM 5935 O O . VAL B 1 213 ? 0.716 7.863 8.453 1 94.38 213 VAL B O 1
ATOM 5938 N N . VAL B 1 214 ? 1.237 5.879 9.336 1 93.69 214 VAL B N 1
ATOM 5939 C CA . VAL B 1 214 ? 0.608 5.117 8.266 1 93.69 214 VAL B CA 1
ATOM 5940 C C . VAL B 1 214 ? -0.866 5.5 8.156 1 93.69 214 VAL B C 1
ATOM 5942 O O . VAL B 1 214 ? -1.407 5.598 7.047 1 93.69 214 VAL B O 1
ATOM 5945 N N . THR B 1 215 ? -1.501 5.762 9.227 1 88.94 215 THR B N 1
ATOM 5946 C CA . THR B 1 215 ? -2.936 6.023 9.258 1 88.94 215 THR B CA 1
ATOM 5947 C C . THR B 1 215 ? -3.24 7.438 8.781 1 88.94 215 THR B C 1
ATOM 5949 O O . THR B 1 215 ? -4.398 7.781 8.531 1 88.94 215 THR B O 1
ATOM 5952 N N . TRP B 1 216 ? -2.131 8.242 8.656 1 83.12 216 TRP B N 1
ATOM 5953 C CA . TRP B 1 216 ? -2.352 9.602 8.188 1 83.12 216 TRP B CA 1
ATOM 5954 C C . TRP B 1 216 ? -2.844 9.609 6.742 1 83.12 216 TRP B C 1
ATOM 5956 O O . TRP B 1 216 ? -3.463 10.578 6.297 1 83.12 216 TRP B O 1
ATOM 5966 N N . SER B 1 217 ? -2.49 8.516 6.035 1 67.69 217 SER B N 1
ATOM 5967 C CA . SER B 1 217 ? -2.838 8.438 4.621 1 67.69 217 SER B CA 1
ATOM 5968 C C . SER B 1 217 ? -4.336 8.234 4.43 1 67.69 217 SER B C 1
ATOM 5970 O O . SER B 1 217 ? -4.871 8.492 3.35 1 67.69 217 SER B O 1
ATOM 5972 N N . ASN B 1 218 ? -5.027 7.68 5.363 1 60.75 218 ASN B N 1
ATOM 5973 C CA . ASN B 1 218 ? -6.461 7.422 5.289 1 60.75 218 ASN B CA 1
ATOM 5974 C C . ASN B 1 218 ? -7.262 8.719 5.254 1 60.75 218 ASN B C 1
ATOM 5976 O O . ASN B 1 218 ? -8.375 8.758 4.727 1 60.75 218 ASN B O 1
ATOM 5980 N N . ALA B 1 219 ? -6.648 9.672 5.938 1 52.41 219 ALA B N 1
ATOM 5981 C CA . ALA B 1 219 ? -7.414 10.898 6.16 1 52.41 219 ALA B CA 1
ATOM 5982 C C . ALA B 1 219 ? -7.562 11.695 4.867 1 52.41 219 ALA B C 1
ATOM 5984 O O . ALA B 1 219 ? -8.539 12.422 4.691 1 52.41 219 ALA B O 1
ATOM 5985 N N . TYR B 1 220 ? -6.371 11.469 4.145 1 53.12 220 TYR B N 1
ATOM 5986 C CA . TYR B 1 220 ? -6.312 12.391 3.02 1 53.12 220 TYR B CA 1
ATOM 5987 C C . TYR B 1 220 ? -7.211 11.922 1.882 1 53.12 220 TYR B C 1
ATOM 5989 O O . TYR B 1 220 ? -7.406 10.719 1.692 1 53.12 220 TYR B O 1
ATOM 5997 N N . LEU B 1 221 ? -8.109 12.82 1.543 1 54.88 221 LEU B N 1
ATOM 5998 C CA . LEU B 1 221 ? -9.055 12.898 0.431 1 54.88 221 LEU B CA 1
ATOM 5999 C C . LEU B 1 221 ? -8.484 12.227 -0.813 1 54.88 221 LEU B C 1
ATOM 6001 O O . LEU B 1 221 ? -7.297 11.891 -0.855 1 54.88 221 LEU B O 1
ATOM 6005 N N . LYS B 1 222 ? -9.141 12.18 -1.718 1 58.5 222 LYS B N 1
ATOM 6006 C CA . LYS B 1 222 ? -8.859 11.773 -3.094 1 58.5 222 LYS B CA 1
ATOM 6007 C C . LYS B 1 222 ? -7.504 12.289 -3.559 1 58.5 222 LYS B C 1
ATOM 6009 O O . LYS B 1 222 ? -7.133 13.43 -3.258 1 58.5 222 LYS B O 1
ATOM 6014 N N . VAL B 1 223 ? -6.703 11.312 -3.83 1 57.03 223 VAL B N 1
ATOM 6015 C CA . VAL B 1 223 ? -5.434 11.703 -4.441 1 57.03 223 VAL B CA 1
ATOM 6016 C C . VAL B 1 223 ? -5.672 12.805 -5.469 1 57.03 223 VAL B C 1
ATOM 6018 O O . VAL B 1 223 ? -6.398 12.609 -6.445 1 57.03 223 VAL B O 1
ATOM 6021 N N . ASN B 1 224 ? -5.383 13.961 -5.027 1 64.56 224 ASN B N 1
ATOM 6022 C CA . ASN B 1 224 ? -5.32 15 -6.043 1 64.56 224 ASN B CA 1
ATOM 6023 C C . ASN B 1 224 ? -4.027 14.922 -6.848 1 64.56 224 ASN B C 1
ATOM 6025 O O . ASN B 1 224 ? -2.953 15.25 -6.34 1 64.56 224 ASN B O 1
ATOM 6029 N N . ARG B 1 225 ? -4.188 14.461 -8.008 1 78.38 225 ARG B N 1
ATOM 6030 C CA . ARG B 1 225 ? -3.033 14.289 -8.883 1 78.38 225 ARG B CA 1
ATOM 6031 C C . ARG B 1 225 ? -2.428 15.641 -9.258 1 78.38 225 ARG B C 1
ATOM 6033 O O . ARG B 1 225 ? -3.154 16.594 -9.562 1 78.38 225 ARG B O 1
ATOM 6040 N N . GLY B 1 226 ? -1.197 15.773 -8.906 1 90.12 226 GLY B N 1
ATOM 6041 C CA . GLY B 1 226 ? -0.508 17 -9.289 1 90.12 226 GLY B CA 1
ATOM 6042 C C . GLY B 1 226 ? 0.438 17.516 -8.219 1 90.12 226 GLY B C 1
ATOM 6043 O O . GLY B 1 226 ? 0.623 16.859 -7.188 1 90.12 226 GLY B O 1
ATOM 6044 N N . ILE B 1 227 ? 0.905 18.688 -8.5 1 95.88 227 ILE B N 1
ATOM 6045 C CA . ILE B 1 227 ? 1.947 19.266 -7.656 1 95.88 227 ILE B CA 1
ATOM 6046 C C . ILE B 1 227 ? 1.338 19.766 -6.348 1 95.88 227 ILE B C 1
ATOM 6048 O O . ILE B 1 227 ? 0.333 20.469 -6.359 1 95.88 227 ILE B O 1
ATOM 6052 N N . VAL B 1 228 ? 1.904 19.359 -5.246 1 95.31 228 VAL B N 1
ATOM 6053 C CA . VAL B 1 228 ? 1.511 19.828 -3.918 1 95.31 228 VAL B CA 1
ATOM 6054 C C . VAL B 1 228 ? 2.525 20.844 -3.402 1 95.31 228 VAL B C 1
ATOM 6056 O O . VAL B 1 228 ? 3.719 20.547 -3.301 1 95.31 228 VAL B O 1
ATOM 6059 N N . PHE B 1 229 ? 2.029 22 -3.064 1 96.19 229 PHE B N 1
ATOM 6060 C CA . PHE B 1 229 ? 2.904 23.047 -2.545 1 96.19 229 PHE B CA 1
ATOM 6061 C C . PHE B 1 229 ? 3.146 22.859 -1.051 1 96.19 229 PHE B C 1
ATOM 6063 O O . PHE B 1 229 ? 2.203 22.641 -0.288 1 96.19 229 PHE B O 1
ATOM 6070 N N . ASN B 1 230 ? 4.441 22.922 -0.689 1 92.25 230 ASN B N 1
ATOM 6071 C CA . ASN B 1 230 ? 4.816 22.766 0.712 1 92.25 230 ASN B CA 1
ATOM 6072 C C . ASN B 1 230 ? 5.898 23.766 1.12 1 92.25 230 ASN B C 1
ATOM 6074 O O . ASN B 1 230 ? 7.043 23.656 0.673 1 92.25 230 ASN B O 1
ATOM 6078 N N . PHE B 1 231 ? 5.559 24.641 2.008 1 91.44 231 PHE B N 1
ATOM 6079 C CA . PHE B 1 231 ? 6.562 25.531 2.594 1 91.44 231 PHE B CA 1
ATOM 6080 C C . PHE B 1 231 ? 6.906 25.094 4.012 1 91.44 231 PHE B C 1
ATOM 6082 O O . PHE B 1 231 ? 7.902 25.531 4.582 1 91.44 231 PHE B O 1
ATOM 6089 N N . SER B 1 232 ? 6.059 24.203 4.629 1 90.75 232 SER B N 1
ATOM 6090 C CA . SER B 1 232 ? 6.18 23.828 6.035 1 90.75 232 SER B CA 1
ATOM 6091 C C . SER B 1 232 ? 7.48 23.078 6.293 1 90.75 232 SER B C 1
ATOM 6093 O O . SER B 1 232 ? 7.812 22.125 5.578 1 90.75 232 SER B O 1
ATOM 6095 N N . PRO B 1 233 ? 8.195 23.531 7.309 1 90.12 233 PRO B N 1
ATOM 6096 C CA . PRO B 1 233 ? 9.383 22.766 7.676 1 90.12 233 PRO B CA 1
ATOM 6097 C C . PRO B 1 233 ? 9.047 21.359 8.156 1 90.12 233 PRO B C 1
ATOM 6099 O O . PRO B 1 233 ? 7.902 21.094 8.539 1 90.12 233 PRO B O 1
ATOM 6102 N N . LEU B 1 234 ? 10.023 20.484 8.164 1 93.12 234 LEU B N 1
ATOM 6103 C CA . LEU B 1 234 ? 9.836 19.109 8.586 1 93.12 234 LEU B CA 1
ATOM 6104 C C . LEU B 1 234 ? 9.508 19.031 10.07 1 93.12 234 LEU B C 1
ATOM 6106 O O . LEU B 1 234 ? 8.953 18.031 10.539 1 93.12 234 LEU B O 1
ATOM 6110 N N . SER B 1 235 ? 9.875 20.062 10.828 1 89.62 235 SER B N 1
ATOM 6111 C CA . SER B 1 235 ? 9.633 20.062 12.266 1 89.62 235 SER B CA 1
ATOM 6112 C C . SER B 1 235 ? 8.141 20.188 12.57 1 89.62 235 SER B C 1
ATOM 6114 O O . SER B 1 235 ? 7.715 19.953 13.711 1 89.62 235 SER B O 1
ATOM 6116 N N . TRP B 1 236 ? 7.379 20.594 11.539 1 86.5 236 TRP B N 1
ATOM 6117 C CA . TRP B 1 236 ? 5.926 20.641 11.672 1 86.5 236 TRP B CA 1
ATOM 6118 C C . TRP B 1 236 ? 5.289 19.344 11.164 1 86.5 236 TRP B C 1
ATOM 6120 O O . TRP B 1 236 ? 5.77 18.75 10.203 1 86.5 236 TRP B O 1
ATOM 6130 N N . GLY B 1 237 ? 4.188 18.969 11.812 1 89.38 237 GLY B N 1
ATOM 6131 C CA . GLY B 1 237 ? 3.451 17.812 11.344 1 89.38 237 GLY B CA 1
ATOM 6132 C C . GLY B 1 237 ? 3.043 17.906 9.891 1 89.38 237 GLY B C 1
ATOM 6133 O O . GLY B 1 237 ? 3.037 16.906 9.172 1 89.38 237 GLY B O 1
ATOM 6134 N N . THR B 1 238 ? 2.725 19.109 9.422 1 87.88 238 THR B N 1
ATOM 6135 C CA . THR B 1 238 ? 2.307 19.328 8.039 1 87.88 238 THR B CA 1
ATOM 6136 C C . THR B 1 238 ? 3.475 19.094 7.086 1 87.88 238 THR B C 1
ATOM 6138 O O . THR B 1 238 ? 3.289 18.578 5.984 1 87.88 238 THR B O 1
ATOM 6141 N N . GLY B 1 239 ? 4.684 19.516 7.512 1 91.44 239 GLY B N 1
ATOM 6142 C CA . GLY B 1 239 ? 5.859 19.281 6.688 1 91.44 239 GLY B CA 1
ATOM 6143 C C . GLY B 1 239 ? 6.219 17.812 6.566 1 91.44 239 GLY B C 1
ATOM 6144 O O . GLY B 1 239 ? 6.406 17.312 5.457 1 91.44 239 GLY B O 1
ATOM 6145 N N . PHE B 1 240 ? 6.25 17.125 7.75 1 94.31 240 PHE B N 1
ATOM 6146 C CA . PHE B 1 240 ? 6.57 15.711 7.77 1 94.31 240 PHE B CA 1
ATOM 6147 C C . PHE B 1 240 ? 5.488 14.898 7.07 1 94.31 240 PHE B C 1
ATOM 6149 O O . PHE B 1 240 ? 5.785 13.992 6.289 1 94.31 240 PHE B O 1
ATOM 6156 N N . GLY B 1 241 ? 4.27 15.266 7.293 1 92.5 241 GLY B N 1
ATOM 6157 C CA . GLY B 1 241 ? 3.152 14.602 6.645 1 92.5 241 GLY B CA 1
ATOM 6158 C C . GLY B 1 241 ? 3.162 14.75 5.133 1 92.5 241 GLY B C 1
ATOM 6159 O O . GLY B 1 241 ? 2.838 13.805 4.41 1 92.5 241 GLY B O 1
ATOM 6160 N N . ASN B 1 242 ? 3.514 15.922 4.68 1 92 242 ASN B N 1
ATOM 6161 C CA . ASN B 1 242 ? 3.58 16.156 3.24 1 92 242 ASN B CA 1
ATOM 6162 C C . ASN B 1 242 ? 4.652 15.297 2.58 1 92 242 ASN B C 1
ATOM 6164 O O . ASN B 1 242 ? 4.465 14.812 1.46 1 92 242 ASN B O 1
ATOM 6168 N N . LEU B 1 243 ? 5.781 15.164 3.297 1 95 243 LEU B N 1
ATOM 6169 C CA . LEU B 1 243 ? 6.82 14.273 2.787 1 95 243 LEU B CA 1
ATOM 6170 C C . LEU B 1 243 ? 6.285 12.859 2.617 1 95 243 LEU B C 1
ATOM 6172 O O . LEU B 1 243 ? 6.418 12.266 1.544 1 95 243 LEU B O 1
ATOM 6176 N N . TYR B 1 244 ? 5.637 12.336 3.6 1 95.12 244 TYR B N 1
ATOM 6177 C CA . TYR B 1 244 ? 5.09 10.984 3.578 1 95.12 244 TYR B CA 1
ATOM 6178 C C . TYR B 1 244 ? 4.016 10.844 2.506 1 95.12 244 TYR B C 1
ATOM 6180 O O . TYR B 1 244 ? 4.07 9.93 1.681 1 95.12 244 TYR B O 1
ATOM 6188 N N . HIS B 1 245 ? 3.139 11.812 2.426 1 91.94 245 HIS B N 1
ATOM 6189 C CA . HIS B 1 245 ? 1.983 11.734 1.541 1 91.94 245 HIS B CA 1
ATOM 6190 C C . HIS B 1 245 ? 2.396 11.891 0.081 1 91.94 245 HIS B C 1
ATOM 6192 O O . HIS B 1 245 ? 1.828 11.242 -0.802 1 91.94 245 HIS B O 1
ATOM 6198 N N . SER B 1 246 ? 3.289 12.805 -0.179 1 92.25 246 SER B N 1
ATOM 6199 C CA . SER B 1 246 ? 3.703 13.008 -1.563 1 92.25 246 SER B CA 1
ATOM 6200 C C . SER B 1 246 ? 4.305 11.734 -2.154 1 92.25 246 SER B C 1
ATOM 6202 O O . SER B 1 246 ? 3.994 11.367 -3.287 1 92.25 246 SER B O 1
ATOM 6204 N N . ILE B 1 247 ? 5.07 11.031 -1.322 1 94.06 247 ILE B N 1
ATOM 6205 C CA . ILE B 1 247 ? 5.715 9.805 -1.798 1 94.06 247 ILE B CA 1
ATOM 6206 C C . ILE B 1 247 ? 4.68 8.695 -1.926 1 94.06 247 ILE B C 1
ATOM 6208 O O . ILE B 1 247 ? 4.609 8.016 -2.955 1 94.06 247 ILE B O 1
ATOM 6212 N N . THR B 1 248 ? 3.836 8.508 -0.982 1 92.69 248 THR B N 1
ATOM 6213 C CA . THR B 1 248 ? 2.908 7.387 -0.958 1 92.69 248 THR B CA 1
ATOM 6214 C C . THR B 1 248 ? 1.78 7.59 -1.965 1 92.69 248 THR B C 1
ATOM 6216 O O . THR B 1 248 ? 1.225 6.625 -2.488 1 92.69 248 THR B O 1
ATOM 6219 N N . ASN B 1 249 ? 1.458 8.859 -2.285 1 90.81 249 ASN B N 1
ATOM 6220 C CA . ASN B 1 249 ? 0.392 9.156 -3.236 1 90.81 249 ASN B CA 1
ATOM 6221 C C . ASN B 1 249 ? 0.935 9.32 -4.652 1 90.81 249 ASN B C 1
ATOM 6223 O O . ASN B 1 249 ? 0.165 9.445 -5.609 1 90.81 249 ASN B O 1
ATOM 6227 N N . GLY B 1 250 ? 2.219 9.406 -4.785 1 89.94 250 GLY B N 1
ATOM 6228 C CA . GLY B 1 250 ? 2.828 9.547 -6.098 1 89.94 250 GLY B CA 1
ATOM 6229 C C . GLY B 1 250 ? 2.697 10.945 -6.672 1 89.94 250 GLY B C 1
ATOM 6230 O O . GLY B 1 250 ? 2.508 11.109 -7.879 1 89.94 250 GLY B O 1
ATOM 6231 N N . THR B 1 251 ? 2.699 11.984 -5.828 1 91.38 251 THR B N 1
ATOM 6232 C CA . THR B 1 251 ? 2.572 13.367 -6.273 1 91.38 251 THR B CA 1
ATOM 6233 C C . THR B 1 251 ? 3.873 14.133 -6.047 1 91.38 251 THR B C 1
ATOM 6235 O O . THR B 1 251 ? 4.559 13.914 -5.043 1 91.38 251 THR B O 1
ATOM 6238 N N . PRO B 1 252 ? 4.203 15.008 -6.957 1 95.06 252 PRO B N 1
ATOM 6239 C CA . PRO B 1 252 ? 5.402 15.812 -6.734 1 95.06 252 PRO B CA 1
ATOM 6240 C C . PRO B 1 252 ? 5.207 16.875 -5.648 1 95.06 252 PRO B C 1
ATOM 6242 O O . PRO B 1 252 ? 4.168 17.531 -5.605 1 95.06 252 PRO B O 1
ATOM 6245 N N . ARG B 1 253 ? 6.105 16.969 -4.816 1 95.94 253 ARG B N 1
ATOM 6246 C CA . ARG B 1 253 ? 6.117 18.016 -3.791 1 95.94 253 ARG B CA 1
ATOM 6247 C C . ARG B 1 253 ? 6.949 19.203 -4.238 1 95.94 253 ARG B C 1
ATOM 6249 O O . ARG B 1 253 ? 8.133 19.062 -4.543 1 95.94 253 ARG B O 1
ATOM 6256 N N . LEU B 1 254 ? 6.355 20.328 -4.379 1 98 254 LEU B N 1
ATOM 6257 C CA . LEU B 1 254 ? 7.02 21.609 -4.602 1 98 254 LEU B CA 1
ATOM 6258 C C . LEU B 1 254 ? 7.27 22.328 -3.277 1 98 254 LEU B C 1
ATOM 6260 O O . LEU B 1 254 ? 6.328 22.781 -2.629 1 98 254 LEU B O 1
ATOM 6264 N N . PHE B 1 255 ? 8.539 22.406 -2.887 1 97.56 255 PHE B N 1
ATOM 6265 C CA . PHE B 1 255 ? 8.82 22.953 -1.569 1 97.56 255 PHE B CA 1
ATOM 6266 C C . PHE B 1 255 ? 9.664 24.219 -1.683 1 97.56 255 PHE B C 1
ATOM 6268 O O . PHE B 1 255 ? 10.258 24.484 -2.729 1 97.56 255 PHE B O 1
ATOM 6275 N N . THR B 1 256 ? 9.609 25.047 -0.649 1 96.56 256 THR B N 1
ATOM 6276 C CA . THR B 1 256 ? 10.5 26.203 -0.517 1 96.56 256 THR B CA 1
ATOM 6277 C C . THR B 1 256 ? 11.461 26 0.652 1 96.56 256 THR B C 1
ATOM 6279 O O . THR B 1 256 ? 11.164 25.266 1.589 1 96.56 256 THR B O 1
ATOM 6282 N N . ARG B 1 257 ? 12.523 26.656 0.647 1 93.94 257 ARG B N 1
ATOM 6283 C CA . ARG B 1 257 ? 13.578 26.484 1.643 1 93.94 257 ARG B CA 1
ATOM 6284 C C . ARG B 1 257 ? 13.406 27.484 2.791 1 93.94 257 ARG B C 1
ATOM 6286 O O . ARG B 1 257 ? 13.969 27.281 3.873 1 93.94 257 ARG B O 1
ATOM 6293 N N . SER B 1 258 ? 12.68 28.547 2.469 1 87.12 258 SER B N 1
ATOM 6294 C CA . SER B 1 258 ? 12.492 29.609 3.443 1 87.12 258 SER B CA 1
ATOM 6295 C C . SER B 1 258 ? 11.086 29.578 4.035 1 87.12 258 SER B C 1
ATOM 6297 O O . SER B 1 258 ? 10.242 28.797 3.604 1 87.12 258 SER B O 1
ATOM 6299 N N . ALA B 1 259 ? 10.891 30.375 5.125 1 82.31 259 ALA B N 1
ATOM 6300 C CA . ALA B 1 259 ? 9.555 30.578 5.676 1 82.31 259 ALA B CA 1
ATOM 6301 C C . ALA B 1 259 ? 8.586 31.078 4.605 1 82.31 259 ALA B C 1
ATOM 6303 O O . ALA B 1 259 ? 9.008 31.5 3.523 1 82.31 259 ALA B O 1
ATOM 6304 N N . PHE B 1 260 ? 7.375 31 4.91 1 87.31 260 PHE B N 1
ATOM 6305 C CA . PHE B 1 260 ? 6.352 31.391 3.941 1 87.31 260 PHE B CA 1
ATOM 6306 C C . PHE B 1 260 ? 6.543 32.812 3.496 1 87.31 260 PHE B C 1
ATOM 6308 O O . PHE B 1 260 ? 6.789 33.719 4.32 1 87.31 260 PHE B O 1
ATOM 6315 N N . ASP B 1 261 ? 6.543 33 2.23 1 85.81 261 ASP B N 1
ATOM 6316 C CA . ASP B 1 261 ? 6.676 34.312 1.575 1 85.81 261 ASP B CA 1
ATOM 6317 C C . ASP B 1 261 ? 5.672 34.438 0.432 1 85.81 261 ASP B C 1
ATOM 6319 O O . ASP B 1 261 ? 5.668 33.625 -0.499 1 85.81 261 ASP B O 1
ATOM 6323 N N . GLU B 1 262 ? 4.82 35.5 0.516 1 88.69 262 GLU B N 1
ATOM 6324 C CA . GLU B 1 262 ? 3.736 35.656 -0.45 1 88.69 262 GLU B CA 1
ATOM 6325 C C . GLU B 1 262 ? 4.281 35.812 -1.866 1 88.69 262 GLU B C 1
ATOM 6327 O O . GLU B 1 262 ? 3.762 35.219 -2.811 1 88.69 262 GLU B O 1
ATOM 6332 N N . ASP B 1 263 ? 5.281 36.656 -1.98 1 91.88 263 ASP B N 1
ATOM 6333 C CA . ASP B 1 263 ? 5.844 36.906 -3.305 1 91.88 263 ASP B CA 1
ATOM 6334 C C . ASP B 1 263 ? 6.383 35.625 -3.916 1 91.88 263 ASP B C 1
ATOM 6336 O O . ASP B 1 263 ? 6.156 35.344 -5.098 1 91.88 263 ASP B O 1
ATOM 6340 N N . LYS B 1 264 ? 7.066 34.875 -3.096 1 93.56 264 LYS B N 1
ATOM 6341 C CA . LYS B 1 264 ? 7.582 33.594 -3.555 1 93.56 264 LYS B CA 1
ATOM 6342 C C . LYS B 1 264 ? 6.445 32.656 -3.961 1 93.56 264 LYS B C 1
ATOM 6344 O O . LYS B 1 264 ? 6.543 31.953 -4.965 1 93.56 264 LYS B O 1
ATOM 6349 N N . PHE B 1 265 ? 5.418 32.656 -3.223 1 96.31 265 PHE B N 1
ATOM 6350 C CA . PHE B 1 265 ? 4.254 31.828 -3.547 1 96.31 265 PHE B CA 1
ATOM 6351 C C . PHE B 1 265 ? 3.695 32.188 -4.914 1 96.31 265 PHE B C 1
ATOM 6353 O O . PHE B 1 265 ? 3.441 31.328 -5.746 1 96.31 265 PHE B O 1
ATOM 6360 N N . PHE B 1 266 ? 3.541 33.469 -5.164 1 96.12 266 PHE B N 1
ATOM 6361 C CA . PHE B 1 266 ? 2.99 33.938 -6.434 1 96.12 266 PHE B CA 1
ATOM 6362 C C . PHE B 1 266 ? 3.936 33.625 -7.582 1 96.12 266 PHE B C 1
ATOM 6364 O O . PHE B 1 266 ? 3.49 33.281 -8.68 1 96.12 266 PHE B O 1
ATOM 6371 N N . ASP B 1 267 ? 5.254 33.719 -7.344 1 97.44 267 ASP B N 1
ATOM 6372 C CA . ASP B 1 267 ? 6.227 33.312 -8.359 1 97.44 267 ASP B CA 1
ATOM 6373 C C . ASP B 1 267 ? 6.055 31.859 -8.734 1 97.44 267 ASP B C 1
ATOM 6375 O O . ASP B 1 267 ? 6.055 31.5 -9.922 1 97.44 267 ASP B O 1
ATOM 6379 N N . LEU B 1 268 ? 5.914 31.031 -7.766 1 98 268 LEU B N 1
ATOM 6380 C CA . LEU B 1 268 ? 5.793 29.594 -7.98 1 98 268 LEU B CA 1
ATOM 6381 C C . LEU B 1 268 ? 4.457 29.266 -8.641 1 98 268 LEU B C 1
ATOM 6383 O O . LEU B 1 268 ? 4.387 28.375 -9.492 1 98 268 LEU B O 1
ATOM 6387 N N . LEU B 1 269 ? 3.416 29.938 -8.219 1 97.31 269 LEU B N 1
ATOM 6388 C CA . LEU B 1 269 ? 2.1 29.75 -8.82 1 97.31 269 LEU B CA 1
ATOM 6389 C C . LEU B 1 269 ? 2.141 30.031 -10.32 1 97.31 269 LEU B C 1
ATOM 6391 O O . LEU B 1 269 ? 1.467 29.359 -11.102 1 97.31 269 LEU B O 1
ATOM 6395 N N . ALA B 1 270 ? 2.879 31.016 -10.727 1 97.12 270 ALA B N 1
ATOM 6396 C CA . ALA B 1 270 ? 3.004 31.406 -12.125 1 97.12 270 ALA B CA 1
ATOM 6397 C C . ALA B 1 270 ? 3.824 30.375 -12.906 1 97.12 270 ALA B C 1
ATOM 6399 O O . ALA B 1 270 ? 3.6 30.172 -14.102 1 97.12 270 ALA B O 1
ATOM 6400 N N . LYS B 1 271 ? 4.699 29.734 -12.242 1 97.56 271 LYS B N 1
ATOM 6401 C CA . LYS B 1 271 ? 5.672 28.859 -12.898 1 97.56 271 LYS B CA 1
ATOM 6402 C C . LYS B 1 271 ? 5.176 27.422 -12.953 1 97.56 271 LYS B C 1
ATOM 6404 O O . LYS B 1 271 ? 5.496 26.688 -13.883 1 97.56 271 LYS B O 1
ATOM 6409 N N . TYR B 1 272 ? 4.465 26.953 -11.938 1 97.44 272 TYR B N 1
ATOM 6410 C CA . TYR B 1 272 ? 4.062 25.547 -11.812 1 97.44 272 TYR B CA 1
ATOM 6411 C C . TYR B 1 272 ? 2.549 25.438 -11.695 1 97.44 272 TYR B C 1
ATOM 6413 O O . TYR B 1 272 ? 1.899 26.266 -11.055 1 97.44 272 TYR B O 1
ATOM 6421 N N . PRO B 1 273 ? 1.978 24.406 -12.281 1 96.38 273 PRO B N 1
ATOM 6422 C CA . PRO B 1 273 ? 0.551 24.141 -12.086 1 96.38 273 PRO B CA 1
ATOM 6423 C C . PRO B 1 273 ? 0.254 23.484 -10.734 1 96.38 273 PRO B C 1
ATOM 6425 O O . PRO B 1 273 ? -0.049 22.297 -10.672 1 96.38 273 PRO B O 1
ATOM 6428 N N . ILE B 1 274 ? 0.267 24.281 -9.695 1 96.5 274 ILE B N 1
ATOM 6429 C CA . ILE B 1 274 ? 0.029 23.797 -8.344 1 96.5 274 ILE B CA 1
ATOM 6430 C C . ILE B 1 274 ? -1.417 23.328 -8.203 1 96.5 274 ILE B C 1
ATOM 6432 O O . ILE B 1 274 ? -2.348 24.047 -8.578 1 96.5 274 ILE B O 1
ATOM 6436 N N . ARG B 1 275 ? -1.527 22.141 -7.711 1 95.19 275 ARG B N 1
ATOM 6437 C CA . ARG B 1 275 ? -2.854 21.531 -7.613 1 95.19 275 ARG B CA 1
ATOM 6438 C C . ARG B 1 275 ? -3.418 21.688 -6.203 1 95.19 275 ARG B C 1
ATOM 6440 O O . ARG B 1 275 ? -4.625 21.844 -6.027 1 95.19 275 ARG B O 1
ATOM 6447 N N . SER B 1 276 ? -2.549 21.547 -5.254 1 94.38 276 SER B N 1
ATOM 6448 C CA . SER B 1 276 ? -2.973 21.578 -3.859 1 94.38 276 SER B CA 1
ATOM 6449 C C . SER B 1 276 ? -2.072 22.484 -3.029 1 94.38 276 SER B C 1
ATOM 6451 O O . SER B 1 276 ? -0.853 22.484 -3.213 1 94.38 276 SER B O 1
ATOM 6453 N N . VAL B 1 277 ? -2.725 23.234 -2.145 1 93.81 277 VAL B N 1
ATOM 6454 C CA . VAL B 1 277 ? -2.02 24.094 -1.204 1 93.81 277 VAL B CA 1
ATOM 6455 C C . VAL B 1 277 ? -2.57 23.875 0.205 1 93.81 277 VAL B C 1
ATOM 6457 O O . VAL B 1 277 ? -3.766 23.625 0.382 1 93.81 277 VAL B O 1
ATOM 6460 N N . ALA B 1 278 ? -1.723 23.844 1.177 1 91.5 278 ALA B N 1
ATOM 6461 C CA . ALA B 1 278 ? -2.096 23.812 2.588 1 91.5 278 ALA B CA 1
ATOM 6462 C C . ALA B 1 278 ? -1.511 25 3.348 1 91.5 278 ALA B C 1
ATOM 6464 O O . ALA B 1 278 ? -0.292 25.109 3.496 1 91.5 278 ALA B O 1
ATOM 6465 N N . LEU B 1 279 ? -2.42 25.875 3.793 1 88.44 279 LEU B N 1
ATOM 6466 C CA . LEU B 1 279 ? -1.987 27.078 4.477 1 88.44 279 LEU B CA 1
ATOM 6467 C C . LEU B 1 279 ? -2.863 27.359 5.691 1 88.44 279 LEU B C 1
ATOM 6469 O O . LEU B 1 279 ? -4.078 27.156 5.648 1 88.44 279 LEU B O 1
ATOM 6473 N N . GLN B 1 280 ? -2.211 27.828 6.668 1 83.81 280 GLN B N 1
ATOM 6474 C CA . GLN B 1 280 ? -2.965 28.344 7.805 1 83.81 280 GLN B CA 1
ATOM 6475 C C . GLN B 1 280 ? -3.807 29.547 7.406 1 83.81 280 GLN B C 1
ATOM 6477 O O . GLN B 1 280 ? -3.504 30.234 6.418 1 83.81 280 GLN B O 1
ATOM 6482 N N . PRO B 1 281 ? -4.859 29.844 8.141 1 80.81 281 PRO B N 1
ATOM 6483 C CA . PRO B 1 281 ? -5.719 30.984 7.824 1 80.81 281 PRO B CA 1
ATOM 6484 C C . PRO B 1 281 ? -4.945 32.281 7.727 1 80.81 281 PRO B C 1
ATOM 6486 O O . PRO B 1 281 ? -5.215 33.094 6.84 1 80.81 281 PRO B O 1
ATOM 6489 N N . SER B 1 282 ? -3.918 32.438 8.57 1 74.44 282 SER B N 1
ATOM 6490 C CA . SER B 1 282 ? -3.141 33.688 8.555 1 74.44 282 SER B CA 1
ATOM 6491 C C . SER B 1 282 ? -2.391 33.844 7.234 1 74.44 282 SER B C 1
ATOM 6493 O O . SER B 1 282 ? -2.383 34.938 6.648 1 74.44 282 SER B O 1
ATOM 6495 N N . TYR B 1 283 ? -1.805 32.781 6.754 1 81.62 283 TYR B N 1
ATOM 6496 C CA . TYR B 1 283 ? -1.087 32.844 5.488 1 81.62 283 TYR B CA 1
ATOM 6497 C C . TYR B 1 283 ? -2.055 32.969 4.316 1 81.62 283 TYR B C 1
ATOM 6499 O O . TYR B 1 283 ? -1.766 33.688 3.35 1 81.62 283 TYR B O 1
ATOM 6507 N N . SER B 1 284 ? -3.186 32.344 4.406 1 86.94 284 SER B N 1
ATOM 6508 C CA . SER B 1 284 ? -4.207 32.469 3.373 1 86.94 284 SER B CA 1
ATOM 6509 C C . SER B 1 284 ? -4.699 33.906 3.248 1 86.94 284 SER B C 1
ATOM 6511 O O . SER B 1 284 ? -4.848 34.438 2.139 1 86.94 284 SER B O 1
ATOM 6513 N N . LYS B 1 285 ? -4.887 34.469 4.34 1 77.81 285 LYS B N 1
ATOM 6514 C CA . LYS B 1 285 ? -5.324 35.875 4.367 1 77.81 285 LYS B CA 1
ATOM 6515 C C . LYS B 1 285 ? -4.273 36.781 3.752 1 77.81 285 LYS B C 1
ATOM 6517 O O . LYS B 1 285 ? -4.605 37.719 3.018 1 77.81 285 LYS B O 1
ATOM 6522 N N . SER B 1 286 ? -3.041 36.5 4.121 1 78.25 286 SER B N 1
ATOM 6523 C CA . SER B 1 286 ? -1.955 37.312 3.59 1 78.25 286 SER B CA 1
ATOM 6524 C C . SER B 1 286 ? -1.899 37.219 2.066 1 78.25 286 SER B C 1
ATOM 6526 O O . SER B 1 286 ? -1.585 38.219 1.398 1 78.25 286 SER B O 1
ATOM 6528 N N . ILE B 1 287 ? -2.221 36.125 1.496 1 87.44 287 ILE B N 1
ATOM 6529 C CA . ILE B 1 287 ? -2.26 35.938 0.05 1 87.44 287 ILE B CA 1
ATOM 6530 C C . ILE B 1 287 ? -3.406 36.75 -0.547 1 87.44 287 ILE B C 1
ATOM 6532 O O . ILE B 1 287 ? -3.221 37.469 -1.541 1 87.44 287 ILE B O 1
ATOM 6536 N N . LEU B 1 288 ? -4.527 36.719 0.072 1 81.44 288 LEU B N 1
ATOM 6537 C CA . LEU B 1 288 ? -5.727 37.375 -0.423 1 81.44 288 LEU B CA 1
ATOM 6538 C C . LEU B 1 288 ? -5.543 38.906 -0.425 1 81.44 288 LEU B C 1
ATOM 6540 O O . LEU B 1 288 ? -6.082 39.594 -1.29 1 81.44 288 LEU B O 1
ATOM 6544 N N . CYS B 1 289 ? -4.758 39.344 0.479 1 76.56 289 CYS B N 1
ATOM 6545 C CA . CYS B 1 289 ? -4.582 40.781 0.639 1 76.56 289 CYS B CA 1
ATOM 6546 C C . CYS B 1 289 ? -3.404 41.281 -0.19 1 76.56 289 CYS B C 1
ATOM 6548 O O . CYS B 1 289 ? -3.197 42.469 -0.318 1 76.56 289 CYS B O 1
ATOM 6550 N N . HIS B 1 290 ? -2.672 40.406 -0.678 1 82.56 290 HIS B N 1
ATOM 6551 C CA . HIS B 1 290 ? -1.479 40.75 -1.431 1 82.56 290 HIS B CA 1
ATOM 6552 C C . HIS B 1 290 ? -1.845 41.375 -2.771 1 82.56 290 HIS B C 1
ATOM 6554 O O . HIS B 1 290 ? -2.803 40.969 -3.42 1 82.56 290 HIS B O 1
ATOM 6560 N N . ALA B 1 291 ? -1.071 42.344 -3.229 1 84.19 291 ALA B N 1
ATOM 6561 C CA . ALA B 1 291 ? -1.34 43.094 -4.441 1 84.19 291 ALA B CA 1
ATOM 6562 C C . ALA B 1 291 ? -1.39 42.188 -5.664 1 84.19 291 ALA B C 1
ATOM 6564 O O . ALA B 1 291 ? -2.135 42.438 -6.613 1 84.19 291 ALA B O 1
ATOM 6565 N N . ARG B 1 292 ? -0.745 41.125 -5.605 1 92.06 292 ARG B N 1
ATOM 6566 C CA . ARG B 1 292 ? -0.621 40.219 -6.754 1 92.06 292 ARG B CA 1
ATOM 6567 C C . ARG B 1 292 ? -1.801 39.25 -6.832 1 92.06 292 ARG B C 1
ATOM 6569 O O . ARG B 1 292 ? -1.995 38.594 -7.852 1 92.06 292 ARG B O 1
ATOM 6576 N N . CYS B 1 293 ? -2.566 39.25 -5.859 1 90.06 293 CYS B N 1
ATOM 6577 C CA . CYS B 1 293 ? -3.652 38.281 -5.777 1 90.06 293 CYS B CA 1
ATOM 6578 C C . CYS B 1 293 ? -4.641 38.469 -6.918 1 90.06 293 CYS B C 1
ATOM 6580 O O . CYS B 1 293 ? -5.043 37.5 -7.562 1 90.06 293 CYS B O 1
ATOM 6582 N N . ALA B 1 294 ? -4.957 39.656 -7.238 1 86.56 294 ALA B N 1
ATOM 6583 C CA . ALA B 1 294 ? -5.992 40 -8.211 1 86.56 294 ALA B CA 1
ATOM 6584 C C . ALA B 1 294 ? -5.59 39.562 -9.617 1 86.56 294 ALA B C 1
ATOM 6586 O O . ALA B 1 294 ? -6.449 39.219 -10.445 1 86.56 294 ALA B O 1
ATOM 6587 N N . SER B 1 295 ? -4.336 39.5 -9.898 1 92.31 295 SER B N 1
ATOM 6588 C CA . SER B 1 295 ? -3.885 39.219 -11.25 1 92.31 295 SER B CA 1
ATOM 6589 C C . SER B 1 295 ? -3.316 37.781 -11.344 1 92.31 295 SER B C 1
ATOM 6591 O O . SER B 1 295 ? -2.969 37.312 -12.43 1 92.31 295 SER B O 1
ATOM 6593 N N . ALA B 1 296 ? -3.227 37.125 -10.266 1 95.06 296 ALA B N 1
ATOM 6594 C CA . ALA B 1 296 ? -2.629 35.812 -10.258 1 95.06 296 ALA B CA 1
ATOM 6595 C C . ALA B 1 296 ? -3.588 34.781 -10.836 1 95.06 296 ALA B C 1
ATOM 6597 O O . ALA B 1 296 ? -4.805 34.938 -10.789 1 95.06 296 ALA B O 1
ATOM 6598 N N . ASP B 1 297 ? -3.051 33.719 -11.438 1 95.25 297 ASP B N 1
ATOM 6599 C CA . ASP B 1 297 ? -3.83 32.625 -12.008 1 95.25 297 ASP B CA 1
ATOM 6600 C C . ASP B 1 297 ? -3.914 31.453 -11.039 1 95.25 297 ASP B C 1
ATOM 6602 O O . ASP B 1 297 ? -2.986 30.641 -10.961 1 95.25 297 ASP B O 1
ATOM 6606 N N . PHE B 1 298 ? -5.043 31.297 -10.438 1 96.19 298 PHE B N 1
ATOM 6607 C CA . PHE B 1 298 ? -5.262 30.234 -9.461 1 96.19 298 PHE B CA 1
ATOM 6608 C C . PHE B 1 298 ? -5.992 29.047 -10.094 1 96.19 298 PHE B C 1
ATOM 6610 O O . PHE B 1 298 ? -6.457 28.156 -9.391 1 96.19 298 PHE B O 1
ATOM 6617 N N . PHE B 1 299 ? -6.086 28.938 -11.359 1 94.06 299 PHE B N 1
ATOM 6618 C CA . PHE B 1 299 ? -6.949 28.016 -12.094 1 94.06 299 PHE B CA 1
ATOM 6619 C C . PHE B 1 299 ? -6.57 26.562 -11.805 1 94.06 299 PHE B C 1
ATOM 6621 O O . PHE B 1 299 ? -7.438 25.688 -11.742 1 94.06 299 PHE B O 1
ATOM 6628 N N . SER B 1 300 ? -5.277 26.297 -11.602 1 94.81 300 SER B N 1
ATOM 6629 C CA . SER B 1 300 ? -4.797 24.922 -11.445 1 94.81 300 SER B CA 1
ATOM 6630 C C . SER B 1 300 ? -5.105 24.375 -10.055 1 94.81 300 SER B C 1
ATOM 6632 O O . SER B 1 300 ? -5.047 23.172 -9.828 1 94.81 300 SER B O 1
ATOM 6634 N N . ILE B 1 301 ? -5.398 25.203 -9.086 1 95.5 301 ILE B N 1
ATOM 6635 C CA . ILE B 1 301 ? -5.598 24.766 -7.711 1 95.5 301 ILE B CA 1
ATOM 6636 C C . ILE B 1 301 ? -6.977 24.125 -7.566 1 95.5 301 ILE B C 1
ATOM 6638 O O . ILE B 1 301 ? -7.996 24.766 -7.844 1 95.5 301 ILE B O 1
ATOM 6642 N N . GLN B 1 302 ? -6.973 22.922 -7.137 1 92.75 302 GLN B N 1
ATOM 6643 C CA . GLN B 1 302 ? -8.219 22.172 -6.945 1 92.75 302 GLN B CA 1
ATOM 6644 C C . GLN B 1 302 ? -8.547 22.031 -5.465 1 92.75 302 GLN B C 1
ATOM 6646 O O . GLN B 1 302 ? -9.711 21.844 -5.098 1 92.75 302 GLN B O 1
ATOM 6651 N N . THR B 1 303 ? -7.523 22.094 -4.641 1 93.31 303 THR B N 1
ATOM 6652 C CA . THR B 1 303 ? -7.742 21.922 -3.209 1 93.31 303 THR B CA 1
ATOM 6653 C C . THR B 1 303 ? -6.906 22.922 -2.412 1 93.31 303 THR B C 1
ATOM 6655 O O . THR B 1 303 ? -5.691 23 -2.592 1 93.31 303 THR B O 1
ATOM 6658 N N . TRP B 1 304 ? -7.547 23.641 -1.571 1 94.44 304 TRP B N 1
ATOM 6659 C CA . TRP B 1 304 ? -6.91 24.562 -0.626 1 94.44 304 TRP B CA 1
ATOM 6660 C C . TRP B 1 304 ? -7.211 24.141 0.812 1 94.44 304 TRP B C 1
ATOM 6662 O O . TRP B 1 304 ? -8.297 24.422 1.329 1 94.44 304 TRP B O 1
ATOM 6672 N N . ILE B 1 305 ? -6.258 23.578 1.429 1 92.75 305 ILE B N 1
ATOM 6673 C CA . ILE B 1 305 ? -6.453 23.078 2.779 1 92.75 305 ILE B CA 1
ATOM 6674 C C . ILE B 1 305 ? -6.148 24.172 3.799 1 92.75 305 ILE B C 1
ATOM 6676 O O . ILE B 1 305 ? -5.082 24.781 3.756 1 92.75 305 ILE B O 1
ATOM 6680 N N . VAL B 1 306 ? -7.047 24.422 4.629 1 89.62 306 VAL B N 1
ATOM 6681 C CA . VAL B 1 306 ? -6.855 25.312 5.762 1 89.62 306 VAL B CA 1
ATOM 6682 C C . VAL B 1 306 ? -6.781 24.516 7.055 1 89.62 306 VAL B C 1
ATOM 6684 O O . VAL B 1 306 ? -7.598 23.609 7.281 1 89.62 306 VAL B O 1
ATOM 6687 N N . PHE B 1 307 ? -5.777 24.812 7.848 1 85.06 307 PHE B N 1
ATOM 6688 C CA . PHE B 1 307 ? -5.555 24.031 9.07 1 85.06 307 PHE B CA 1
ATOM 6689 C C . PHE B 1 307 ? -4.867 24.891 10.125 1 85.06 307 PHE B C 1
ATOM 6691 O O . PHE B 1 307 ? -4.523 26.047 9.875 1 85.06 307 PHE B O 1
ATOM 6698 N N . GLY B 1 308 ? -4.688 24.312 11.32 1 78.69 308 GLY B N 1
ATOM 6699 C CA . GLY B 1 308 ? -3.869 24.922 12.352 1 78.69 308 GLY B CA 1
ATOM 6700 C C . GLY B 1 308 ? -4.664 25.797 13.297 1 78.69 308 GLY B C 1
ATOM 6701 O O . GLY B 1 308 ? -4.367 25.875 14.492 1 78.69 308 GLY B O 1
ATOM 6702 N N . SER B 1 309 ? -5.551 26.609 12.703 1 75.12 309 SER B N 1
ATOM 6703 C CA . SER B 1 309 ? -6.461 27.438 13.477 1 75.12 309 SER B CA 1
ATOM 6704 C C . SER B 1 309 ? -7.836 27.516 12.828 1 75.12 309 SER B C 1
ATOM 6706 O O . SER B 1 309 ? -8.023 27.047 11.703 1 75.12 309 SER B O 1
ATOM 6708 N N . ILE B 1 310 ? -8.75 28.016 13.594 1 73.88 310 ILE B N 1
ATOM 6709 C CA . ILE B 1 310 ? -10.117 28.125 13.086 1 73.88 310 ILE B CA 1
ATOM 6710 C C . ILE B 1 310 ? -10.148 29.094 11.906 1 73.88 310 ILE B C 1
ATOM 6712 O O . ILE B 1 310 ? -9.578 30.188 11.977 1 73.88 310 ILE B O 1
ATOM 6716 N N . SER B 1 311 ? -10.664 28.625 10.844 1 77 311 SER B N 1
ATOM 6717 C CA . SER B 1 311 ? -10.852 29.453 9.664 1 77 311 SER B CA 1
ATOM 6718 C C . SER B 1 311 ? -12.273 30 9.578 1 77 311 SER B C 1
ATOM 6720 O O . SER B 1 311 ? -13.234 29.25 9.758 1 77 311 SER B O 1
ATOM 6722 N N . SER B 1 312 ? -12.359 31.281 9.32 1 75.12 312 SER B N 1
ATOM 6723 C CA . SER B 1 312 ? -13.688 31.859 9.148 1 75.12 312 SER B CA 1
ATOM 6724 C C . SER B 1 312 ? -14.305 31.453 7.816 1 75.12 312 SER B C 1
ATOM 6726 O O . SER B 1 312 ? -13.586 31.172 6.852 1 75.12 312 SER B O 1
ATOM 6728 N N . ASP B 1 313 ? -15.594 31.406 7.801 1 81.31 313 ASP B N 1
ATOM 6729 C CA . ASP B 1 313 ? -16.312 31.125 6.559 1 81.31 313 ASP B CA 1
ATOM 6730 C C . ASP B 1 313 ? -16.016 32.188 5.504 1 81.31 313 ASP B C 1
ATOM 6732 O O . ASP B 1 313 ? -15.906 31.875 4.316 1 81.31 313 ASP B O 1
ATOM 6736 N N . ALA B 1 314 ? -15.875 33.406 5.977 1 78.75 314 ALA B N 1
ATOM 6737 C CA . ALA B 1 314 ? -15.594 34.5 5.059 1 78.75 314 ALA B CA 1
ATOM 6738 C C . ALA B 1 314 ? -14.258 34.281 4.34 1 78.75 314 ALA B C 1
ATOM 6740 O O . ALA B 1 314 ? -14.148 34.531 3.137 1 78.75 314 ALA B O 1
ATOM 6741 N N . LEU B 1 315 ? -13.289 33.906 5.121 1 81.88 315 LEU B N 1
ATOM 6742 C CA . LEU B 1 315 ? -11.992 33.625 4.523 1 81.88 315 LEU B CA 1
ATOM 6743 C C . LEU B 1 315 ? -12.109 32.5 3.48 1 81.88 315 LEU B C 1
ATOM 6745 O O . LEU B 1 315 ? -11.594 32.656 2.367 1 81.88 315 LEU B O 1
ATOM 6749 N N . ARG B 1 316 ? -12.773 31.469 3.793 1 91.62 316 ARG B N 1
ATOM 6750 C CA . ARG B 1 316 ? -12.906 30.328 2.896 1 91.62 316 ARG B CA 1
ATOM 6751 C C . ARG B 1 316 ? -13.711 30.688 1.656 1 91.62 316 ARG B C 1
ATOM 6753 O O . ARG B 1 316 ? -13.391 30.25 0.549 1 91.62 316 ARG B O 1
ATOM 6760 N N . ASP B 1 317 ? -14.781 31.5 1.821 1 89.19 317 ASP B N 1
ATOM 6761 C CA . ASP B 1 317 ? -15.555 31.969 0.684 1 89.19 317 ASP B CA 1
ATOM 6762 C C . ASP B 1 317 ? -14.68 32.75 -0.294 1 89.19 317 ASP B C 1
ATOM 6764 O O . ASP B 1 317 ? -14.766 32.562 -1.507 1 89.19 317 ASP B O 1
ATOM 6768 N N . LYS B 1 318 ? -13.898 33.625 0.275 1 87.38 318 LYS B N 1
ATOM 6769 C CA . LYS B 1 318 ? -13.016 34.438 -0.561 1 87.38 318 LYS B CA 1
ATOM 6770 C C . LYS B 1 318 ? -12.008 33.562 -1.309 1 87.38 318 LYS B C 1
ATOM 6772 O O . LYS B 1 318 ? -11.742 33.781 -2.49 1 87.38 318 LYS B O 1
ATOM 6777 N N . ILE B 1 319 ? -11.445 32.594 -0.622 1 94.06 319 ILE B N 1
ATOM 6778 C CA . ILE B 1 319 ? -10.516 31.672 -1.259 1 94.06 319 ILE B CA 1
ATOM 6779 C C . ILE B 1 319 ? -11.203 30.953 -2.414 1 94.06 319 ILE B C 1
ATOM 6781 O O . ILE B 1 319 ? -10.656 30.859 -3.514 1 94.06 319 ILE B O 1
ATOM 6785 N N . GLU B 1 320 ? -12.383 30.469 -2.195 1 94.69 320 GLU B N 1
ATOM 6786 C CA . GLU B 1 320 ? -13.102 29.672 -3.188 1 94.69 320 GLU B CA 1
ATOM 6787 C C . GLU B 1 320 ? -13.469 30.516 -4.406 1 94.69 320 GLU B C 1
ATOM 6789 O O . GLU B 1 320 ? -13.547 29.984 -5.523 1 94.69 320 GLU B O 1
ATOM 6794 N N . THR B 1 321 ? -13.664 31.797 -4.23 1 92.81 321 THR B N 1
ATOM 6795 C CA . THR B 1 321 ? -13.891 32.688 -5.355 1 92.81 321 THR B CA 1
ATOM 6796 C C . THR B 1 321 ? -12.656 32.781 -6.25 1 92.81 321 THR B C 1
ATOM 6798 O O . THR B 1 321 ? -12.773 32.906 -7.469 1 92.81 321 THR B O 1
ATOM 6801 N N . MET B 1 322 ? -11.555 32.656 -5.621 1 92.38 322 MET B N 1
ATOM 6802 C CA . MET B 1 322 ? -10.289 32.781 -6.328 1 92.38 322 MET B CA 1
ATOM 6803 C C . MET B 1 322 ? -9.93 31.5 -7.051 1 92.38 322 MET B C 1
ATOM 6805 O O . MET B 1 322 ? -9.18 31.516 -8.031 1 92.38 322 MET B O 1
ATOM 6809 N N . ILE B 1 323 ? -10.398 30.359 -6.547 1 94.44 323 ILE B N 1
ATOM 6810 C CA . ILE B 1 323 ? -10.039 29.078 -7.133 1 94.44 323 ILE B CA 1
ATOM 6811 C C . ILE B 1 323 ? -11.266 28.453 -7.785 1 94.44 323 ILE B C 1
ATOM 6813 O O . ILE B 1 323 ? -11.805 27.453 -7.281 1 94.44 323 ILE B O 1
ATOM 6817 N N . PRO B 1 324 ? -11.609 28.859 -8.961 1 90.06 324 PRO B N 1
ATOM 6818 C CA . PRO B 1 324 ? -12.883 28.484 -9.586 1 90.06 324 PRO B CA 1
ATOM 6819 C C . PRO B 1 324 ? -12.992 26.984 -9.828 1 90.06 324 PRO B C 1
ATOM 6821 O O . PRO B 1 324 ? -14.102 26.453 -9.891 1 90.06 324 PRO B O 1
ATOM 6824 N N . ASN B 1 325 ? -11.953 26.281 -9.898 1 90 325 ASN B N 1
ATOM 6825 C CA . ASN B 1 325 ? -11.984 24.844 -10.164 1 90 325 ASN B CA 1
ATOM 6826 C C . ASN B 1 325 ? -11.75 24.031 -8.898 1 90 325 ASN B C 1
ATOM 6828 O O . ASN B 1 325 ? -11.508 22.828 -8.961 1 90 325 ASN B O 1
ATOM 6832 N N . GLY B 1 326 ? -11.719 24.719 -7.805 1 92.25 326 GLY B N 1
ATOM 6833 C CA . GLY B 1 326 ? -11.352 24.031 -6.574 1 92.25 326 GLY B CA 1
ATOM 6834 C C . GLY B 1 326 ? -12.258 24.375 -5.406 1 92.25 326 GLY B C 1
ATOM 6835 O O . GLY B 1 326 ? -13.305 25 -5.594 1 92.25 326 GLY B O 1
ATOM 6836 N N . ARG B 1 327 ? -11.852 23.812 -4.27 1 93 327 ARG B N 1
ATOM 6837 C CA . ARG B 1 327 ? -12.57 24.109 -3.035 1 93 327 ARG B CA 1
ATOM 6838 C C . ARG B 1 327 ? -11.625 24.141 -1.84 1 93 327 ARG B C 1
ATOM 6840 O O . ARG B 1 327 ? -10.5 23.641 -1.919 1 93 327 ARG B O 1
ATOM 6847 N N . THR B 1 328 ? -12.109 24.75 -0.795 1 93.62 328 THR B N 1
ATOM 6848 C CA . THR B 1 328 ? -11.367 24.719 0.46 1 93.62 328 THR B CA 1
ATOM 6849 C C . THR B 1 328 ? -11.688 23.453 1.246 1 93.62 328 THR B C 1
ATOM 6851 O O . THR B 1 328 ? -12.766 22.875 1.083 1 93.62 328 THR B O 1
ATOM 6854 N N . LEU B 1 329 ? -10.758 23.031 1.966 1 92.88 329 LEU B N 1
ATOM 6855 C CA . LEU B 1 329 ? -10.914 21.922 2.896 1 92.88 329 LEU B CA 1
ATOM 6856 C C . LEU B 1 329 ? -10.406 22.297 4.285 1 92.88 329 LEU B C 1
ATOM 6858 O O . LEU B 1 329 ? -9.25 22.703 4.441 1 92.88 329 LEU B O 1
ATOM 6862 N N . ASN B 1 330 ? -11.242 22.219 5.246 1 92 330 ASN B N 1
ATOM 6863 C CA . ASN B 1 330 ? -10.836 22.438 6.629 1 92 330 ASN B CA 1
ATOM 6864 C C . ASN B 1 330 ? -10.391 21.141 7.301 1 92 330 ASN B C 1
ATOM 6866 O O . ASN B 1 330 ? -11.055 20.109 7.176 1 92 330 ASN B O 1
ATOM 6870 N N . VAL B 1 331 ? -9.266 21.266 7.949 1 91.31 331 VAL B N 1
ATOM 6871 C CA . VAL B 1 331 ? -8.742 20.094 8.648 1 91.31 331 VAL B CA 1
ATOM 6872 C C . VAL B 1 331 ? -8.375 20.469 10.086 1 91.31 331 VAL B C 1
ATOM 6874 O O . VAL B 1 331 ? -7.691 21.469 10.312 1 91.31 331 VAL B O 1
ATOM 6877 N N . TYR B 1 332 ? -8.938 19.719 11.039 1 90.81 332 TYR B N 1
ATOM 6878 C CA . TYR B 1 332 ? -8.586 19.844 12.453 1 90.81 332 TYR B CA 1
ATOM 6879 C C . TYR B 1 332 ? -7.871 18.594 12.945 1 90.81 332 TYR B C 1
ATOM 6881 O O . TYR B 1 332 ? -8.312 17.469 12.68 1 90.81 332 TYR B O 1
ATOM 6889 N N . GLY B 1 333 ? -6.773 18.797 13.539 1 90.75 333 GLY B N 1
ATOM 6890 C CA . GLY B 1 333 ? -6 17.703 14.102 1 90.75 333 GLY B CA 1
ATOM 6891 C C . GLY B 1 333 ? -4.984 18.156 15.133 1 90.75 333 GLY B C 1
ATOM 6892 O O . GLY B 1 333 ? -4.875 19.359 15.422 1 90.75 333 GLY B O 1
ATOM 6893 N N . LEU B 1 334 ? -4.344 17.203 15.742 1 88.56 334 LEU B N 1
ATOM 6894 C CA . LEU B 1 334 ? -3.287 17.422 16.734 1 88.56 334 LEU B CA 1
ATOM 6895 C C . LEU B 1 334 ? -2.025 16.656 16.344 1 88.56 334 LEU B C 1
ATOM 6897 O O . LEU B 1 334 ? -2.102 15.617 15.688 1 88.56 334 LEU B O 1
ATOM 6901 N N . SER B 1 335 ? -0.886 17.203 16.719 1 87.69 335 SER B N 1
ATOM 6902 C CA . SER B 1 335 ? 0.362 16.5 16.469 1 87.69 335 SER B CA 1
ATOM 6903 C C . SER B 1 335 ? 0.353 15.125 17.141 1 87.69 335 SER B C 1
ATOM 6905 O O . SER B 1 335 ? 0.948 14.172 16.625 1 87.69 335 SER B O 1
ATOM 6907 N N . GLU B 1 336 ? -0.378 15.008 18.281 1 90.44 336 GLU B N 1
ATOM 6908 C CA . GLU B 1 336 ? -0.4 13.797 19.094 1 90.44 336 GLU B CA 1
ATOM 6909 C C . GLU B 1 336 ? -1.132 12.664 18.391 1 90.44 336 GLU B C 1
ATOM 6911 O O . GLU B 1 336 ? -0.84 11.492 18.625 1 90.44 336 GLU B O 1
ATOM 6916 N N . CYS B 1 337 ? -2.094 13.062 17.484 1 89.38 337 CYS B N 1
ATOM 6917 C CA . CYS B 1 337 ? -2.863 11.938 16.969 1 89.38 337 CYS B CA 1
ATOM 6918 C C . CYS B 1 337 ? -3.223 12.148 15.5 1 89.38 337 CYS B C 1
ATOM 6920 O O . CYS B 1 337 ? -3.779 11.25 14.859 1 89.38 337 CYS B O 1
ATOM 6922 N N . GLY B 1 338 ? -2.914 13.273 14.969 1 89.81 338 GLY B N 1
ATOM 6923 C CA . GLY B 1 338 ? -3.203 13.492 13.562 1 89.81 338 GLY B CA 1
ATOM 6924 C C . GLY B 1 338 ? -4.57 14.102 13.32 1 89.81 338 GLY B C 1
ATOM 6925 O O . GLY B 1 338 ? -5.098 14.812 14.172 1 89.81 338 GLY B O 1
ATOM 6926 N N . ILE B 1 339 ? -5.152 13.883 12.18 1 91.56 339 ILE B N 1
ATOM 6927 C CA . ILE B 1 339 ? -6.398 14.508 11.742 1 91.56 339 ILE B CA 1
ATOM 6928 C C . ILE B 1 339 ? -7.57 13.922 12.531 1 91.56 339 ILE B C 1
ATOM 6930 O O . ILE B 1 339 ? -7.691 12.703 12.656 1 91.56 339 ILE B O 1
ATOM 6934 N N . ILE B 1 340 ? -8.406 14.75 13 1 93.62 340 ILE B N 1
ATOM 6935 C CA . ILE B 1 340 ? -9.562 14.352 13.789 1 93.62 340 ILE B CA 1
ATOM 6936 C C . ILE B 1 340 ? -10.844 14.672 13.016 1 93.62 340 ILE B C 1
ATOM 6938 O O . ILE B 1 340 ? -11.766 13.852 12.969 1 93.62 340 ILE B O 1
ATOM 6942 N N . LEU B 1 341 ? -10.875 15.883 12.43 1 93.44 341 LEU B N 1
ATOM 6943 C CA . LEU B 1 341 ? -12.039 16.359 11.688 1 93.44 341 LEU B CA 1
ATOM 6944 C C . LEU B 1 341 ? -11.633 16.922 10.328 1 93.44 341 LEU B C 1
ATOM 6946 O O . LEU B 1 341 ? -10.531 17.438 10.172 1 93.44 341 LEU B O 1
ATOM 6950 N N . HIS B 1 342 ? -12.5 16.734 9.406 1 91.81 342 HIS B N 1
ATOM 6951 C CA . HIS B 1 342 ? -12.367 17.438 8.133 1 91.81 342 HIS B CA 1
ATOM 6952 C C . HIS B 1 342 ? -13.727 17.641 7.473 1 91.81 342 HIS B C 1
ATOM 6954 O O . HIS B 1 342 ? -14.719 17.031 7.883 1 91.81 342 HIS B O 1
ATOM 6960 N N . ASP B 1 343 ? -13.82 18.469 6.516 1 91.5 343 ASP B N 1
ATOM 6961 C CA . ASP B 1 343 ? -15.094 18.688 5.84 1 91.5 343 ASP B CA 1
ATOM 6962 C C . ASP B 1 343 ? -15.008 18.297 4.367 1 91.5 343 ASP B C 1
ATOM 6964 O O . ASP B 1 343 ? -15.609 18.953 3.51 1 91.5 343 ASP B O 1
ATOM 6968 N N . ALA B 1 344 ? -14.211 17.297 4.051 1 86.06 344 ALA B N 1
ATOM 6969 C CA . ALA B 1 344 ? -14.078 16.797 2.691 1 86.06 344 ALA B CA 1
ATOM 6970 C C . ALA B 1 344 ? -15.43 16.328 2.146 1 86.06 344 ALA B C 1
ATOM 6972 O O . ALA B 1 344 ? -15.664 16.375 0.939 1 86.06 344 ALA B O 1
ATOM 6973 N N . THR B 1 345 ? -16.266 15.867 3.008 1 81.94 345 THR B N 1
ATOM 6974 C CA . THR B 1 345 ? -17.578 15.367 2.604 1 81.94 345 THR B CA 1
ATOM 6975 C C . THR B 1 345 ? -18.531 16.516 2.32 1 81.94 345 THR B C 1
ATOM 6977 O O . THR B 1 345 ? -19.578 16.328 1.703 1 81.94 345 THR B O 1
ATOM 6980 N N . GLY B 1 346 ? -18.219 17.656 2.82 1 88.12 346 GLY B N 1
ATOM 6981 C CA . GLY B 1 346 ? -19.047 18.844 2.637 1 88.12 346 GLY B CA 1
ATOM 6982 C C . GLY B 1 346 ? -18.75 19.938 3.648 1 88.12 346 GLY B C 1
ATOM 6983 O O . GLY B 1 346 ? -18.5 19.641 4.82 1 88.12 346 GLY B O 1
ATOM 6984 N N . ARG B 1 347 ? -18.797 21.047 3.168 1 91.19 347 ARG B N 1
ATOM 6985 C CA . ARG B 1 347 ? -18.609 22.219 4.031 1 91.19 347 ARG B CA 1
ATOM 6986 C C . ARG B 1 347 ? -19.938 22.641 4.66 1 91.19 347 ARG B C 1
ATOM 6988 O O . ARG B 1 347 ? -20.969 22.688 3.984 1 91.19 347 ARG B O 1
ATOM 6995 N N . LYS B 1 348 ? -19.891 22.891 5.969 1 89.81 348 LYS B N 1
ATOM 6996 C CA . LYS B 1 348 ? -20.984 23.516 6.699 1 89.81 348 LYS B CA 1
ATOM 6997 C C . LYS B 1 348 ? -20.516 24.781 7.414 1 89.81 348 LYS B C 1
ATOM 6999 O O . LYS B 1 348 ? -19.609 24.734 8.25 1 89.81 348 LYS B O 1
ATOM 7004 N N . PRO B 1 349 ? -21.141 25.859 7.008 1 83.88 349 PRO B N 1
ATOM 7005 C CA . PRO B 1 349 ? -20.719 27.125 7.637 1 83.88 349 PRO B CA 1
ATOM 7006 C C . PRO B 1 349 ? -20.703 27.031 9.164 1 83.88 349 PRO B C 1
ATOM 7008 O O . PRO B 1 349 ? -21.625 26.5 9.766 1 83.88 349 PRO B O 1
ATOM 7011 N N . GLY B 1 350 ? -19.578 27.484 9.703 1 79.75 350 GLY B N 1
ATOM 7012 C CA . GLY B 1 350 ? -19.422 27.547 11.148 1 79.75 350 GLY B CA 1
ATOM 7013 C C . GLY B 1 350 ? -18.875 26.266 11.742 1 79.75 350 GLY B C 1
ATOM 7014 O O . GLY B 1 350 ? -18.484 26.234 12.914 1 79.75 350 GLY B O 1
ATOM 7015 N N . ALA B 1 351 ? -18.891 25.234 10.984 1 89.88 351 ALA B N 1
ATOM 7016 C CA . ALA B 1 351 ? -18.469 23.922 11.5 1 89.88 351 ALA B CA 1
ATOM 7017 C C . ALA B 1 351 ? -17.031 23.625 11.102 1 89.88 351 ALA B C 1
ATOM 7019 O O . ALA B 1 351 ? -16.547 24.125 10.086 1 89.88 351 ALA B O 1
ATOM 7020 N N . SER B 1 352 ? -16.406 22.844 11.93 1 91.81 352 SER B N 1
ATOM 7021 C CA . SER B 1 352 ? -15.031 22.438 11.664 1 91.81 352 SER B CA 1
ATOM 7022 C C . SER B 1 352 ? -14.992 21.188 10.789 1 91.81 352 SER B C 1
ATOM 7024 O O . SER B 1 352 ? -13.953 20.859 10.219 1 91.81 352 SER B O 1
ATOM 7026 N N . GLY B 1 353 ? -16.062 20.484 10.664 1 94 353 GLY B N 1
ATOM 7027 C CA . GLY B 1 353 ? -16.141 19.297 9.828 1 94 353 GLY B CA 1
ATOM 7028 C C . GLY B 1 353 ? -16.734 18.094 10.539 1 94 353 GLY B C 1
ATOM 7029 O O . GLY B 1 353 ? -17.406 18.25 11.562 1 94 353 GLY B O 1
ATOM 7030 N N . GLN B 1 354 ? -16.625 16.984 9.922 1 95.38 354 GLN B N 1
ATOM 7031 C CA . GLN B 1 354 ? -17.078 15.711 10.461 1 95.38 354 GLN B CA 1
ATOM 7032 C C . GLN B 1 354 ? -15.906 14.844 10.898 1 95.38 354 GLN B C 1
ATOM 7034 O O . GLN B 1 354 ? -14.758 15.164 10.602 1 95.38 354 GLN B O 1
ATOM 7039 N N . VAL B 1 355 ? -16.219 13.797 11.648 1 95.44 355 VAL B N 1
ATOM 7040 C CA . VAL B 1 355 ? -15.188 12.922 12.195 1 95.44 355 VAL B CA 1
ATOM 7041 C C . VAL B 1 355 ? -14.461 12.211 11.055 1 95.44 355 VAL B C 1
ATOM 7043 O O . VAL B 1 355 ? -15.094 11.672 10.141 1 95.44 355 VAL B O 1
ATOM 7046 N N . ALA B 1 356 ? -13.141 12.273 11.07 1 92.75 356 ALA B N 1
ATOM 7047 C CA . ALA B 1 356 ? -12.312 11.68 10.031 1 92.75 356 ALA B CA 1
ATOM 7048 C C . ALA B 1 356 ? -12.398 10.156 10.062 1 92.75 356 ALA B C 1
ATOM 7050 O O . ALA B 1 356 ? -12.945 9.578 11.008 1 92.75 356 ALA B O 1
ATOM 7051 N N . GLN B 1 357 ? -11.859 9.547 9.062 1 89.38 357 GLN B N 1
ATOM 7052 C CA . GLN B 1 357 ? -11.906 8.094 8.914 1 89.38 357 GLN B CA 1
ATOM 7053 C C . GLN B 1 357 ? -11.164 7.406 10.055 1 89.38 357 GLN B C 1
ATOM 7055 O O . GLN B 1 357 ? -10.07 7.828 10.445 1 89.38 357 GLN B O 1
ATOM 7060 N N . GLN B 1 358 ? -11.742 6.406 10.57 1 89.88 358 GLN B N 1
ATOM 7061 C CA . GLN B 1 358 ? -11.148 5.535 11.578 1 89.88 358 GLN B CA 1
ATOM 7062 C C . GLN B 1 358 ? -10.891 6.289 12.883 1 89.88 358 GLN B C 1
ATOM 7064 O O . GLN B 1 358 ? -9.938 5.992 13.602 1 89.88 358 GLN B O 1
ATOM 7069 N N . VAL B 1 359 ? -11.711 7.32 13.141 1 94.19 359 VAL B N 1
ATOM 7070 C CA . VAL B 1 359 ? -11.578 8.125 14.352 1 94.19 359 VAL B CA 1
ATOM 7071 C C . VAL B 1 359 ? -12.859 8.047 15.172 1 94.19 359 VAL B C 1
ATOM 7073 O O . VAL B 1 359 ? -13.961 8.016 14.617 1 94.19 359 VAL B O 1
ATOM 7076 N N . GLN B 1 360 ? -12.719 7.91 16.453 1 96.88 360 GLN B N 1
ATOM 7077 C CA . GLN B 1 360 ? -13.812 8.031 17.406 1 96.88 360 GLN B CA 1
ATOM 7078 C C . GLN B 1 360 ? -13.672 9.305 18.25 1 96.88 360 GLN B C 1
ATOM 7080 O O . GLN B 1 360 ? -12.562 9.68 18.641 1 96.88 360 GLN B O 1
ATOM 7085 N N . VAL B 1 361 ? -14.773 9.922 18.391 1 98.12 361 VAL B N 1
ATOM 7086 C CA . VAL B 1 361 ? -14.734 11.102 19.25 1 98.12 361 VAL B CA 1
ATOM 7087 C C . VAL B 1 361 ? -15.945 11.102 20.188 1 98.12 361 VAL B C 1
ATOM 7089 O O . VAL B 1 361 ? -16.938 10.438 19.922 1 98.12 361 VAL B O 1
ATOM 7092 N N . ARG B 1 362 ? -15.797 11.781 21.281 1 98.25 362 ARG B N 1
ATOM 7093 C CA . ARG B 1 362 ? -16.906 12.039 22.188 1 98.25 362 ARG B CA 1
ATOM 7094 C C . ARG B 1 362 ? -16.797 13.422 22.812 1 98.25 362 ARG B C 1
ATOM 7096 O O . ARG B 1 362 ? -15.719 14.031 22.797 1 98.25 362 ARG B O 1
ATOM 7103 N N . ILE B 1 363 ? -17.906 13.953 23.188 1 97.38 363 ILE B N 1
ATOM 7104 C CA . ILE B 1 363 ? -17.984 15.188 23.953 1 97.38 363 ILE B CA 1
ATOM 7105 C C . ILE B 1 363 ? -18.266 14.867 25.422 1 97.38 363 ILE B C 1
ATOM 7107 O O . ILE B 1 363 ? -19.156 14.078 25.734 1 97.38 363 ILE B O 1
ATOM 7111 N N . VAL B 1 364 ? -17.469 15.484 26.297 1 97.06 364 VAL B N 1
ATOM 7112 C CA . VAL B 1 364 ? -17.656 15.172 27.703 1 97.06 364 VAL B CA 1
ATOM 7113 C C . VAL B 1 364 ? -17.844 16.453 28.5 1 97.06 364 VAL B C 1
ATOM 7115 O O . VAL B 1 364 ? -17.344 17.516 28.109 1 97.06 364 VAL B O 1
ATOM 7118 N N . ASP B 1 365 ? -18.5 16.312 29.609 1 93.5 365 ASP B N 1
ATOM 7119 C CA . ASP B 1 365 ? -18.656 17.453 30.516 1 93.5 365 ASP B CA 1
ATOM 7120 C C . ASP B 1 365 ? -17.469 17.547 31.484 1 93.5 365 ASP B C 1
ATOM 7122 O O . ASP B 1 365 ? -16.469 16.844 31.312 1 93.5 365 ASP B O 1
ATOM 7126 N N . GLU B 1 366 ? -17.516 18.406 32.406 1 86.56 366 GLU B N 1
ATOM 7127 C CA . GLU B 1 366 ? -16.422 18.672 33.344 1 86.56 366 GLU B CA 1
ATOM 7128 C C . GLU B 1 366 ? -16.141 17.438 34.219 1 86.56 366 GLU B C 1
ATOM 7130 O O . GLU B 1 366 ? -15.031 17.297 34.75 1 86.56 366 GLU B O 1
ATOM 7135 N N . ARG B 1 367 ? -17.172 16.562 34.406 1 91.06 367 ARG B N 1
ATOM 7136 C CA . ARG B 1 367 ? -17.016 15.375 35.219 1 91.06 367 ARG B CA 1
ATOM 7137 C C . ARG B 1 367 ? -16.578 14.18 34.406 1 91.06 367 ARG B C 1
ATOM 7139 O O . ARG B 1 367 ? -16.422 13.07 34.938 1 91.06 367 ARG B O 1
ATOM 7146 N N . GLY B 1 368 ? -16.438 14.398 33.094 1 92.38 368 GLY B N 1
ATOM 7147 C CA . GLY B 1 368 ? -15.977 13.328 32.219 1 92.38 368 GLY B CA 1
ATOM 7148 C C . GLY B 1 368 ? -17.109 12.484 31.656 1 92.38 368 GLY B C 1
ATOM 7149 O O . GLY B 1 368 ? -16.859 11.453 31.031 1 92.38 368 GLY B O 1
ATOM 7150 N N . HIS B 1 369 ? -18.328 12.852 31.906 1 94.81 369 HIS B N 1
ATOM 7151 C CA . HIS B 1 369 ? -19.469 12.094 31.375 1 94.81 369 HIS B CA 1
ATOM 7152 C C . HIS B 1 369 ? -19.734 12.445 29.922 1 94.81 369 HIS B C 1
ATOM 7154 O O . HIS B 1 369 ? -19.781 13.625 29.562 1 94.81 369 HIS B O 1
ATOM 7160 N N . PRO B 1 370 ? -19.938 11.43 29.109 1 97.38 370 PRO B N 1
ATOM 7161 C CA . PRO B 1 370 ? -20.219 11.688 27.703 1 97.38 370 PRO B CA 1
ATOM 7162 C C . PRO B 1 370 ? -21.531 12.445 27.484 1 97.38 370 PRO B C 1
ATOM 7164 O O . PRO B 1 370 ? -22.516 12.195 28.203 1 97.38 370 PRO B O 1
ATOM 7167 N N . LEU B 1 371 ? -21.531 13.367 26.578 1 96.5 371 LEU B N 1
ATOM 7168 C CA . LEU B 1 371 ? -22.688 14.203 26.25 1 96.5 371 LEU B CA 1
ATOM 7169 C C . LEU B 1 371 ? -23.25 13.828 24.875 1 96.5 371 LEU B C 1
ATOM 7171 O O . LEU B 1 371 ? -22.609 13.102 24.125 1 96.5 371 LEU B O 1
ATOM 7175 N N . GLY B 1 372 ? -24.5 14.328 24.594 1 95.19 372 GLY B N 1
ATOM 7176 C CA . GLY B 1 372 ? -25.172 13.984 23.344 1 95.19 372 GLY B CA 1
ATOM 7177 C C . GLY B 1 372 ? -25.094 15.086 22.312 1 95.19 372 GLY B C 1
ATOM 7178 O O . GLY B 1 372 ? -24.344 16.062 22.469 1 95.19 372 GLY B O 1
ATOM 7179 N N . VAL B 1 373 ? -25.875 14.883 21.234 1 95.5 373 VAL B N 1
ATOM 7180 C CA . VAL B 1 373 ? -25.953 15.82 20.125 1 95.5 373 VAL B CA 1
ATOM 7181 C C . VAL B 1 373 ? -26.391 17.188 20.625 1 95.5 373 VAL B C 1
ATOM 7183 O O . VAL B 1 373 ? -27.344 17.297 21.406 1 95.5 373 VAL B O 1
ATOM 7186 N N . GLY B 1 374 ? -25.625 18.219 20.25 1 92.25 374 GLY B N 1
ATOM 7187 C CA . GLY B 1 374 ? -26 19.594 20.594 1 92.25 374 GLY B CA 1
ATOM 7188 C C . GLY B 1 374 ? -25.453 20.031 21.938 1 92.25 374 GLY B C 1
ATOM 7189 O O . GLY B 1 374 ? -25.5 21.219 22.281 1 92.25 374 GLY B O 1
ATOM 7190 N N . GLU B 1 375 ? -24.891 19.141 22.688 1 92.06 375 GLU B N 1
ATOM 7191 C CA . GLU B 1 375 ? -24.406 19.453 24.031 1 92.06 375 GLU B CA 1
ATOM 7192 C C . GLU B 1 375 ? -22.922 19.859 24 1 92.06 375 GLU B C 1
ATOM 7194 O O . GLU B 1 375 ? -22.125 19.234 23.312 1 92.06 375 GLU B O 1
ATOM 7199 N N . HIS B 1 376 ? -22.609 20.891 24.734 1 89.19 376 HIS B N 1
ATOM 7200 C CA . HIS B 1 376 ? -21.297 21.531 24.703 1 89.19 376 HIS B CA 1
ATOM 7201 C C . HIS B 1 376 ? -20.375 20.922 25.734 1 89.19 376 HIS B C 1
ATOM 7203 O O . HIS B 1 376 ? -20.75 20.75 26.906 1 89.19 376 HIS B O 1
ATOM 7209 N N . GLY B 1 377 ? -19.172 20.594 25.328 1 93.12 377 GLY B N 1
ATOM 7210 C CA . GLY B 1 377 ? -18.172 20.031 26.219 1 93.12 377 GLY B CA 1
ATOM 7211 C C . GLY B 1 377 ? -16.812 19.859 25.547 1 93.12 377 GLY B C 1
ATOM 7212 O O . GLY B 1 377 ? -16.547 20.469 24.5 1 93.12 377 GLY B O 1
ATOM 7213 N N . GLU B 1 378 ? -15.914 19.156 26.203 1 94.5 378 GLU B N 1
ATOM 7214 C CA . GLU B 1 378 ? -14.578 18.906 25.672 1 94.5 378 GLU B CA 1
ATOM 7215 C C . GLU B 1 378 ? -14.586 17.781 24.641 1 94.5 378 GLU B C 1
ATOM 7217 O O . GLU B 1 378 ? -15.242 16.766 24.844 1 94.5 378 GLU B O 1
ATOM 7222 N N . LEU B 1 379 ? -13.898 18.047 23.594 1 96.56 379 LEU B N 1
ATOM 7223 C CA . LEU B 1 379 ? -13.711 17.016 22.562 1 96.56 379 LEU B CA 1
ATOM 7224 C C . LEU B 1 379 ? -12.609 16.031 22.984 1 96.56 379 LEU B C 1
ATOM 7226 O O . LEU B 1 379 ? -11.484 16.438 23.281 1 96.56 379 LEU B O 1
ATOM 7230 N N . GLN B 1 380 ? -12.945 14.758 23.109 1 97.62 380 GLN B N 1
ATOM 7231 C CA . GLN B 1 380 ? -11.969 13.695 23.312 1 97.62 380 GLN B CA 1
ATOM 7232 C C . GLN B 1 380 ? -11.898 12.773 22.109 1 97.62 380 GLN B C 1
ATOM 7234 O O . GLN B 1 380 ? -12.898 12.586 21.406 1 97.62 380 GLN B O 1
ATOM 7239 N N . VAL B 1 381 ? -10.766 12.273 21.859 1 97.38 381 VAL B N 1
ATOM 7240 C CA . VAL B 1 381 ? -10.562 11.516 20.625 1 97.38 381 VAL B CA 1
ATOM 7241 C C . VAL B 1 381 ? -9.891 10.18 20.938 1 97.38 381 VAL B C 1
ATOM 7243 O O . VAL B 1 381 ? -9.086 10.094 21.875 1 97.38 381 VAL B O 1
ATOM 7246 N N . LYS B 1 382 ? -10.281 9.18 20.297 1 96.06 382 LYS B N 1
ATOM 7247 C CA . LYS B 1 382 ? -9.672 7.855 20.359 1 96.06 382 LYS B CA 1
ATOM 7248 C C . LYS B 1 382 ? -9.43 7.305 18.953 1 96.06 382 LYS B C 1
ATOM 7250 O O . LYS B 1 382 ? -10.344 7.273 18.125 1 96.06 382 LYS B O 1
ATOM 7255 N N . LYS B 1 383 ? -8.234 6.957 18.641 1 92.69 383 LYS B N 1
ATOM 7256 C CA . LYS B 1 383 ? -7.852 6.391 17.344 1 92.69 383 LYS B CA 1
ATOM 7257 C C . LYS B 1 383 ? -7.336 4.965 17.5 1 92.69 383 LYS B C 1
ATOM 7259 O O . LYS B 1 383 ? -7.164 4.48 18.625 1 92.69 383 LYS B O 1
ATOM 7264 N N . GLY B 1 384 ? -7.195 4.281 16.391 1 87 384 GLY B N 1
ATOM 7265 C CA . GLY B 1 384 ? -6.766 2.891 16.391 1 87 384 GLY B CA 1
ATOM 7266 C C . GLY B 1 384 ? -5.359 2.703 16.922 1 87 384 GLY B C 1
ATOM 7267 O O . GLY B 1 384 ? -5.09 1.749 17.656 1 87 384 GLY B O 1
ATOM 7268 N N . GLU B 1 385 ? -4.457 3.607 16.562 1 90.69 385 GLU B N 1
ATOM 7269 C CA . GLU B 1 385 ? -3.078 3.541 17.031 1 90.69 385 GLU B CA 1
ATOM 7270 C C . GLU B 1 385 ? -2.857 4.477 18.219 1 90.69 385 GLU B C 1
ATOM 7272 O O . GLU B 1 385 ? -3.184 5.664 18.156 1 90.69 385 GLU B O 1
ATOM 7277 N N . PRO B 1 386 ? -2.326 4.008 19.266 1 86.88 386 PRO B N 1
ATOM 7278 C CA . PRO B 1 386 ? -2.172 4.816 20.469 1 86.88 386 PRO B CA 1
ATOM 7279 C C . PRO B 1 386 ? -1.046 5.84 20.359 1 86.88 386 PRO B C 1
ATOM 7281 O O . PRO B 1 386 ? -0.055 5.602 19.672 1 86.88 386 PRO B O 1
ATOM 7284 N N . PHE B 1 387 ? -1.241 6.938 21.062 1 92.44 387 PHE B N 1
ATOM 7285 C CA . PHE B 1 387 ? -0.185 7.93 21.234 1 92.44 387 PHE B CA 1
ATOM 7286 C C . PHE B 1 387 ? 0.925 7.391 22.125 1 92.44 387 PHE B C 1
ATOM 7288 O O . PHE B 1 387 ? 0.662 6.91 23.234 1 92.44 387 PHE B O 1
ATOM 7295 N N . LEU B 1 388 ? 2.195 7.445 21.656 1 93.56 388 LEU B N 1
ATOM 7296 C CA . LEU B 1 388 ? 3.318 6.852 22.375 1 93.56 388 LEU B CA 1
ATOM 7297 C C . LEU B 1 388 ? 3.783 7.766 23.5 1 93.56 388 LEU B C 1
ATOM 7299 O O . LEU B 1 388 ? 4.637 7.379 24.312 1 93.56 388 LEU B O 1
ATOM 7303 N N . GLY B 1 389 ? 3.258 8.992 23.594 1 94.25 389 GLY B N 1
ATOM 7304 C CA . GLY B 1 389 ? 3.609 9.914 24.656 1 94.25 389 GLY B CA 1
ATOM 7305 C C . GLY B 1 389 ? 4.652 10.938 24.25 1 94.25 389 GLY B C 1
ATOM 7306 O O . GLY B 1 389 ? 5.145 10.914 23.125 1 94.25 389 GLY B O 1
ATOM 7307 N N . TYR B 1 390 ? 4.895 11.883 25.203 1 94.25 390 TYR B N 1
ATOM 7308 C CA . TYR B 1 390 ? 5.934 12.891 25 1 94.25 390 TYR B CA 1
ATOM 7309 C C . TYR B 1 390 ? 7.297 12.359 25.422 1 94.25 390 TYR B C 1
ATOM 7311 O O . TYR B 1 390 ? 7.398 11.57 26.375 1 94.25 390 TYR B O 1
ATOM 7319 N N . PHE B 1 391 ? 8.281 12.734 24.703 1 94.56 391 PHE B N 1
ATOM 7320 C CA . PHE B 1 391 ? 9.641 12.328 25.047 1 94.56 391 PHE B CA 1
ATOM 7321 C C . PHE B 1 391 ? 10.055 12.93 26.391 1 94.56 391 PHE B C 1
ATOM 7323 O O . PHE B 1 391 ? 10.125 14.156 26.531 1 94.56 391 PHE B O 1
ATOM 7330 N N . ASP B 1 392 ? 10.273 12.164 27.406 1 91.38 392 ASP B N 1
ATOM 7331 C CA . ASP B 1 392 ? 10.836 12.531 28.703 1 91.38 392 ASP B CA 1
ATOM 7332 C C . ASP B 1 392 ? 10 13.617 29.375 1 91.38 392 ASP B C 1
ATOM 7334 O O . ASP B 1 392 ? 10.547 14.609 29.875 1 91.38 392 ASP B O 1
ATOM 7338 N N . GLU B 1 393 ? 8.664 13.516 29.266 1 88.81 393 GLU B N 1
ATOM 7339 C CA . GLU B 1 393 ? 7.734 14.445 29.906 1 88.81 393 GLU B CA 1
ATOM 7340 C C . GLU B 1 393 ? 6.609 13.703 30.609 1 88.81 393 GLU B C 1
ATOM 7342 O O . GLU B 1 393 ? 5.438 13.844 30.266 1 88.81 393 GLU B O 1
ATOM 7347 N N . PRO B 1 394 ? 6.996 13.047 31.656 1 90.38 394 PRO B N 1
ATOM 7348 C CA . PRO B 1 394 ? 5.977 12.258 32.344 1 90.38 394 PRO B CA 1
ATOM 7349 C C . PRO B 1 394 ? 4.859 13.117 32.938 1 90.38 394 PRO B C 1
ATOM 7351 O O . PRO B 1 394 ? 3.701 12.695 32.969 1 90.38 394 PRO B O 1
ATOM 7354 N N . GLU B 1 395 ? 5.219 14.266 33.406 1 89.56 395 GLU B N 1
ATOM 7355 C CA . GLU B 1 395 ? 4.219 15.133 34 1 89.56 395 GLU B CA 1
ATOM 7356 C C . GLU B 1 395 ? 3.182 15.594 33 1 89.56 395 GLU B C 1
ATOM 7358 O O . GLU B 1 395 ? 1.991 15.672 33.281 1 89.56 395 GLU B O 1
ATOM 7363 N N . ALA B 1 396 ? 3.629 15.852 31.781 1 86.81 396 ALA B N 1
ATOM 7364 C CA . ALA B 1 396 ? 2.73 16.297 30.719 1 86.81 396 ALA B CA 1
ATOM 7365 C C . ALA B 1 396 ? 1.763 15.188 30.312 1 86.81 396 ALA B C 1
ATOM 7367 O O . ALA B 1 396 ? 0.717 15.461 29.719 1 86.81 396 ALA B O 1
ATOM 7368 N N . MET B 1 397 ? 2.082 13.945 30.688 1 91.25 397 MET B N 1
ATOM 7369 C CA . MET B 1 397 ? 1.255 12.805 30.297 1 91.25 397 MET B CA 1
ATOM 7370 C C . MET B 1 397 ? 0.12 12.602 31.297 1 91.25 397 MET B C 1
ATOM 7372 O O . MET B 1 397 ? -0.87 11.938 31 1 91.25 397 MET B O 1
ATOM 7376 N N . ILE B 1 398 ? 0.331 13.188 32.469 1 90.62 398 ILE B N 1
ATOM 7377 C CA . ILE B 1 398 ? -0.647 12.969 33.5 1 90.62 398 ILE B CA 1
ATOM 7378 C C . ILE B 1 398 ? -1.988 13.578 33.125 1 90.62 398 ILE B C 1
ATOM 7380 O O . ILE B 1 398 ? -2.072 14.773 32.844 1 90.62 398 ILE B O 1
ATOM 7384 N N . GLY B 1 399 ? -3.004 12.773 33.031 1 91.38 399 GLY B N 1
ATOM 7385 C CA . GLY B 1 399 ? -4.352 13.242 32.75 1 91.38 399 GLY B CA 1
ATOM 7386 C C . GLY B 1 399 ? -4.617 13.445 31.266 1 91.38 399 GLY B C 1
ATOM 7387 O O . GLY B 1 399 ? -5.738 13.773 30.875 1 91.38 399 GLY B O 1
ATOM 7388 N N . LEU B 1 400 ? -3.643 13.297 30.453 1 92.81 400 LEU B N 1
ATOM 7389 C CA . LEU B 1 400 ? -3.779 13.539 29.031 1 92.81 400 LEU B CA 1
ATOM 7390 C C . LEU B 1 400 ? -4.656 12.469 28.375 1 92.81 400 LEU B C 1
ATOM 7392 O O . LEU B 1 400 ? -5.461 12.766 27.5 1 92.81 400 LEU B O 1
ATOM 7396 N N . ILE B 1 401 ? -4.516 11.227 28.781 1 95.31 401 ILE B N 1
ATOM 7397 C CA . ILE B 1 401 ? -5.27 10.086 28.25 1 95.31 401 ILE B CA 1
ATOM 7398 C C . ILE B 1 401 ? -6.078 9.445 29.375 1 95.31 401 ILE B C 1
ATOM 7400 O O . ILE B 1 401 ? -5.543 9.172 30.453 1 95.31 401 ILE B O 1
ATOM 7404 N N . THR B 1 402 ? -7.32 9.25 29.141 1 95.31 402 THR B N 1
ATOM 7405 C CA . THR B 1 402 ? -8.172 8.641 30.156 1 95.31 402 THR B CA 1
ATOM 7406 C C . THR B 1 402 ? -7.871 7.148 30.297 1 95.31 402 THR B C 1
ATOM 7408 O O . THR B 1 402 ? -7.164 6.578 29.469 1 95.31 402 THR B O 1
ATOM 7411 N N . ASP B 1 403 ? -8.398 6.555 31.266 1 93.31 403 ASP B N 1
ATOM 7412 C CA . ASP B 1 403 ? -8.219 5.125 31.5 1 93.31 403 ASP B CA 1
ATOM 7413 C C . ASP B 1 403 ? -8.82 4.301 30.359 1 93.31 403 ASP B C 1
ATOM 7415 O O . ASP B 1 403 ? -8.359 3.189 30.078 1 93.31 403 ASP B O 1
ATOM 7419 N N . GLU B 1 404 ? -9.797 4.895 29.719 1 93.69 404 GLU B N 1
ATOM 7420 C CA . GLU B 1 404 ? -10.461 4.195 28.625 1 93.69 404 GLU B CA 1
ATOM 7421 C C . GLU B 1 404 ? -9.742 4.441 27.297 1 93.69 404 GLU B C 1
ATOM 7423 O O . GLU B 1 404 ? -10.164 3.938 26.25 1 93.69 404 GLU B O 1
ATOM 7428 N N . GLY B 1 405 ? -8.719 5.281 27.312 1 94.31 405 GLY B N 1
ATOM 7429 C CA . GLY B 1 405 ? -7.891 5.453 26.125 1 94.31 405 GLY B CA 1
ATOM 7430 C C . GLY B 1 405 ? -8.258 6.684 25.312 1 94.31 405 GLY B C 1
ATOM 7431 O O . GLY B 1 405 ? -7.836 6.824 24.156 1 94.31 405 GLY B O 1
ATOM 7432 N N . TRP B 1 406 ? -9.062 7.586 25.891 1 96.88 406 TRP B N 1
ATOM 7433 C CA . TRP B 1 406 ? -9.445 8.812 25.203 1 96.88 406 TRP B CA 1
ATOM 7434 C C . TRP B 1 406 ? -8.398 9.906 25.406 1 96.88 406 TRP B C 1
ATOM 7436 O O . TRP B 1 406 ? -8.039 10.219 26.547 1 96.88 406 TRP B O 1
ATOM 7446 N N . LEU B 1 407 ? -7.898 10.484 24.375 1 96.62 407 LEU B N 1
ATOM 7447 C CA . LEU B 1 407 ? -7.023 11.648 24.438 1 96.62 407 LEU B CA 1
ATOM 7448 C C . LEU B 1 407 ? -7.832 12.922 24.672 1 96.62 407 LEU B C 1
ATOM 7450 O O . LEU B 1 407 ? -8.766 13.211 23.938 1 96.62 407 LEU B O 1
ATOM 7454 N N . ARG B 1 408 ? -7.488 13.625 25.672 1 94.69 408 ARG B N 1
ATOM 7455 C CA . ARG B 1 408 ? -8.094 14.922 25.938 1 94.69 408 ARG B CA 1
ATOM 7456 C C . ARG B 1 408 ? -7.48 16 25.062 1 94.69 408 ARG B C 1
ATOM 7458 O O . ARG B 1 408 ? -6.281 16.266 25.141 1 94.69 408 ARG B O 1
ATOM 7465 N N . THR B 1 409 ? -8.297 16.625 24.234 1 92.62 409 THR B N 1
ATOM 7466 C CA . THR B 1 409 ? -7.762 17.578 23.281 1 92.62 409 THR B CA 1
ATOM 7467 C C . THR B 1 409 ? -7.625 18.969 23.906 1 92.62 409 THR B C 1
ATOM 7469 O O . THR B 1 409 ? -6.844 19.797 23.438 1 92.62 409 THR B O 1
ATOM 7472 N N . GLY B 1 410 ? -8.398 19.219 24.906 1 88.19 410 GLY B N 1
ATOM 7473 C CA . GLY B 1 410 ? -8.477 20.547 25.484 1 88.19 410 GLY B CA 1
ATOM 7474 C C . GLY B 1 410 ? -9.367 21.484 24.688 1 88.19 410 GLY B C 1
ATOM 7475 O O . GLY B 1 410 ? -9.68 22.594 25.141 1 88.19 410 GLY B O 1
ATOM 7476 N N . ASP B 1 411 ? -9.852 21.062 23.531 1 87.44 411 ASP B N 1
ATOM 7477 C CA . ASP B 1 411 ? -10.75 21.859 22.688 1 87.44 411 ASP B CA 1
ATOM 7478 C C . ASP B 1 411 ? -12.211 21.531 22.984 1 87.44 411 ASP B C 1
ATOM 7480 O O . ASP B 1 411 ? -12.555 20.375 23.234 1 87.44 411 ASP B O 1
ATOM 7484 N N . CYS B 1 412 ? -13 22.594 22.953 1 88.62 412 CYS B N 1
ATOM 7485 C CA . CYS B 1 412 ? -14.406 22.406 23.312 1 88.62 412 CYS B CA 1
ATOM 7486 C C . CYS B 1 412 ? -15.32 22.75 22.141 1 88.62 412 CYS B C 1
ATOM 7488 O O . CYS B 1 412 ? -14.93 23.484 21.234 1 88.62 412 CYS B O 1
ATOM 7490 N N . GLY B 1 413 ? -16.484 22.125 22.172 1 92.44 413 GLY B N 1
ATOM 7491 C CA . GLY B 1 413 ? -17.5 22.359 21.172 1 92.44 413 GLY B CA 1
ATOM 7492 C C . GLY B 1 413 ? -18.672 21.391 21.266 1 92.44 413 GLY B C 1
ATOM 7493 O O . GLY B 1 413 ? -18.984 20.891 22.359 1 92.44 413 GLY B O 1
ATOM 7494 N N . TYR B 1 414 ? -19.391 21.266 20.203 1 93.31 414 TYR B N 1
ATOM 7495 C CA . TYR B 1 414 ? -20.531 20.359 20.141 1 93.31 414 TYR B CA 1
ATOM 7496 C C . TYR B 1 414 ? -20.734 19.828 18.719 1 93.31 414 TYR B C 1
ATOM 7498 O O . TYR B 1 414 ? -20.219 20.406 17.766 1 93.31 414 TYR B O 1
ATOM 7506 N N . PHE B 1 415 ? -21.391 18.688 18.609 1 96.38 415 PHE B N 1
ATOM 7507 C CA . PHE B 1 415 ? -21.812 18.156 17.328 1 96.38 415 PHE B CA 1
ATOM 7508 C C . PHE B 1 415 ? -23.281 18.484 17.062 1 96.38 415 PHE B C 1
ATOM 7510 O O . PHE B 1 415 ? -24.109 18.375 17.969 1 96.38 415 PHE B O 1
ATOM 7517 N N . ASP B 1 416 ? -23.594 18.922 15.875 1 93.94 416 ASP B N 1
ATOM 7518 C CA . ASP B 1 416 ? -24.984 19.234 15.531 1 93.94 416 ASP B CA 1
ATOM 7519 C C . ASP B 1 416 ? -25.719 17.984 15.047 1 93.94 416 ASP B C 1
ATOM 7521 O O . ASP B 1 416 ? -25.172 16.875 15.125 1 93.94 416 ASP B O 1
ATOM 7525 N N . GLU B 1 417 ? -26.953 18.094 14.562 1 93.81 417 GLU B N 1
ATOM 7526 C CA . GLU B 1 417 ? -27.812 16.984 14.188 1 93.81 417 GLU B CA 1
ATOM 7527 C C . GLU B 1 417 ? -27.266 16.25 12.969 1 93.81 417 GLU B C 1
ATOM 7529 O O . GLU B 1 417 ? -27.578 15.078 12.75 1 93.81 417 GLU B O 1
ATOM 7534 N N . MET B 1 418 ? -26.453 16.984 12.234 1 94 418 MET B N 1
ATOM 7535 C CA . MET B 1 418 ? -25.859 16.359 11.047 1 94 418 MET B CA 1
ATOM 7536 C C . MET B 1 418 ? -24.453 15.867 11.344 1 94 418 MET B C 1
ATOM 7538 O O . MET B 1 418 ? -23.719 15.508 10.43 1 94 418 MET B O 1
ATOM 7542 N N . HIS B 1 419 ? -23.984 15.945 12.617 1 95.81 419 HIS B N 1
ATOM 7543 C CA . HIS B 1 419 ? -22.734 15.406 13.148 1 95.81 419 HIS B CA 1
ATOM 7544 C C . HIS B 1 419 ? -21.531 16.203 12.656 1 95.81 419 HIS B C 1
ATOM 7546 O O . HIS B 1 419 ? -20.469 15.633 12.391 1 95.81 419 HIS B O 1
ATOM 7552 N N . TYR B 1 420 ? -21.844 17.484 12.375 1 95.38 420 TYR B N 1
ATOM 7553 C CA . TYR B 1 420 ? -20.734 18.438 12.211 1 95.38 420 TYR B CA 1
ATOM 7554 C C . TYR B 1 420 ? -20.297 19 13.555 1 95.38 420 TYR B C 1
ATOM 7556 O O . TYR B 1 420 ? -21.125 19.328 14.398 1 95.38 420 TYR B O 1
ATOM 7564 N N . PHE B 1 421 ? -19 19.078 13.727 1 95.69 421 PHE B N 1
ATOM 7565 C CA . PHE B 1 421 ? -18.453 19.625 14.961 1 95.69 421 PHE B CA 1
ATOM 7566 C C . PHE B 1 421 ? -18.312 21.141 14.859 1 95.69 421 PHE B C 1
ATOM 7568 O O . PHE B 1 421 ? -17.75 21.656 13.883 1 95.69 421 PHE B O 1
ATOM 7575 N N . HIS B 1 422 ? -18.859 21.75 15.781 1 90 422 HIS B N 1
ATOM 7576 C CA . HIS B 1 422 ? -18.703 23.203 15.93 1 90 422 HIS B CA 1
ATOM 7577 C C . HIS B 1 422 ? -17.797 23.547 17.094 1 90 422 HIS B C 1
ATOM 7579 O O . HIS B 1 422 ? -18.156 23.359 18.266 1 90 422 HIS B O 1
ATOM 7585 N N . MET B 1 423 ? -16.578 23.922 16.75 1 87.12 423 MET B N 1
ATOM 7586 C CA . MET B 1 423 ? -15.586 24.234 17.766 1 87.12 423 MET B CA 1
ATOM 7587 C C . MET B 1 423 ? -15.922 25.547 18.469 1 87.12 423 MET B C 1
ATOM 7589 O O . MET B 1 423 ? -16.281 26.531 17.812 1 87.12 423 MET B O 1
ATOM 7593 N N . SER B 1 424 ? -15.898 25.328 19.672 1 69.62 424 SER B N 1
ATOM 7594 C CA . SER B 1 424 ? -16 26.531 20.5 1 69.62 424 SER B CA 1
ATOM 7595 C C . SER B 1 424 ? -14.656 26.922 21.094 1 69.62 424 SER B C 1
ATOM 7597 O O . SER B 1 424 ? -13.719 26.125 21.109 1 69.62 424 SER B O 1
ATOM 7599 N N . GLU B 1 425 ? -14.078 28.078 21 1 57.16 425 GLU B N 1
ATOM 7600 C CA . GLU B 1 425 ? -12.742 28.453 21.438 1 57.16 425 GLU B CA 1
ATOM 7601 C C . GLU B 1 425 ? -12.273 27.578 22.594 1 57.16 425 GLU B C 1
ATOM 7603 O O . GLU B 1 425 ? -13.062 26.828 23.172 1 57.16 425 GLU B O 1
ATOM 7608 N N . ARG B 1 426 ? -10.789 27.297 22.703 1 55.09 426 ARG B N 1
ATOM 7609 C CA . ARG B 1 426 ? -10.164 26.641 23.859 1 55.09 426 ARG B CA 1
ATOM 7610 C C . ARG B 1 426 ? -10.742 27.172 25.172 1 55.09 426 ARG B C 1
ATOM 7612 O O . ARG B 1 426 ? -11.062 28.344 25.281 1 55.09 426 ARG B O 1
ATOM 7619 N N . LYS B 1 427 ? -11.062 26.141 26 1 50.16 427 LYS B N 1
ATOM 7620 C CA . LYS B 1 427 ? -11.547 26.531 27.312 1 50.16 427 LYS B CA 1
ATOM 7621 C C . LYS B 1 427 ? -10.789 27.75 27.844 1 50.16 427 LYS B C 1
ATOM 7623 O O . LYS B 1 427 ? -11.383 28.656 28.406 1 50.16 427 LYS B O 1
ATOM 7628 N N . LYS B 1 428 ? -9.461 27.766 27.547 1 52.25 428 LYS B N 1
ATOM 7629 C CA . LYS B 1 428 ? -8.633 28.812 28.109 1 52.25 428 LYS B CA 1
ATOM 7630 C C . LYS B 1 428 ? -8.805 30.125 27.344 1 52.25 428 LYS B C 1
ATOM 7632 O O . LYS B 1 428 ? -8.508 31.203 27.859 1 52.25 428 LYS B O 1
ATOM 7637 N N . ASP B 1 429 ? -9.414 29.984 26.141 1 60.16 429 ASP B N 1
ATOM 7638 C CA . ASP B 1 429 ? -9.523 31.188 25.312 1 60.16 429 ASP B CA 1
ATOM 7639 C C . ASP B 1 429 ? -10.969 31.672 25.25 1 60.16 429 ASP B C 1
ATOM 7641 O O . ASP B 1 429 ? -11.25 32.719 24.656 1 60.16 429 ASP B O 1
ATOM 7645 N N . LEU B 1 430 ? -11.664 30.875 25.953 1 64.94 430 LEU B N 1
ATOM 7646 C CA . LEU B 1 430 ? -13.062 31.297 25.969 1 64.94 430 LEU B CA 1
ATOM 7647 C C . LEU B 1 430 ? -13.25 32.562 26.797 1 64.94 430 LEU B C 1
ATOM 7649 O O . LEU B 1 430 ? -12.555 32.781 27.781 1 64.94 430 LEU B O 1
ATOM 7653 N N . LEU B 1 431 ? -13.969 33.5 26.234 1 74.94 431 LEU B N 1
ATOM 7654 C CA . LEU B 1 431 ? -14.336 34.688 26.969 1 74.94 431 LEU B CA 1
ATOM 7655 C C . LEU B 1 431 ? -15.727 34.562 27.578 1 74.94 431 LEU B C 1
ATOM 7657 O O . LEU B 1 431 ? -16.484 33.656 27.203 1 74.94 431 LEU B O 1
ATOM 7661 N N . CYS B 1 432 ? -15.938 35.125 28.688 1 74.44 432 CYS B N 1
ATOM 7662 C CA . CYS B 1 432 ? -17.234 35.125 29.359 1 74.44 432 CYS B CA 1
ATOM 7663 C C . CYS B 1 432 ? -17.734 36.531 29.594 1 74.44 432 CYS B C 1
ATOM 7665 O O . CYS B 1 432 ? -17.016 37.375 30.156 1 74.44 432 CYS B O 1
ATOM 7667 N N . TYR B 1 433 ? -18.875 36.906 29.016 1 79.69 433 TYR B N 1
ATOM 7668 C CA . TYR B 1 433 ? -19.531 38.156 29.328 1 79.69 433 TYR B CA 1
ATOM 7669 C C . TYR B 1 433 ? -20.828 37.938 30.109 1 79.69 433 TYR B C 1
ATOM 7671 O O . TYR B 1 433 ? -21.828 37.5 29.547 1 79.69 433 TYR B O 1
ATOM 7679 N N . ARG B 1 434 ? -20.766 38.125 31.391 1 71.62 434 ARG B N 1
ATOM 7680 C CA . ARG B 1 434 ? -21.891 38 32.312 1 71.62 434 ARG B CA 1
ATOM 7681 C C . ARG B 1 434 ? -22.578 36.656 32.156 1 71.62 434 ARG B C 1
ATOM 7683 O O . ARG B 1 434 ? -23.797 36.594 31.938 1 71.62 434 ARG B O 1
ATOM 7690 N N . ASN B 1 435 ? -21.859 35.625 32.312 1 62.16 435 ASN B N 1
ATOM 7691 C CA . ASN B 1 435 ? -22.234 34.219 32.406 1 62.16 435 ASN B CA 1
ATOM 7692 C C . ASN B 1 435 ? -22.531 33.656 31.016 1 62.16 435 ASN B C 1
ATOM 7694 O O . ASN B 1 435 ? -23.141 32.594 30.891 1 62.16 435 ASN B O 1
ATOM 7698 N N . GLN B 1 436 ? -22.234 34.438 29.953 1 65.62 436 GLN B N 1
ATOM 7699 C CA . GLN B 1 436 ? -22.344 33.938 28.578 1 65.62 436 GLN B CA 1
ATOM 7700 C C . GLN B 1 436 ? -20.953 33.656 28 1 65.62 436 GLN B C 1
ATOM 7702 O O . GLN B 1 436 ? -20.109 34.531 27.906 1 65.62 436 GLN B O 1
ATOM 7707 N N . LEU B 1 437 ? -20.828 32.438 27.703 1 63.53 437 LEU B N 1
ATOM 7708 C CA . LEU B 1 437 ? -19.562 32 27.125 1 63.53 437 LEU B CA 1
ATOM 7709 C C . LEU B 1 437 ? -19.438 32.469 25.672 1 63.53 437 LEU B C 1
ATOM 7711 O O . LEU B 1 437 ? -20.406 32.406 24.922 1 63.53 437 LEU B O 1
ATOM 7715 N N . ILE B 1 438 ? -18.266 33.094 25.391 1 70.5 438 ILE B N 1
ATOM 7716 C CA . ILE B 1 438 ? -18.031 33.656 24.062 1 70.5 438 ILE B CA 1
ATOM 7717 C C . ILE B 1 438 ? -16.766 33.031 23.469 1 70.5 438 ILE B C 1
ATOM 7719 O O . ILE B 1 438 ? -15.719 33 24.125 1 70.5 438 ILE B O 1
ATOM 7723 N N . ILE B 1 439 ? -16.938 32.5 22.344 1 68.12 439 ILE B N 1
ATOM 7724 C CA . ILE B 1 439 ? -15.781 32.062 21.562 1 68.12 439 ILE B CA 1
ATOM 7725 C C . ILE B 1 439 ? -15.219 33.25 20.781 1 68.12 439 ILE B C 1
ATOM 7727 O O . ILE B 1 439 ? -15.859 33.75 19.859 1 68.12 439 ILE B O 1
ATOM 7731 N N . PRO B 1 440 ? -14.008 33.719 21.141 1 79.19 440 PRO B N 1
ATOM 7732 C CA . PRO B 1 440 ? -13.492 34.938 20.5 1 79.19 440 PRO B CA 1
ATOM 7733 C C . PRO B 1 440 ? -13.445 34.812 18.969 1 79.19 440 PRO B C 1
ATOM 7735 O O . PRO B 1 440 ? -13.727 35.781 18.266 1 79.19 440 PRO B O 1
ATOM 7738 N N . GLY B 1 441 ? -13.18 33.656 18.516 1 73.81 441 GLY B N 1
ATOM 7739 C CA . GLY B 1 441 ? -13.07 33.469 17.094 1 73.81 441 GLY B CA 1
ATOM 7740 C C . GLY B 1 441 ? -14.344 33.781 16.328 1 73.81 441 GLY B C 1
ATOM 7741 O O . GLY B 1 441 ? -14.297 34.281 15.211 1 73.81 441 GLY B O 1
ATOM 7742 N N . SER B 1 442 ? -15.461 33.469 16.938 1 70.94 442 SER B N 1
ATOM 7743 C CA . SER B 1 442 ? -16.734 33.75 16.297 1 70.94 442 SER B CA 1
ATOM 7744 C C . SER B 1 442 ? -16.922 35.25 16.078 1 70.94 442 SER B C 1
ATOM 7746 O O . SER B 1 442 ? -17.531 35.688 15.094 1 70.94 442 SER B O 1
ATOM 7748 N N . VAL B 1 443 ? -16.422 36 16.969 1 81.12 443 VAL B N 1
ATOM 7749 C CA . VAL B 1 443 ? -16.5 37.469 16.844 1 81.12 443 VAL B CA 1
ATOM 7750 C C . VAL B 1 443 ? -15.461 37.938 15.828 1 81.12 443 VAL B C 1
ATOM 7752 O O . VAL B 1 443 ? -15.742 38.844 15.023 1 81.12 443 VAL B O 1
ATOM 7755 N N . GLU B 1 444 ? -14.344 37.219 15.914 1 84.31 444 GLU B N 1
ATOM 7756 C CA . GLU B 1 444 ? -13.273 37.594 14.992 1 84.31 444 GLU B CA 1
ATOM 7757 C C . GLU B 1 444 ? -13.703 37.406 13.547 1 84.31 444 GLU B C 1
ATOM 7759 O O . GLU B 1 444 ? -13.414 38.25 12.688 1 84.31 444 GLU B O 1
ATOM 7764 N N . CYS B 1 445 ? -14.445 36.375 13.375 1 75.19 445 CYS B N 1
ATOM 7765 C CA . CYS B 1 445 ? -14.945 36.094 12.031 1 75.19 445 CYS B CA 1
ATOM 7766 C C . CYS B 1 445 ? -15.844 37.219 11.531 1 75.19 445 CYS B C 1
ATOM 7768 O O . CYS B 1 445 ? -15.789 37.594 10.352 1 75.19 445 CYS B O 1
ATOM 7770 N N . VAL B 1 446 ? -16.656 37.719 12.328 1 78.81 446 VAL B N 1
ATOM 7771 C CA . VAL B 1 446 ? -17.578 38.812 11.992 1 78.81 446 VAL B CA 1
ATOM 7772 C C . VAL B 1 446 ? -16.766 40.094 11.688 1 78.81 446 VAL B C 1
ATOM 7774 O O . VAL B 1 446 ? -17.031 40.781 10.695 1 78.81 446 VAL B O 1
ATOM 7777 N N . ILE B 1 447 ? -15.789 40.281 12.469 1 88.12 447 ILE B N 1
ATOM 7778 C CA . ILE B 1 447 ? -14.961 41.469 12.305 1 88.12 447 ILE B CA 1
ATOM 7779 C C . ILE B 1 447 ? -14.203 41.406 10.977 1 88.12 447 ILE B C 1
ATOM 7781 O O . ILE B 1 447 ? -14.148 42.375 10.234 1 88.12 447 ILE B O 1
ATOM 7785 N N . GLU B 1 448 ? -13.758 40.219 10.75 1 83.5 448 GLU B N 1
ATOM 7786 C CA . GLU B 1 448 ? -12.93 40.031 9.562 1 83.5 448 GLU B CA 1
ATOM 7787 C C . GLU B 1 448 ? -13.773 40.094 8.289 1 83.5 448 GLU B C 1
ATOM 7789 O O . GLU B 1 448 ? -13.234 40.25 7.188 1 83.5 448 GLU B O 1
ATOM 7794 N N . GLY B 1 449 ? -15.047 40 8.406 1 79.12 449 GLY B N 1
ATOM 7795 C CA . GLY B 1 449 ? -15.969 40.156 7.293 1 79.12 449 GLY B CA 1
ATOM 7796 C C . GLY B 1 449 ? -16.156 41.625 6.91 1 79.12 449 GLY B C 1
ATOM 7797 O O . GLY B 1 449 ? -16.688 41.938 5.84 1 79.12 449 GLY B O 1
ATOM 7798 N N . ILE B 1 450 ? -15.758 42.562 7.746 1 84.44 450 ILE B N 1
ATOM 7799 C CA . ILE B 1 450 ? -15.875 44 7.484 1 84.44 450 ILE B CA 1
ATOM 7800 C C . ILE B 1 450 ? -14.836 44.406 6.449 1 84.44 450 ILE B C 1
ATOM 7802 O O . ILE B 1 450 ? -13.656 44.094 6.578 1 84.44 450 ILE B O 1
ATOM 7806 N N . GLU B 1 451 ? -15.359 45 5.402 1 84.5 451 GLU B N 1
ATOM 7807 C CA . GLU B 1 451 ? -14.461 45.469 4.355 1 84.5 451 GLU B CA 1
ATOM 7808 C C . GLU B 1 451 ? -13.367 46.344 4.934 1 84.5 451 GLU B C 1
ATOM 7810 O O . GLU B 1 451 ? -13.648 47.281 5.711 1 84.5 451 GLU B O 1
ATOM 7815 N N . GLY B 1 452 ? -12.164 46.094 4.621 1 85.75 452 GLY B N 1
ATOM 7816 C CA . GLY B 1 452 ? -11.031 46.875 5.086 1 85.75 452 GLY B CA 1
ATOM 7817 C C . GLY B 1 452 ? -10.281 46.219 6.234 1 85.75 452 GLY B C 1
ATOM 7818 O O . GLY B 1 452 ? -9.18 46.656 6.586 1 85.75 452 GLY B O 1
ATOM 7819 N N . VAL B 1 453 ? -10.867 45.25 6.91 1 87.44 453 VAL B N 1
ATOM 7820 C CA . VAL B 1 453 ? -10.219 44.562 8.016 1 87.44 453 VAL B CA 1
ATOM 7821 C C . VAL B 1 453 ? -9.422 43.375 7.484 1 87.44 453 VAL B C 1
ATOM 7823 O O . VAL B 1 453 ? -9.93 42.562 6.699 1 87.44 453 VAL B O 1
ATOM 7826 N N . MET B 1 454 ? -8.172 43.344 7.887 1 80.5 454 MET B N 1
ATOM 7827 C CA . MET B 1 454 ? -7.305 42.219 7.492 1 80.5 454 MET B CA 1
ATOM 7828 C C . MET B 1 454 ? -7.367 41.094 8.508 1 80.5 454 MET B C 1
ATOM 7830 O O . MET B 1 454 ? -7.57 39.938 8.141 1 80.5 454 MET B O 1
ATOM 7834 N N . TYR B 1 455 ? -7.055 41.469 9.812 1 83.25 455 TYR B N 1
ATOM 7835 C CA . TYR B 1 455 ? -7.055 40.5 10.906 1 83.25 455 TYR B CA 1
ATOM 7836 C C . TYR B 1 455 ? -7.719 41.094 12.148 1 83.25 455 TYR B C 1
ATOM 7838 O O . TYR B 1 455 ? -7.766 42.312 12.328 1 83.25 455 TYR B O 1
ATOM 7846 N N . ALA B 1 456 ? -8.289 40.25 12.836 1 88.06 456 ALA B N 1
ATOM 7847 C CA . ALA B 1 456 ? -8.805 40.656 14.141 1 88.06 456 ALA B CA 1
ATOM 7848 C C . ALA B 1 456 ? -8.508 39.594 15.203 1 88.06 456 ALA B C 1
ATOM 7850 O O . ALA B 1 456 ? -8.492 38.406 14.922 1 88.06 456 ALA B O 1
ATOM 7851 N N . CYS B 1 457 ? -8.125 39.969 16.25 1 88.88 457 CYS B N 1
ATOM 7852 C CA . CYS B 1 457 ? -7.996 39.156 17.453 1 88.88 457 CYS B CA 1
ATOM 7853 C C . CYS B 1 457 ? -8.82 39.719 18.594 1 88.88 457 CYS B C 1
ATOM 7855 O O . CYS B 1 457 ? -8.656 40.906 18.969 1 88.88 457 CYS B O 1
ATOM 7857 N N . VAL B 1 458 ? -9.727 38.969 19.094 1 89.12 458 VAL B N 1
ATOM 7858 C CA . VAL B 1 458 ? -10.586 39.438 20.172 1 89.12 458 VAL B CA 1
ATOM 7859 C C . VAL B 1 458 ? -10.086 38.875 21.5 1 89.12 458 VAL B C 1
ATOM 7861 O O . VAL B 1 458 ? -9.797 37.688 21.625 1 89.12 458 VAL B O 1
ATOM 7864 N N . VAL B 1 459 ? -9.891 39.75 22.375 1 89.31 459 VAL B N 1
ATOM 7865 C CA . VAL B 1 459 ? -9.469 39.375 23.734 1 89.31 459 VAL B CA 1
ATOM 7866 C C . VAL B 1 459 ? -10.461 39.938 24.75 1 89.31 459 VAL B C 1
ATOM 7868 O O . VAL B 1 459 ? -11.305 40.781 24.422 1 89.31 459 VAL B O 1
ATOM 7871 N N . GLY B 1 460 ? -10.391 39.344 25.922 1 87.12 460 GLY B N 1
ATOM 7872 C CA . GLY B 1 460 ? -11.266 39.812 26.984 1 87.12 460 GLY B CA 1
ATOM 7873 C C . GLY B 1 460 ? -10.57 40.75 27.969 1 87.12 460 GLY B C 1
ATOM 7874 O O . GLY B 1 460 ? -9.477 40.438 28.438 1 87.12 460 GLY B O 1
ATOM 7875 N N . VAL B 1 461 ? -11.172 41.906 28.172 1 87.25 461 VAL B N 1
ATOM 7876 C CA . VAL B 1 461 ? -10.789 42.812 29.25 1 87.25 461 VAL B CA 1
ATOM 7877 C C . VAL B 1 461 ? -11.75 42.656 30.422 1 87.25 461 VAL B C 1
ATOM 7879 O O . VAL B 1 461 ? -12.969 42.688 30.25 1 87.25 461 VAL B O 1
ATOM 7882 N N . PRO B 1 462 ? -11.188 42.438 31.625 1 86 462 PRO B N 1
ATOM 7883 C CA . PRO B 1 462 ? -12.086 42.25 32.781 1 86 462 PRO B CA 1
ATOM 7884 C C . PRO B 1 462 ? -13.023 43.438 32.969 1 86 462 PRO B C 1
ATOM 7886 O O . PRO B 1 462 ? -12.594 44.594 32.938 1 86 462 PRO B O 1
ATOM 7889 N N . GLU B 1 463 ? -14.312 43.094 33.188 1 80.75 463 GLU B N 1
ATOM 7890 C CA . GLU B 1 463 ? -15.312 44.125 33.469 1 80.75 463 GLU B CA 1
ATOM 7891 C C . GLU B 1 463 ? -15.25 44.562 34.938 1 80.75 463 GLU B C 1
ATOM 7893 O O . GLU B 1 463 ? -15.344 43.719 35.844 1 80.75 463 GLU B O 1
ATOM 7898 N N . GLU B 1 464 ? -15.055 45.781 35.062 1 77.25 464 GLU B N 1
ATOM 7899 C CA . GLU B 1 464 ? -15.016 46.312 36.438 1 77.25 464 GLU B CA 1
ATOM 7900 C C . GLU B 1 464 ? -16.344 46.094 37.125 1 77.25 464 GLU B C 1
ATOM 7902 O O . GLU B 1 464 ? -17.406 46.375 36.562 1 77.25 464 GLU B O 1
ATOM 7907 N N . GLY B 1 465 ? -16.359 45.469 38.344 1 68.88 465 GLY B N 1
ATOM 7908 C CA . GLY B 1 465 ? -17.547 45.312 39.156 1 68.88 465 GLY B CA 1
ATOM 7909 C C . GLY B 1 465 ? -18.312 44.031 38.844 1 68.88 465 GLY B C 1
ATOM 7910 O O . GLY B 1 465 ? -19.391 43.781 39.406 1 68.88 465 GLY B O 1
ATOM 7911 N N . TRP B 1 466 ? -17.906 43.406 37.844 1 66.75 466 TRP B N 1
ATOM 7912 C CA . TRP B 1 466 ? -18.531 42.125 37.5 1 66.75 466 TRP B CA 1
ATOM 7913 C C . TRP B 1 466 ? -17.531 40.969 37.562 1 66.75 466 TRP B C 1
ATOM 7915 O O . TRP B 1 466 ? -16.453 41.062 36.969 1 66.75 466 TRP B O 1
ATOM 7925 N N . GLU B 1 467 ? -17.875 40.031 38.438 1 63.38 467 GLU B N 1
ATOM 7926 C CA . GLU B 1 467 ? -16.984 38.875 38.562 1 63.38 467 GLU B CA 1
ATOM 7927 C C . GLU B 1 467 ? -17.047 37.969 37.344 1 63.38 467 GLU B C 1
ATOM 7929 O O . GLU B 1 467 ? -18.141 37.719 36.812 1 63.38 467 GLU B O 1
ATOM 7934 N N . ALA B 1 468 ? -16.016 37.656 36.719 1 66.12 468 ALA B N 1
ATOM 7935 C CA . ALA B 1 468 ? -15.875 36.656 35.656 1 66.12 468 ALA B CA 1
ATOM 7936 C C . ALA B 1 468 ? -16.516 37.125 34.375 1 66.12 468 ALA B C 1
ATOM 7938 O O . ALA B 1 468 ? -17.266 36.406 33.719 1 66.12 468 ALA B O 1
ATOM 7939 N N . SER B 1 469 ? -16.531 38.438 34.094 1 78.56 469 SER B N 1
ATOM 7940 C CA . SER B 1 469 ? -17.062 39 32.844 1 78.56 469 SER B CA 1
ATOM 7941 C C . SER B 1 469 ? -15.961 39.688 32.031 1 78.56 469 SER B C 1
ATOM 7943 O O . SER B 1 469 ? -15.156 40.438 32.594 1 78.56 469 SER B O 1
ATOM 7945 N N . ASP B 1 470 ? -15.914 39.344 30.797 1 86.25 470 ASP B N 1
ATOM 7946 C CA . ASP B 1 470 ? -14.938 39.906 29.875 1 86.25 470 ASP B CA 1
ATOM 7947 C C . ASP B 1 470 ? -15.594 40.938 28.938 1 86.25 470 ASP B C 1
ATOM 7949 O O . ASP B 1 470 ? -16.641 40.656 28.359 1 86.25 470 ASP B O 1
ATOM 7953 N N . LEU B 1 471 ? -15.016 42.125 28.984 1 89.81 471 LEU B N 1
ATOM 7954 C CA . LEU B 1 471 ? -15.359 43.062 27.922 1 89.81 471 LEU B CA 1
ATOM 7955 C C . LEU B 1 471 ? -14.555 42.781 26.656 1 89.81 471 LEU B C 1
ATOM 7957 O O . LEU B 1 471 ? -13.328 42.906 26.641 1 89.81 471 LEU B O 1
ATOM 7961 N N . LEU B 1 472 ? -15.25 42.344 25.641 1 92 472 LEU B N 1
ATOM 7962 C CA . LEU B 1 472 ? -14.594 41.969 24.391 1 92 472 LEU B CA 1
ATOM 7963 C C . LEU B 1 472 ? -13.898 43.156 23.75 1 92 472 LEU B C 1
ATOM 7965 O O . LEU B 1 472 ? -14.523 44.219 23.562 1 92 472 LEU B O 1
ATOM 7969 N N . THR B 1 473 ? -12.688 43.031 23.562 1 93.62 473 THR B N 1
ATOM 7970 C CA . THR B 1 473 ? -11.852 44.031 22.906 1 93.62 473 THR B CA 1
ATOM 7971 C C . THR B 1 473 ? -11.211 43.438 21.641 1 93.62 473 THR B C 1
ATOM 7973 O O . THR B 1 473 ? -10.594 42.375 21.688 1 93.62 473 THR B O 1
ATOM 7976 N N . ALA B 1 474 ? -11.398 44.094 20.562 1 93.75 474 ALA B N 1
ATOM 7977 C CA . ALA B 1 474 ? -10.828 43.625 19.312 1 93.75 474 ALA B CA 1
ATOM 7978 C C . ALA B 1 474 ? -9.562 44.375 18.953 1 93.75 474 ALA B C 1
ATOM 7980 O O . ALA B 1 474 ? -9.531 45.625 19.016 1 93.75 474 ALA B O 1
ATOM 7981 N N . VAL B 1 475 ? -8.602 43.656 18.734 1 93.69 475 VAL B N 1
ATOM 7982 C CA . VAL B 1 475 ? -7.422 44.219 18.094 1 93.69 475 VAL B CA 1
ATOM 7983 C C . VAL B 1 475 ? -7.469 43.938 16.594 1 93.69 475 VAL B C 1
ATOM 7985 O O . VAL B 1 475 ? -7.5 42.781 16.172 1 93.69 475 VAL B O 1
ATOM 7988 N N . VAL B 1 476 ? -7.52 45 15.812 1 92.56 476 VAL B N 1
ATOM 7989 C CA . VAL B 1 476 ? -7.82 44.844 14.391 1 92.56 476 VAL B CA 1
ATOM 7990 C C . VAL B 1 476 ? -6.656 45.406 13.562 1 92.56 476 VAL B C 1
ATOM 7992 O O . VAL B 1 476 ? -6.09 46.438 13.883 1 92.56 476 VAL B O 1
ATOM 7995 N N . VAL B 1 477 ? -6.281 44.594 12.625 1 88.31 477 VAL B N 1
ATOM 7996 C CA . VAL B 1 477 ? -5.348 45.031 11.602 1 88.31 477 VAL B CA 1
ATOM 7997 C C . VAL B 1 477 ? -6.109 45.406 10.336 1 88.31 477 VAL B C 1
ATOM 7999 O O . VAL B 1 477 ? -6.812 44.562 9.758 1 88.31 477 VAL B O 1
ATOM 8002 N N . LYS B 1 478 ? -6.082 46.688 9.953 1 88.19 478 LYS B N 1
ATOM 8003 C CA . LYS B 1 478 ? -6.801 47.156 8.766 1 88.19 478 LYS B CA 1
ATOM 8004 C C . LYS B 1 478 ? -5.898 47.156 7.539 1 88.19 478 LYS B C 1
ATOM 8006 O O . LYS B 1 478 ? -4.672 47.188 7.664 1 88.19 478 LYS B O 1
ATOM 8011 N N . HIS B 1 479 ? -6.531 46.906 6.352 1 82.06 479 HIS B N 1
ATOM 8012 C CA . HIS B 1 479 ? -5.801 47.094 5.102 1 82.06 479 HIS B CA 1
ATOM 8013 C C . HIS B 1 479 ? -5.172 48.469 5.023 1 82.06 479 HIS B C 1
ATOM 8015 O O . HIS B 1 479 ? -5.691 49.438 5.602 1 82.06 479 HIS B O 1
ATOM 8021 N N . LYS B 1 480 ? -4.074 48.469 4.227 1 76.81 480 LYS B N 1
ATOM 8022 C CA . LYS B 1 480 ? -3.422 49.75 4.059 1 76.81 480 LYS B CA 1
ATOM 8023 C C . LYS B 1 480 ? -4.363 50.75 3.41 1 76.81 480 LYS B C 1
ATOM 8025 O O . LYS B 1 480 ? -5.109 50.438 2.492 1 76.81 480 LYS B O 1
ATOM 8030 N N . HIS B 1 481 ? -4.535 51.969 3.879 1 78.25 481 HIS B N 1
ATOM 8031 C CA . HIS B 1 481 ? -5.262 53.125 3.35 1 78.25 481 HIS B CA 1
ATOM 8032 C C . HIS B 1 481 ? -6.75 53.031 3.668 1 78.25 481 HIS B C 1
ATOM 8034 O O . HIS B 1 481 ? -7.555 53.781 3.141 1 78.25 481 HIS B O 1
ATOM 8040 N N . CYS B 1 482 ? -7.086 51.906 4.414 1 81.06 482 CYS B N 1
ATOM 8041 C CA . CYS B 1 482 ? -8.484 51.781 4.805 1 81.06 482 CYS B CA 1
ATOM 8042 C C . CYS B 1 482 ? -8.852 52.844 5.844 1 81.06 482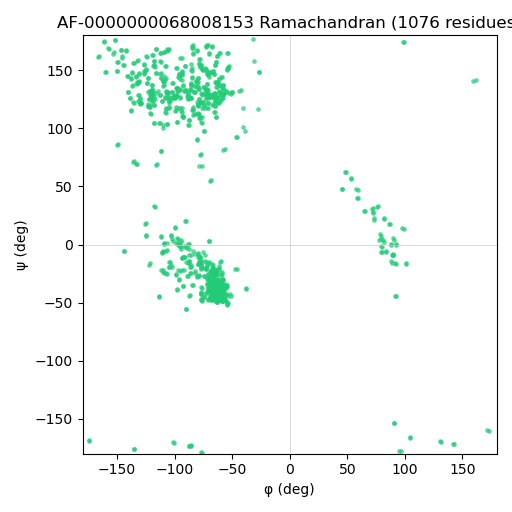 CYS B C 1
ATOM 8044 O O . CYS B 1 482 ? -8.07 53.125 6.762 1 81.06 482 CYS B O 1
ATOM 8046 N N . GLN B 1 483 ? -9.938 53.594 5.641 1 86.56 483 GLN B N 1
ATOM 8047 C CA . GLN B 1 483 ? -10.344 54.688 6.508 1 86.56 483 GLN B CA 1
ATOM 8048 C C . GLN B 1 483 ? -11.289 54.219 7.602 1 86.56 483 GLN B C 1
ATOM 8050 O O . GLN B 1 483 ? -11.891 55.031 8.305 1 86.56 483 GLN B O 1
ATOM 8055 N N . LEU B 1 484 ? -11.242 53 7.824 1 89.38 484 LEU B N 1
ATOM 8056 C CA . LEU B 1 484 ? -12.102 52.438 8.859 1 89.38 484 LEU B CA 1
ATOM 8057 C C . LEU B 1 484 ? -11.695 52.938 10.242 1 89.38 484 LEU B C 1
ATOM 8059 O O . LEU B 1 484 ? -10.5 53 10.555 1 89.38 484 LEU B O 1
ATOM 8063 N N . THR B 1 485 ? -12.641 53.5 11.016 1 92.56 485 THR B N 1
ATOM 8064 C CA . THR B 1 485 ? -12.359 53.906 12.383 1 92.56 485 THR B CA 1
ATOM 8065 C C . THR B 1 485 ? -12.727 52.812 13.367 1 92.56 485 THR B C 1
ATOM 8067 O O . THR B 1 485 ? -13.492 51.906 13.031 1 92.56 485 THR B O 1
ATOM 8070 N N . GLU B 1 486 ? -12.156 52.906 14.57 1 94.31 486 GLU B N 1
ATOM 8071 C CA . GLU B 1 486 ? -12.461 51.969 15.625 1 94.31 486 GLU B CA 1
ATOM 8072 C C . GLU B 1 486 ? -13.961 51.906 15.922 1 94.31 486 GLU B C 1
ATOM 8074 O O . GLU B 1 486 ? -14.539 50.844 16.094 1 94.31 486 GLU B O 1
ATOM 8079 N N . GLU B 1 487 ? -14.547 53.094 15.852 1 93.62 487 GLU B N 1
ATOM 8080 C CA . GLU B 1 487 ? -15.977 53.188 16.125 1 93.62 487 GLU B CA 1
ATOM 8081 C C . GLU B 1 487 ? -16.797 52.5 15.047 1 93.62 487 GLU B C 1
ATOM 8083 O O . GLU B 1 487 ? -17.812 51.875 15.344 1 93.62 487 GLU B O 1
ATOM 8088 N N . GLN B 1 488 ? -16.328 52.625 13.906 1 93.62 488 GLN B N 1
ATOM 8089 C CA . GLN B 1 488 ? -17.047 52 12.805 1 93.62 488 GLN B CA 1
ATOM 8090 C C . GLN B 1 488 ? -16.984 50.5 12.914 1 93.62 488 GLN B C 1
ATOM 8092 O O . GLN B 1 488 ? -18 49.812 12.719 1 93.62 488 GLN B O 1
ATOM 8097 N N . VAL B 1 489 ? -15.82 50 13.211 1 94.12 489 VAL B N 1
ATOM 8098 C CA . VAL B 1 489 ? -15.672 48.531 13.352 1 94.12 489 VAL B CA 1
ATOM 8099 C C . VAL B 1 489 ? -16.562 48.031 14.492 1 94.12 489 VAL B C 1
ATOM 8101 O O . VAL B 1 489 ? -17.234 47 14.359 1 94.12 489 VAL B O 1
ATOM 8104 N N . MET B 1 490 ? -16.484 48.812 15.562 1 94.62 490 MET B N 1
ATOM 8105 C CA . MET B 1 490 ? -17.281 48.438 16.734 1 94.62 490 MET B CA 1
ATOM 8106 C C . MET B 1 490 ? -18.766 48.406 16.391 1 94.62 490 MET B C 1
ATOM 8108 O O . MET B 1 490 ? -19.469 47.438 16.688 1 94.62 490 MET B O 1
ATOM 8112 N N . MET B 1 491 ? -19.219 49.406 15.742 1 93.12 491 MET B N 1
ATOM 8113 C CA . MET B 1 491 ? -20.625 49.531 15.383 1 93.12 491 MET B CA 1
ATOM 8114 C C . MET B 1 491 ? -21.031 48.438 14.414 1 93.12 491 MET B C 1
ATOM 8116 O O . MET B 1 491 ? -22.062 47.781 14.617 1 93.12 491 MET B O 1
ATOM 8120 N N . MET B 1 492 ? -20.266 48.281 13.43 1 92.62 492 MET B N 1
ATOM 8121 C CA . MET B 1 492 ? -20.578 47.281 12.406 1 92.62 492 MET B CA 1
ATOM 8122 C C . MET B 1 492 ? -20.594 45.875 13 1 92.62 492 MET B C 1
ATOM 8124 O O . MET B 1 492 ? -21.406 45.031 12.594 1 92.62 492 MET B O 1
ATOM 8128 N N . THR B 1 493 ? -19.656 45.625 13.891 1 92.38 493 THR B N 1
ATOM 8129 C CA . THR B 1 493 ? -19.594 44.312 14.547 1 92.38 493 THR B CA 1
ATOM 8130 C C . THR B 1 493 ? -20.797 44.125 15.477 1 92.38 493 THR B C 1
ATOM 8132 O O . THR B 1 493 ? -21.469 43.125 15.43 1 92.38 493 THR B O 1
ATOM 8135 N N . ASN B 1 494 ? -21.062 45.156 16.281 1 90.19 494 ASN B N 1
ATOM 8136 C CA . ASN B 1 494 ? -22.109 45.062 17.297 1 90.19 494 ASN B CA 1
ATOM 8137 C C . ASN B 1 494 ? -23.484 44.906 16.672 1 90.19 494 ASN B C 1
ATOM 8139 O O . ASN B 1 494 ? -24.375 44.281 17.281 1 90.19 494 ASN B O 1
ATOM 8143 N N . GLU B 1 495 ? -23.578 45.281 15.477 1 85.31 495 GLU B N 1
ATOM 8144 C CA . GLU B 1 495 ? -24.844 45.125 14.766 1 85.31 495 GLU B CA 1
ATOM 8145 C C . GLU B 1 495 ? -25.031 43.688 14.281 1 85.31 495 GLU B C 1
ATOM 8147 O O . GLU B 1 495 ? -26.156 43.25 14.016 1 85.31 495 GLU B O 1
ATOM 8152 N N . ARG B 1 496 ? -24.031 42.969 14.25 1 83.38 496 ARG B N 1
ATOM 8153 C CA . ARG B 1 496 ? -24.062 41.656 13.625 1 83.38 496 ARG B CA 1
ATOM 8154 C C . ARG B 1 496 ? -23.953 40.562 14.664 1 83.38 496 ARG B C 1
ATOM 8156 O O . ARG B 1 496 ? -24 39.375 14.328 1 83.38 496 ARG B O 1
ATOM 8163 N N . VAL B 1 497 ? -23.734 41.031 15.898 1 81.31 497 VAL B N 1
ATOM 8164 C CA . VAL B 1 497 ? -23.547 40 16.938 1 81.31 497 VAL B CA 1
ATOM 8165 C C . VAL B 1 497 ? -24.547 40.25 18.062 1 81.31 497 VAL B C 1
ATOM 8167 O O . VAL B 1 497 ? -25.031 41.375 18.266 1 81.31 497 VAL B O 1
ATOM 8170 N N . PRO B 1 498 ? -24.922 39.188 18.719 1 77.19 498 PRO B N 1
ATOM 8171 C CA . PRO B 1 498 ? -25.781 39.375 19.875 1 77.19 498 PRO B CA 1
ATOM 8172 C C . PRO B 1 498 ? -25.125 40.219 20.969 1 77.19 498 PRO B C 1
ATOM 8174 O O . PRO B 1 498 ? -23.906 40.438 20.922 1 77.19 498 PRO B O 1
ATOM 8177 N N . ASP B 1 499 ? -25.906 40.688 21.875 1 80.94 499 ASP B N 1
ATOM 8178 C CA . ASP B 1 499 ? -25.5 41.625 22.922 1 80.94 499 ASP B CA 1
ATOM 8179 C C . ASP B 1 499 ? -24.266 41.125 23.656 1 80.94 499 ASP B C 1
ATOM 8181 O O . ASP B 1 499 ? -23.312 41.875 23.891 1 80.94 499 ASP B O 1
ATOM 8185 N N . TYR B 1 500 ? -24.266 39.875 23.984 1 78.19 500 TYR B N 1
ATOM 8186 C CA . TYR B 1 500 ? -23.219 39.344 24.844 1 78.19 500 TYR B CA 1
ATOM 8187 C C . TYR B 1 500 ? -21.891 39.219 24.094 1 78.19 500 TYR B C 1
ATOM 8189 O O . TYR B 1 500 ? -20.844 39 24.688 1 78.19 500 TYR B O 1
ATOM 8197 N N . LYS B 1 501 ? -21.859 39.406 22.766 1 83.12 501 LYS B N 1
ATOM 8198 C CA . LYS B 1 501 ? -20.656 39.312 21.938 1 83.12 501 LYS B CA 1
ATOM 8199 C C . LYS B 1 501 ? -20.172 40.688 21.484 1 83.12 501 LYS B C 1
ATOM 8201 O O . LYS B 1 501 ? -19.203 40.781 20.719 1 83.12 501 LYS B O 1
ATOM 8206 N N . GLN B 1 502 ? -20.891 41.688 21.938 1 89.19 502 GLN B N 1
ATOM 8207 C CA . GLN B 1 502 ? -20.547 43.031 21.453 1 89.19 502 GLN B CA 1
ATOM 8208 C C . GLN B 1 502 ? -19.203 43.5 22 1 89.19 502 GLN B C 1
ATOM 8210 O O . GLN B 1 502 ? -18.812 43.125 23.109 1 89.19 502 GLN B O 1
ATOM 8215 N N . LEU B 1 503 ? -18.469 44.281 21.234 1 94 503 LEU B N 1
ATOM 8216 C CA . LEU B 1 503 ? -17.125 44.781 21.531 1 94 503 LEU B CA 1
ATOM 8217 C C . LEU B 1 503 ? -17.156 45.906 22.547 1 94 503 LEU B C 1
ATOM 8219 O O . LEU B 1 503 ? -16.672 47 22.281 1 94 503 LEU B O 1
ATOM 8223 N N . ARG B 1 504 ? -17.547 45.531 23.797 1 91.19 504 ARG B N 1
ATOM 8224 C CA . ARG B 1 504 ? -17.703 46.531 24.859 1 91.19 504 ARG B CA 1
ATOM 8225 C C . ARG B 1 504 ? -16.344 47.031 25.344 1 91.19 504 ARG B C 1
ATOM 8227 O O . ARG B 1 504 ? -16.25 48.062 25.984 1 91.19 504 ARG B O 1
ATOM 8234 N N . GLY B 1 505 ? -15.281 46.219 25.094 1 92.06 505 GLY B N 1
ATOM 8235 C CA . GLY B 1 505 ? -13.938 46.625 25.438 1 92.06 505 GLY B CA 1
ATOM 8236 C C . GLY B 1 505 ? -13.312 47.531 24.375 1 92.06 505 GLY B C 1
ATOM 8237 O O . GLY B 1 505 ? -12.203 48.031 24.562 1 92.06 505 GLY B O 1
ATOM 8238 N N . GLY B 1 506 ? -14 47.656 23.266 1 93.5 506 GLY B N 1
ATOM 8239 C CA . GLY B 1 506 ? -13.539 48.562 22.219 1 93.5 506 GLY B CA 1
ATOM 8240 C C . GLY B 1 506 ? -12.742 47.844 21.141 1 93.5 506 GLY B C 1
ATOM 8241 O O . GLY B 1 506 ? -12.711 46.625 21.078 1 93.5 506 GLY B O 1
ATOM 8242 N N . VAL B 1 507 ? -12.289 48.688 20.219 1 94.81 507 VAL B N 1
ATOM 8243 C CA . VAL B 1 507 ? -11.469 48.25 19.094 1 94.81 507 VAL B CA 1
ATOM 8244 C C . VAL B 1 507 ? -10.141 49 19.109 1 94.81 507 VAL B C 1
ATOM 8246 O O . VAL B 1 507 ? -10.109 50.219 19.375 1 94.81 507 VAL B O 1
ATOM 8249 N N . ILE B 1 508 ? -9.102 48.281 18.969 1 94.06 508 ILE B N 1
ATOM 8250 C CA . ILE B 1 508 ? -7.77 48.875 18.875 1 94.06 508 ILE B CA 1
ATOM 8251 C C . ILE B 1 508 ? -7.137 48.5 17.531 1 94.06 508 ILE B C 1
ATOM 8253 O O . ILE B 1 508 ? -7.074 47.312 17.172 1 94.06 508 ILE B O 1
ATOM 8257 N N . PHE B 1 509 ? -6.727 49.438 16.734 1 93.06 509 PHE B N 1
ATOM 8258 C CA . PHE B 1 509 ? -6.039 49.188 15.484 1 93.06 509 PHE B CA 1
ATOM 8259 C C . PHE B 1 509 ? -4.547 48.969 15.711 1 93.06 509 PHE B C 1
ATOM 8261 O O . PHE B 1 509 ? -3.939 49.688 16.531 1 93.06 509 PHE B O 1
ATOM 8268 N N . ARG B 1 510 ? -4.109 47.906 15.102 1 89.81 510 ARG B N 1
ATOM 8269 C CA . ARG B 1 510 ? -2.672 47.656 15.086 1 89.81 510 ARG B CA 1
ATOM 8270 C C . ARG B 1 510 ? -2.191 47.312 13.672 1 89.81 510 ARG B C 1
ATOM 8272 O O . ARG B 1 510 ? -2.984 46.906 12.828 1 89.81 510 ARG B O 1
ATOM 8279 N N . ASP B 1 511 ? -0.914 47.5 13.453 1 86.69 511 ASP B N 1
ATOM 8280 C CA . ASP B 1 511 ? -0.334 47.219 12.148 1 86.69 511 ASP B CA 1
ATOM 8281 C C . ASP B 1 511 ? -0.146 45.688 11.938 1 86.69 511 ASP B C 1
ATOM 8283 O O . ASP B 1 511 ? -0.023 45.25 10.805 1 86.69 511 ASP B O 1
ATOM 8287 N N . GLY B 1 512 ? -0.105 44.969 12.984 1 86.69 512 GLY B N 1
ATOM 8288 C CA . GLY B 1 512 ? 0.075 43.531 12.914 1 86.69 512 GLY B CA 1
ATOM 8289 C C . GLY B 1 512 ? -0.25 42.844 14.219 1 86.69 512 GLY B C 1
ATOM 8290 O O . GLY B 1 512 ? -0.398 43.469 15.258 1 86.69 512 GLY B O 1
ATOM 8291 N N . LEU B 1 513 ? -0.471 41.531 14.133 1 85.25 513 LEU B N 1
ATOM 8292 C CA . LEU B 1 513 ? -0.707 40.719 15.312 1 85.25 513 LEU B CA 1
AT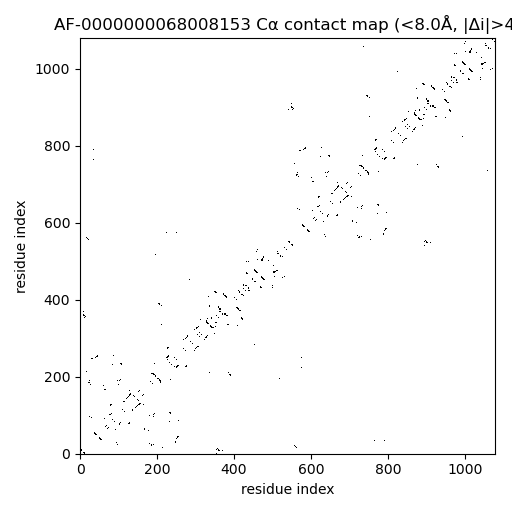OM 8293 C C . LEU B 1 513 ? 0.49 39.812 15.586 1 85.25 513 LEU B C 1
ATOM 8295 O O . LEU B 1 513 ? 1.174 39.375 14.656 1 85.25 513 LEU B O 1
ATOM 8299 N N . PRO B 1 514 ? 0.761 39.594 16.859 1 80.75 514 PRO B N 1
ATOM 8300 C CA . PRO B 1 514 ? 1.854 38.688 17.203 1 80.75 514 PRO B CA 1
ATOM 8301 C C . PRO B 1 514 ? 1.572 37.25 16.766 1 80.75 514 PRO B C 1
ATOM 8303 O O . PRO B 1 514 ? 0.52 36.688 17.109 1 80.75 514 PRO B O 1
ATOM 8306 N N . LEU B 1 515 ? 2.484 36.719 16 1 74.56 515 LEU B N 1
ATOM 8307 C CA . LEU B 1 515 ? 2.352 35.344 15.523 1 74.56 515 LEU B CA 1
ATOM 8308 C C . LEU B 1 515 ? 3.375 34.438 16.188 1 74.56 515 LEU B C 1
ATOM 8310 O O . LEU B 1 515 ? 4.496 34.844 16.484 1 74.56 515 LEU B O 1
ATOM 8314 N N . GLY B 1 516 ? 2.926 33.281 16.484 1 66.38 516 GLY B N 1
ATOM 8315 C CA . GLY B 1 516 ? 3.863 32.281 16.953 1 66.38 516 GLY B CA 1
ATOM 8316 C C . GLY B 1 516 ? 4.695 31.672 15.844 1 66.38 516 GLY B C 1
ATOM 8317 O O . GLY B 1 516 ? 4.602 32.094 14.688 1 66.38 516 GLY B O 1
ATOM 8318 N N . GLY B 1 517 ? 5.539 30.734 16.234 1 58.47 517 GLY B N 1
ATOM 8319 C CA . GLY B 1 517 ? 6.434 30.078 15.297 1 58.47 517 GLY B CA 1
ATOM 8320 C C . GLY B 1 517 ? 5.707 29.375 14.164 1 58.47 517 GLY B C 1
ATOM 8321 O O . GLY B 1 517 ? 6.238 29.234 13.062 1 58.47 517 GLY B O 1
ATOM 8322 N N . THR B 1 518 ? 4.477 29.016 14.492 1 56.47 518 THR B N 1
ATOM 8323 C CA . THR B 1 518 ? 3.711 28.281 13.492 1 56.47 518 THR B CA 1
ATOM 8324 C C . THR B 1 518 ? 2.791 29.219 12.719 1 56.47 518 THR B C 1
ATOM 8326 O O . THR B 1 518 ? 1.962 28.781 11.922 1 56.47 518 THR B O 1
ATOM 8329 N N . GLY B 1 519 ? 2.818 30.516 13.016 1 58.75 519 GLY B N 1
ATOM 8330 C CA . GLY B 1 519 ? 1.989 31.469 12.305 1 58.75 519 GLY B CA 1
ATOM 8331 C C . GLY B 1 519 ? 0.646 31.703 12.977 1 58.75 519 GLY B C 1
ATOM 8332 O O . GLY B 1 519 ? -0.185 32.469 12.461 1 58.75 519 GLY B O 1
ATOM 8333 N N . LYS B 1 520 ? 0.445 31.062 14.039 1 68.06 520 LYS B N 1
ATOM 8334 C CA . LYS B 1 520 ? -0.802 31.281 14.766 1 68.06 520 LYS B CA 1
ATOM 8335 C C . LYS B 1 520 ? -0.737 32.531 15.609 1 68.06 520 LYS B C 1
ATOM 8337 O O . LYS B 1 520 ? 0.304 32.844 16.188 1 68.06 520 LYS B O 1
ATOM 8342 N N . VAL B 1 521 ? -1.792 33.312 15.648 1 72.31 521 VAL B N 1
ATOM 8343 C CA . VAL B 1 521 ? -1.874 34.5 16.469 1 72.31 521 VAL B CA 1
ATOM 8344 C C . VAL B 1 521 ? -1.706 34.125 17.938 1 72.31 521 VAL B C 1
ATOM 8346 O O . VAL B 1 521 ? -2.322 33.156 18.422 1 72.31 521 VAL B O 1
ATOM 8349 N N . LEU B 1 522 ? -0.779 34.719 18.594 1 76.94 522 LEU B N 1
ATOM 8350 C CA . LEU B 1 522 ? -0.589 34.531 20.031 1 76.94 522 LEU B CA 1
ATOM 8351 C C . LEU B 1 522 ? -1.574 35.406 20.812 1 76.94 522 LEU B C 1
ATOM 8353 O O . LEU B 1 522 ? -1.264 36.531 21.172 1 76.94 522 LEU B O 1
ATOM 8357 N N . ARG B 1 523 ? -2.754 34.875 21.125 1 81.31 523 ARG B N 1
ATOM 8358 C CA . ARG B 1 523 ? -3.844 35.625 21.734 1 81.31 523 ARG B CA 1
ATOM 8359 C C . ARG B 1 523 ? -3.441 36.156 23.109 1 81.31 523 ARG B C 1
ATOM 8361 O O . ARG B 1 523 ? -3.861 37.25 23.516 1 81.31 523 ARG B O 1
ATOM 8368 N N . ASP B 1 524 ? -2.584 35.406 23.812 1 80.19 524 ASP B N 1
ATOM 8369 C CA . ASP B 1 524 ? -2.143 35.844 25.141 1 80.19 524 ASP B CA 1
ATOM 8370 C C . ASP B 1 524 ? -1.346 37.156 25.062 1 80.19 524 ASP B C 1
ATOM 8372 O O . ASP B 1 524 ? -1.52 38.062 25.891 1 80.19 524 ASP B O 1
ATOM 8376 N N . LYS B 1 525 ? -0.575 37.125 24.047 1 84.88 525 LYS B N 1
ATOM 8377 C CA . LYS B 1 525 ? 0.215 38.344 23.859 1 84.88 525 LYS B CA 1
ATOM 8378 C C . LYS B 1 525 ? -0.67 39.531 23.453 1 84.88 525 LYS B C 1
ATOM 8380 O O . LYS B 1 525 ? -0.418 40.656 23.859 1 84.88 525 LYS B O 1
ATOM 8385 N N . VAL B 1 526 ? -1.629 39.25 22.688 1 88.75 526 VAL B N 1
ATOM 8386 C CA . VAL B 1 526 ? -2.574 40.312 22.297 1 88.75 526 VAL B CA 1
ATOM 8387 C C . VAL B 1 526 ? -3.322 40.812 23.531 1 88.75 526 VAL B C 1
ATOM 8389 O O . VAL B 1 526 ? -3.5 42.031 23.703 1 88.75 526 VAL B O 1
ATOM 8392 N N . ARG B 1 527 ? -3.705 39.906 24.328 1 87.06 527 ARG B N 1
ATOM 8393 C CA . ARG B 1 527 ? -4.395 40.25 25.562 1 87.06 527 ARG B CA 1
ATOM 8394 C C . ARG B 1 527 ? -3.523 41.156 26.438 1 87.06 527 ARG B C 1
ATOM 8396 O O . ARG B 1 527 ? -3.984 42.188 26.938 1 87.06 527 ARG B O 1
ATOM 8403 N N . ASP B 1 528 ? -2.238 40.719 26.578 1 86.81 528 ASP B N 1
ATOM 8404 C CA . ASP B 1 528 ? -1.312 41.5 27.375 1 86.81 528 ASP B CA 1
ATOM 8405 C C . ASP B 1 528 ? -1.175 42.938 26.828 1 86.81 528 ASP B C 1
ATOM 8407 O O . ASP B 1 528 ? -1.13 43.906 27.594 1 86.81 528 ASP B O 1
ATOM 8411 N N . TYR B 1 529 ? -1.076 43 25.641 1 88.94 529 TYR B N 1
ATOM 8412 C CA . TYR B 1 529 ? -0.995 44.312 24.984 1 88.94 529 TYR B CA 1
ATOM 8413 C C . TYR B 1 529 ? -2.223 45.156 25.281 1 88.94 529 TYR B C 1
ATOM 8415 O O . TYR B 1 529 ? -2.102 46.312 25.625 1 88.94 529 TYR B O 1
ATOM 8423 N N . VAL B 1 530 ? -3.379 44.594 25.172 1 91.38 530 VAL B N 1
ATOM 8424 C CA . VAL B 1 530 ? -4.625 45.281 25.422 1 91.38 530 VAL B CA 1
ATOM 8425 C C . VAL B 1 530 ? -4.684 45.719 26.891 1 91.38 530 VAL B C 1
ATOM 8427 O O . VAL B 1 530 ? -5.113 46.844 27.203 1 91.38 530 VAL B O 1
ATOM 8430 N N . TYR B 1 531 ? -4.18 44.875 27.75 1 87.44 531 TYR B N 1
ATOM 8431 C CA . TYR B 1 531 ? -4.148 45.219 29.156 1 87.44 531 TYR B CA 1
ATOM 8432 C C . TYR B 1 531 ? -3.238 46.406 29.422 1 87.44 531 TYR B C 1
ATOM 8434 O O . TYR B 1 531 ? -3.578 47.312 30.203 1 87.44 531 TYR B O 1
ATOM 8442 N N . GLN B 1 532 ? -2.139 46.375 28.766 1 87.12 532 GLN B N 1
ATOM 8443 C CA . GLN B 1 532 ? -1.201 47.5 28.906 1 87.12 532 GLN B CA 1
ATOM 8444 C C . GLN B 1 532 ? -1.824 48.812 28.422 1 87.12 532 GLN B C 1
ATOM 8446 O O . GLN B 1 532 ? -1.711 49.844 29.094 1 87.12 532 GLN B O 1
ATOM 8451 N N . ILE B 1 533 ? -2.434 48.781 27.359 1 86.69 533 ILE B N 1
ATOM 8452 C CA . ILE B 1 533 ? -3.037 49.969 26.766 1 86.69 533 ILE B CA 1
ATOM 8453 C C . ILE B 1 533 ? -4.176 50.438 27.656 1 86.69 533 ILE B C 1
ATOM 8455 O O . ILE B 1 533 ? -4.379 51.656 27.797 1 86.69 533 ILE B O 1
ATOM 8459 N N . LYS B 1 534 ? -4.816 49.469 28.281 1 86 534 LYS B N 1
ATOM 8460 C CA . LYS B 1 534 ? -5.992 49.844 29.062 1 86 534 LYS B CA 1
ATOM 8461 C C . LYS B 1 534 ? -5.629 50.031 30.547 1 86 534 LYS B C 1
ATOM 8463 O O . LYS B 1 534 ? -6.5 50.312 31.375 1 86 534 LYS B O 1
ATOM 8468 N N . GLY B 1 535 ? -4.391 49.844 30.859 1 79.5 535 GLY B N 1
ATOM 8469 C CA . GLY B 1 535 ? -3.926 50.062 32.219 1 79.5 535 GLY B CA 1
ATOM 8470 C C . GLY B 1 535 ? -4.379 48.969 33.156 1 79.5 535 GLY B C 1
ATOM 8471 O O . GLY B 1 535 ? -4.633 49.25 34.344 1 79.5 535 GLY B O 1
ATOM 8472 N N . ILE B 1 536 ? -4.727 47.812 32.656 1 75.56 536 ILE B N 1
ATOM 8473 C CA . ILE B 1 536 ? -5.16 46.688 33.469 1 75.56 536 ILE B CA 1
ATOM 8474 C C . ILE B 1 536 ? -3.945 45.938 33.969 1 75.56 536 ILE B C 1
ATOM 8476 O O . ILE B 1 536 ? -3.027 45.625 33.219 1 75.56 536 ILE B O 1
ATOM 8480 N N . LYS B 1 537 ? -3.752 45.875 35.438 1 62.94 537 LYS B N 1
ATOM 8481 C CA . LYS B 1 537 ? -2.65 45.156 36.094 1 62.94 537 LYS B CA 1
ATOM 8482 C C . LYS B 1 537 ? -2.857 43.656 36.062 1 62.94 537 LYS B C 1
ATOM 8484 O O . LYS B 1 537 ? -3.949 43.188 36.375 1 62.94 537 LYS B O 1
ATOM 8489 N N . THR B 1 538 ? -2.289 42.875 35.156 1 54.47 538 THR B N 1
ATOM 8490 C CA . THR B 1 538 ? -2.318 41.438 35.094 1 54.47 538 THR B CA 1
ATOM 8491 C C . THR B 1 538 ? -1.772 40.812 36.406 1 54.47 538 THR B C 1
ATOM 8493 O O . THR B 1 538 ? -0.716 41.219 36.875 1 54.47 538 THR B O 1
ATOM 8496 N N . GLY B 1 539 ? -2.541 40.719 37.375 1 37.97 539 GLY B N 1
ATOM 8497 C CA . GLY B 1 539 ? -1.981 40.031 38.531 1 37.97 539 GLY B CA 1
ATOM 8498 C C . GLY B 1 539 ? -1.265 38.75 38.156 1 37.97 539 GLY B C 1
ATOM 8499 O O . GLY B 1 539 ? -1.841 37.875 37.531 1 37.97 539 GLY B O 1
ATOM 8500 N N . PHE B 1 540 ? -0.018 38.875 37.938 1 34.22 540 PHE B N 1
ATOM 8501 C CA . PHE B 1 540 ? 0.709 37.625 38 1 34.22 540 PHE B CA 1
ATOM 8502 C C . PHE B 1 540 ? 0.334 36.844 39.25 1 34.22 540 PHE B C 1
ATOM 8504 O O . PHE B 1 540 ? 0.094 37.438 40.312 1 34.22 540 PHE B O 1
#

pLDDT: mean 88.93, std 10.57, range [34.22, 98.81]